Protein 3LP9 (pdb70)

Secondary structure (DSSP, 8-state):
--TTSEEEEEE-SSTTEEEEEETTEEEEEE--TTSS--EEEEEEEEHHHHSGGGTTSHHHHH--SEEEE-STTEEEEEETTEEEEEE--TTT---EEEEEEEEHHHHSGGGTTSTTTT--SEEEE-SSTTEEEEEETTEEEEEETTTTEESSSS-EEHHHH-GGGTTSGGGG--SEEEE-SSTTEEEEEETTEEEEEE--SSS--EESS--EEHHHH-GGGTTTS--/--TTSEEEEEE-SSTTEEEEEETTEEEEEE--TTSS--EEEEEEEEHHHH-GGGTTSHHHHH--SEEEE-STTEEEEEETTEEEEEE--TTT---EEEEEEEEHHHHSGGGTTSTTTT--SEEEE-SSTTEEEEEETTEEEEEETTT-SBSSSS-EEHHHH-GGGTTSGGGG--SEEEE-SSTTEEEEEETTEEEEEE--SSS--EETTSSEEHHHH-GGGTTTS--/--TTSEEEEEE-SSTTEEEEEETTEEEEEE--SSS---EEEEEEEEHHHH-GGGTTSHHHHH--SEEEE-STTEEEEEETTEEEEEE--TTTT--EEEEEEEEHHHHSGGGTTSTTTT---EEEE-SSTTEEEEEETTEEEEEETTTTEESSSS-EEHHHH-GGGTTSTTTT--SEEEE-SSTTEEEEEETTEEEEEE--SSS---BTT-SEEHHHH-GGGTTTS--/--TTSEEEEEE-SSTTEEEEEETTEEEEEE--TTSS--EEEEEEEEHHHH-GGGTTSHHHHH--SEEEE-STTEEEEEETTEEEEEE--TTT---EEEEEEEEHHHHSGGGTTSTTTT--SEEEE-SSTTEEEEEETTEEEEEETTTTEESSSS-EEHHHH-GGGTTSTTTT--SEEEE-SSTTEEEEEETTEEEEEE--SS---EETT-SEEHHHH-GGGTTTS--

Structure (mmCIF, N/CA/C/O backbone):
data_3LP9
#
_entry.id   3LP9
#
_cell.length_a   83.170
_cell.length_b   88.140
_cell.length_c   154.530
_cell.angle_alpha   90.00
_cell.angle_beta   90.00
_cell.angle_gamma   90.00
#
_symmetry.space_group_name_H-M   'P 21 21 21'
#
loop_
_entity.id
_entity.type
_entity.pdbx_description
1 polymer LS-24
2 non-polymer 'CALCIUM ION'
3 non-polymer 'CHLORIDE ION'
4 non-polymer 'SODIUM ION'
5 non-polymer SPERMINE
6 water water
#
loop_
_atom_site.group_PDB
_atom_site.id
_atom_site.type_symbol
_atom_site.label_atom_id
_atom_site.label_alt_id
_atom_site.label_comp_id
_atom_site.label_asym_id
_atom_site.label_entity_id
_atom_site.label_seq_id
_atom_site.pdbx_PDB_ins_code
_atom_site.Cartn_x
_atom_site.Cartn_y
_atom_site.Cartn_z
_atom_site.occupancy
_atom_site.B_iso_or_equiv
_atom_site.auth_seq_id
_atom_site.auth_comp_id
_atom_site.auth_asym_id
_atom_site.auth_atom_id
_atom_site.pdbx_PDB_model_num
ATOM 1 N N . THR A 1 1 ? 96.490 44.567 90.522 1.00 15.45 1 THR A N 1
ATOM 2 C CA . THR A 1 1 ? 97.473 45.248 91.402 1.00 15.71 1 THR A CA 1
ATOM 3 C C . THR A 1 1 ? 97.399 46.782 91.301 1.00 15.62 1 THR A C 1
ATOM 4 O O . THR A 1 1 ? 97.366 47.313 90.229 1.00 15.71 1 THR A O 1
ATOM 8 N N . LYS A 1 2 ? 97.471 47.469 92.429 1.00 16.81 2 LYS A N 1
ATOM 9 C CA . LYS A 1 2 ? 97.465 48.938 92.469 1.00 17.14 2 LYS A CA 1
ATOM 10 C C . LYS A 1 2 ? 98.873 49.478 92.364 1.00 17.66 2 LYS A C 1
ATOM 11 O O . LYS A 1 2 ? 99.824 48.760 92.655 1.00 18.85 2 LYS A O 1
ATOM 17 N N . PRO A 1 3 ? 99.033 50.758 92.032 1.00 17.80 3 PRO A N 1
ATOM 18 C CA . PRO A 1 3 ? 100.359 51.333 92.001 1.00 17.71 3 PRO A CA 1
ATOM 19 C C . PRO A 1 3 ? 101.110 51.102 93.310 1.00 18.03 3 PRO A C 1
ATOM 20 O O . PRO A 1 3 ? 100.529 51.166 94.403 1.00 18.01 3 PRO A O 1
ATOM 24 N N . GLY A 1 4 ? 102.402 50.808 93.211 1.00 17.90 4 GLY A N 1
ATOM 25 C CA . GLY A 1 4 ? 103.185 50.712 94.430 1.00 16.82 4 GLY A CA 1
ATOM 26 C C . GLY A 1 4 ? 103.258 49.352 95.084 1.00 16.74 4 GLY A C 1
ATOM 27 O O . GLY A 1 4 ? 104.122 49.162 95.936 1.00 16.13 4 GLY A O 1
ATOM 28 N N . TYR A 1 5 ? 102.383 48.419 94.703 1.00 16.39 5 TYR A N 1
ATOM 29 C CA . TYR A 1 5 ? 102.332 47.096 95.343 1.00 16.10 5 TYR A CA 1
ATOM 30 C C . TYR A 1 5 ? 102.978 46.030 94.506 1.00 16.53 5 TYR A C 1
ATOM 31 O O . TYR A 1 5 ? 103.176 46.213 93.294 1.00 17.48 5 TYR A O 1
ATOM 40 N N . ILE A 1 6 ? 103.343 44.928 95.144 1.00 16.62 6 ILE A N 1
ATOM 41 C CA . ILE A 1 6 ? 103.989 43.817 94.474 1.00 16.21 6 ILE A CA 1
ATOM 42 C C . ILE A 1 6 ? 103.102 43.264 93.392 1.00 16.13 6 ILE A C 1
ATOM 43 O O . ILE A 1 6 ? 102.022 42.796 93.659 1.00 17.54 6 ILE A O 1
ATOM 48 N N . ASN A 1 7 ? 103.595 43.293 92.162 1.00 16.29 7 ASN A N 1
ATOM 49 C CA . ASN A 1 7 ? 102.867 42.838 90.997 1.00 15.88 7 ASN A CA 1
ATOM 50 C C . ASN A 1 7 ? 103.391 41.545 90.440 1.00 15.46 7 ASN A C 1
ATOM 51 O O . ASN A 1 7 ? 102.687 40.905 89.674 1.00 16.76 7 ASN A O 1
ATOM 56 N N . ALA A 1 8 ? 104.596 41.118 90.829 1.00 15.53 8 ALA A N 1
ATOM 57 C CA . ALA A 1 8 ? 105.175 39.869 90.387 1.00 14.70 8 ALA A CA 1
ATOM 58 C C . ALA A 1 8 ? 106.259 39.431 91.378 1.00 15.41 8 ALA A C 1
ATOM 59 O O . ALA A 1 8 ? 106.775 40.256 92.081 1.00 15.81 8 ALA A O 1
ATOM 61 N N . ALA A 1 9 ? 106.596 38.133 91.436 1.00 15.25 9 ALA A N 1
ATOM 62 C CA . ALA A 1 9 ? 107.654 37.663 92.277 1.00 15.20 9 ALA A CA 1
ATOM 63 C C . ALA A 1 9 ? 108.134 36.322 91.781 1.00 15.69 9 ALA A C 1
ATOM 64 O O . ALA A 1 9 ? 107.364 35.544 91.256 1.00 15.85 9 ALA A O 1
ATOM 66 N N . PHE A 1 10 ? 109.411 36.026 91.997 1.00 15.88 10 PHE A N 1
ATOM 67 C CA . PHE A 1 10 ? 109.910 34.677 91.779 1.00 15.55 10 PHE A CA 1
ATOM 68 C C . PHE A 1 10 ? 111.084 34.343 92.700 1.00 15.37 10 PHE A C 1
ATOM 69 O O . PHE A 1 10 ? 111.770 35.206 93.206 1.00 15.40 10 PHE A O 1
ATOM 77 N N . ARG A 1 11 ? 111.242 33.063 92.978 1.00 15.80 11 ARG A N 1
ATOM 78 C CA . ARG A 1 11 ? 112.321 32.580 93.798 1.00 15.68 11 ARG A CA 1
ATOM 79 C C . ARG A 1 11 ? 113.693 32.526 93.069 1.00 15.76 11 ARG A C 1
ATOM 80 O O . ARG A 1 11 ? 113.823 31.994 91.933 1.00 15.61 11 ARG A O 1
ATOM 88 N N . SER A 1 12 ? 114.725 33.027 93.751 1.00 15.49 12 SER A N 1
ATOM 89 C CA . SER A 1 12 ? 116.085 32.961 93.205 1.00 15.89 12 SER A CA 1
ATOM 90 C C . SER A 1 12 ? 116.689 31.585 93.415 1.00 15.71 12 SER A C 1
ATOM 91 O O . SER A 1 12 ? 116.316 30.883 94.342 1.00 15.30 12 SER A O 1
ATOM 94 N N . SER A 1 13 ? 117.589 31.174 92.524 1.00 16.45 13 SER A N 1
ATOM 95 C CA . SER A 1 13 ? 118.371 29.914 92.751 1.00 16.21 13 SER A CA 1
ATOM 96 C C . SER A 1 13 ? 119.334 30.114 93.929 1.00 16.71 13 SER A C 1
ATOM 97 O O . SER A 1 13 ? 119.817 29.130 94.522 1.00 17.05 13 SER A O 1
ATOM 100 N N . LYS A 1 14 ? 119.640 31.379 94.239 1.00 15.90 14 LYS A N 1
ATOM 101 C CA . LYS A 1 14 ? 120.432 31.717 95.421 1.00 16.35 14 LYS A CA 1
ATOM 102 C C . LYS A 1 14 ? 119.567 31.589 96.671 1.00 16.43 14 LYS A C 1
ATOM 103 O O . LYS A 1 14 ? 118.543 32.266 96.803 1.00 16.75 14 LYS A O 1
ATOM 109 N N . ASN A 1 15 ? 120.008 30.761 97.610 1.00 16.00 15 ASN A N 1
ATOM 110 C CA . ASN A 1 15 ? 119.225 30.458 98.771 1.00 15.56 15 ASN A CA 1
ATOM 111 C C . ASN A 1 15 ? 118.615 31.651 99.483 1.00 15.97 15 ASN A C 1
ATOM 112 O O . ASN A 1 15 ? 119.284 32.627 99.729 1.00 15.02 15 ASN A O 1
ATOM 117 N N . ASN A 1 16 ? 117.302 31.559 99.793 1.00 16.06 16 ASN A N 1
ATOM 118 C CA . ASN A 1 16 ? 116.598 32.527 100.645 1.00 15.66 16 ASN A CA 1
ATOM 119 C C . ASN A 1 16 ? 116.442 33.928 100.047 1.00 16.01 16 ASN A C 1
ATOM 120 O O . ASN A 1 16 ? 116.112 34.862 100.742 1.00 15.90 16 ASN A O 1
ATOM 125 N N . GLU A 1 17 ? 116.626 34.043 98.724 1.00 16.68 17 GLU A N 1
ATOM 126 C CA . GLU A 1 17 ? 116.446 35.288 97.967 1.00 16.80 17 GLU A CA 1
ATOM 127 C C . GLU A 1 17 ? 115.286 35.182 96.954 1.00 17.00 17 GLU A C 1
ATOM 128 O O . GLU A 1 17 ? 115.030 34.100 96.417 1.00 16.08 17 GLU A O 1
ATOM 134 N N . ALA A 1 18 ? 114.606 36.324 96.725 1.00 16.37 18 ALA A N 1
ATOM 135 C CA . ALA A 1 18 ? 113.482 36.402 95.831 1.00 16.10 18 ALA A CA 1
ATOM 136 C C . ALA A 1 18 ? 113.436 37.811 95.197 1.00 16.11 18 ALA A C 1
ATOM 137 O O . ALA A 1 18 ? 113.830 38.775 95.816 1.00 16.49 18 ALA A O 1
ATOM 139 N N . TYR A 1 19 ? 113.001 37.897 93.929 1.00 16.45 19 TYR A N 1
ATOM 140 C CA . TYR A 1 19 ? 112.818 39.167 93.206 1.00 15.80 19 TYR A CA 1
ATOM 141 C C . TYR A 1 19 ? 111.314 39.565 93.245 1.00 15.89 19 TYR A C 1
ATOM 142 O O . TYR A 1 19 ? 110.417 38.743 92.979 1.00 15.22 19 TYR A O 1
ATOM 151 N N . PHE A 1 20 ? 111.049 40.818 93.620 1.00 15.73 20 PHE A N 1
ATOM 152 C CA . PHE A 1 20 ? 109.673 41.313 93.737 1.00 15.29 20 PHE A CA 1
ATOM 153 C C . PHE A 1 20 ? 109.593 42.381 92.693 1.00 15.31 20 PHE A C 1
ATOM 154 O O . PHE A 1 20 ? 110.499 43.229 92.612 1.00 16.24 20 PHE A O 1
ATOM 162 N N . PHE A 1 21 ? 108.556 42.348 91.877 1.00 14.78 21 PHE A N 1
ATOM 163 C CA . PHE A 1 21 ? 108.385 43.359 90.865 1.00 15.59 21 PHE A CA 1
ATOM 164 C C . PHE A 1 21 ? 107.244 44.306 91.208 1.00 15.18 21 PHE A C 1
ATOM 165 O O . PHE A 1 21 ? 106.115 43.881 91.457 1.00 14.93 21 PHE A O 1
ATOM 173 N N . ILE A 1 22 ? 107.571 45.582 91.222 1.00 15.26 22 ILE A N 1
ATOM 174 C CA . ILE A 1 22 ? 106.640 46.636 91.647 1.00 15.71 22 ILE A CA 1
ATOM 175 C C . ILE A 1 22 ? 106.700 47.724 90.613 1.00 16.02 22 ILE A C 1
ATOM 176 O O . ILE A 1 22 ? 107.795 48.177 90.287 1.00 16.24 22 ILE A O 1
ATOM 181 N N . ASN A 1 23 ? 105.537 48.154 90.096 1.00 16.31 23 ASN A N 1
ATOM 182 C CA . ASN A 1 23 ? 105.496 49.151 89.029 1.00 16.65 23 ASN A CA 1
ATOM 183 C C . ASN A 1 23 ? 106.430 48.719 87.887 1.00 16.14 23 ASN A C 1
ATOM 184 O O . ASN A 1 23 ? 106.312 47.638 87.380 1.00 15.87 23 ASN A O 1
ATOM 189 N N . ASP A 1 24 ? 107.365 49.582 87.521 1.00 16.38 24 ASP A N 1
ATOM 190 C CA . ASP A 1 24 ? 108.364 49.228 86.543 1.00 16.32 24 ASP A CA 1
ATOM 191 C C . ASP A 1 24 ? 109.740 49.051 87.187 1.00 16.27 24 ASP A C 1
ATOM 192 O O . ASP A 1 24 ? 110.750 49.237 86.529 1.00 17.47 24 ASP A O 1
ATOM 197 N N . LYS A 1 25 ? 109.782 48.728 88.483 1.00 15.92 25 LYS A N 1
ATOM 198 C CA . LYS A 1 25 ? 111.002 48.343 89.141 1.00 15.51 25 LYS A CA 1
ATOM 199 C C . LYS A 1 25 ? 110.986 46.972 89.798 1.00 15.95 25 LYS A C 1
ATOM 200 O O . LYS A 1 25 ? 110.004 46.228 89.742 1.00 15.61 25 LYS A O 1
ATOM 206 N N . TYR A 1 26 ? 112.108 46.673 90.444 1.00 15.87 26 TYR A N 1
ATOM 207 C CA . TYR A 1 26 ? 112.219 45.478 91.236 1.00 16.39 26 TYR A CA 1
ATOM 208 C C . TYR A 1 26 ? 113.016 45.675 92.530 1.00 16.26 26 TYR A C 1
ATOM 209 O O . TYR A 1 26 ? 113.725 46.644 92.701 1.00 16.95 26 TYR A O 1
ATOM 218 N N . VAL A 1 27 ? 112.839 44.755 93.446 1.00 16.48 27 VAL A N 1
ATOM 219 C CA . VAL A 1 27 ? 113.572 44.693 94.697 1.00 15.79 27 VAL A CA 1
ATOM 220 C C . VAL A 1 27 ? 114.099 43.227 94.743 1.00 15.74 27 VAL A C 1
ATOM 221 O O . VAL A 1 27 ? 113.383 42.282 94.413 1.00 15.32 27 VAL A O 1
ATOM 225 N N . LEU A 1 28 ? 115.376 43.071 95.109 1.00 15.44 28 LEU A N 1
ATOM 226 C CA . LEU A 1 28 ? 115.942 41.777 95.493 1.00 15.89 28 LEU A CA 1
ATOM 227 C C . LEU A 1 28 ? 115.970 41.682 97.053 1.00 15.50 28 LEU A C 1
ATOM 228 O O . LEU A 1 28 ? 116.631 42.423 97.708 1.00 15.04 28 LEU A O 1
ATOM 233 N N . LEU A 1 29 ? 115.204 40.755 97.600 1.00 16.25 29 LEU A N 1
ATOM 234 C CA . LEU A 1 29 ? 115.073 40.576 99.026 1.00 16.26 29 LEU A CA 1
ATOM 235 C C . LEU A 1 29 ? 115.663 39.243 99.560 1.00 16.04 29 LEU A C 1
ATOM 236 O O . LEU A 1 29 ? 115.450 38.165 98.995 1.00 16.42 29 LEU A O 1
ATOM 241 N N . ASP A 1 30 ? 116.358 39.346 100.681 1.00 15.94 30 ASP A N 1
ATOM 242 C CA . ASP A 1 30 ? 116.752 38.200 101.470 1.00 16.30 30 ASP A CA 1
ATOM 243 C C . ASP A 1 30 ? 115.602 38.117 102.414 1.00 15.84 30 ASP A C 1
ATOM 244 O O . ASP A 1 30 ? 115.589 38.759 103.391 1.00 15.58 30 ASP A O 1
ATOM 249 N N . TYR A 1 31 ? 114.598 37.321 102.082 1.00 16.67 31 TYR A N 1
ATOM 250 C CA . TYR A 1 31 ? 113.364 37.317 102.828 1.00 15.91 31 TYR A CA 1
ATOM 251 C C . TYR A 1 31 ? 113.427 36.393 104.045 1.00 16.85 31 TYR A C 1
ATOM 252 O O . TYR A 1 31 ? 112.386 36.083 104.658 1.00 16.85 31 TYR A O 1
ATOM 261 N N . ALA A 1 32 ? 114.642 35.948 104.363 1.00 16.42 32 ALA A N 1
ATOM 262 C CA . ALA A 1 32 ? 114.928 35.122 105.513 1.00 16.42 32 ALA A CA 1
ATOM 263 C C . ALA A 1 32 ? 113.754 34.282 106.028 1.00 16.39 32 ALA A C 1
ATOM 264 O O . ALA A 1 32 ? 113.251 34.545 107.121 1.00 17.59 32 ALA A O 1
ATOM 266 N N . PRO A 1 33 ? 113.325 33.246 105.286 1.00 16.58 33 PRO A N 1
ATOM 267 C CA . PRO A 1 33 ? 112.173 32.430 105.797 1.00 16.34 33 PRO A CA 1
ATOM 268 C C . PRO A 1 33 ? 112.460 31.554 107.039 1.00 17.00 33 PRO A C 1
ATOM 269 O O . PRO A 1 33 ? 113.477 30.825 107.098 1.00 18.00 33 PRO A O 1
ATOM 273 N N . GLY A 1 34 ? 111.589 31.628 108.043 1.00 17.11 34 GLY A N 1
ATOM 274 C CA . GLY A 1 34 ? 111.785 30.872 109.264 1.00 16.21 34 GLY A CA 1
ATOM 275 C C . GLY A 1 34 ? 112.684 31.548 110.285 1.00 16.45 34 GLY A C 1
ATOM 276 O O . GLY A 1 34 ? 113.048 30.934 111.314 1.00 15.92 34 GLY A O 1
ATOM 277 N N . SER A 1 35 ? 113.013 32.808 110.008 1.00 15.56 35 SER A N 1
ATOM 278 C CA . SER A 1 35 ? 113.784 33.631 110.889 1.00 16.08 35 SER A CA 1
ATOM 279 C C . SER A 1 35 ? 113.341 35.108 110.676 1.00 16.51 35 SER A C 1
ATOM 280 O O . SER A 1 35 ? 112.401 35.387 109.905 1.00 16.39 35 SER A O 1
ATOM 283 N N . SER A 1 36 ? 114.025 36.039 111.338 1.00 16.42 36 SER A N 1
ATOM 284 C CA . SER A 1 36 ? 113.692 37.463 111.266 1.00 16.32 36 SER A CA 1
ATOM 285 C C . SER A 1 36 ? 114.771 38.372 110.684 1.00 16.07 36 SER A C 1
ATOM 286 O O . SER A 1 36 ? 114.655 39.582 110.784 1.00 16.48 36 SER A O 1
ATOM 289 N N . ARG A 1 37 ? 115.818 37.803 110.089 1.00 15.74 37 ARG A N 1
ATOM 290 C CA . ARG A 1 37 ? 116.934 38.545 109.528 1.00 15.13 37 ARG A CA 1
ATOM 291 C C . ARG A 1 37 ? 116.709 39.001 108.044 1.00 15.71 37 ARG A C 1
ATOM 292 O O . ARG A 1 37 ? 117.633 38.973 107.220 1.00 15.17 37 ARG A O 1
ATOM 294 N N . ASP A 1 38 ? 115.490 39.459 107.725 1.00 15.91 38 ASP A N 1
ATOM 295 C CA . ASP A 1 38 ? 115.160 39.969 106.374 1.00 15.73 38 ASP A CA 1
ATOM 296 C C . ASP A 1 38 ? 115.935 41.243 106.046 1.00 15.56 38 ASP A C 1
ATOM 297 O O . ASP A 1 38 ? 116.147 42.068 106.913 1.00 14.68 38 ASP A O 1
ATOM 302 N N . LYS A 1 39 ? 116.379 41.386 104.779 1.00 15.15 39 LYS A N 1
ATOM 303 C CA . LYS A 1 39 ? 117.055 42.611 104.354 1.00 15.14 39 LYS A CA 1
ATOM 304 C C . LYS A 1 39 ? 116.982 42.742 102.843 1.00 15.03 39 LYS A C 1
ATOM 305 O O . LYS A 1 39 ? 117.099 41.767 102.127 1.00 15.14 39 LYS A O 1
ATOM 311 N N . VAL A 1 40 ? 116.833 43.964 102.385 1.00 15.03 40 VAL A N 1
ATOM 312 C CA . VAL A 1 40 ? 116.873 44.288 100.964 1.00 15.45 40 VAL A CA 1
ATOM 313 C C . VAL A 1 40 ? 118.297 44.353 100.454 1.00 15.92 40 VAL A C 1
ATOM 314 O O . VAL A 1 40 ? 119.090 45.226 100.881 1.00 16.29 40 VAL A O 1
ATOM 318 N N . LEU A 1 41 ? 118.583 43.485 99.481 1.00 15.77 41 LEU A N 1
ATOM 319 C CA . LEU A 1 41 ? 119.909 43.349 98.871 1.00 15.79 41 LEU A CA 1
ATOM 320 C C . LEU A 1 41 ? 120.151 44.366 97.740 1.00 16.00 41 LEU A C 1
ATOM 321 O O . LEU A 1 41 ? 121.249 44.870 97.549 1.00 15.91 41 LEU A O 1
ATOM 326 N N . TYR A 1 42 ? 119.105 44.652 96.981 1.00 16.43 42 TYR A N 1
ATOM 327 C CA . TYR A 1 42 ? 119.184 45.564 95.827 1.00 17.03 42 TYR A CA 1
ATOM 328 C C . TYR A 1 42 ? 117.811 46.163 95.627 1.00 16.71 42 TYR A C 1
ATOM 329 O O . TYR A 1 42 ? 116.837 45.540 95.922 1.00 17.61 42 TYR A O 1
ATOM 338 N N . GLY A 1 43 ? 117.736 47.390 95.171 1.00 17.33 43 GLY A N 1
ATOM 339 C CA . GLY A 1 43 ? 116.453 47.993 94.878 1.00 17.67 43 GLY A CA 1
ATOM 340 C C . GLY A 1 43 ? 115.960 48.983 95.910 1.00 17.41 43 GLY A C 1
ATOM 341 O O . GLY A 1 43 ? 116.552 49.107 96.964 1.00 17.49 43 GLY A O 1
ATOM 342 N N . PRO A 1 44 ? 114.805 49.640 95.648 1.00 17.44 44 PRO A N 1
ATOM 343 C CA . PRO A 1 44 ? 114.005 49.614 94.402 1.00 17.25 44 PRO A CA 1
ATOM 344 C C . PRO A 1 44 ? 114.792 50.199 93.246 1.00 17.20 44 PRO A C 1
ATOM 345 O O . PRO A 1 44 ? 115.471 51.199 93.415 1.00 18.25 44 PRO A O 1
ATOM 349 N N . THR A 1 45 ? 114.760 49.555 92.086 1.00 17.87 45 THR A N 1
ATOM 350 C CA . THR A 1 45 ? 115.416 50.129 90.929 1.00 17.39 45 THR A CA 1
ATOM 351 C C . THR A 1 45 ? 114.737 49.604 89.674 1.00 16.90 45 THR A C 1
ATOM 352 O O . THR A 1 45 ? 114.255 48.460 89.649 1.00 16.59 45 THR A O 1
ATOM 356 N N . PRO A 1 46 ? 114.687 50.446 88.618 1.00 16.91 46 PRO A N 1
ATOM 357 C CA . PRO A 1 46 ? 114.107 50.042 87.306 1.00 16.50 46 PRO A CA 1
ATOM 358 C C . PRO A 1 46 ? 114.610 48.734 86.747 1.00 17.02 46 PRO A C 1
ATOM 359 O O . PRO A 1 46 ? 115.790 48.405 86.790 1.00 17.19 46 PRO A O 1
ATOM 363 N N . VAL A 1 47 ? 113.658 47.976 86.233 1.00 17.55 47 VAL A N 1
ATOM 364 C CA . VAL A 1 47 ? 113.947 46.752 85.515 1.00 18.13 47 VAL A CA 1
ATOM 365 C C . VAL A 1 47 ? 114.903 47.029 84.351 1.00 18.06 47 VAL A C 1
ATOM 366 O O . VAL A 1 47 ? 115.718 46.142 83.994 1.00 18.10 47 VAL A O 1
ATOM 370 N N . ARG A 1 48 ? 114.817 48.246 83.788 1.00 17.25 48 ARG A N 1
ATOM 371 C CA . ARG A 1 48 ? 115.535 48.527 82.537 1.00 16.81 48 ARG A CA 1
ATOM 372 C C . ARG A 1 48 ? 117.008 48.715 82.886 1.00 16.83 48 ARG A C 1
ATOM 373 O O . ARG A 1 48 ? 117.872 48.492 82.045 1.00 16.21 48 ARG A O 1
ATOM 381 N N . ASP A 1 49 ? 117.257 49.104 84.152 1.00 17.57 49 ASP A N 1
ATOM 382 C CA . ASP A 1 49 ? 118.615 49.428 84.693 1.00 17.22 49 ASP A CA 1
ATOM 383 C C . ASP A 1 49 ? 119.196 48.175 85.335 1.00 17.40 49 ASP A C 1
ATOM 384 O O . ASP A 1 49 ? 120.388 47.865 85.140 1.00 17.66 49 ASP A O 1
ATOM 389 N N . GLY A 1 50 ? 118.350 47.441 86.057 1.00 16.76 50 GLY A N 1
ATOM 390 C CA . GLY A 1 50 ? 118.779 46.232 86.722 1.00 16.73 50 GLY A CA 1
ATOM 391 C C . GLY A 1 50 ? 119.102 45.053 85.848 1.00 16.56 50 GLY A C 1
ATOM 392 O O . GLY A 1 50 ? 120.056 44.330 86.107 1.00 16.61 50 GLY A O 1
ATOM 393 N N . PHE A 1 51 ? 118.234 44.824 84.864 1.00 16.97 51 PHE A N 1
ATOM 394 C CA . PHE A 1 51 ? 118.331 43.714 83.894 1.00 16.66 51 PHE A CA 1
ATOM 395 C C . PHE A 1 51 ? 118.501 44.321 82.513 1.00 16.81 51 PHE A C 1
ATOM 396 O O . PHE A 1 51 ? 117.535 44.415 81.758 1.00 17.06 51 PHE A O 1
ATOM 404 N N . LYS A 1 52 ? 119.708 44.767 82.183 1.00 16.92 52 LYS A N 1
ATOM 405 C CA . LYS A 1 52 ? 119.915 45.502 80.950 1.00 16.85 52 LYS A CA 1
ATOM 406 C C . LYS A 1 52 ? 119.454 44.831 79.665 1.00 16.17 52 LYS A C 1
ATOM 407 O O . LYS A 1 52 ? 119.193 45.534 78.713 1.00 15.66 52 LYS A O 1
ATOM 413 N N . SER A 1 53 ? 119.417 43.484 79.619 1.00 16.36 53 SER A N 1
ATOM 414 C CA . SER A 1 53 ? 118.884 42.770 78.477 1.00 15.52 53 SER A CA 1
ATOM 415 C C . SER A 1 53 ? 117.386 43.108 78.211 1.00 16.18 53 SER A C 1
ATOM 416 O O . SER A 1 53 ? 116.876 42.877 77.111 1.00 16.25 53 SER A O 1
ATOM 419 N N . LEU A 1 54 ? 116.697 43.667 79.229 1.00 15.99 54 LEU A N 1
ATOM 420 C CA . LEU A 1 54 ? 115.264 43.992 79.163 1.00 15.39 54 LEU A CA 1
ATOM 421 C C . LEU A 1 54 ? 115.017 45.470 78.871 1.00 15.43 54 LEU A C 1
ATOM 422 O O . LEU A 1 54 ? 113.940 45.841 78.490 1.00 15.22 54 LEU A O 1
ATOM 427 N N . ASN A 1 55 ? 116.045 46.291 79.048 1.00 15.78 55 ASN A N 1
ATOM 428 C CA . ASN A 1 55 ? 116.025 47.723 78.836 1.00 15.80 55 ASN A CA 1
ATOM 429 C C . ASN A 1 55 ? 115.226 48.220 77.614 1.00 16.55 55 ASN A C 1
ATOM 430 O O . ASN A 1 55 ? 114.205 48.921 77.772 1.00 17.26 55 ASN A O 1
ATOM 435 N N . GLN A 1 56 ? 115.642 47.871 76.401 1.00 15.63 56 GLN A N 1
ATOM 436 C CA . GLN A 1 56 ? 114.835 48.250 75.242 1.00 15.91 56 GLN A CA 1
ATOM 437 C C . GLN A 1 56 ? 113.863 47.158 74.782 1.00 15.71 56 GLN A C 1
ATOM 438 O O . GLN A 1 56 ? 113.936 46.671 73.689 1.00 15.88 56 GLN A O 1
ATOM 444 N N . THR A 1 57 ? 112.945 46.784 75.674 1.00 16.35 57 THR A N 1
ATOM 445 C CA . THR A 1 57 ? 111.870 45.832 75.399 1.00 15.99 57 THR A CA 1
ATOM 446 C C . THR A 1 57 ? 110.640 46.315 76.170 1.00 15.77 57 THR A C 1
ATOM 447 O O . THR A 1 57 ? 110.773 47.268 76.935 1.00 15.79 57 THR A O 1
ATOM 451 N N . ILE A 1 58 ? 109.459 45.718 75.937 1.00 14.98 58 ILE A N 1
ATOM 452 C CA . ILE A 1 58 ? 108.252 46.051 76.686 1.00 15.03 58 ILE A CA 1
ATOM 453 C C . ILE A 1 58 ? 108.416 45.945 78.225 1.00 15.34 58 ILE A C 1
ATOM 454 O O . ILE A 1 58 ? 107.901 46.808 78.963 1.00 14.85 58 ILE A O 1
ATOM 459 N N . PHE A 1 59 ? 109.156 44.929 78.687 1.00 14.91 59 PHE A N 1
ATOM 460 C CA . PHE A 1 59 ? 109.471 44.666 80.129 1.00 14.95 59 PHE A CA 1
ATOM 461 C C . PHE A 1 59 ? 110.293 45.741 80.737 1.00 15.79 59 PHE A C 1
ATOM 462 O O . PHE A 1 59 ? 110.125 46.042 81.912 1.00 16.02 59 PHE A O 1
ATOM 470 N N . GLY A 1 60 ? 111.166 46.357 79.926 1.00 16.36 60 GLY A N 1
ATOM 471 C CA . GLY A 1 60 ? 111.999 47.441 80.396 1.00 16.42 60 GLY A CA 1
ATOM 472 C C . GLY A 1 60 ? 111.258 48.755 80.378 1.00 16.45 60 GLY A C 1
ATOM 473 O O . GLY A 1 60 ? 111.543 49.646 81.186 1.00 17.11 60 GLY A O 1
ATOM 474 N N . SER A 1 61 ? 110.329 48.914 79.438 1.00 16.47 61 SER A N 1
ATOM 475 C CA . SER A 1 61 ? 109.452 50.104 79.398 1.00 15.63 61 SER A CA 1
ATOM 476 C C . SER A 1 61 ? 108.369 50.128 80.524 1.00 16.06 61 SER A C 1
ATOM 477 O O . SER A 1 61 ? 108.140 51.153 81.151 1.00 15.78 61 SER A O 1
ATOM 480 N N . TYR A 1 62 ? 107.706 48.987 80.765 1.00 16.32 62 TYR A N 1
ATOM 481 C CA . TYR A 1 62 ? 106.510 48.946 81.608 1.00 16.17 62 TYR A CA 1
ATOM 482 C C . TYR A 1 62 ? 106.634 48.094 82.877 1.00 16.90 62 TYR A C 1
ATOM 483 O O . TYR A 1 62 ? 105.722 48.087 83.719 1.00 17.24 62 TYR A O 1
ATOM 492 N N . GLY A 1 63 ? 107.768 47.386 83.026 1.00 16.99 63 GLY A N 1
ATOM 493 C CA . GLY A 1 63 ? 107.987 46.501 84.152 1.00 16.34 63 GLY A CA 1
ATOM 494 C C . GLY A 1 63 ? 107.422 45.120 83.834 1.00 16.11 63 GLY A C 1
ATOM 495 O O . GLY A 1 63 ? 107.137 44.828 82.675 1.00 15.70 63 GLY A O 1
ATOM 496 N N . ILE A 1 64 ? 107.256 44.291 84.874 1.00 15.42 64 ILE A N 1
ATOM 497 C CA . ILE A 1 64 ? 106.866 42.878 84.754 1.00 15.68 64 ILE A CA 1
ATOM 498 C C . ILE A 1 64 ? 105.682 42.631 85.665 1.00 16.05 64 ILE A C 1
ATOM 499 O O . ILE A 1 64 ? 105.747 42.970 86.853 1.00 15.99 64 ILE A O 1
ATOM 504 N N . ASP A 1 65 ? 104.607 42.018 85.148 1.00 15.98 65 ASP A N 1
ATOM 505 C CA . ASP A 1 65 ? 103.401 41.845 85.999 1.00 15.60 65 ASP A CA 1
ATOM 506 C C . ASP A 1 65 ? 103.066 40.447 86.469 1.00 15.33 65 ASP A C 1
ATOM 507 O O . ASP A 1 65 ? 102.214 40.288 87.282 1.00 16.58 65 ASP A O 1
ATOM 512 N N . CYS A 1 66 ? 103.768 39.432 85.995 1.00 15.43 66 CYS A N 1
ATOM 513 C CA . CYS A 1 66 ? 103.637 38.086 86.493 1.00 14.88 66 CYS A CA 1
ATOM 514 C C . CYS A 1 66 ? 104.976 37.393 86.142 1.00 15.10 66 CYS A C 1
ATOM 515 O O . CYS A 1 66 ? 105.716 37.863 85.249 1.00 14.75 66 CYS A O 1
ATOM 518 N N . SER A 1 67 ? 105.288 36.321 86.883 1.00 14.51 67 SER A N 1
ATOM 519 C CA . SER A 1 67 ? 106.534 35.563 86.712 1.00 15.36 67 SER A CA 1
ATOM 520 C C . SER A 1 67 ? 106.557 34.277 87.476 1.00 15.80 67 SER A C 1
ATOM 521 O O . SER A 1 67 ? 105.694 34.019 88.270 1.00 17.01 67 SER A O 1
ATOM 524 N N . PHE A 1 68 ? 107.612 33.503 87.300 1.00 16.12 68 PHE A N 1
ATOM 525 C CA . PHE A 1 68 ? 107.851 32.315 88.088 1.00 15.74 68 PHE A CA 1
ATOM 526 C C . PHE A 1 68 ? 109.153 31.705 87.597 1.00 15.46 68 PHE A C 1
ATOM 527 O O . PHE A 1 68 ? 109.440 31.649 86.392 1.00 15.47 68 PHE A O 1
ATOM 535 N N . ASP A 1 69 ? 109.980 31.340 88.557 1.00 15.91 69 ASP A N 1
ATOM 536 C CA . ASP A 1 69 ? 111.218 30.605 88.299 1.00 15.80 69 ASP A CA 1
ATOM 537 C C . ASP A 1 69 ? 110.910 29.229 87.740 1.00 16.46 69 ASP A C 1
ATOM 538 O O . ASP A 1 69 ? 109.909 28.613 88.091 1.00 16.28 69 ASP A O 1
ATOM 543 N N . THR A 1 70 ? 111.774 28.742 86.843 1.00 16.85 70 THR A N 1
ATOM 544 C CA . THR A 1 70 ? 111.587 27.424 86.237 1.00 16.28 70 THR A CA 1
ATOM 545 C C . THR A 1 70 ? 112.644 26.537 86.873 1.00 16.18 70 THR A C 1
ATOM 546 O O . THR A 1 70 ? 112.367 25.768 87.784 1.00 16.51 70 THR A O 1
ATOM 550 N N . GLU A 1 71 ? 113.880 26.711 86.439 1.00 15.98 71 GLU A N 1
ATOM 551 C CA . GLU A 1 71 ? 114.970 25.874 86.846 1.00 15.60 71 GLU A CA 1
ATOM 552 C C . GLU A 1 71 ? 116.253 26.612 86.579 1.00 16.17 71 GLU A C 1
ATOM 553 O O . GLU A 1 71 ? 116.302 27.463 85.708 1.00 16.28 71 GLU A O 1
ATOM 559 N N . ASN A 1 72 ? 117.291 26.280 87.350 1.00 16.80 72 ASN A N 1
ATOM 560 C CA . ASN A 1 72 ? 118.579 26.938 87.209 1.00 16.97 72 ASN A CA 1
ATOM 561 C C . ASN A 1 72 ? 118.423 28.441 87.436 1.00 16.60 72 ASN A C 1
ATOM 562 O O . ASN A 1 72 ? 117.787 28.855 88.423 1.00 17.26 72 ASN A O 1
ATOM 567 N N . ASN A 1 73 ? 118.978 29.253 86.553 1.00 16.13 73 ASN A N 1
ATOM 568 C CA . ASN A 1 73 ? 118.835 30.689 86.722 1.00 16.30 73 ASN A CA 1
ATOM 569 C C . ASN A 1 73 ? 117.823 31.227 85.718 1.00 16.05 73 ASN A C 1
ATOM 570 O O . ASN A 1 73 ? 117.954 32.336 85.276 1.00 16.38 73 ASN A O 1
ATOM 575 N N . GLU A 1 74 ? 116.804 30.440 85.377 1.00 16.32 74 GLU A N 1
ATOM 576 C CA . GLU A 1 74 ? 115.753 30.894 84.467 1.00 16.42 74 GLU A CA 1
ATOM 577 C C . GLU A 1 74 ? 114.387 31.124 85.101 1.00 16.34 74 GLU A C 1
ATOM 578 O O . GLU A 1 74 ? 114.108 30.588 86.151 1.00 16.40 74 GLU A O 1
ATOM 584 N N . ALA A 1 75 ? 113.564 31.961 84.436 1.00 16.09 75 ALA A N 1
ATOM 585 C CA . ALA A 1 75 ? 112.199 32.395 84.881 1.00 15.45 75 ALA A CA 1
ATOM 586 C C . ALA A 1 75 ? 111.442 32.984 83.679 1.00 14.97 75 ALA A C 1
ATOM 587 O O . ALA A 1 75 ? 112.023 33.612 82.812 1.00 14.01 75 ALA A O 1
ATOM 589 N N . PHE A 1 76 ? 110.124 32.770 83.689 1.00 15.24 76 PHE A N 1
ATOM 590 C CA . PHE A 1 76 ? 109.197 33.336 82.723 1.00 14.78 76 PHE A CA 1
ATOM 591 C C . PHE A 1 76 ? 108.688 34.634 83.325 1.00 14.97 76 PHE A C 1
ATOM 592 O O . PHE A 1 76 ? 108.379 34.707 84.510 1.00 15.92 76 PHE A O 1
ATOM 600 N N . ILE A 1 77 ? 108.657 35.668 82.524 1.00 15.05 77 ILE A N 1
ATOM 601 C CA . ILE A 1 77 ? 108.122 36.974 82.925 1.00 15.25 77 ILE A CA 1
ATOM 602 C C . ILE A 1 77 ? 107.001 37.317 81.975 1.00 15.18 77 ILE A C 1
ATOM 603 O O . ILE A 1 77 ? 106.940 36.802 80.857 1.00 15.58 77 ILE A O 1
ATOM 608 N N . PHE A 1 78 ? 106.068 38.136 82.429 1.00 16.07 78 PHE A N 1
ATOM 609 C CA . PHE A 1 78 ? 104.873 38.486 81.613 1.00 14.92 78 PHE A CA 1
ATOM 610 C C . PHE A 1 78 ? 104.671 39.998 81.766 1.00 15.26 78 PHE A C 1
ATOM 611 O O . PHE A 1 78 ? 105.071 40.579 82.781 1.00 14.74 78 PHE A O 1
ATOM 619 N N . TYR A 1 79 ? 104.059 40.616 80.747 1.00 14.79 79 TYR A N 1
ATOM 620 C CA . TYR A 1 79 ? 103.569 41.963 80.822 1.00 14.59 79 TYR A CA 1
ATOM 621 C C . TYR A 1 79 ? 102.389 41.971 79.893 1.00 15.30 79 TYR A C 1
ATOM 622 O O . TYR A 1 79 ? 102.539 41.876 78.650 1.00 14.97 79 TYR A O 1
ATOM 631 N N . GLU A 1 80 ? 101.201 42.105 80.493 1.00 15.28 80 GLU A N 1
ATOM 632 C CA . GLU A 1 80 ? 99.957 42.055 79.727 1.00 14.94 80 GLU A CA 1
ATOM 633 C C . GLU A 1 80 ? 99.893 40.744 78.927 1.00 14.95 80 GLU A C 1
ATOM 634 O O . GLU A 1 80 ? 99.981 39.642 79.528 1.00 14.42 80 GLU A O 1
ATOM 640 N N . ASN A 1 81 ? 99.769 40.828 77.595 1.00 15.30 81 ASN A N 1
ATOM 641 C CA . ASN A 1 81 ? 99.625 39.596 76.762 1.00 15.33 81 ASN A CA 1
ATOM 642 C C . ASN A 1 81 ? 100.904 38.916 76.228 1.00 15.56 81 ASN A C 1
ATOM 643 O O . ASN A 1 81 ? 100.850 37.923 75.502 1.00 15.20 81 ASN A O 1
ATOM 648 N N . PHE A 1 82 ? 102.042 39.513 76.580 1.00 16.66 82 PHE A N 1
ATOM 649 C CA . PHE A 1 82 ? 103.383 39.060 76.145 1.00 16.25 82 PHE A CA 1
ATOM 650 C C . PHE A 1 82 ? 104.097 38.401 77.300 1.00 16.39 82 PHE A C 1
ATOM 651 O O . PHE A 1 82 ? 103.764 38.620 78.476 1.00 17.32 82 PHE A O 1
ATOM 659 N N . CYS A 1 83 ? 105.008 37.493 76.972 1.00 16.39 83 CYS A N 1
ATOM 660 C CA . CYS A 1 83 ? 105.837 36.837 77.966 1.00 16.42 83 CYS A CA 1
ATOM 661 C C . CYS A 1 83 ? 107.231 36.524 77.411 1.00 16.08 83 CYS A C 1
ATOM 662 O O . CYS A 1 83 ? 107.477 36.519 76.186 1.00 16.88 83 CYS A O 1
ATOM 665 N N . ALA A 1 84 ? 108.160 36.272 78.309 1.00 16.09 84 ALA A N 1
ATOM 666 C CA . ALA A 1 84 ? 109.559 35.981 77.888 1.00 15.76 84 ALA A CA 1
ATOM 667 C C . ALA A 1 84 ? 110.199 34.988 78.865 1.00 15.08 84 ALA A C 1
ATOM 668 O O . ALA A 1 84 ? 109.870 34.984 80.057 1.00 15.22 84 ALA A O 1
ATOM 670 N N . LEU A 1 85 ? 111.096 34.159 78.357 1.00 15.13 85 LEU A N 1
ATOM 671 C CA . LEU A 1 85 ? 111.911 33.313 79.212 1.00 15.28 85 LEU A CA 1
ATOM 672 C C . LEU A 1 85 ? 113.301 33.934 79.364 1.00 15.56 85 LEU A C 1
ATOM 673 O O . LEU A 1 85 ? 113.973 34.099 78.390 1.00 16.33 85 LEU A O 1
ATOM 678 N N . ILE A 1 86 ? 113.724 34.282 80.571 1.00 15.59 86 ILE A N 1
ATOM 679 C CA . ILE A 1 86 ? 115.003 34.943 80.795 1.00 16.02 86 ILE A CA 1
ATOM 680 C C . ILE A 1 86 ? 115.993 34.139 81.669 1.00 16.79 86 ILE A C 1
ATOM 681 O O . ILE A 1 86 ? 115.628 33.183 82.356 1.00 16.46 86 ILE A O 1
ATOM 686 N N . ASP A 1 87 ? 117.272 34.539 81.587 1.00 17.33 87 ASP A N 1
ATOM 687 C CA . ASP A 1 87 ? 118.276 34.066 82.490 1.00 16.51 87 ASP A CA 1
ATOM 688 C C . ASP A 1 87 ? 118.617 35.275 83.313 1.00 16.56 87 ASP A C 1
ATOM 689 O O . ASP A 1 87 ? 119.158 36.206 82.770 1.00 16.59 87 ASP A O 1
ATOM 694 N N . TYR A 1 88 ? 118.272 35.288 84.608 1.00 16.31 88 TYR A N 1
ATOM 695 C CA . TYR A 1 88 ? 118.482 36.492 85.417 1.00 16.10 88 TYR A CA 1
ATOM 696 C C . TYR A 1 88 ? 119.862 36.474 86.107 1.00 15.67 88 TYR A C 1
ATOM 697 O O . TYR A 1 88 ? 120.104 37.263 86.988 1.00 15.40 88 TYR A O 1
ATOM 706 N N . ALA A 1 89 ? 120.710 35.537 85.693 1.00 15.88 89 ALA A N 1
ATOM 707 C CA . ALA A 1 89 ? 122.094 35.381 86.144 1.00 15.96 89 ALA A CA 1
ATOM 708 C C . ALA A 1 89 ? 122.386 36.096 87.448 1.00 16.04 89 ALA A C 1
ATOM 709 O O . ALA A 1 89 ? 122.950 37.213 87.427 1.00 16.53 89 ALA A O 1
ATOM 711 N N . PRO A 1 90 ? 121.996 35.484 88.597 1.00 15.96 90 PRO A N 1
ATOM 712 C CA . PRO A 1 90 ? 122.164 36.112 89.915 1.00 15.87 90 PRO A CA 1
ATOM 713 C C . PRO A 1 90 ? 123.593 36.330 90.405 1.00 16.33 90 PRO A C 1
ATOM 714 O O . PRO A 1 90 ? 123.787 37.131 91.310 1.00 16.39 90 PRO A O 1
ATOM 718 N N . HIS A 1 91 ? 124.574 35.620 89.834 1.00 16.26 91 HIS A N 1
ATOM 719 C CA . HIS A 1 91 ? 125.983 35.747 90.202 1.00 16.34 91 HIS A CA 1
ATOM 720 C C . HIS A 1 91 ? 126.751 36.651 89.222 1.00 16.77 91 HIS A C 1
ATOM 721 O O . HIS A 1 91 ? 127.387 37.609 89.642 1.00 17.01 91 HIS A O 1
ATOM 728 N N . SER A 1 92 ? 126.697 36.324 87.922 1.00 17.47 92 SER A N 1
ATOM 729 C CA . SER A 1 92 ? 127.405 37.059 86.890 1.00 17.28 92 SER A CA 1
ATOM 730 C C . SER A 1 92 ? 126.763 38.386 86.570 1.00 17.68 92 SER A C 1
ATOM 731 O O . SER A 1 92 ? 127.376 39.184 85.881 1.00 17.12 92 SER A O 1
ATOM 734 N N . LYS A 1 93 ? 125.516 38.606 87.034 1.00 17.97 93 LYS A N 1
ATOM 735 C CA . LYS A 1 93 ? 124.758 39.830 86.719 1.00 17.06 93 LYS A CA 1
ATOM 736 C C . LYS A 1 93 ? 124.614 40.000 85.193 1.00 17.39 93 LYS A C 1
ATOM 737 O O . LYS A 1 93 ? 124.373 41.108 84.688 1.00 17.82 93 LYS A O 1
ATOM 743 N N . LYS A 1 94 ? 124.740 38.900 84.449 1.00 16.83 94 LYS A N 1
ATOM 744 C CA . LYS A 1 94 ? 124.647 38.977 83.011 1.00 17.20 94 LYS A CA 1
ATOM 745 C C . LYS A 1 94 ? 123.349 38.357 82.477 1.00 16.99 94 LYS A C 1
ATOM 746 O O . LYS A 1 94 ? 123.334 37.289 81.809 1.00 17.10 94 LYS A O 1
ATOM 752 N N . ASP A 1 95 ? 122.250 39.058 82.762 1.00 17.04 95 ASP A N 1
ATOM 753 C CA . ASP A 1 95 ? 120.923 38.682 82.252 1.00 16.56 95 ASP A CA 1
ATOM 754 C C . ASP A 1 95 ? 120.826 38.680 80.694 1.00 16.60 95 ASP A C 1
ATOM 755 O O . ASP A 1 95 ? 121.370 39.542 79.992 1.00 15.80 95 ASP A O 1
ATOM 760 N N . LYS A 1 96 ? 120.149 37.661 80.182 1.00 16.49 96 LYS A N 1
ATOM 761 C CA . LYS A 1 96 ? 119.821 37.569 78.788 1.00 16.41 96 LYS A CA 1
ATOM 762 C C . LYS A 1 96 ? 118.392 37.067 78.646 1.00 16.40 96 LYS A C 1
ATOM 763 O O . LYS A 1 96 ? 117.836 36.447 79.563 1.00 16.06 96 LYS A O 1
ATOM 769 N N . ILE A 1 97 ? 117.810 37.317 77.469 1.00 16.06 97 ILE A N 1
ATOM 770 C CA . ILE A 1 97 ? 116.488 36.801 77.115 1.00 15.38 97 ILE A CA 1
ATOM 771 C C . ILE A 1 97 ? 116.813 35.485 76.461 1.00 15.23 97 ILE A C 1
ATOM 772 O O . ILE A 1 97 ? 117.744 35.418 75.708 1.00 15.62 97 ILE A O 1
ATOM 777 N N . ILE A 1 98 ? 116.015 34.466 76.720 1.00 15.63 98 ILE A N 1
ATOM 778 C CA . ILE A 1 98 ? 116.130 33.170 76.060 1.00 16.60 98 ILE A CA 1
ATOM 779 C C . ILE A 1 98 ? 114.998 32.868 75.032 1.00 16.84 98 ILE A C 1
ATOM 780 O O . ILE A 1 98 ? 115.205 32.200 74.021 1.00 16.51 98 ILE A O 1
ATOM 785 N N . LEU A 1 99 ? 113.817 33.429 75.272 1.00 17.71 99 LEU A N 1
ATOM 786 C CA . LEU A 1 99 ? 112.613 33.095 74.482 1.00 17.45 99 LEU A CA 1
ATOM 787 C C . LEU A 1 99 ? 111.851 34.397 74.393 1.00 17.21 99 LEU A C 1
ATOM 788 O O . LEU A 1 99 ? 111.723 35.086 75.428 1.00 17.15 99 LEU A O 1
ATOM 793 N N . GLY A 1 100 ? 111.325 34.739 73.211 1.00 16.20 100 GLY A N 1
ATOM 794 C CA . GLY A 1 100 ? 110.449 35.905 73.098 1.00 15.90 100 GLY A CA 1
ATOM 795 C C . GLY A 1 100 ? 111.163 37.281 73.036 1.00 15.37 100 GLY A C 1
ATOM 796 O O . GLY A 1 100 ? 112.346 37.335 72.689 1.00 15.22 100 GLY A O 1
ATOM 797 N N . PRO A 1 101 ? 110.457 38.373 73.377 1.00 15.03 101 PRO A N 1
ATOM 798 C CA . PRO A 1 101 ? 109.034 38.409 73.799 1.00 15.38 101 PRO A CA 1
ATOM 799 C C . PRO A 1 101 ? 108.028 37.799 72.802 1.00 16.09 101 PRO A C 1
ATOM 800 O O . PRO A 1 101 ? 108.062 38.051 71.615 1.00 15.54 101 PRO A O 1
ATOM 804 N N . LYS A 1 102 ? 107.159 36.932 73.334 1.00 16.65 102 LYS A N 1
ATOM 805 C CA . LYS A 1 102 ? 106.078 36.312 72.562 1.00 16.68 102 LYS A CA 1
ATOM 806 C C . LYS A 1 102 ? 104.732 36.381 73.292 1.00 16.88 102 LYS A C 1
ATOM 807 O O . LYS A 1 102 ? 104.654 36.350 74.489 1.00 16.41 102 LYS A O 1
ATOM 813 N N . LYS A 1 103 ? 103.652 36.433 72.523 1.00 17.66 103 LYS A N 1
ATOM 814 C CA . LYS A 1 103 ? 102.310 36.473 73.058 1.00 16.81 103 LYS A CA 1
ATOM 815 C C . LYS A 1 103 ? 102.117 35.213 73.927 1.00 16.66 103 LYS A C 1
ATOM 816 O O . LYS A 1 103 ? 102.542 34.153 73.540 1.00 16.34 103 LYS A O 1
ATOM 822 N N . ILE A 1 104 ? 101.456 35.354 75.071 1.00 15.74 104 ILE A N 1
ATOM 823 C CA . ILE A 1 104 ? 101.177 34.246 75.948 1.00 16.61 104 ILE A CA 1
ATOM 824 C C . ILE A 1 104 ? 100.535 33.084 75.203 1.00 17.47 104 ILE A C 1
ATOM 825 O O . ILE A 1 104 ? 101.016 31.963 75.297 1.00 16.68 104 ILE A O 1
ATOM 830 N N . ALA A 1 105 ? 99.453 33.369 74.458 1.00 17.63 105 ALA A N 1
ATOM 831 C CA . ALA A 1 105 ? 98.705 32.369 73.666 1.00 17.52 105 ALA A CA 1
ATOM 832 C C . ALA A 1 105 ? 99.604 31.593 72.672 1.00 17.42 105 ALA A C 1
ATOM 833 O O . ALA A 1 105 ? 99.312 30.487 72.265 1.00 17.72 105 ALA A O 1
ATOM 835 N N . ASP A 1 106 ? 100.721 32.165 72.292 1.00 17.32 106 ASP A N 1
ATOM 836 C CA . ASP A 1 106 ? 101.584 31.524 71.363 1.00 17.82 106 ASP A CA 1
ATOM 837 C C . ASP A 1 106 ? 102.717 30.723 72.039 1.00 17.64 106 ASP A C 1
ATOM 838 O O . ASP A 1 106 ? 103.087 29.640 71.564 1.00 18.00 106 ASP A O 1
ATOM 843 N N . VAL A 1 107 ? 103.219 31.160 73.196 1.00 17.02 107 VAL A N 1
ATOM 844 C CA . VAL A 1 107 ? 104.219 30.325 73.916 1.00 16.20 107 VAL A CA 1
ATOM 845 C C . VAL A 1 107 ? 103.491 29.205 74.642 1.00 16.61 107 VAL A C 1
ATOM 846 O O . VAL A 1 107 ? 103.999 28.040 74.722 1.00 15.87 107 VAL A O 1
ATOM 850 N N . PHE A 1 108 ? 102.309 29.552 75.160 1.00 15.69 108 PHE A N 1
ATOM 851 C CA . PHE A 1 108 ? 101.440 28.591 75.812 1.00 16.25 108 PHE A CA 1
ATOM 852 C C . PHE A 1 108 ? 100.136 28.422 75.055 1.00 16.29 108 PHE A C 1
ATOM 853 O O . PHE A 1 108 ? 99.152 29.006 75.464 1.00 16.93 108 PHE A O 1
ATOM 861 N N . PRO A 1 109 ? 100.122 27.623 73.941 1.00 16.17 109 PRO A N 1
ATOM 862 C CA . PRO A 1 109 ? 98.908 27.579 73.122 1.00 16.19 109 PRO A CA 1
ATOM 863 C C . PRO A 1 109 ? 97.613 27.234 73.896 1.00 16.71 109 PRO A C 1
ATOM 864 O O . PRO A 1 109 ? 96.543 27.810 73.619 1.00 15.52 109 PRO A O 1
ATOM 868 N N . PHE A 1 110 ? 97.720 26.283 74.838 1.00 16.75 110 PHE A N 1
ATOM 869 C CA . PHE A 1 110 ? 96.553 25.820 75.613 1.00 16.65 110 PHE A CA 1
ATOM 870 C C . PHE A 1 110 ? 95.817 26.970 76.330 1.00 17.01 110 PHE A C 1
ATOM 871 O O . PHE A 1 110 ? 94.738 26.743 76.917 1.00 17.15 110 PHE A O 1
ATOM 879 N N . PHE A 1 111 ? 96.387 28.188 76.287 1.00 16.24 111 PHE A N 1
ATOM 880 C CA . PHE A 1 111 ? 95.819 29.337 76.960 1.00 15.34 111 PHE A CA 1
ATOM 881 C C . PHE A 1 111 ? 95.004 30.165 76.031 1.00 15.78 111 PHE A C 1
ATOM 882 O O . PHE A 1 111 ? 94.240 31.008 76.481 1.00 17.09 111 PHE A O 1
ATOM 890 N N . GLU A 1 112 ? 95.181 29.965 74.745 1.00 15.09 112 GLU A N 1
ATOM 891 C CA . GLU A 1 112 ? 94.420 30.654 73.774 1.00 15.49 112 GLU A CA 1
ATOM 892 C C . GLU A 1 112 ? 92.944 30.524 74.063 1.00 15.85 112 GLU A C 1
ATOM 893 O O . GLU A 1 112 ? 92.460 29.428 74.410 1.00 16.76 112 GLU A O 1
ATOM 899 N N . GLY A 1 113 ? 92.227 31.626 73.862 1.00 15.57 113 GLY A N 1
ATOM 900 C CA . GLY A 1 113 ? 90.792 31.721 74.163 1.00 15.75 113 GLY A CA 1
ATOM 901 C C . GLY A 1 113 ? 90.375 31.457 75.629 1.00 16.24 113 GLY A C 1
ATOM 902 O O . GLY A 1 113 ? 89.242 31.029 75.868 1.00 15.58 113 GLY A O 1
ATOM 903 N N . THR A 1 114 ? 91.286 31.668 76.598 1.00 15.62 114 THR A N 1
ATOM 904 C CA . THR A 1 114 ? 90.976 31.551 78.001 1.00 15.16 114 THR A CA 1
ATOM 905 C C . THR A 1 114 ? 91.263 32.905 78.605 1.00 15.55 114 THR A C 1
ATOM 906 O O . THR A 1 114 ? 91.779 33.791 77.912 1.00 16.05 114 THR A O 1
ATOM 910 N N . VAL A 1 115 ? 90.950 33.074 79.896 1.00 15.03 115 VAL A N 1
ATOM 911 C CA . VAL A 1 115 ? 91.224 34.295 80.627 1.00 14.87 115 VAL A CA 1
ATOM 912 C C . VAL A 1 115 ? 92.720 34.657 80.750 1.00 14.98 115 VAL A C 1
ATOM 913 O O . VAL A 1 115 ? 93.065 35.810 81.034 1.00 15.43 115 VAL A O 1
ATOM 917 N N . PHE A 1 116 ? 93.597 33.681 80.545 1.00 14.83 116 PHE A N 1
ATOM 918 C CA . PHE A 1 116 ? 95.038 33.906 80.645 1.00 15.51 116 PHE A CA 1
ATOM 919 C C . PHE A 1 116 ? 95.623 34.454 79.361 1.00 15.73 116 PHE A C 1
ATOM 920 O O . PHE A 1 116 ? 96.735 34.978 79.363 1.00 15.31 116 PHE A O 1
ATOM 928 N N . GLU A 1 117 ? 94.870 34.377 78.260 1.00 16.01 117 GLU A N 1
ATOM 929 C CA . GLU A 1 117 ? 95.433 34.832 76.990 1.00 16.01 117 GLU A CA 1
ATOM 930 C C . GLU A 1 117 ? 95.939 36.262 77.042 1.00 16.16 117 GLU A C 1
ATOM 931 O O . GLU A 1 117 ? 97.036 36.560 76.564 1.00 16.03 117 GLU A O 1
ATOM 937 N N . SER A 1 118 ? 95.113 37.131 77.617 1.00 16.44 118 SER A N 1
ATOM 938 C CA . SER A 1 118 ? 95.335 38.592 77.704 1.00 16.87 118 SER A CA 1
ATOM 939 C C . SER A 1 118 ? 96.206 38.982 78.918 1.00 16.71 118 SER A C 1
ATOM 940 O O . SER A 1 118 ? 96.553 40.162 79.095 1.00 15.71 118 SER A O 1
ATOM 943 N N . GLY A 1 119 ? 96.547 37.981 79.728 1.00 16.20 119 GLY A N 1
ATOM 944 C CA . GLY A 1 119 ? 97.352 38.227 80.919 1.00 17.17 119 GLY A CA 1
ATOM 945 C C . GLY A 1 119 ? 97.137 37.359 82.150 1.00 16.95 119 GLY A C 1
ATOM 946 O O . GLY A 1 119 ? 96.081 36.735 82.357 1.00 16.94 119 GLY A O 1
ATOM 947 N N . ILE A 1 120 ? 98.167 37.318 82.990 1.00 16.69 120 ILE A N 1
ATOM 948 C CA . ILE A 1 120 ? 98.167 36.471 84.157 1.00 15.44 120 ILE A CA 1
ATOM 949 C C . ILE A 1 120 ? 98.468 37.323 85.392 1.00 15.04 120 ILE A C 1
ATOM 950 O O . ILE A 1 120 ? 99.266 38.259 85.334 1.00 14.86 120 ILE A O 1
ATOM 955 N N . ASP A 1 121 ? 97.758 37.070 86.482 1.00 14.69 121 ASP A N 1
ATOM 956 C CA . ASP A 1 121 ? 97.958 37.819 87.729 1.00 14.23 121 ASP A CA 1
ATOM 957 C C . ASP A 1 121 ? 99.195 37.321 88.506 1.00 14.22 121 ASP A C 1
ATOM 958 O O . ASP A 1 121 ? 100.124 38.095 88.830 1.00 13.33 121 ASP A O 1
ATOM 963 N N . ALA A 1 122 ? 99.230 36.025 88.770 1.00 13.92 122 ALA A N 1
ATOM 964 C CA . ALA A 1 122 ? 100.264 35.486 89.598 1.00 14.84 122 ALA A CA 1
ATOM 965 C C . ALA A 1 122 ? 100.569 34.022 89.255 1.00 15.28 122 ALA A C 1
ATOM 966 O O . ALA A 1 122 ? 99.755 33.369 88.594 1.00 15.11 122 ALA A O 1
ATOM 968 N N . ALA A 1 123 ? 101.684 33.494 89.799 1.00 15.27 123 ALA A N 1
ATOM 969 C CA . ALA A 1 123 ? 102.169 32.156 89.489 1.00 14.82 123 ALA A CA 1
ATOM 970 C C . ALA A 1 123 ? 103.255 31.774 90.453 1.00 15.21 123 ALA A C 1
ATOM 971 O O . ALA A 1 123 ? 103.970 32.623 90.939 1.00 15.28 123 ALA A O 1
ATOM 973 N N . TYR A 1 124 ? 103.423 30.467 90.671 1.00 15.30 124 TYR A N 1
ATOM 974 C CA . TYR A 1 124 ? 104.496 29.939 91.496 1.00 15.16 124 TYR A CA 1
ATOM 975 C C . TYR A 1 124 ? 104.843 28.565 91.007 1.00 15.28 124 TYR A C 1
ATOM 976 O O . TYR A 1 124 ? 104.018 27.865 90.423 1.00 15.41 124 TYR A O 1
ATOM 985 N N . ARG A 1 125 ? 106.099 28.201 91.280 1.00 16.13 125 ARG A N 1
ATOM 986 C CA . ARG A 1 125 ? 106.748 26.938 90.916 1.00 16.34 125 ARG A CA 1
ATOM 987 C C . ARG A 1 125 ? 106.364 25.807 91.864 1.00 15.91 125 ARG A C 1
ATOM 988 O O . ARG A 1 125 ? 106.627 25.859 93.036 1.00 15.78 125 ARG A O 1
ATOM 996 N N . SER A 1 126 ? 105.745 24.757 91.358 1.00 16.63 126 SER A N 1
ATOM 997 C CA . SER A 1 126 ? 105.482 23.598 92.220 1.00 16.15 126 SER A CA 1
ATOM 998 C C . SER A 1 126 ? 106.809 22.892 92.543 1.00 16.88 126 SER A C 1
ATOM 999 O O . SER A 1 126 ? 107.772 22.996 91.785 1.00 16.26 126 SER A O 1
ATOM 1002 N N . THR A 1 127 ? 106.862 22.163 93.662 1.00 17.15 127 THR A N 1
ATOM 1003 C CA . THR A 1 127 ? 108.063 21.426 94.042 1.00 17.61 127 THR A CA 1
ATOM 1004 C C . THR A 1 127 ? 108.051 20.189 93.145 1.00 17.31 127 THR A C 1
ATOM 1005 O O . THR A 1 127 ? 109.055 19.451 92.989 1.00 17.41 127 THR A O 1
ATOM 1009 N N . ARG A 1 128 ? 106.879 19.947 92.585 1.00 16.93 128 ARG A N 1
ATOM 1010 C CA . ARG A 1 128 ? 106.640 18.722 91.849 1.00 17.18 128 ARG A CA 1
ATOM 1011 C C . ARG A 1 128 ? 106.947 18.772 90.349 1.00 16.80 128 ARG A C 1
ATOM 1012 O O . ARG A 1 128 ? 106.311 19.517 89.618 1.00 16.94 128 ARG A O 1
ATOM 1020 N N . GLY A 1 129 ? 107.888 17.924 89.902 1.00 16.68 129 GLY A N 1
ATOM 1021 C CA . GLY A 1 129 ? 108.344 17.866 88.500 1.00 16.16 129 GLY A CA 1
ATOM 1022 C C . GLY A 1 129 ? 108.563 19.254 87.907 1.00 16.10 129 GLY A C 1
ATOM 1023 O O . GLY A 1 129 ? 109.270 20.106 88.493 1.00 15.41 129 GLY A O 1
ATOM 1024 N N . LYS A 1 130 ? 107.969 19.473 86.737 1.00 15.76 130 LYS A N 1
ATOM 1025 C CA . LYS A 1 130 ? 108.029 20.808 86.088 1.00 15.95 130 LYS A CA 1
ATOM 1026 C C . LYS A 1 130 ? 106.679 21.550 86.139 1.00 15.69 130 LYS A C 1
ATOM 1027 O O . LYS A 1 130 ? 106.355 22.350 85.250 1.00 14.76 130 LYS A O 1
ATOM 1033 N N . GLU A 1 131 ? 105.905 21.253 87.187 1.00 15.18 131 GLU A N 1
ATOM 1034 C CA . GLU A 1 131 ? 104.576 21.834 87.352 1.00 16.16 131 GLU A CA 1
ATOM 1035 C C . GLU A 1 131 ? 104.548 23.278 87.915 1.00 16.10 131 GLU A C 1
ATOM 1036 O O . GLU A 1 131 ? 105.443 23.692 88.624 1.00 16.36 131 GLU A O 1
ATOM 1042 N N . VAL A 1 132 ? 103.546 24.053 87.498 1.00 16.34 132 VAL A N 1
ATOM 1043 C CA . VAL A 1 132 ? 103.405 25.506 87.804 1.00 15.25 132 VAL A CA 1
ATOM 1044 C C . VAL A 1 132 ? 101.906 25.779 88.014 1.00 15.76 132 VAL A C 1
ATOM 1045 O O . VAL A 1 132 ? 101.062 25.189 87.331 1.00 16.58 132 VAL A O 1
ATOM 1049 N N . TYR A 1 133 ? 101.580 26.623 88.981 1.00 15.90 133 TYR A N 1
ATOM 1050 C CA . TYR A 1 133 ? 100.225 27.135 89.161 1.00 15.98 133 TYR A CA 1
ATOM 1051 C C . TYR A 1 133 ? 100.157 28.572 88.782 1.00 15.25 133 TYR A C 1
ATOM 1052 O O . TYR A 1 133 ? 100.937 29.377 89.245 1.00 15.56 133 TYR A O 1
ATOM 1061 N N . LEU A 1 134 ? 99.185 28.901 87.949 1.00 15.96 134 LEU A N 1
ATOM 1062 C CA . LEU A 1 134 ? 99.005 30.263 87.496 1.00 16.00 134 LEU A CA 1
ATOM 1063 C C . LEU A 1 134 ? 97.587 30.767 87.858 1.00 15.92 134 LEU A C 1
ATOM 1064 O O . LEU A 1 134 ? 96.638 30.016 87.780 1.00 16.12 134 LEU A O 1
ATOM 1069 N N . PHE A 1 135 ? 97.459 32.070 88.162 1.00 15.98 135 PHE A N 1
ATOM 1070 C CA . PHE A 1 135 ? 96.214 32.677 88.610 1.00 15.49 135 PHE A CA 1
ATOM 1071 C C . PHE A 1 135 ? 95.809 33.851 87.753 1.00 15.36 135 PHE A C 1
ATOM 1072 O O . PHE A 1 135 ? 96.638 34.679 87.424 1.00 15.24 135 PHE A O 1
ATOM 1080 N N . LYS A 1 136 ? 94.514 33.917 87.413 1.00 14.85 136 LYS A N 1
ATOM 1081 C CA . LYS A 1 136 ? 93.942 35.049 86.675 1.00 15.02 136 LYS A CA 1
ATOM 1082 C C . LYS A 1 136 ? 92.564 35.278 87.262 1.00 15.35 136 LYS A C 1
ATOM 1083 O O . LYS A 1 136 ? 91.709 34.398 87.179 1.00 15.63 136 LYS A O 1
ATOM 1089 N N . GLY A 1 137 ? 92.346 36.447 87.864 1.00 14.96 137 GLY A N 1
ATOM 1090 C CA . GLY A 1 137 ? 91.131 36.660 88.588 1.00 15.15 137 GLY A CA 1
ATOM 1091 C C . GLY A 1 137 ? 90.987 35.534 89.577 1.00 15.77 137 GLY A C 1
ATOM 1092 O O . GLY A 1 137 ? 91.949 35.190 90.255 1.00 15.68 137 GLY A O 1
ATOM 1093 N N . ASP A 1 138 ? 89.788 34.930 89.631 1.00 15.99 138 ASP A N 1
ATOM 1094 C CA . ASP A 1 138 ? 89.465 33.897 90.631 1.00 15.80 138 ASP A CA 1
ATOM 1095 C C . ASP A 1 138 ? 89.649 32.490 90.105 1.00 15.72 138 ASP A C 1
ATOM 1096 O O . ASP A 1 138 ? 89.311 31.526 90.758 1.00 15.03 138 ASP A O 1
ATOM 1101 N N . GLN A 1 139 ? 90.236 32.424 88.910 1.00 16.60 139 GLN A N 1
ATOM 1102 C CA . GLN A 1 139 ? 90.546 31.186 88.198 1.00 16.35 139 GLN A CA 1
ATOM 1103 C C . GLN A 1 139 ? 92.023 30.845 88.371 1.00 15.99 139 GLN A C 1
ATOM 1104 O O . GLN A 1 139 ? 92.848 31.702 88.541 1.00 15.74 139 GLN A O 1
ATOM 1110 N N . TYR A 1 140 ? 92.361 29.567 88.320 1.00 16.48 140 TYR A N 1
ATOM 1111 C CA . TYR A 1 140 ? 93.785 29.169 88.322 1.00 16.49 140 TYR A CA 1
ATOM 1112 C C . TYR A 1 140 ? 94.046 27.948 87.443 1.00 16.48 140 TYR A C 1
ATOM 1113 O O . TYR A 1 140 ? 93.193 27.038 87.310 1.00 15.80 140 TYR A O 1
ATOM 1122 N N . ALA A 1 141 ? 95.250 27.931 86.866 1.00 16.15 141 ALA A N 1
ATOM 1123 C CA . ALA A 1 141 ? 95.674 26.841 86.001 1.00 15.87 141 ALA A CA 1
ATOM 1124 C C . ALA A 1 141 ? 96.872 26.187 86.643 1.00 16.32 141 ALA A C 1
ATOM 1125 O O . ALA A 1 141 ? 97.681 26.878 87.287 1.00 16.30 141 ALA A O 1
ATOM 1127 N N . ARG A 1 142 ? 96.968 24.871 86.468 1.00 16.25 142 ARG A N 1
ATOM 1128 C CA . ARG A 1 142 ? 98.142 24.064 86.865 1.00 16.83 142 ARG A CA 1
ATOM 1129 C C . ARG A 1 142 ? 98.735 23.512 85.553 1.00 16.98 142 ARG A C 1
ATOM 1130 O O . ARG A 1 142 ? 98.003 22.850 84.769 1.00 17.05 142 ARG A O 1
ATOM 1138 N N . ILE A 1 143 ? 99.996 23.879 85.246 1.00 16.50 143 ILE A N 1
ATOM 1139 C CA . ILE A 1 143 ? 100.632 23.426 83.995 1.00 16.48 143 ILE A CA 1
ATOM 1140 C C . ILE A 1 143 ? 101.914 22.577 84.186 1.00 16.30 143 ILE A C 1
ATOM 1141 O O . ILE A 1 143 ? 102.405 22.418 85.303 1.00 16.56 143 ILE A O 1
ATOM 1146 N N . ASP A 1 144 ? 102.432 22.025 83.095 1.00 16.27 144 ASP A N 1
ATOM 1147 C CA . ASP A 1 144 ? 103.727 21.344 83.077 1.00 16.24 144 ASP A CA 1
ATOM 1148 C C . ASP A 1 144 ? 104.550 21.988 81.955 1.00 16.30 144 ASP A C 1
ATOM 1149 O O . ASP A 1 144 ? 104.240 21.791 80.791 1.00 16.51 144 ASP A O 1
ATOM 1154 N N . TYR A 1 145 ? 105.553 22.804 82.290 1.00 16.31 145 TYR A N 1
ATOM 1155 C CA . TYR A 1 145 ? 106.312 23.484 81.249 1.00 16.30 145 TYR A CA 1
ATOM 1156 C C . TYR A 1 145 ? 107.266 22.622 80.446 1.00 16.80 145 TYR A C 1
ATOM 1157 O O . TYR A 1 145 ? 107.810 23.109 79.452 1.00 17.41 145 TYR A O 1
ATOM 1166 N N . GLY A 1 146 ? 107.466 21.351 80.823 1.00 16.72 146 GLY A N 1
ATOM 1167 C CA . GLY A 1 146 ? 108.260 20.445 79.999 1.00 16.03 146 GLY A CA 1
ATOM 1168 C C . GLY A 1 146 ? 107.413 19.891 78.875 1.00 16.01 146 GLY A C 1
ATOM 1169 O O . GLY A 1 146 ? 107.842 19.822 77.730 1.00 15.61 146 GLY A O 1
ATOM 1170 N N . SER A 1 147 ? 106.196 19.465 79.214 1.00 15.96 147 SER A N 1
ATOM 1171 C CA . SER A 1 147 ? 105.232 18.962 78.217 1.00 15.60 147 SER A CA 1
ATOM 1172 C C . SER A 1 147 ? 104.465 20.124 77.604 1.00 16.03 147 SER A C 1
ATOM 1173 O O . SER A 1 147 ? 103.848 19.989 76.538 1.00 15.97 147 SER A O 1
ATOM 1176 N N . ASN A 1 148 ? 104.517 21.268 78.283 1.00 16.01 148 ASN A N 1
ATOM 1177 C CA . ASN A 1 148 ? 103.855 22.481 77.816 1.00 16.87 148 ASN A CA 1
ATOM 1178 C C . ASN A 1 148 ? 102.384 22.149 77.673 1.00 16.83 148 ASN A C 1
ATOM 1179 O O . ASN A 1 148 ? 101.829 22.271 76.600 1.00 17.18 148 ASN A O 1
ATOM 1184 N N . SER A 1 149 ? 101.764 21.745 78.780 1.00 16.89 149 SER A N 1
ATOM 1185 C CA . SER A 1 149 ? 100.367 21.337 78.780 1.00 16.74 149 SER A CA 1
ATOM 1186 C C . SER A 1 149 ? 99.751 21.667 80.146 1.00 17.46 149 SER A C 1
ATOM 1187 O O . SER A 1 149 ? 100.455 22.060 81.080 1.00 16.33 149 SER A O 1
ATOM 1190 N N . MET A 1 150 ? 98.423 21.501 80.209 1.00 17.44 150 MET A N 1
ATOM 1191 C CA . MET A 1 150 ? 97.630 21.664 81.398 1.00 17.64 150 MET A CA 1
ATOM 1192 C C . MET A 1 150 ? 97.558 20.348 82.170 1.00 17.97 150 MET A C 1
ATOM 1193 O O . MET A 1 150 ? 97.110 19.330 81.620 1.00 18.63 150 MET A O 1
ATOM 1198 N N . VAL A 1 151 ? 97.986 20.333 83.438 1.00 17.95 151 VAL A N 1
ATOM 1199 C CA . VAL A 1 151 ? 97.964 19.066 84.161 1.00 19.17 151 VAL A CA 1
ATOM 1200 C C . VAL A 1 151 ? 96.497 18.710 84.533 1.00 19.85 151 VAL A C 1
ATOM 1201 O O . VAL A 1 151 ? 95.943 17.662 84.112 1.00 20.08 151 VAL A O 1
ATOM 1205 N N . ASN A 1 152 ? 95.877 19.541 85.369 1.00 20.07 152 ASN A N 1
ATOM 1206 C CA . ASN A 1 152 ? 94.421 19.462 85.546 1.00 19.82 152 ASN A CA 1
ATOM 1207 C C . ASN A 1 152 ? 94.018 19.873 84.169 1.00 19.68 152 ASN A C 1
ATOM 1208 O O . ASN A 1 152 ? 94.325 21.029 83.764 1.00 20.89 152 ASN A O 1
ATOM 1213 N N . LYS A 1 153 ? 93.370 18.997 83.419 1.00 19.56 153 LYS A N 1
ATOM 1214 C CA . LYS A 1 153 ? 92.939 19.374 82.057 1.00 19.82 153 LYS A CA 1
ATOM 1215 C C . LYS A 1 153 ? 91.853 20.467 82.067 1.00 19.06 153 LYS A C 1
ATOM 1216 O O . LYS A 1 153 ? 91.422 20.950 81.008 1.00 18.84 153 LYS A O 1
ATOM 1218 N N . GLU A 1 154 ? 91.436 20.860 83.275 1.00 19.02 154 GLU A N 1
ATOM 1219 C CA . GLU A 1 154 ? 90.422 21.901 83.445 1.00 19.48 154 GLU A CA 1
ATOM 1220 C C . GLU A 1 154 ? 90.844 23.105 84.289 1.00 18.92 154 GLU A C 1
ATOM 1221 O O . GLU A 1 154 ? 91.436 22.933 85.370 1.00 19.17 154 GLU A O 1
ATOM 1227 N N . ILE A 1 155 ? 90.537 24.317 83.805 1.00 18.46 155 ILE A N 1
ATOM 1228 C CA . ILE A 1 155 ? 90.721 25.556 84.604 1.00 17.27 155 ILE A CA 1
ATOM 1229 C C . ILE A 1 155 ? 89.613 25.654 85.641 1.00 17.19 155 ILE A C 1
ATOM 1230 O O . ILE A 1 155 ? 88.428 25.754 85.307 1.00 17.63 155 ILE A O 1
ATOM 1235 N N . LYS A 1 156 ? 90.003 25.684 86.901 1.00 17.13 156 LYS A N 1
ATOM 1236 C CA . LYS A 1 156 ? 89.034 25.681 87.998 1.00 17.25 156 LYS A CA 1
ATOM 1237 C C . LYS A 1 156 ? 89.156 26.925 88.859 1.00 17.36 156 LYS A C 1
ATOM 1238 O O . LYS A 1 156 ? 90.158 27.640 88.811 1.00 16.91 156 LYS A O 1
ATOM 1244 N N . SER A 1 157 ? 88.130 27.190 89.647 1.00 17.89 157 SER A N 1
ATOM 1245 C CA . SER A 1 157 ? 88.104 28.368 90.522 1.00 17.48 157 SER A CA 1
ATOM 1246 C C . SER A 1 157 ? 89.114 28.150 91.634 1.00 17.77 157 SER A C 1
ATOM 1247 O O . SER A 1 157 ? 89.429 26.998 91.972 1.00 17.99 157 SER A O 1
ATOM 1250 N N . ILE A 1 158 ? 89.622 29.230 92.213 1.00 17.53 158 ILE A N 1
ATOM 1251 C CA . ILE A 1 158 ? 90.580 29.131 93.317 1.00 18.01 158 ILE A CA 1
ATOM 1252 C C . ILE A 1 158 ? 90.003 28.434 94.541 1.00 18.10 158 ILE A C 1
ATOM 1253 O O . ILE A 1 158 ? 90.680 27.634 95.180 1.00 18.47 158 ILE A O 1
ATOM 1258 N N . SER A 1 159 ? 88.751 28.703 94.904 1.00 18.70 159 SER A N 1
ATOM 1259 C CA . SER A 1 159 ? 88.235 28.042 96.133 1.00 18.97 159 SER A CA 1
ATOM 1260 C C . SER A 1 159 ? 88.124 26.511 95.965 1.00 18.95 159 SER A C 1
ATOM 1261 O O . SER A 1 159 ? 88.377 25.760 96.923 1.00 18.81 159 SER A O 1
ATOM 1264 N N . SER A 1 160 ? 87.773 26.047 94.761 1.00 18.65 160 SER A N 1
ATOM 1265 C CA . SER A 1 160 ? 87.772 24.615 94.464 1.00 18.32 160 SER A CA 1
ATOM 1266 C C . SER A 1 160 ? 89.163 23.973 94.730 1.00 18.57 160 SER A C 1
ATOM 1267 O O . SER A 1 160 ? 89.268 22.781 95.031 1.00 18.68 160 SER A O 1
ATOM 1270 N N . GLY A 1 161 ? 90.228 24.774 94.644 1.00 18.39 161 GLY A N 1
ATOM 1271 C CA . GLY A 1 161 ? 91.575 24.232 94.669 1.00 17.72 161 GLY A CA 1
ATOM 1272 C C . GLY A 1 161 ? 92.321 24.625 95.912 1.00 17.51 161 GLY A C 1
ATOM 1273 O O . GLY A 1 161 ? 93.179 23.876 96.349 1.00 18.41 161 GLY A O 1
ATOM 1274 N N . TYR A 1 162 ? 91.980 25.767 96.501 1.00 17.39 162 TYR A N 1
ATOM 1275 C CA . TYR A 1 162 ? 92.641 26.285 97.730 1.00 17.30 162 TYR A CA 1
ATOM 1276 C C . TYR A 1 162 ? 91.597 26.565 98.833 1.00 17.70 162 TYR A C 1
ATOM 1277 O O . TYR A 1 162 ? 91.244 27.749 99.071 1.00 17.85 162 TYR A O 1
ATOM 1286 N N . PRO A 1 163 ? 91.125 25.514 99.523 1.00 17.48 163 PRO A N 1
ATOM 1287 C CA . PRO A 1 163 ? 90.106 25.725 100.571 1.00 18.14 163 PRO A CA 1
ATOM 1288 C C . PRO A 1 163 ? 90.584 26.729 101.655 1.00 17.62 163 PRO A C 1
ATOM 1289 O O . PRO A 1 163 ? 89.806 27.482 102.242 1.00 17.17 163 PRO A O 1
ATOM 1293 N N . CYS A 1 164 ? 91.886 26.766 101.865 1.00 17.85 164 CYS A N 1
ATOM 1294 C CA . CYS A 1 164 ? 92.439 27.665 102.859 1.00 17.72 164 CYS A CA 1
ATOM 1295 C C . CYS A 1 164 ? 92.181 29.140 102.498 1.00 17.92 164 CYS A C 1
ATOM 1296 O O . CYS A 1 164 ? 92.303 30.022 103.362 1.00 16.98 164 CYS A O 1
ATOM 1299 N N . PHE A 1 165 ? 91.820 29.390 101.215 1.00 17.97 165 PHE A N 1
ATOM 1300 C CA . PHE A 1 165 ? 91.569 30.758 100.710 1.00 17.76 165 PHE A CA 1
ATOM 1301 C C . PHE A 1 165 ? 90.104 31.177 100.798 1.00 18.05 165 PHE A C 1
ATOM 1302 O O . PHE A 1 165 ? 89.802 32.340 100.598 1.00 18.11 165 PHE A O 1
ATOM 1310 N N . ARG A 1 166 ? 89.198 30.238 101.088 1.00 18.26 166 ARG A N 1
ATOM 1311 C CA . ARG A 1 166 ? 87.765 30.536 101.221 1.00 17.86 166 ARG A CA 1
ATOM 1312 C C . ARG A 1 166 ? 87.490 31.621 102.266 1.00 17.34 166 ARG A C 1
ATOM 1313 O O . ARG A 1 166 ? 88.078 31.599 103.328 1.00 17.44 166 ARG A O 1
ATOM 1321 N N . ASN A 1 167 ? 86.626 32.584 101.963 1.00 17.11 167 ASN A N 1
ATOM 1322 C CA . ASN A 1 167 ? 86.304 33.659 102.916 1.00 17.24 167 ASN A CA 1
ATOM 1323 C C . ASN A 1 167 ? 87.495 34.520 103.298 1.00 16.54 167 ASN A C 1
ATOM 1324 O O . ASN A 1 167 ? 87.562 35.017 104.410 1.00 16.21 167 ASN A O 1
ATOM 1329 N N . THR A 1 168 ? 88.443 34.634 102.372 1.00 16.28 168 THR A N 1
ATOM 1330 C CA . THR A 1 168 ? 89.646 35.447 102.496 1.00 16.09 168 THR A CA 1
ATOM 1331 C C . THR A 1 168 ? 89.702 36.247 101.197 1.00 16.12 168 THR A C 1
ATOM 1332 O O . THR A 1 168 ? 88.970 35.973 100.258 1.00 16.44 168 THR A O 1
ATOM 1336 N N . ILE A 1 169 ? 90.544 37.271 101.174 1.00 16.35 169 ILE A N 1
ATOM 1337 C CA . ILE A 1 169 ? 90.776 38.132 100.035 1.00 15.48 169 ILE A CA 1
ATOM 1338 C C . ILE A 1 169 ? 91.377 37.403 98.849 1.00 15.25 169 ILE A C 1
ATOM 1339 O O . ILE A 1 169 ? 91.251 37.799 97.704 1.00 16.25 169 ILE A O 1
ATOM 1344 N N . PHE A 1 170 ? 92.033 36.302 99.124 1.00 16.54 170 PHE A N 1
ATOM 1345 C CA . PHE A 1 170 ? 92.687 35.487 98.067 1.00 15.91 170 PHE A CA 1
ATOM 1346 C C . PHE A 1 170 ? 91.701 34.640 97.251 1.00 15.99 170 PHE A C 1
ATOM 1347 O O . PHE A 1 170 ? 92.000 34.238 96.127 1.00 15.97 170 PHE A O 1
ATOM 1355 N N . GLU A 1 171 ? 90.509 34.392 97.818 1.00 16.58 171 GLU A N 1
ATOM 1356 C CA . GLU A 1 171 ? 89.409 33.640 97.149 1.00 16.34 171 GLU A CA 1
ATOM 1357 C C . GLU A 1 171 ? 89.080 34.172 95.736 1.00 16.86 171 GLU A C 1
ATOM 1358 O O . GLU A 1 171 ? 88.726 33.397 94.836 1.00 16.42 171 GLU A O 1
ATOM 1364 N N . SER A 1 172 ? 89.240 35.500 95.565 1.00 16.76 172 SER A N 1
ATOM 1365 C CA . SER A 1 172 ? 89.032 36.182 94.318 1.00 16.13 172 SER A CA 1
ATOM 1366 C C . SER A 1 172 ? 90.284 36.582 93.529 1.00 16.42 172 SER A C 1
ATOM 1367 O O . SER A 1 172 ? 90.171 37.381 92.581 1.00 16.25 172 SER A O 1
ATOM 1370 N N . GLY A 1 173 ? 91.452 36.051 93.884 1.00 15.66 173 GLY A N 1
ATOM 1371 C CA . GLY A 1 173 ? 92.652 36.383 93.141 1.00 16.05 173 GLY A CA 1
ATOM 1372 C C . GLY A 1 173 ? 93.863 36.895 93.911 1.00 15.87 173 GLY A C 1
ATOM 1373 O O . GLY A 1 173 ? 93.781 37.188 95.089 1.00 15.91 173 GLY A O 1
ATOM 1374 N N . ALA A 1 174 ? 94.993 36.975 93.237 1.00 15.77 174 ALA A N 1
ATOM 1375 C CA . ALA A 1 174 ? 96.210 37.478 93.857 1.00 15.69 174 ALA A CA 1
ATOM 1376 C C . ALA A 1 174 ? 96.982 38.502 92.990 1.00 15.52 174 ALA A C 1
ATOM 1377 O O . ALA A 1 174 ? 96.931 38.494 91.766 1.00 15.04 174 ALA A O 1
ATOM 1379 N N . ASP A 1 175 ? 97.670 39.412 93.661 1.00 15.56 175 ASP A N 1
ATOM 1380 C CA . ASP A 1 175 ? 98.524 40.393 93.007 1.00 15.25 175 ASP A CA 1
ATOM 1381 C C . ASP A 1 175 ? 99.805 39.700 92.452 1.00 15.48 175 ASP A C 1
ATOM 1382 O O . ASP A 1 175 ? 100.194 39.907 91.297 1.00 15.86 175 ASP A O 1
ATOM 1387 N N . ALA A 1 176 ? 100.424 38.867 93.276 1.00 15.13 176 ALA A N 1
ATOM 1388 C CA . ALA A 1 176 ? 101.664 38.178 92.959 1.00 15.37 176 ALA A CA 1
ATOM 1389 C C . ALA A 1 176 ? 101.831 36.942 93.878 1.00 15.78 176 ALA A C 1
ATOM 1390 O O . ALA A 1 176 ? 101.094 36.761 94.877 1.00 15.85 176 ALA A O 1
ATOM 1392 N N . ALA A 1 177 ? 102.853 36.142 93.578 1.00 15.64 177 ALA A N 1
ATOM 1393 C CA . ALA A 1 177 ? 103.163 34.971 94.379 1.00 15.45 177 ALA A CA 1
ATOM 1394 C C . ALA A 1 177 ? 104.541 34.439 94.073 1.00 15.11 177 ALA A C 1
ATOM 1395 O O . ALA A 1 177 ? 105.146 34.860 93.104 1.00 15.72 177 ALA A O 1
ATOM 1397 N N . PHE A 1 178 ? 105.030 33.511 94.905 1.00 15.27 178 PHE A N 1
ATOM 1398 C CA . PHE A 1 178 ? 106.271 32.760 94.668 1.00 15.17 178 PHE A CA 1
ATOM 1399 C C . PHE A 1 178 ? 106.408 31.643 95.716 1.00 14.85 178 PHE A C 1
ATOM 1400 O O . PHE A 1 178 ? 106.078 31.843 96.838 1.00 14.72 178 PHE A O 1
ATOM 1408 N N . ALA A 1 179 ? 106.905 30.481 95.283 1.00 15.08 179 ALA A N 1
ATOM 1409 C CA . ALA A 1 179 ? 107.297 29.334 96.104 1.00 15.15 179 ALA A CA 1
ATOM 1410 C C . ALA A 1 179 ? 108.583 29.627 96.920 1.00 16.12 179 ALA A C 1
ATOM 1411 O O . ALA A 1 179 ? 109.608 29.987 96.342 1.00 15.58 179 ALA A O 1
ATOM 1413 N N . SER A 1 180 ? 108.514 29.410 98.238 1.00 15.40 180 SER A N 1
ATOM 1414 C CA . SER A 1 180 ? 109.610 29.548 99.131 1.00 14.95 180 SER A CA 1
ATOM 1415 C C . SER A 1 180 ? 110.702 28.485 98.944 1.00 15.93 180 SER A C 1
ATOM 1416 O O . SER A 1 180 ? 110.495 27.412 98.340 1.00 14.16 180 SER A O 1
ATOM 1419 N N . HIS A 1 181 ? 111.886 28.814 99.485 1.00 15.96 181 HIS A N 1
ATOM 1420 C CA . HIS A 1 181 ? 113.005 27.900 99.550 1.00 16.46 181 HIS A CA 1
ATOM 1421 C C . HIS A 1 181 ? 112.643 26.833 100.602 1.00 17.07 181 HIS A C 1
ATOM 1422 O O . HIS A 1 181 ? 113.253 25.732 100.689 1.00 16.36 181 HIS A O 1
ATOM 1429 N N . LYS A 1 182 ? 111.658 27.197 101.423 1.00 17.33 182 LYS A N 1
ATOM 1430 C CA . LYS A 1 182 ? 111.079 26.320 102.441 1.00 17.19 182 LYS A CA 1
ATOM 1431 C C . LYS A 1 182 ? 110.104 25.337 101.743 1.00 17.10 182 LYS A C 1
ATOM 1432 O O . LYS A 1 182 ? 109.096 25.736 101.190 1.00 16.88 182 LYS A O 1
ATOM 1438 N N . THR A 1 183 ? 110.430 24.043 101.774 1.00 17.56 183 THR A N 1
ATOM 1439 C CA . THR A 1 183 ? 109.716 23.038 100.991 1.00 17.92 183 THR A CA 1
ATOM 1440 C C . THR A 1 183 ? 108.202 23.104 101.118 1.00 17.58 183 THR A C 1
ATOM 1441 O O . THR A 1 183 ? 107.684 22.925 102.210 1.00 17.94 183 THR A O 1
ATOM 1445 N N . ASN A 1 184 ? 107.529 23.307 99.979 1.00 17.02 184 ASN A N 1
ATOM 1446 C CA . ASN A 1 184 ? 106.072 23.378 99.906 1.00 16.86 184 ASN A CA 1
ATOM 1447 C C . ASN A 1 184 ? 105.393 24.549 100.652 1.00 16.48 184 ASN A C 1
ATOM 1448 O O . ASN A 1 184 ? 104.214 24.452 101.059 1.00 16.46 184 ASN A O 1
ATOM 1453 N N . GLU A 1 185 ? 106.113 25.656 100.789 1.00 15.87 185 GLU A N 1
ATOM 1454 C CA . GLU A 1 185 ? 105.520 26.837 101.351 1.00 15.89 185 GLU A CA 1
ATOM 1455 C C . GLU A 1 185 ? 105.458 27.896 100.254 1.00 16.26 185 GLU A C 1
ATOM 1456 O O . GLU A 1 185 ? 106.380 28.016 99.448 1.00 17.15 185 GLU A O 1
ATOM 1462 N N . VAL A 1 186 ? 104.367 28.663 100.224 1.00 16.21 186 VAL A N 1
ATOM 1463 C CA . VAL A 1 186 ? 104.098 29.577 99.114 1.00 16.03 186 VAL A CA 1
ATOM 1464 C C . VAL A 1 186 ? 103.639 30.875 99.705 1.00 15.64 186 VAL A C 1
ATOM 1465 O O . VAL A 1 186 ? 103.003 30.877 100.745 1.00 15.85 186 VAL A O 1
ATOM 1469 N N . TYR A 1 187 ? 104.040 31.969 99.065 1.00 15.53 187 TYR A N 1
ATOM 1470 C CA . TYR A 1 187 ? 103.662 33.288 99.464 1.00 15.40 187 TYR A CA 1
ATOM 1471 C C . TYR A 1 187 ? 102.743 33.849 98.415 1.00 15.43 187 TYR A C 1
ATOM 1472 O O . TYR A 1 187 ? 103.019 33.762 97.229 1.00 16.70 187 TYR A O 1
ATOM 1481 N N . PHE A 1 188 ? 101.645 34.443 98.861 1.00 16.17 188 PHE A N 1
ATOM 1482 C CA . PHE A 1 188 ? 100.625 35.106 97.997 1.00 15.74 188 PHE A CA 1
ATOM 1483 C C . PHE A 1 188 ? 100.536 36.515 98.478 1.00 15.61 188 PHE A C 1
ATOM 1484 O O . PHE A 1 188 ? 100.474 36.764 99.690 1.00 16.11 188 PHE A O 1
ATOM 1492 N N . PHE A 1 189 ? 100.536 37.458 97.540 1.00 16.17 189 PHE A N 1
ATOM 1493 C CA . PHE A 1 189 ? 100.410 38.877 97.909 1.00 16.17 189 PHE A CA 1
ATOM 1494 C C . PHE A 1 189 ? 99.143 39.446 97.278 1.00 16.59 189 PHE A C 1
ATOM 1495 O O . PHE A 1 189 ? 98.677 38.995 96.209 1.00 16.27 189 PHE A O 1
ATOM 1503 N N . LYS A 1 190 ? 98.622 40.460 97.942 1.00 16.11 190 LYS A N 1
ATOM 1504 C CA . LYS A 1 190 ? 97.430 41.143 97.509 1.00 16.39 190 LYS A CA 1
ATOM 1505 C C . LYS A 1 190 ? 97.384 42.414 98.309 1.00 16.24 190 LYS A C 1
ATOM 1506 O O . LYS A 1 190 ? 97.311 42.388 99.573 1.00 16.88 190 LYS A O 1
ATOM 1512 N N . ASP A 1 191 ? 97.484 43.522 97.598 1.00 16.19 191 ASP A N 1
ATOM 1513 C CA . ASP A 1 191 ? 97.563 44.861 98.239 1.00 16.77 191 ASP A CA 1
ATOM 1514 C C . ASP A 1 191 ? 98.687 44.860 99.273 1.00 16.40 191 ASP A C 1
ATOM 1515 O O . ASP A 1 191 ? 99.809 44.501 98.945 1.00 17.34 191 ASP A O 1
ATOM 1520 N N . ASP A 1 192 ? 98.398 45.334 100.482 1.00 16.95 192 ASP A N 1
ATOM 1521 C CA . ASP A 1 192 ? 99.367 45.419 101.602 1.00 16.01 192 ASP A CA 1
ATOM 1522 C C . ASP A 1 192 ? 99.404 44.162 102.453 1.00 15.75 192 ASP A C 1
ATOM 1523 O O . ASP A 1 192 ? 99.981 44.189 103.520 1.00 15.59 192 ASP A O 1
ATOM 1528 N N . HIS A 1 193 ? 98.756 43.099 101.969 1.00 15.66 193 HIS A N 1
ATOM 1529 C CA . HIS A 1 193 ? 98.600 41.816 102.648 1.00 16.01 193 HIS A CA 1
ATOM 1530 C C . HIS A 1 193 ? 99.306 40.667 101.982 1.00 16.13 193 HIS A C 1
ATOM 1531 O O . HIS A 1 193 ? 99.534 40.683 100.760 1.00 17.02 193 HIS A O 1
ATOM 1538 N N . TYR A 1 194 ? 99.623 39.655 102.774 1.00 15.73 194 TYR A N 1
ATOM 1539 C CA . TYR A 1 194 ? 100.318 38.480 102.248 1.00 16.19 194 TYR A CA 1
ATOM 1540 C C . TYR A 1 194 ? 99.697 37.282 103.010 1.00 16.29 194 TYR A C 1
ATOM 1541 O O . TYR A 1 194 ? 99.145 37.418 104.125 1.00 16.99 194 TYR A O 1
ATOM 1550 N N . ALA A 1 195 ? 99.818 36.107 102.424 1.00 16.50 195 ALA A N 1
ATOM 1551 C CA . ALA A 1 195 ? 99.393 34.884 103.061 1.00 15.78 195 ALA A CA 1
ATOM 1552 C C . ALA A 1 195 ? 100.594 33.918 102.834 1.00 15.80 195 ALA A C 1
ATOM 1553 O O . ALA A 1 195 ? 101.141 33.788 101.735 1.00 16.06 195 ALA A O 1
ATOM 1555 N N . ARG A 1 196 ? 101.087 33.355 103.922 1.00 16.49 196 ARG A N 1
ATOM 1556 C CA . ARG A 1 196 ? 102.129 32.342 103.860 1.00 16.54 196 ARG A CA 1
ATOM 1557 C C . ARG A 1 196 ? 101.383 31.020 103.937 1.00 16.07 196 ARG A C 1
ATOM 1558 O O . ARG A 1 196 ? 100.821 30.688 104.946 1.00 15.38 196 ARG A O 1
ATOM 1566 N N . VAL A 1 197 ? 101.360 30.287 102.827 1.00 16.71 197 VAL A N 1
ATOM 1567 C CA . VAL A 1 197 ? 100.564 29.030 102.767 1.00 17.50 197 VAL A CA 1
ATOM 1568 C C . VAL A 1 197 ? 101.442 27.787 102.742 1.00 17.41 197 VAL A C 1
ATOM 1569 O O . VAL A 1 197 ? 102.542 27.811 102.204 1.00 17.89 197 VAL A O 1
ATOM 1573 N N . LYS A 1 198 ? 100.933 26.683 103.283 1.00 18.31 198 LYS A N 1
ATOM 1574 C CA . LYS A 1 198 ? 101.582 25.357 103.198 1.00 18.27 198 LYS A CA 1
ATOM 1575 C C . LYS A 1 198 ? 100.708 24.515 102.289 1.00 18.80 198 LYS A C 1
ATOM 1576 O O . LYS A 1 198 ? 99.529 24.275 102.597 1.00 18.86 198 LYS A O 1
ATOM 1582 N N . VAL A 1 199 ? 101.264 24.095 101.150 1.00 18.92 199 VAL A N 1
ATOM 1583 C CA . VAL A 1 199 ? 100.524 23.307 100.188 1.00 18.98 199 VAL A CA 1
ATOM 1584 C C . VAL A 1 199 ? 101.062 21.876 100.155 1.00 19.64 199 VAL A C 1
ATOM 1585 O O . VAL A 1 199 ? 102.008 21.499 100.865 1.00 20.34 199 VAL A O 1
ATOM 1589 N N . THR A 1 200 ? 100.442 21.060 99.325 1.00 20.84 200 THR A N 1
ATOM 1590 C CA . THR A 1 200 ? 100.670 19.599 99.327 1.00 21.40 200 THR A CA 1
ATOM 1591 C C . THR A 1 200 ? 99.898 19.229 98.014 1.00 21.79 200 THR A C 1
ATOM 1592 O O . THR A 1 200 ? 98.729 19.704 97.842 1.00 22.45 200 THR A O 1
ATOM 1596 N N . PRO A 1 201 ? 100.563 18.572 96.988 1.00 21.87 201 PRO A N 1
ATOM 1597 C CA . PRO A 1 201 ? 99.689 18.273 95.779 1.00 21.81 201 PRO A CA 1
ATOM 1598 C C . PRO A 1 201 ? 98.394 17.412 95.972 1.00 22.11 201 PRO A C 1
ATOM 1599 O O . PRO A 1 201 ? 97.799 16.938 94.964 1.00 21.20 201 PRO A O 1
ATOM 1603 N N . UNK A 1 202 ? 97.941 17.250 97.229 1.00 21.88 202 UNK A N 1
ATOM 1604 C CA . UNK A 1 202 ? 96.687 16.531 97.498 1.00 25.43 202 UNK A CA 1
ATOM 1605 C C . UNK A 1 202 ? 95.544 17.448 97.918 1.00 25.63 202 UNK A C 1
ATOM 1606 O O . UNK A 1 202 ? 94.949 17.261 99.000 1.00 25.04 202 UNK A O 1
ATOM 1607 N N . UNK A 1 203 ? 95.270 18.459 97.077 1.00 26.73 203 UNK A N 1
ATOM 1608 C CA . UNK A 1 203 ? 94.214 19.484 97.338 1.00 27.49 203 UNK A CA 1
ATOM 1609 C C . UNK A 1 203 ? 94.004 20.260 98.669 1.00 26.86 203 UNK A C 1
ATOM 1610 O O . UNK A 1 203 ? 93.638 21.446 98.629 1.00 27.96 203 UNK A O 1
ATOM 1611 N N . LYS A 1 204 ? 94.211 19.666 99.852 1.00 25.52 204 LYS A N 1
ATOM 1612 C CA . LYS A 1 204 ? 93.687 20.339 101.072 1.00 22.76 204 LYS A CA 1
ATOM 1613 C C . LYS A 1 204 ? 94.748 20.751 102.089 1.00 23.02 204 LYS A C 1
ATOM 1614 O O . LYS A 1 204 ? 95.427 19.860 102.653 1.00 21.90 204 LYS A O 1
ATOM 1620 N N . LEU A 1 205 ? 94.921 22.090 102.316 1.00 22.95 205 LEU A N 1
ATOM 1621 C CA . LEU A 1 205 ? 95.755 22.499 103.468 1.00 22.35 205 LEU A CA 1
ATOM 1622 C C . LEU A 1 205 ? 95.600 23.919 104.121 1.00 22.35 205 LEU A C 1
ATOM 1623 O O . LEU A 1 205 ? 94.431 24.370 104.346 1.00 22.29 205 LEU A O 1
ATOM 1628 N N . UNK A 1 206 ? 96.716 24.608 104.455 1.00 21.10 206 UNK A N 1
ATOM 1629 C CA . UNK A 1 206 ? 96.598 25.703 105.474 1.00 21.00 206 UNK A CA 1
ATOM 1630 C C . UNK A 1 206 ? 97.352 27.011 105.247 1.00 19.95 206 UNK A C 1
ATOM 1631 O O . UNK A 1 206 ? 98.456 27.008 104.673 1.00 19.43 206 UNK A O 1
ATOM 1633 N N . ILE A 1 207 ? 96.716 28.113 105.682 1.00 18.96 207 ILE A N 1
ATOM 1634 C CA . ILE A 1 207 ? 97.368 29.412 105.802 1.00 18.23 207 ILE A CA 1
ATOM 1635 C C . ILE A 1 207 ? 98.054 29.401 107.156 1.00 18.65 207 ILE A C 1
ATOM 1636 O O . ILE A 1 207 ? 97.438 29.073 108.192 1.00 17.48 207 ILE A O 1
ATOM 1641 N N . MET A 1 208 ? 99.342 29.758 107.150 1.00 18.61 208 MET A N 1
ATOM 1642 C CA . MET A 1 208 ? 100.084 29.846 108.403 1.00 19.07 208 MET A CA 1
ATOM 1643 C C . MET A 1 208 ? 99.953 31.218 109.100 1.00 18.78 208 MET A C 1
ATOM 1644 O O . MET A 1 208 ? 100.571 32.188 108.656 1.00 17.98 208 MET A O 1
ATOM 1649 N N . ASP A 1 209 ? 99.092 31.258 110.157 1.00 18.20 209 ASP A N 1
ATOM 1650 C CA . ASP A 1 209 ? 98.898 32.393 111.035 1.00 16.08 209 ASP A CA 1
ATOM 1651 C C . ASP A 1 209 ? 97.995 33.497 110.510 1.00 15.76 209 ASP A C 1
ATOM 1652 O O . ASP A 1 209 ? 98.034 34.640 110.969 1.00 16.23 209 ASP A O 1
ATOM 1657 N N . GLY A 1 210 ? 97.166 33.155 109.538 1.00 15.99 210 GLY A N 1
ATOM 1658 C CA . GLY A 1 210 ? 96.232 34.104 108.931 1.00 15.84 210 GLY A CA 1
ATOM 1659 C C . GLY A 1 210 ? 96.874 35.087 107.980 1.00 16.93 210 GLY A C 1
ATOM 1660 O O . GLY A 1 210 ? 98.102 35.017 107.731 1.00 17.23 210 GLY A O 1
ATOM 1661 N N . VAL A 1 211 ? 96.050 35.990 107.435 1.00 16.36 211 VAL A N 1
ATOM 1662 C CA . VAL A 1 211 ? 96.465 37.057 106.527 1.00 16.12 211 VAL A CA 1
ATOM 1663 C C . VAL A 1 211 ? 97.034 38.266 107.255 1.00 16.23 211 VAL A C 1
ATOM 1664 O O . VAL A 1 211 ? 96.348 38.925 108.035 1.00 16.80 211 VAL A O 1
ATOM 1668 N N . ARG A 1 212 ? 98.289 38.612 106.961 1.00 16.51 212 ARG A N 1
ATOM 1669 C CA . ARG A 1 212 ? 98.904 39.742 107.639 1.00 15.58 212 ARG A CA 1
ATOM 1670 C C . ARG A 1 212 ? 99.423 40.761 106.682 1.00 15.69 212 ARG A C 1
ATOM 1671 O O . ARG A 1 212 ? 99.230 40.676 105.450 1.00 16.52 212 ARG A O 1
ATOM 1679 N N . GLU A 1 213 ? 100.077 41.766 107.244 1.00 15.77 213 GLU A N 1
ATOM 1680 C CA . GLU A 1 213 ? 100.649 42.864 106.479 1.00 15.87 213 GLU A CA 1
ATOM 1681 C C . GLU A 1 213 ? 102.072 42.586 106.138 1.00 16.26 213 GLU A C 1
ATOM 1682 O O . GLU A 1 213 ? 102.828 42.123 106.982 1.00 15.33 213 GLU A O 1
ATOM 1688 N N . ILE A 1 214 ? 102.371 42.822 104.844 1.00 16.42 214 ILE A N 1
ATOM 1689 C CA . ILE A 1 214 ? 103.671 42.614 104.215 1.00 16.38 214 ILE A CA 1
ATOM 1690 C C . ILE A 1 214 ? 104.860 43.212 105.045 1.00 16.76 214 ILE A C 1
ATOM 1691 O O . ILE A 1 214 ? 105.825 42.493 105.370 1.00 16.50 214 ILE A O 1
ATOM 1696 N N . VAL A 1 215 ? 104.727 44.491 105.427 1.00 16.24 215 VAL A N 1
ATOM 1697 C CA . VAL A 1 215 ? 105.758 45.278 106.143 1.00 16.20 215 VAL A CA 1
ATOM 1698 C C . VAL A 1 215 ? 105.863 44.953 107.639 1.00 16.47 215 VAL A C 1
ATOM 1699 O O . VAL A 1 215 ? 106.819 45.364 108.282 1.00 16.55 215 VAL A O 1
ATOM 1703 N N . ASP A 1 216 ? 104.875 44.225 108.177 1.00 16.47 216 ASP A N 1
ATOM 1704 C CA . ASP A 1 216 ? 104.877 43.742 109.556 1.00 15.91 216 ASP A CA 1
ATOM 1705 C C . ASP A 1 216 ? 105.765 42.535 109.601 1.00 16.19 216 ASP A C 1
ATOM 1706 O O . ASP A 1 216 ? 106.515 42.332 110.555 1.00 15.94 216 ASP A O 1
ATOM 1711 N N . TYR A 1 217 ? 105.672 41.754 108.533 1.00 15.87 217 TYR A N 1
ATOM 1712 C CA . TYR A 1 217 ? 106.394 40.496 108.361 1.00 16.33 217 TYR A CA 1
ATOM 1713 C C . TYR A 1 217 ? 107.832 40.703 107.883 1.00 15.96 217 TYR A C 1
ATOM 1714 O O . TYR A 1 217 ? 108.743 40.001 108.301 1.00 16.46 217 TYR A O 1
ATOM 1723 N N . TRP A 1 218 ? 108.020 41.678 107.000 1.00 16.18 218 TRP A N 1
ATOM 1724 C CA . TRP A 1 218 ? 109.341 42.041 106.505 1.00 15.37 218 TRP A CA 1
ATOM 1725 C C . TRP A 1 218 ? 109.573 43.491 106.737 1.00 15.32 218 TRP A C 1
ATOM 1726 O O . TRP A 1 218 ? 109.431 44.261 105.802 1.00 15.72 218 TRP A O 1
ATOM 1737 N N . PRO A 1 219 ? 109.937 43.881 107.983 1.00 15.49 219 PRO A N 1
ATOM 1738 C CA . PRO A 1 219 ? 110.179 45.279 108.301 1.00 15.46 219 PRO A CA 1
ATOM 1739 C C . PRO A 1 219 ? 111.159 46.034 107.372 1.00 15.67 219 PRO A C 1
ATOM 1740 O O . PRO A 1 219 ? 111.052 47.250 107.233 1.00 15.98 219 PRO A O 1
ATOM 1744 N N . SER A 1 220 ? 112.106 45.327 106.765 1.00 16.18 220 SER A N 1
ATOM 1745 C CA . SER A 1 220 ? 113.017 45.889 105.735 1.00 15.98 220 SER A CA 1
ATOM 1746 C C . SER A 1 220 ? 112.285 46.531 104.535 1.00 15.92 220 SER A C 1
ATOM 1747 O O . SER A 1 220 ? 112.870 47.330 103.782 1.00 15.90 220 SER A O 1
ATOM 1750 N N . LEU A 1 221 ? 110.986 46.219 104.363 1.00 16.47 221 LEU A N 1
ATOM 1751 C CA . LEU A 1 221 ? 110.152 46.778 103.247 1.00 16.08 221 LEU A CA 1
ATOM 1752 C C . LEU A 1 221 ? 109.255 47.902 103.735 1.00 16.49 221 LEU A C 1
ATOM 1753 O O . LEU A 1 221 ? 108.344 48.295 103.048 1.00 17.29 221 LEU A O 1
ATOM 1758 N N . LYS A 1 222 ? 109.515 48.407 104.918 1.00 16.49 222 LYS A N 1
ATOM 1759 C CA . LYS A 1 222 ? 108.620 49.323 105.605 1.00 17.87 222 LYS A CA 1
ATOM 1760 C C . LYS A 1 222 ? 108.224 50.500 104.740 1.00 18.41 222 LYS A C 1
ATOM 1761 O O . LYS A 1 222 ? 107.004 50.790 104.591 1.00 18.70 222 LYS A O 1
ATOM 1767 N N . ASP A 1 223 ? 109.202 51.191 104.161 1.00 18.15 223 ASP A N 1
ATOM 1768 C CA . ASP A 1 223 ? 108.768 52.321 103.358 1.00 18.68 223 ASP A CA 1
ATOM 1769 C C . ASP A 1 223 ? 109.135 52.129 101.906 1.00 18.64 223 ASP A C 1
ATOM 1770 O O . ASP A 1 223 ? 109.411 53.085 101.210 1.00 18.72 223 ASP A O 1
ATOM 1775 N N . ILE A 1 224 ? 109.091 50.863 101.468 1.00 18.05 224 ILE A N 1
ATOM 1776 C CA . ILE A 1 224 ? 109.255 50.493 100.080 1.00 17.62 224 ILE A CA 1
ATOM 1777 C C . ILE A 1 224 ? 107.892 50.068 99.615 1.00 17.22 224 ILE A C 1
ATOM 1778 O O . ILE A 1 224 ? 107.617 50.029 98.419 1.00 18.51 224 ILE A O 1
ATOM 1783 N N . VAL A 1 225 ? 107.047 49.713 100.562 1.00 16.78 225 VAL A N 1
ATOM 1784 C CA . VAL A 1 225 ? 105.713 49.230 100.272 1.00 16.92 225 VAL A CA 1
ATOM 1785 C C . VAL A 1 225 ? 104.649 50.036 101.029 1.00 16.55 225 VAL A C 1
ATOM 1786 O O . VAL A 1 225 ? 104.642 50.033 102.236 1.00 15.87 225 VAL A O 1
ATOM 1790 N N . PRO A 1 226 ? 103.757 50.758 100.297 1.00 16.76 226 PRO A N 1
ATOM 1791 C CA . PRO A 1 226 ? 103.755 50.930 98.830 1.00 17.06 226 PRO A CA 1
ATOM 1792 C C . PRO A 1 226 ? 104.862 51.848 98.258 1.00 17.49 226 PRO A C 1
ATOM 1793 O O . PRO A 1 226 ? 105.463 52.640 98.978 1.00 17.33 226 PRO A O 1
ATOM 1797 N N . LEU A 1 227 ? 105.136 51.699 96.971 1.00 17.42 227 LEU A N 1
ATOM 1798 C CA . LEU A 1 227 ? 106.184 52.444 96.298 1.00 17.99 227 LEU A CA 1
ATOM 1799 C C . LEU A 1 227 ? 105.604 53.709 95.689 1.00 17.85 227 LEU A C 1
ATOM 1800 O O . LEU A 1 227 ? 105.733 54.868 96.136 1.00 18.54 227 LEU A O 1
ATOM 1806 N N . THR B 1 1 ? 54.772 44.166 62.188 1.00 16.86 1 THR B N 1
ATOM 1807 C CA . THR B 1 1 ? 55.573 43.561 61.106 1.00 17.16 1 THR B CA 1
ATOM 1808 C C . THR B 1 1 ? 55.704 42.024 61.143 1.00 15.69 1 THR B C 1
ATOM 1809 O O . THR B 1 1 ? 55.902 41.481 62.170 1.00 15.52 1 THR B O 1
ATOM 1813 N N . LYS B 1 2 ? 55.685 41.360 59.986 1.00 16.10 2 LYS B N 1
ATOM 1814 C CA . LYS B 1 2 ? 55.727 39.885 59.904 1.00 16.31 2 LYS B CA 1
ATOM 1815 C C . LYS B 1 2 ? 57.127 39.256 59.999 1.00 16.58 2 LYS B C 1
ATOM 1816 O O . LYS B 1 2 ? 58.119 39.908 59.649 1.00 17.73 2 LYS B O 1
ATOM 1822 N N . PRO B 1 3 ? 57.228 37.976 60.432 1.00 16.73 3 PRO B N 1
ATOM 1823 C CA . PRO B 1 3 ? 58.564 37.406 60.540 1.00 16.52 3 PRO B CA 1
ATOM 1824 C C . PRO B 1 3 ? 59.353 37.536 59.240 1.00 16.20 3 PRO B C 1
ATOM 1825 O O . PRO B 1 3 ? 58.813 37.364 58.146 1.00 15.95 3 PRO B O 1
ATOM 1829 N N . GLY B 1 4 ? 60.636 37.860 59.393 1.00 16.60 4 GLY B N 1
ATOM 1830 C CA . GLY B 1 4 ? 61.516 37.946 58.257 1.00 16.18 4 GLY B CA 1
ATOM 1831 C C . GLY B 1 4 ? 61.522 39.240 57.512 1.00 15.86 4 GLY B C 1
ATOM 1832 O O . GLY B 1 4 ? 62.271 39.401 56.545 1.00 16.37 4 GLY B O 1
ATOM 1833 N N . TYR B 1 5 ? 60.678 40.163 57.926 1.00 15.71 5 TYR B N 1
ATOM 1834 C CA . TYR B 1 5 ? 60.592 41.471 57.222 1.00 16.19 5 TYR B CA 1
ATOM 1835 C C . TYR B 1 5 ? 61.332 42.564 57.991 1.00 15.90 5 TYR B C 1
ATOM 1836 O O . TYR B 1 5 ? 61.594 42.431 59.178 1.00 16.01 5 TYR B O 1
ATOM 1845 N N . ILE B 1 6 ? 61.717 43.618 57.292 1.00 16.35 6 ILE B N 1
ATOM 1846 C CA . ILE B 1 6 ? 62.419 44.723 57.915 1.00 16.37 6 ILE B CA 1
ATOM 1847 C C . ILE B 1 6 ? 61.547 45.372 59.020 1.00 16.55 6 ILE B C 1
ATOM 1848 O O . ILE B 1 6 ? 60.486 45.975 58.767 1.00 17.39 6 ILE B O 1
ATOM 1853 N N . ASN B 1 7 ? 62.047 45.268 60.244 1.00 16.04 7 ASN B N 1
ATOM 1854 C CA . ASN B 1 7 ? 61.382 45.743 61.416 1.00 15.50 7 ASN B CA 1
ATOM 1855 C C . ASN B 1 7 ? 61.873 47.110 61.855 1.00 15.02 7 ASN B C 1
ATOM 1856 O O . ASN B 1 7 ? 61.176 47.761 62.559 1.00 16.04 7 ASN B O 1
ATOM 1861 N N . ALA B 1 8 ? 63.071 47.524 61.463 1.00 15.25 8 ALA B N 1
ATOM 1862 C CA . ALA B 1 8 ? 63.644 48.843 61.814 1.00 15.08 8 ALA B CA 1
ATOM 1863 C C . ALA B 1 8 ? 64.796 49.234 60.874 1.00 15.09 8 ALA B C 1
ATOM 1864 O O . ALA B 1 8 ? 65.397 48.391 60.280 1.00 15.22 8 ALA B O 1
ATOM 1866 N N . ALA B 1 9 ? 65.150 50.528 60.821 1.00 15.36 9 ALA B N 1
ATOM 1867 C CA . ALA B 1 9 ? 66.238 51.032 60.026 1.00 15.06 9 ALA B CA 1
ATOM 1868 C C . ALA B 1 9 ? 66.610 52.435 60.520 1.00 16.15 9 ALA B C 1
ATOM 1869 O O . ALA B 1 9 ? 65.799 53.154 61.057 1.00 15.42 9 ALA B O 1
ATOM 1871 N N . PHE B 1 10 ? 67.877 52.797 60.322 1.00 16.17 10 PHE B N 1
ATOM 1872 C CA . PHE B 1 10 ? 68.397 54.111 60.602 1.00 16.01 10 PHE B CA 1
ATOM 1873 C C . PHE B 1 10 ? 69.542 54.359 59.649 1.00 15.90 10 PHE B C 1
ATOM 1874 O O . PHE B 1 10 ? 70.211 53.440 59.180 1.00 15.73 10 PHE B O 1
ATOM 1882 N N . ARG B 1 11 ? 69.702 55.620 59.317 1.00 15.89 11 ARG B N 1
ATOM 1883 C CA . ARG B 1 11 ? 70.796 56.084 58.477 1.00 16.08 11 ARG B CA 1
ATOM 1884 C C . ARG B 1 11 ? 72.171 56.206 59.159 1.00 16.12 11 ARG B C 1
ATOM 1885 O O . ARG B 1 11 ? 72.304 56.784 60.255 1.00 15.87 11 ARG B O 1
ATOM 1893 N N . SER B 1 12 ? 73.192 55.670 58.485 1.00 15.97 12 SER B N 1
ATOM 1894 C CA . SER B 1 12 ? 74.531 55.642 59.020 1.00 15.78 12 SER B CA 1
ATOM 1895 C C . SER B 1 12 ? 75.196 57.009 58.824 1.00 16.49 12 SER B C 1
ATOM 1896 O O . SER B 1 12 ? 74.907 57.728 57.852 1.00 16.32 12 SER B O 1
ATOM 1899 N N . SER B 1 13 ? 76.084 57.375 59.743 1.00 16.16 13 SER B N 1
ATOM 1900 C CA . SER B 1 13 ? 76.936 58.574 59.520 1.00 16.84 13 SER B CA 1
ATOM 1901 C C . SER B 1 13 ? 77.857 58.367 58.331 1.00 16.84 13 SER B C 1
ATOM 1902 O O . SER B 1 13 ? 78.341 59.342 57.766 1.00 16.85 13 SER B O 1
ATOM 1905 N N . LYS B 1 14 ? 78.102 57.109 57.957 1.00 16.44 14 LYS B N 1
ATOM 1906 C CA . LYS B 1 14 ? 78.912 56.773 56.788 1.00 16.43 14 LYS B CA 1
ATOM 1907 C C . LYS B 1 14 ? 78.071 56.875 55.515 1.00 16.74 14 LYS B C 1
ATOM 1908 O O . LYS B 1 14 ? 76.969 56.347 55.448 1.00 17.01 14 LYS B O 1
ATOM 1914 N N . ASN B 1 15 ? 78.570 57.589 54.512 1.00 16.49 15 ASN B N 1
ATOM 1915 C CA . ASN B 1 15 ? 77.798 57.818 53.311 1.00 16.43 15 ASN B CA 1
ATOM 1916 C C . ASN B 1 15 ? 77.144 56.602 52.720 1.00 16.59 15 ASN B C 1
ATOM 1917 O O . ASN B 1 15 ? 77.759 55.535 52.579 1.00 16.56 15 ASN B O 1
ATOM 1922 N N . ASN B 1 16 ? 75.849 56.778 52.390 1.00 17.24 16 ASN B N 1
ATOM 1923 C CA . ASN B 1 16 ? 75.036 55.840 51.562 1.00 16.92 16 ASN B CA 1
ATOM 1924 C C . ASN B 1 16 ? 74.963 54.464 52.177 1.00 17.03 16 ASN B C 1
ATOM 1925 O O . ASN B 1 16 ? 74.757 53.466 51.486 1.00 17.48 16 ASN B O 1
ATOM 1930 N N . GLU B 1 17 ? 75.127 54.418 53.506 1.00 17.65 17 GLU B N 1
ATOM 1931 C CA . GLU B 1 17 ? 74.987 53.199 54.333 1.00 17.29 17 GLU B CA 1
ATOM 1932 C C . GLU B 1 17 ? 73.786 53.284 55.350 1.00 17.04 17 GLU B C 1
ATOM 1933 O O . GLU B 1 17 ? 73.503 54.334 55.940 1.00 16.11 17 GLU B O 1
ATOM 1939 N N . ALA B 1 18 ? 73.077 52.160 55.505 1.00 16.48 18 ALA B N 1
ATOM 1940 C CA . ALA B 1 18 ? 71.891 52.098 56.357 1.00 16.37 18 ALA B CA 1
ATOM 1941 C C . ALA B 1 18 ? 71.942 50.753 57.118 1.00 16.52 18 ALA B C 1
ATOM 1942 O O . ALA B 1 18 ? 72.458 49.762 56.591 1.00 16.78 18 ALA B O 1
ATOM 1944 N N . TYR B 1 19 ? 71.433 50.729 58.363 1.00 17.00 19 TYR B N 1
ATOM 1945 C CA . TYR B 1 19 ? 71.223 49.465 59.100 1.00 17.03 19 TYR B CA 1
ATOM 1946 C C . TYR B 1 19 ? 69.734 49.035 59.062 1.00 17.45 19 TYR B C 1
ATOM 1947 O O . TYR B 1 19 ? 68.834 49.864 59.405 1.00 17.22 19 TYR B O 1
ATOM 1956 N N . PHE B 1 20 ? 69.482 47.771 58.703 1.00 16.45 20 PHE B N 1
ATOM 1957 C CA . PHE B 1 20 ? 68.127 47.259 58.657 1.00 16.41 20 PHE B CA 1
ATOM 1958 C C . PHE B 1 20 ? 68.072 46.184 59.703 1.00 16.78 20 PHE B C 1
ATOM 1959 O O . PHE B 1 20 ? 69.023 45.377 59.809 1.00 17.42 20 PHE B O 1
ATOM 1967 N N . PHE B 1 21 ? 66.987 46.172 60.486 1.00 16.66 21 PHE B N 1
ATOM 1968 C CA . PHE B 1 21 ? 66.766 45.175 61.521 1.00 16.25 21 PHE B CA 1
ATOM 1969 C C . PHE B 1 21 ? 65.641 44.266 61.176 1.00 16.26 21 PHE B C 1
ATOM 1970 O O . PHE B 1 21 ? 64.513 44.702 60.985 1.00 17.07 21 PHE B O 1
ATOM 1978 N N . ILE B 1 22 ? 65.986 42.995 61.113 1.00 16.49 22 ILE B N 1
ATOM 1979 C CA . ILE B 1 22 ? 65.112 41.899 60.694 1.00 16.79 22 ILE B CA 1
ATOM 1980 C C . ILE B 1 22 ? 65.110 40.834 61.762 1.00 16.75 22 ILE B C 1
ATOM 1981 O O . ILE B 1 22 ? 66.175 40.373 62.171 1.00 16.65 22 ILE B O 1
ATOM 1986 N N . ASN B 1 23 ? 63.905 40.460 62.224 1.00 17.03 23 ASN B N 1
ATOM 1987 C CA . ASN B 1 23 ? 63.788 39.561 63.351 1.00 16.73 23 ASN B CA 1
ATOM 1988 C C . ASN B 1 23 ? 64.751 39.996 64.458 1.00 16.19 23 ASN B C 1
ATOM 1989 O O . ASN B 1 23 ? 64.643 41.119 64.931 1.00 16.77 23 ASN B O 1
ATOM 1994 N N . ASP B 1 24 ? 65.703 39.170 64.839 1.00 15.49 24 ASP B N 1
ATOM 1995 C CA . ASP B 1 24 ? 66.662 39.581 65.849 1.00 15.42 24 ASP B CA 1
ATOM 1996 C C . ASP B 1 24 ? 68.058 39.851 65.270 1.00 15.82 24 ASP B C 1
ATOM 1997 O O . ASP B 1 24 ? 69.079 39.727 65.983 1.00 15.27 24 ASP B O 1
ATOM 2002 N N . LYS B 1 25 ? 68.106 40.149 63.959 1.00 15.64 25 LYS B N 1
ATOM 2003 C CA . LYS B 1 25 ? 69.360 40.362 63.279 1.00 15.96 25 LYS B CA 1
ATOM 2004 C C . LYS B 1 25 ? 69.357 41.662 62.555 1.00 16.16 25 LYS B C 1
ATOM 2005 O O . LYS B 1 25 ? 68.433 42.415 62.642 1.00 16.46 25 LYS B O 1
ATOM 2011 N N . TYR B 1 26 ? 70.399 41.896 61.789 1.00 16.51 26 TYR B N 1
ATOM 2012 C CA . TYR B 1 26 ? 70.457 43.105 61.011 1.00 16.37 26 TYR B CA 1
ATOM 2013 C C . TYR B 1 26 ? 71.409 42.880 59.812 1.00 16.47 26 TYR B C 1
ATOM 2014 O O . TYR B 1 26 ? 72.274 41.987 59.813 1.00 15.98 26 TYR B O 1
ATOM 2023 N N . VAL B 1 27 ? 71.187 43.682 58.782 1.00 16.56 27 VAL B N 1
ATOM 2024 C CA . VAL B 1 27 ? 72.076 43.748 57.632 1.00 16.81 27 VAL B CA 1
ATOM 2025 C C . VAL B 1 27 ? 72.563 45.188 57.549 1.00 16.16 27 VAL B C 1
ATOM 2026 O O . VAL B 1 27 ? 71.827 46.112 57.846 1.00 16.15 27 VAL B O 1
ATOM 2030 N N . LEU B 1 28 ? 73.828 45.364 57.213 1.00 15.95 28 LEU B N 1
ATOM 2031 C CA . LEU B 1 28 ? 74.379 46.683 56.914 1.00 16.06 28 LEU B CA 1
ATOM 2032 C C . LEU B 1 28 ? 74.394 46.851 55.361 1.00 16.03 28 LEU B C 1
ATOM 2033 O O . LEU B 1 28 ? 75.015 46.070 54.640 1.00 15.26 28 LEU B O 1
ATOM 2038 N N . LEU B 1 29 ? 73.695 47.865 54.869 1.00 15.99 29 LEU B N 1
ATOM 2039 C CA . LEU B 1 29 ? 73.514 48.025 53.417 1.00 16.36 29 LEU B CA 1
ATOM 2040 C C . LEU B 1 29 ? 74.080 49.338 52.837 1.00 16.47 29 LEU B C 1
ATOM 2041 O O . LEU B 1 29 ? 73.822 50.434 53.361 1.00 16.11 29 LEU B O 1
ATOM 2046 N N . ASP B 1 30 ? 74.879 49.181 51.771 1.00 16.39 30 ASP B N 1
ATOM 2047 C CA . ASP B 1 30 ? 75.257 50.252 50.881 1.00 16.28 30 ASP B CA 1
ATOM 2048 C C . ASP B 1 30 ? 74.069 50.302 49.980 1.00 16.15 30 ASP B C 1
ATOM 2049 O O . ASP B 1 30 ? 74.030 49.600 49.007 1.00 16.17 30 ASP B O 1
ATOM 2054 N N . TYR B 1 31 ? 73.081 51.140 50.312 1.00 16.57 31 TYR B N 1
ATOM 2055 C CA . TYR B 1 31 ? 71.860 51.220 49.531 1.00 15.55 31 TYR B CA 1
ATOM 2056 C C . TYR B 1 31 ? 71.987 52.113 48.307 1.00 16.74 31 TYR B C 1
ATOM 2057 O O . TYR B 1 31 ? 71.008 52.307 47.547 1.00 16.31 31 TYR B O 1
ATOM 2066 N N . ALA B 1 32 ? 73.191 52.665 48.100 1.00 16.82 32 ALA B N 1
ATOM 2067 C CA . ALA B 1 32 ? 73.480 53.510 46.943 1.00 17.12 32 ALA B CA 1
ATOM 2068 C C . ALA B 1 32 ? 72.257 54.183 46.331 1.00 17.23 32 ALA B C 1
ATOM 2069 O O . ALA B 1 32 ? 71.774 53.749 45.278 1.00 18.26 32 ALA B O 1
ATOM 2071 N N . PRO B 1 33 ? 71.744 55.257 46.969 1.00 17.16 33 PRO B N 1
ATOM 2072 C CA . PRO B 1 33 ? 70.577 55.983 46.447 1.00 16.24 33 PRO B CA 1
ATOM 2073 C C . PRO B 1 33 ? 70.863 56.819 45.217 1.00 16.27 33 PRO B C 1
ATOM 2074 O O . PRO B 1 33 ? 71.883 57.511 45.176 1.00 16.73 33 PRO B O 1
ATOM 2078 N N . GLY B 1 34 ? 69.979 56.767 44.218 1.00 16.41 34 GLY B N 1
ATOM 2079 C CA . GLY B 1 34 ? 70.161 57.493 42.958 1.00 15.99 34 GLY B CA 1
ATOM 2080 C C . GLY B 1 34 ? 70.999 56.741 41.938 1.00 16.32 34 GLY B C 1
ATOM 2081 O O . GLY B 1 34 ? 71.223 57.229 40.825 1.00 16.20 34 GLY B O 1
ATOM 2082 N N . SER B 1 35 ? 71.463 55.546 42.313 1.00 15.97 35 SER B N 1
ATOM 2083 C CA . SER B 1 35 ? 72.203 54.695 41.415 1.00 16.12 35 SER B CA 1
ATOM 2084 C C . SER B 1 35 ? 71.783 53.240 41.650 1.00 16.28 35 SER B C 1
ATOM 2085 O O . SER B 1 35 ? 70.846 53.004 42.407 1.00 16.53 35 SER B O 1
ATOM 2088 N N . SER B 1 36 ? 72.449 52.270 41.017 1.00 15.87 36 SER B N 1
ATOM 2089 C CA . SER B 1 36 ? 72.053 50.894 41.193 1.00 15.32 36 SER B CA 1
ATOM 2090 C C . SER B 1 36 ? 73.148 49.949 41.662 1.00 15.65 36 SER B C 1
ATOM 2091 O O . SER B 1 36 ? 73.093 48.743 41.409 1.00 16.30 36 SER B O 1
ATOM 2094 N N . ARG B 1 37 ? 74.154 50.496 42.328 1.00 15.82 37 ARG B N 1
ATOM 2095 C CA . ARG B 1 37 ? 75.354 49.790 42.771 1.00 15.25 37 ARG B CA 1
ATOM 2096 C C . ARG B 1 37 ? 75.183 49.265 44.251 1.00 16.19 37 ARG B C 1
ATOM 2097 O O . ARG B 1 37 ? 76.156 49.121 44.997 1.00 15.07 37 ARG B O 1
ATOM 2099 N N . ASP B 1 38 ? 73.928 48.959 44.647 1.00 16.84 38 ASP B N 1
ATOM 2100 C CA . ASP B 1 38 ? 73.584 48.452 45.987 1.00 15.58 38 ASP B CA 1
ATOM 2101 C C . ASP B 1 38 ? 74.293 47.160 46.313 1.00 15.89 38 ASP B C 1
ATOM 2102 O O . ASP B 1 38 ? 74.264 46.233 45.537 1.00 14.97 38 ASP B O 1
ATOM 2107 N N . LYS B 1 39 ? 74.900 47.089 47.502 1.00 15.79 39 LYS B N 1
ATOM 2108 C CA . LYS B 1 39 ? 75.592 45.891 47.941 1.00 15.79 39 LYS B CA 1
ATOM 2109 C C . LYS B 1 39 ? 75.455 45.714 49.465 1.00 16.05 39 LYS B C 1
ATOM 2110 O O . LYS B 1 39 ? 75.483 46.688 50.206 1.00 15.40 39 LYS B O 1
ATOM 2116 N N . VAL B 1 40 ? 75.303 44.462 49.896 1.00 15.69 40 VAL B N 1
ATOM 2117 C CA . VAL B 1 40 ? 75.282 44.108 51.314 1.00 16.10 40 VAL B CA 1
ATOM 2118 C C . VAL B 1 40 ? 76.687 44.115 51.899 1.00 16.04 40 VAL B C 1
ATOM 2119 O O . VAL B 1 40 ? 77.545 43.322 51.482 1.00 16.21 40 VAL B O 1
ATOM 2123 N N . LEU B 1 41 ? 76.901 44.991 52.881 1.00 15.56 41 LEU B N 1
ATOM 2124 C CA . LEU B 1 41 ? 78.212 45.136 53.528 1.00 16.22 41 LEU B CA 1
ATOM 2125 C C . LEU B 1 41 ? 78.455 44.187 54.678 1.00 16.78 41 LEU B C 1
ATOM 2126 O O . LEU B 1 41 ? 79.596 43.904 55.042 1.00 17.24 41 LEU B O 1
ATOM 2131 N N . TYR B 1 42 ? 77.381 43.707 55.292 1.00 17.48 42 TYR B N 1
ATOM 2132 C CA . TYR B 1 42 ? 77.492 42.813 56.442 1.00 17.04 42 TYR B CA 1
ATOM 2133 C C . TYR B 1 42 ? 76.129 42.324 56.772 1.00 16.84 42 TYR B C 1
ATOM 2134 O O . TYR B 1 42 ? 75.179 43.087 56.696 1.00 16.60 42 TYR B O 1
ATOM 2143 N N . GLY B 1 43 ? 76.068 41.047 57.127 1.00 16.58 43 GLY B N 1
ATOM 2144 C CA . GLY B 1 43 ? 74.885 40.377 57.586 1.00 17.14 43 GLY B CA 1
ATOM 2145 C C . GLY B 1 43 ? 74.295 39.494 56.506 1.00 17.31 43 GLY B C 1
ATOM 2146 O O . GLY B 1 43 ? 74.849 39.470 55.394 1.00 17.79 43 GLY B O 1
ATOM 2147 N N . PRO B 1 44 ? 73.117 38.852 56.774 1.00 17.36 44 PRO B N 1
ATOM 2148 C CA . PRO B 1 44 ? 72.398 38.868 58.070 1.00 17.16 44 PRO B CA 1
ATOM 2149 C C . PRO B 1 44 ? 73.219 38.361 59.273 1.00 17.37 44 PRO B C 1
ATOM 2150 O O . PRO B 1 44 ? 73.728 37.241 59.250 1.00 16.30 44 PRO B O 1
ATOM 2154 N N . THR B 1 45 ? 73.313 39.184 60.335 1.00 16.92 45 THR B N 1
ATOM 2155 C CA . THR B 1 45 ? 74.054 38.772 61.521 1.00 16.28 45 THR B CA 1
ATOM 2156 C C . THR B 1 45 ? 73.204 38.965 62.780 1.00 16.11 45 THR B C 1
ATOM 2157 O O . THR B 1 45 ? 72.480 39.941 62.867 1.00 16.09 45 THR B O 1
ATOM 2161 N N . PRO B 1 46 ? 73.291 38.054 63.784 1.00 16.19 46 PRO B N 1
ATOM 2162 C CA . PRO B 1 46 ? 72.518 38.376 64.996 1.00 16.07 46 PRO B CA 1
ATOM 2163 C C . PRO B 1 46 ? 72.960 39.698 65.574 1.00 16.30 46 PRO B C 1
ATOM 2164 O O . PRO B 1 46 ? 74.158 40.012 65.561 1.00 16.04 46 PRO B O 1
ATOM 2168 N N . VAL B 1 47 ? 71.997 40.463 66.092 1.00 16.75 47 VAL B N 1
ATOM 2169 C CA . VAL B 1 47 ? 72.294 41.736 66.738 1.00 16.35 47 VAL B CA 1
ATOM 2170 C C . VAL B 1 47 ? 73.271 41.536 67.925 1.00 16.71 47 VAL B C 1
ATOM 2171 O O . VAL B 1 47 ? 74.130 42.377 68.192 1.00 17.07 47 VAL B O 1
ATOM 2175 N N . ARG B 1 48 ? 73.140 40.423 68.629 1.00 16.60 48 ARG B N 1
ATOM 2176 C CA . ARG B 1 48 ? 73.980 40.137 69.788 1.00 16.22 48 ARG B CA 1
ATOM 2177 C C . ARG B 1 48 ? 75.458 39.854 69.424 1.00 16.04 48 ARG B C 1
ATOM 2178 O O . ARG B 1 48 ? 76.317 39.984 70.252 1.00 15.88 48 ARG B O 1
ATOM 2186 N N . ASP B 1 49 ? 75.720 39.480 68.170 1.00 16.92 49 ASP B N 1
ATOM 2187 C CA . ASP B 1 49 ? 77.075 39.192 67.672 1.00 16.58 49 ASP B CA 1
ATOM 2188 C C . ASP B 1 49 ? 77.713 40.435 67.015 1.00 17.13 49 ASP B C 1
ATOM 2189 O O . ASP B 1 49 ? 78.908 40.714 67.208 1.00 17.14 49 ASP B O 1
ATOM 2194 N N . GLY B 1 50 ? 76.896 41.166 66.259 1.00 16.35 50 GLY B N 1
ATOM 2195 C CA . GLY B 1 50 ? 77.309 42.366 65.576 1.00 16.31 50 GLY B CA 1
ATOM 2196 C C . GLY B 1 50 ? 77.578 43.534 66.497 1.00 16.43 50 GLY B C 1
ATOM 2197 O O . GLY B 1 50 ? 78.496 44.287 66.262 1.00 16.54 50 GLY B O 1
ATOM 2198 N N . PHE B 1 51 ? 76.706 43.724 67.478 1.00 16.30 51 PHE B N 1
ATOM 2199 C CA . PHE B 1 51 ? 76.757 44.815 68.433 1.00 16.93 51 PHE B CA 1
ATOM 2200 C C . PHE B 1 51 ? 76.927 44.193 69.828 1.00 16.89 51 PHE B C 1
ATOM 2201 O O . PHE B 1 51 ? 75.933 43.792 70.452 1.00 17.13 51 PHE B O 1
ATOM 2209 N N . LYS B 1 52 ? 78.159 44.100 70.331 1.00 16.77 52 LYS B N 1
ATOM 2210 C CA . LYS B 1 52 ? 78.350 43.393 71.629 1.00 16.82 52 LYS B CA 1
ATOM 2211 C C . LYS B 1 52 ? 77.870 44.130 72.872 1.00 15.88 52 LYS B C 1
ATOM 2212 O O . LYS B 1 52 ? 77.524 43.498 73.829 1.00 15.31 52 LYS B O 1
ATOM 2218 N N . SER B 1 53 ? 77.836 45.471 72.848 1.00 15.40 53 SER B N 1
ATOM 2219 C CA . SER B 1 53 ? 77.234 46.183 73.955 1.00 15.75 53 SER B CA 1
ATOM 2220 C C . SER B 1 53 ? 75.762 45.770 74.194 1.00 15.97 53 SER B C 1
ATOM 2221 O O . SER B 1 53 ? 75.219 45.983 75.270 1.00 15.97 53 SER B O 1
ATOM 2224 N N . LEU B 1 54 ? 75.143 45.164 73.160 1.00 16.42 54 LEU B N 1
ATOM 2225 C CA . LEU B 1 54 ? 73.735 44.765 73.139 1.00 15.39 54 LEU B CA 1
ATOM 2226 C C . LEU B 1 54 ? 73.528 43.294 73.421 1.00 14.94 54 LEU B C 1
ATOM 2227 O O . LEU B 1 54 ? 72.437 42.877 73.741 1.00 14.85 54 LEU B O 1
ATOM 2232 N N . ASN B 1 55 ? 74.584 42.521 73.273 1.00 15.15 55 ASN B N 1
ATOM 2233 C CA . ASN B 1 55 ? 74.527 41.086 73.485 1.00 15.42 55 ASN B CA 1
ATOM 2234 C C . ASN B 1 55 ? 73.638 40.613 74.674 1.00 16.27 55 ASN B C 1
ATOM 2235 O O . ASN B 1 55 ? 72.565 39.975 74.448 1.00 17.02 55 ASN B O 1
ATOM 2240 N N . GLN B 1 56 ? 74.039 40.927 75.910 1.00 15.20 56 GLN B N 1
ATOM 2241 C CA . GLN B 1 56 ? 73.272 40.498 77.050 1.00 15.34 56 GLN B CA 1
ATOM 2242 C C . GLN B 1 56 ? 72.284 41.558 77.544 1.00 15.22 56 GLN B C 1
ATOM 2243 O O . GLN B 1 56 ? 72.247 41.933 78.681 1.00 14.89 56 GLN B O 1
ATOM 2249 N N . THR B 1 57 ? 71.442 42.002 76.629 1.00 16.24 57 THR B N 1
ATOM 2250 C CA . THR B 1 57 ? 70.314 42.970 76.874 1.00 15.58 57 THR B CA 1
ATOM 2251 C C . THR B 1 57 ? 69.087 42.468 76.107 1.00 15.32 57 THR B C 1
ATOM 2252 O O . THR B 1 57 ? 69.216 41.507 75.341 1.00 16.05 57 THR B O 1
ATOM 2256 N N . ILE B 1 58 ? 67.923 43.100 76.302 1.00 14.86 58 ILE B N 1
ATOM 2257 C CA . ILE B 1 58 ? 66.684 42.719 75.626 1.00 14.68 58 ILE B CA 1
ATOM 2258 C C . ILE B 1 58 ? 66.851 42.744 74.093 1.00 14.24 58 ILE B C 1
ATOM 2259 O O . ILE B 1 58 ? 66.211 42.008 73.349 1.00 14.29 58 ILE B O 1
ATOM 2264 N N . PHE B 1 59 ? 67.750 43.602 73.651 1.00 15.21 59 PHE B N 1
ATOM 2265 C CA . PHE B 1 59 ? 68.083 43.824 72.214 1.00 15.87 59 PHE B CA 1
ATOM 2266 C C . PHE B 1 59 ? 68.938 42.656 71.688 1.00 16.56 59 PHE B C 1
ATOM 2267 O O . PHE B 1 59 ? 68.793 42.242 70.533 1.00 16.21 59 PHE B O 1
ATOM 2275 N N . GLY B 1 60 ? 69.779 42.082 72.556 1.00 16.20 60 GLY B N 1
ATOM 2276 C CA . GLY B 1 60 ? 70.554 40.966 72.119 1.00 16.71 60 GLY B CA 1
ATOM 2277 C C . GLY B 1 60 ? 69.650 39.768 72.016 1.00 16.37 60 GLY B C 1
ATOM 2278 O O . GLY B 1 60 ? 69.784 38.980 71.123 1.00 17.05 60 GLY B O 1
ATOM 2279 N N . SER B 1 61 ? 68.718 39.627 72.957 1.00 16.74 61 SER B N 1
ATOM 2280 C CA . SER B 1 61 ? 67.763 38.510 72.960 1.00 15.80 61 SER B CA 1
ATOM 2281 C C . SER B 1 61 ? 66.718 38.584 71.819 1.00 15.14 61 SER B C 1
ATOM 2282 O O . SER B 1 61 ? 66.419 37.591 71.151 1.00 15.67 61 SER B O 1
ATOM 2285 N N . TYR B 1 62 ? 66.111 39.739 71.669 1.00 14.95 62 TYR B N 1
ATOM 2286 C CA . TYR B 1 62 ? 65.004 39.886 70.759 1.00 14.73 62 TYR B CA 1
ATOM 2287 C C . TYR B 1 62 ? 65.186 40.663 69.473 1.00 14.84 62 TYR B C 1
ATOM 2288 O O . TYR B 1 62 ? 64.346 40.541 68.587 1.00 15.97 62 TYR B O 1
ATOM 2297 N N . GLY B 1 63 ? 66.216 41.497 69.367 1.00 14.97 63 GLY B N 1
ATOM 2298 C CA . GLY B 1 63 ? 66.368 42.322 68.198 1.00 14.48 63 GLY B CA 1
ATOM 2299 C C . GLY B 1 63 ? 65.834 43.703 68.514 1.00 15.59 63 GLY B C 1
ATOM 2300 O O . GLY B 1 63 ? 65.573 44.048 69.681 1.00 14.95 63 GLY B O 1
ATOM 2301 N N . ILE B 1 64 ? 65.694 44.498 67.443 1.00 15.48 64 ILE B N 1
ATOM 2302 C CA . ILE B 1 64 ? 65.218 45.880 67.477 1.00 15.71 64 ILE B CA 1
ATOM 2303 C C . ILE B 1 64 ? 63.995 46.066 66.563 1.00 15.46 64 ILE B C 1
ATOM 2304 O O . ILE B 1 64 ? 64.036 45.721 65.414 1.00 15.19 64 ILE B O 1
ATOM 2309 N N . ASP B 1 65 ? 62.891 46.565 67.108 1.00 15.78 65 ASP B N 1
ATOM 2310 C CA . ASP B 1 65 ? 61.665 46.838 66.318 1.00 15.60 65 ASP B CA 1
ATOM 2311 C C . ASP B 1 65 ? 61.430 48.287 65.880 1.00 15.25 65 ASP B C 1
ATOM 2312 O O . ASP B 1 65 ? 60.480 48.601 65.174 1.00 16.72 65 ASP B O 1
ATOM 2317 N N . CYS B 1 66 ? 62.295 49.185 66.265 1.00 15.47 66 CYS B N 1
ATOM 2318 C CA . CYS B 1 66 ? 62.162 50.576 65.789 1.00 15.13 66 CYS B CA 1
ATOM 2319 C C . CYS B 1 66 ? 63.482 51.287 66.091 1.00 14.95 66 CYS B C 1
ATOM 2320 O O . CYS B 1 66 ? 64.180 50.929 67.016 1.00 14.81 66 CYS B O 1
ATOM 2323 N N . SER B 1 67 ? 63.831 52.297 65.288 1.00 16.00 67 SER B N 1
ATOM 2324 C CA . SER B 1 67 ? 65.049 53.060 65.501 1.00 15.71 67 SER B CA 1
ATOM 2325 C C . SER B 1 67 ? 65.087 54.331 64.656 1.00 16.09 67 SER B C 1
ATOM 2326 O O . SER B 1 67 ? 64.373 54.456 63.680 1.00 15.95 67 SER B O 1
ATOM 2329 N N . PHE B 1 68 ? 65.957 55.258 65.040 1.00 15.90 68 PHE B N 1
ATOM 2330 C CA . PHE B 1 68 ? 66.226 56.502 64.287 1.00 15.99 68 PHE B CA 1
ATOM 2331 C C . PHE B 1 68 ? 67.587 57.078 64.719 1.00 15.86 68 PHE B C 1
ATOM 2332 O O . PHE B 1 68 ? 67.881 57.153 65.901 1.00 16.13 68 PHE B O 1
ATOM 2340 N N . ASP B 1 69 ? 68.427 57.417 63.753 1.00 16.29 69 ASP B N 1
ATOM 2341 C CA . ASP B 1 69 ? 69.707 58.083 64.023 1.00 16.64 69 ASP B CA 1
ATOM 2342 C C . ASP B 1 69 ? 69.470 59.486 64.526 1.00 16.81 69 ASP B C 1
ATOM 2343 O O . ASP B 1 69 ? 68.512 60.134 64.092 1.00 17.85 69 ASP B O 1
ATOM 2348 N N . THR B 1 70 ? 70.304 59.974 65.433 1.00 16.25 70 THR B N 1
ATOM 2349 C CA . THR B 1 70 ? 70.122 61.283 65.948 1.00 16.52 70 THR B CA 1
ATOM 2350 C C . THR B 1 70 ? 71.202 62.212 65.342 1.00 17.02 70 THR B C 1
ATOM 2351 O O . THR B 1 70 ? 70.926 63.036 64.434 1.00 16.69 70 THR B O 1
ATOM 2355 N N . GLU B 1 71 ? 72.431 62.087 65.870 1.00 16.91 71 GLU B N 1
ATOM 2356 C CA . GLU B 1 71 ? 73.586 62.831 65.410 1.00 16.39 71 GLU B CA 1
ATOM 2357 C C . GLU B 1 71 ? 74.853 62.032 65.607 1.00 16.71 71 GLU B C 1
ATOM 2358 O O . GLU B 1 71 ? 74.887 61.067 66.348 1.00 17.98 71 GLU B O 1
ATOM 2364 N N . ASN B 1 72 ? 75.928 62.433 64.944 1.00 17.67 72 ASN B N 1
ATOM 2365 C CA . ASN B 1 72 ? 77.223 61.726 65.092 1.00 16.96 72 ASN B CA 1
ATOM 2366 C C . ASN B 1 72 ? 77.065 60.226 64.793 1.00 15.91 72 ASN B C 1
ATOM 2367 O O . ASN B 1 72 ? 76.615 59.896 63.711 1.00 15.95 72 ASN B O 1
ATOM 2372 N N . ASN B 1 73 ? 77.448 59.363 65.728 1.00 15.52 73 ASN B N 1
ATOM 2373 C CA . ASN B 1 73 ? 77.350 57.931 65.551 1.00 15.42 73 ASN B CA 1
ATOM 2374 C C . ASN B 1 73 ? 76.341 57.371 66.564 1.00 15.60 73 ASN B C 1
ATOM 2375 O O . ASN B 1 73 ? 76.462 56.250 67.020 1.00 15.12 73 ASN B O 1
ATOM 2380 N N . GLU B 1 74 ? 75.307 58.172 66.851 1.00 15.90 74 GLU B N 1
ATOM 2381 C CA . GLU B 1 74 ? 74.249 57.796 67.783 1.00 16.56 74 GLU B CA 1
ATOM 2382 C C . GLU B 1 74 ? 72.897 57.530 67.115 1.00 16.35 74 GLU B C 1
ATOM 2383 O O . GLU B 1 74 ? 72.648 57.902 65.974 1.00 17.13 74 GLU B O 1
ATOM 2389 N N . ALA B 1 75 ? 72.043 56.813 67.850 1.00 17.50 75 ALA B N 1
ATOM 2390 C CA . ALA B 1 75 ? 70.707 56.334 67.380 1.00 16.19 75 ALA B CA 1
ATOM 2391 C C . ALA B 1 75 ? 69.964 55.794 68.555 1.00 15.90 75 ALA B C 1
ATOM 2392 O O . ALA B 1 75 ? 70.520 55.049 69.383 1.00 16.44 75 ALA B O 1
ATOM 2394 N N . PHE B 1 76 ? 68.685 56.152 68.616 1.00 15.92 76 PHE B N 1
ATOM 2395 C CA . PHE B 1 76 ? 67.728 55.536 69.570 1.00 15.54 76 PHE B CA 1
ATOM 2396 C C . PHE B 1 76 ? 67.195 54.270 68.960 1.00 15.01 76 PHE B C 1
ATOM 2397 O O . PHE B 1 76 ? 66.877 54.231 67.784 1.00 15.82 76 PHE B O 1
ATOM 2405 N N . ILE B 1 77 ? 67.111 53.229 69.772 1.00 16.04 77 ILE B N 1
ATOM 2406 C CA . ILE B 1 77 ? 66.637 51.892 69.359 1.00 14.87 77 ILE B CA 1
ATOM 2407 C C . ILE B 1 77 ? 65.548 51.464 70.342 1.00 15.54 77 ILE B C 1
ATOM 2408 O O . ILE B 1 77 ? 65.526 51.957 71.475 1.00 15.05 77 ILE B O 1
ATOM 2413 N N . PHE B 1 78 ? 64.645 50.547 69.912 1.00 15.19 78 PHE B N 1
ATOM 2414 C CA . PHE B 1 78 ? 63.477 50.171 70.688 1.00 14.86 78 PHE B CA 1
ATOM 2415 C C . PHE B 1 78 ? 63.251 48.654 70.585 1.00 14.85 78 PHE B C 1
ATOM 2416 O O . PHE B 1 78 ? 63.707 47.990 69.650 1.00 14.44 78 PHE B O 1
ATOM 2424 N N . TYR B 1 79 ? 62.534 48.144 71.569 1.00 15.28 79 TYR B N 1
ATOM 2425 C CA . TYR B 1 79 ? 62.015 46.769 71.589 1.00 15.44 79 TYR B CA 1
ATOM 2426 C C . TYR B 1 79 ? 60.799 46.824 72.490 1.00 15.87 79 TYR B C 1
ATOM 2427 O O . TYR B 1 79 ? 60.930 46.958 73.694 1.00 16.60 79 TYR B O 1
ATOM 2436 N N . GLU B 1 80 ? 59.596 46.738 71.933 1.00 16.02 80 GLU B N 1
ATOM 2437 C CA . GLU B 1 80 ? 58.386 46.807 72.787 1.00 15.51 80 GLU B CA 1
ATOM 2438 C C . GLU B 1 80 ? 58.398 48.133 73.529 1.00 15.71 80 GLU B C 1
ATOM 2439 O O . GLU B 1 80 ? 58.702 49.175 72.882 1.00 15.48 80 GLU B O 1
ATOM 2445 N N . ASN B 1 81 ? 58.136 48.102 74.858 1.00 15.47 81 ASN B N 1
ATOM 2446 C CA . ASN B 1 81 ? 58.086 49.322 75.670 1.00 15.73 81 ASN B CA 1
ATOM 2447 C C . ASN B 1 81 ? 59.419 49.877 76.180 1.00 16.18 81 ASN B C 1
ATOM 2448 O O . ASN B 1 81 ? 59.435 50.783 77.030 1.00 15.55 81 ASN B O 1
ATOM 2453 N N . PHE B 1 82 ? 60.532 49.344 75.648 1.00 16.75 82 PHE B N 1
ATOM 2454 C CA . PHE B 1 82 ? 61.898 49.712 76.059 1.00 16.00 82 PHE B CA 1
ATOM 2455 C C . PHE B 1 82 ? 62.661 50.377 74.923 1.00 16.96 82 PHE B C 1
ATOM 2456 O O . PHE B 1 82 ? 62.362 50.175 73.734 1.00 17.24 82 PHE B O 1
ATOM 2464 N N . CYS B 1 83 ? 63.591 51.260 75.304 1.00 16.28 83 CYS B N 1
ATOM 2465 C CA . CYS B 1 83 ? 64.476 51.901 74.361 1.00 16.64 83 CYS B CA 1
ATOM 2466 C C . CYS B 1 83 ? 65.819 52.281 75.022 1.00 16.19 83 CYS B C 1
ATOM 2467 O O . CYS B 1 83 ? 65.960 52.321 76.245 1.00 15.82 83 CYS B O 1
ATOM 2470 N N . ALA B 1 84 ? 66.785 52.583 74.172 1.00 15.97 84 ALA B N 1
ATOM 2471 C CA . ALA B 1 84 ? 68.167 52.878 74.572 1.00 15.96 84 ALA B CA 1
ATOM 2472 C C . ALA B 1 84 ? 68.732 53.921 73.568 1.00 16.21 84 ALA B C 1
ATOM 2473 O O . ALA B 1 84 ? 68.178 54.092 72.448 1.00 16.85 84 ALA B O 1
ATOM 2475 N N . LEU B 1 85 ? 69.769 54.638 73.964 1.00 15.57 85 LEU B N 1
ATOM 2476 C CA . LEU B 1 85 ? 70.533 55.465 73.064 1.00 15.91 85 LEU B CA 1
ATOM 2477 C C . LEU B 1 85 ? 71.842 54.745 72.895 1.00 15.78 85 LEU B C 1
ATOM 2478 O O . LEU B 1 85 ? 72.482 54.477 73.879 1.00 16.31 85 LEU B O 1
ATOM 2483 N N . ILE B 1 86 ? 72.236 54.413 71.670 1.00 15.92 86 ILE B N 1
ATOM 2484 C CA . ILE B 1 86 ? 73.505 53.693 71.427 1.00 16.31 86 ILE B CA 1
ATOM 2485 C C . ILE B 1 86 ? 74.489 54.439 70.498 1.00 16.44 86 ILE B C 1
ATOM 2486 O O . ILE B 1 86 ? 74.115 55.305 69.723 1.00 16.29 86 ILE B O 1
ATOM 2491 N N . ASP B 1 87 ? 75.764 54.086 70.611 1.00 17.16 87 ASP B N 1
ATOM 2492 C CA . ASP B 1 87 ? 76.753 54.563 69.667 1.00 17.06 87 ASP B CA 1
ATOM 2493 C C . ASP B 1 87 ? 77.084 53.319 68.867 1.00 16.78 87 ASP B C 1
ATOM 2494 O O . ASP B 1 87 ? 77.743 52.430 69.388 1.00 17.04 87 ASP B O 1
ATOM 2499 N N . TYR B 1 88 ? 76.595 53.223 67.630 1.00 15.86 88 TYR B N 1
ATOM 2500 C CA . TYR B 1 88 ? 76.894 52.069 66.795 1.00 15.73 88 TYR B CA 1
ATOM 2501 C C . TYR B 1 88 ? 78.313 52.066 66.180 1.00 15.88 88 TYR B C 1
ATOM 2502 O O . TYR B 1 88 ? 78.629 51.156 65.423 1.00 16.10 88 TYR B O 1
ATOM 2511 N N . ALA B 1 89 ? 79.121 53.104 66.478 1.00 16.33 89 ALA B N 1
ATOM 2512 C CA . ALA B 1 89 ? 80.523 53.226 66.101 1.00 15.82 89 ALA B CA 1
ATOM 2513 C C . ALA B 1 89 ? 80.889 52.572 64.785 1.00 16.60 89 ALA B C 1
ATOM 2514 O O . ALA B 1 89 ? 81.578 51.546 64.767 1.00 16.50 89 ALA B O 1
ATOM 2516 N N . PRO B 1 90 ? 80.449 53.151 63.664 1.00 17.00 90 PRO B N 1
ATOM 2517 C CA . PRO B 1 90 ? 80.606 52.485 62.376 1.00 17.02 90 PRO B CA 1
ATOM 2518 C C . PRO B 1 90 ? 82.043 52.234 61.911 1.00 17.27 90 PRO B C 1
ATOM 2519 O O . PRO B 1 90 ? 82.254 51.337 61.112 1.00 17.36 90 PRO B O 1
ATOM 2523 N N . HIS B 1 91 ? 83.019 53.006 62.417 1.00 17.32 91 HIS B N 1
ATOM 2524 C CA . HIS B 1 91 ? 84.465 52.851 62.100 1.00 16.88 91 HIS B CA 1
ATOM 2525 C C . HIS B 1 91 ? 85.198 51.987 63.121 1.00 17.50 91 HIS B C 1
ATOM 2526 O O . HIS B 1 91 ? 85.698 50.918 62.756 1.00 18.18 91 HIS B O 1
ATOM 2533 N N . SER B 1 92 ? 85.197 52.397 64.413 1.00 17.56 92 SER B N 1
ATOM 2534 C CA . SER B 1 92 ? 85.887 51.643 65.475 1.00 17.74 92 SER B CA 1
ATOM 2535 C C . SER B 1 92 ? 85.279 50.269 65.755 1.00 17.95 92 SER B C 1
ATOM 2536 O O . SER B 1 92 ? 85.998 49.363 66.170 1.00 17.96 92 SER B O 1
ATOM 2539 N N . LYS B 1 93 ? 83.967 50.100 65.514 1.00 18.20 93 LYS B N 1
ATOM 2540 C CA . LYS B 1 93 ? 83.232 48.873 65.875 1.00 17.48 93 LYS B CA 1
ATOM 2541 C C . LYS B 1 93 ? 83.132 48.738 67.409 1.00 17.50 93 LYS B C 1
ATOM 2542 O O . LYS B 1 93 ? 82.839 47.634 67.927 1.00 18.40 93 LYS B O 1
ATOM 2548 N N . LYS B 1 94 ? 83.374 49.822 68.159 1.00 16.89 94 LYS B N 1
ATOM 2549 C CA . LYS B 1 94 ? 83.206 49.755 69.621 1.00 16.53 94 LYS B CA 1
ATOM 2550 C C . LYS B 1 94 ? 81.890 50.450 70.034 1.00 16.89 94 LYS B C 1
ATOM 2551 O O . LYS B 1 94 ? 81.872 51.558 70.602 1.00 16.28 94 LYS B O 1
ATOM 2557 N N . ASP B 1 95 ? 80.791 49.770 69.697 1.00 16.38 95 ASP B N 1
ATOM 2558 C CA . ASP B 1 95 ? 79.464 50.186 70.042 1.00 16.65 95 ASP B CA 1
ATOM 2559 C C . ASP B 1 95 ? 79.302 50.125 71.563 1.00 17.06 95 ASP B C 1
ATOM 2560 O O . ASP B 1 95 ? 79.951 49.327 72.268 1.00 16.98 95 ASP B O 1
ATOM 2565 N N . LYS B 1 96 ? 78.428 50.990 72.065 1.00 17.01 96 LYS B N 1
ATOM 2566 C CA . LYS B 1 96 ? 78.144 51.046 73.475 1.00 17.19 96 LYS B CA 1
ATOM 2567 C C . LYS B 1 96 ? 76.776 51.697 73.712 1.00 16.71 96 LYS B C 1
ATOM 2568 O O . LYS B 1 96 ? 76.304 52.487 72.888 1.00 17.03 96 LYS B O 1
ATOM 2574 N N . ILE B 1 97 ? 76.157 51.372 74.849 1.00 16.61 97 ILE B N 1
ATOM 2575 C CA . ILE B 1 97 ? 74.897 51.987 75.239 1.00 16.39 97 ILE B CA 1
ATOM 2576 C C . ILE B 1 97 ? 75.287 53.296 75.892 1.00 16.65 97 ILE B C 1
ATOM 2577 O O . ILE B 1 97 ? 76.143 53.317 76.753 1.00 16.56 97 ILE B O 1
ATOM 2582 N N . ILE B 1 98 ? 74.666 54.392 75.474 1.00 17.03 98 ILE B N 1
ATOM 2583 C CA . ILE B 1 98 ? 74.845 55.670 76.152 1.00 17.39 98 ILE B CA 1
ATOM 2584 C C . ILE B 1 98 ? 73.712 55.877 77.198 1.00 18.12 98 ILE B C 1
ATOM 2585 O O . ILE B 1 98 ? 73.837 56.654 78.145 1.00 17.21 98 ILE B O 1
ATOM 2590 N N . LEU B 1 99 ? 72.607 55.142 77.075 1.00 18.14 99 LEU B N 1
ATOM 2591 C CA . LEU B 1 99 ? 71.482 55.477 77.956 1.00 17.52 99 LEU B CA 1
ATOM 2592 C C . LEU B 1 99 ? 70.433 54.372 77.914 1.00 16.71 99 LEU B C 1
ATOM 2593 O O . LEU B 1 99 ? 70.202 53.768 76.858 1.00 16.65 99 LEU B O 1
ATOM 2598 N N . GLY B 1 100 ? 69.832 54.091 79.067 1.00 16.18 100 GLY B N 1
ATOM 2599 C CA . GLY B 1 100 ? 68.896 52.976 79.150 1.00 16.18 100 GLY B CA 1
ATOM 2600 C C . GLY B 1 100 ? 69.638 51.662 79.302 1.00 15.53 100 GLY B C 1
ATOM 2601 O O . GLY B 1 100 ? 70.815 51.667 79.657 1.00 15.69 100 GLY B O 1
ATOM 2602 N N . PRO B 1 101 ? 68.992 50.517 79.015 1.00 15.39 101 PRO B N 1
ATOM 2603 C CA . PRO B 1 101 ? 67.612 50.325 78.560 1.00 15.30 101 PRO B CA 1
ATOM 2604 C C . PRO B 1 101 ? 66.545 50.916 79.479 1.00 15.58 101 PRO B C 1
ATOM 2605 O O . PRO B 1 101 ? 66.498 50.681 80.675 1.00 15.34 101 PRO B O 1
ATOM 2609 N N . LYS B 1 102 ? 65.687 51.727 78.887 1.00 16.11 102 LYS B N 1
ATOM 2610 C CA . LYS B 1 102 ? 64.598 52.340 79.670 1.00 17.14 102 LYS B CA 1
ATOM 2611 C C . LYS B 1 102 ? 63.250 52.329 78.966 1.00 16.69 102 LYS B C 1
ATOM 2612 O O . LYS B 1 102 ? 63.155 52.227 77.764 1.00 16.75 102 LYS B O 1
ATOM 2618 N N . LYS B 1 103 ? 62.209 52.511 79.754 1.00 17.06 103 LYS B N 1
ATOM 2619 C CA . LYS B 1 103 ? 60.881 52.572 79.232 1.00 16.81 103 LYS B CA 1
ATOM 2620 C C . LYS B 1 103 ? 60.773 53.868 78.405 1.00 17.26 103 LYS B C 1
ATOM 2621 O O . LYS B 1 103 ? 61.388 54.944 78.730 1.00 16.54 103 LYS B O 1
ATOM 2627 N N . ILE B 1 104 ? 59.985 53.761 77.343 1.00 16.47 104 ILE B N 1
ATOM 2628 C CA . ILE B 1 104 ? 59.748 54.848 76.419 1.00 16.58 104 ILE B CA 1
ATOM 2629 C C . ILE B 1 104 ? 59.171 56.048 77.165 1.00 16.90 104 ILE B C 1
ATOM 2630 O O . ILE B 1 104 ? 59.641 57.171 76.991 1.00 17.28 104 ILE B O 1
ATOM 2635 N N . ALA B 1 105 ? 58.215 55.799 78.058 1.00 17.87 105 ALA B N 1
ATOM 2636 C CA . ALA B 1 105 ? 57.491 56.866 78.800 1.00 18.01 105 ALA B CA 1
ATOM 2637 C C . ALA B 1 105 ? 58.422 57.514 79.803 1.00 17.92 105 ALA B C 1
ATOM 2638 O O . ALA B 1 105 ? 58.138 58.584 80.351 1.00 18.23 105 ALA B O 1
ATOM 2640 N N . ASP B 1 106 ? 59.557 56.862 79.994 1.00 18.07 106 ASP B N 1
ATOM 2641 C CA . ASP B 1 106 ? 60.575 57.292 80.933 1.00 17.96 106 ASP B CA 1
ATOM 2642 C C . ASP B 1 106 ? 61.521 58.220 80.217 1.00 17.47 106 ASP B C 1
ATOM 2643 O O . ASP B 1 106 ? 61.852 59.291 80.732 1.00 18.33 106 ASP B O 1
ATOM 2648 N N . VAL B 1 107 ? 61.994 57.776 79.061 1.00 17.42 107 VAL B N 1
ATOM 2649 C CA . VAL B 1 107 ? 62.916 58.538 78.217 1.00 16.34 107 VAL B CA 1
ATOM 2650 C C . VAL B 1 107 ? 62.194 59.702 77.534 1.00 16.71 107 VAL B C 1
ATOM 2651 O O . VAL B 1 107 ? 62.741 60.809 77.456 1.00 16.63 107 VAL B O 1
ATOM 2655 N N . PHE B 1 108 ? 60.960 59.455 77.087 1.00 16.70 108 PHE B N 1
ATOM 2656 C CA . PHE B 1 108 ? 60.094 60.461 76.446 1.00 17.04 108 PHE B CA 1
ATOM 2657 C C . PHE B 1 108 ? 58.793 60.701 77.209 1.00 17.43 108 PHE B C 1
ATOM 2658 O O . PHE B 1 108 ? 57.790 60.063 76.905 1.00 18.04 108 PHE B O 1
ATOM 2666 N N . PRO B 1 109 ? 58.810 61.570 78.240 1.00 17.26 109 PRO B N 1
ATOM 2667 C CA . PRO B 1 109 ? 57.605 61.652 79.065 1.00 17.51 109 PRO B CA 1
ATOM 2668 C C . PRO B 1 109 ? 56.298 61.876 78.336 1.00 17.14 109 PRO B C 1
ATOM 2669 O O . PRO B 1 109 ? 55.295 61.231 78.662 1.00 16.97 109 PRO B O 1
ATOM 2673 N N . PHE B 1 110 ? 56.327 62.749 77.346 1.00 17.44 110 PHE B N 1
ATOM 2674 C CA . PHE B 1 110 ? 55.129 63.122 76.557 1.00 17.22 110 PHE B CA 1
ATOM 2675 C C . PHE B 1 110 ? 54.420 61.945 75.877 1.00 17.34 110 PHE B C 1
ATOM 2676 O O . PHE B 1 110 ? 53.345 62.116 75.277 1.00 16.82 110 PHE B O 1
ATOM 2684 N N . PHE B 1 111 ? 55.034 60.754 75.983 1.00 17.41 111 PHE B N 1
ATOM 2685 C CA . PHE B 1 111 ? 54.507 59.513 75.373 1.00 17.10 111 PHE B CA 1
ATOM 2686 C C . PHE B 1 111 ? 53.728 58.707 76.345 1.00 17.26 111 PHE B C 1
ATOM 2687 O O . PHE B 1 111 ? 53.046 57.766 75.967 1.00 18.03 111 PHE B O 1
ATOM 2695 N N . GLU B 1 112 ? 53.878 59.031 77.624 1.00 17.74 112 GLU B N 1
ATOM 2696 C CA . GLU B 1 112 ? 53.203 58.271 78.636 1.00 17.34 112 GLU B CA 1
ATOM 2697 C C . GLU B 1 112 ? 51.692 58.500 78.450 1.00 17.47 112 GLU B C 1
ATOM 2698 O O . GLU B 1 112 ? 51.256 59.665 78.327 1.00 16.83 112 GLU B O 1
ATOM 2704 N N . GLY B 1 113 ? 50.912 57.413 78.401 1.00 16.53 113 GLY B N 1
ATOM 2705 C CA . GLY B 1 113 ? 49.456 57.546 78.236 1.00 16.46 113 GLY B CA 1
ATOM 2706 C C . GLY B 1 113 ? 49.032 57.646 76.754 1.00 16.42 113 GLY B C 1
ATOM 2707 O O . GLY B 1 113 ? 47.870 57.956 76.452 1.00 15.29 113 GLY B O 1
ATOM 2708 N N . THR B 1 114 ? 49.963 57.340 75.831 1.00 16.03 114 THR B N 1
ATOM 2709 C CA . THR B 1 114 ? 49.680 57.434 74.397 1.00 15.87 114 THR B CA 1
ATOM 2710 C C . THR B 1 114 ? 49.866 56.060 73.801 1.00 16.08 114 THR B C 1
ATOM 2711 O O . THR B 1 114 ? 50.210 55.126 74.518 1.00 16.28 114 THR B O 1
ATOM 2715 N N . VAL B 1 115 ? 49.570 55.915 72.510 1.00 16.19 115 VAL B N 1
ATOM 2716 C CA . VAL B 1 115 ? 49.752 54.661 71.766 1.00 15.98 115 VAL B CA 1
ATOM 2717 C C . VAL B 1 115 ? 51.235 54.228 71.647 1.00 15.30 115 VAL B C 1
ATOM 2718 O O . VAL B 1 115 ? 51.549 53.057 71.439 1.00 14.81 115 VAL B O 1
ATOM 2722 N N . PHE B 1 116 ? 52.121 55.204 71.835 1.00 15.15 116 PHE B N 1
ATOM 2723 C CA . PHE B 1 116 ? 53.568 55.053 71.709 1.00 15.36 116 PHE B CA 1
ATOM 2724 C C . PHE B 1 116 ? 54.191 54.478 72.970 1.00 15.66 116 PHE B C 1
ATOM 2725 O O . PHE B 1 116 ? 55.249 53.888 72.902 1.00 16.23 116 PHE B O 1
ATOM 2733 N N . GLU B 1 117 ? 53.511 54.576 74.102 1.00 15.39 117 GLU B N 1
ATOM 2734 C CA . GLU B 1 117 ? 54.050 54.057 75.355 1.00 15.95 117 GLU B CA 1
ATOM 2735 C C . GLU B 1 117 ? 54.441 52.554 75.382 1.00 16.12 117 GLU B C 1
ATOM 2736 O O . GLU B 1 117 ? 55.495 52.190 75.934 1.00 16.62 117 GLU B O 1
ATOM 2742 N N . SER B 1 118 ? 53.605 51.703 74.775 1.00 16.16 118 SER B N 1
ATOM 2743 C CA . SER B 1 118 ? 53.796 50.239 74.733 1.00 16.31 118 SER B CA 1
ATOM 2744 C C . SER B 1 118 ? 54.652 49.825 73.517 1.00 16.11 118 SER B C 1
ATOM 2745 O O . SER B 1 118 ? 54.930 48.626 73.321 1.00 15.34 118 SER B O 1
ATOM 2748 N N . GLY B 1 119 ? 55.080 50.818 72.730 1.00 15.49 119 GLY B N 1
ATOM 2749 C CA . GLY B 1 119 ? 55.799 50.492 71.518 1.00 16.44 119 GLY B CA 1
ATOM 2750 C C . GLY B 1 119 ? 55.711 51.445 70.346 1.00 16.36 119 GLY B C 1
ATOM 2751 O O . GLY B 1 119 ? 54.815 52.265 70.247 1.00 16.04 119 GLY B O 1
ATOM 2752 N N . ILE B 1 120 ? 56.701 51.339 69.455 1.00 16.70 120 ILE B N 1
ATOM 2753 C CA . ILE B 1 120 ? 56.747 52.157 68.236 1.00 16.16 120 ILE B CA 1
ATOM 2754 C C . ILE B 1 120 ? 57.070 51.297 67.044 1.00 15.69 120 ILE B C 1
ATOM 2755 O O . ILE B 1 120 ? 57.847 50.362 67.152 1.00 15.27 120 ILE B O 1
ATOM 2760 N N . ASP B 1 121 ? 56.368 51.573 65.928 1.00 16.07 121 ASP B N 1
ATOM 2761 C CA . ASP B 1 121 ? 56.529 50.863 64.666 1.00 15.52 121 ASP B CA 1
ATOM 2762 C C . ASP B 1 121 ? 57.793 51.267 63.926 1.00 15.59 121 ASP B C 1
ATOM 2763 O O . ASP B 1 121 ? 58.623 50.388 63.549 1.00 15.46 121 ASP B O 1
ATOM 2768 N N . ALA B 1 122 ? 57.920 52.566 63.689 1.00 15.00 122 ALA B N 1
ATOM 2769 C CA . ALA B 1 122 ? 58.929 53.124 62.797 1.00 15.34 122 ALA B CA 1
ATOM 2770 C C . ALA B 1 122 ? 59.146 54.615 63.138 1.00 15.52 122 ALA B C 1
ATOM 2771 O O . ALA B 1 122 ? 58.327 55.243 63.808 1.00 15.54 122 ALA B O 1
ATOM 2773 N N . ALA B 1 123 ? 60.262 55.170 62.662 1.00 16.15 123 ALA B N 1
ATOM 2774 C CA . ALA B 1 123 ? 60.692 56.574 62.992 1.00 16.13 123 ALA B CA 1
ATOM 2775 C C . ALA B 1 123 ? 61.694 56.904 61.931 1.00 16.08 123 ALA B C 1
ATOM 2776 O O . ALA B 1 123 ? 62.346 56.016 61.376 1.00 16.38 123 ALA B O 1
ATOM 2778 N N . TYR B 1 124 ? 61.834 58.186 61.641 1.00 16.71 124 TYR B N 1
ATOM 2779 C CA . TYR B 1 124 ? 62.841 58.610 60.723 1.00 16.20 124 TYR B CA 1
ATOM 2780 C C . TYR B 1 124 ? 63.315 59.976 61.181 1.00 16.22 124 TYR B C 1
ATOM 2781 O O . TYR B 1 124 ? 62.532 60.766 61.707 1.00 16.48 124 TYR B O 1
ATOM 2790 N N . ARG B 1 125 ? 64.598 60.239 60.937 1.00 15.94 125 ARG B N 1
ATOM 2791 C CA . ARG B 1 125 ? 65.209 61.477 61.276 1.00 16.14 125 ARG B CA 1
ATOM 2792 C C . ARG B 1 125 ? 64.804 62.605 60.304 1.00 15.76 125 ARG B C 1
ATOM 2793 O O . ARG B 1 125 ? 64.892 62.455 59.109 1.00 15.76 125 ARG B O 1
ATOM 2801 N N . SER B 1 126 ? 64.303 63.717 60.828 1.00 16.46 126 SER B N 1
ATOM 2802 C CA . SER B 1 126 ? 63.989 64.899 59.976 1.00 16.57 126 SER B CA 1
ATOM 2803 C C . SER B 1 126 ? 65.274 65.590 59.618 1.00 16.66 126 SER B C 1
ATOM 2804 O O . SER B 1 126 ? 66.234 65.590 60.403 1.00 16.64 126 SER B O 1
ATOM 2807 N N . THR B 1 127 ? 65.298 66.225 58.449 1.00 17.74 127 THR B N 1
ATOM 2808 C CA . THR B 1 127 ? 66.459 67.037 58.054 1.00 18.04 127 THR B CA 1
ATOM 2809 C C . THR B 1 127 ? 66.481 68.276 58.930 1.00 18.37 127 THR B C 1
ATOM 2810 O O . THR B 1 127 ? 67.529 68.947 59.114 1.00 18.19 127 THR B O 1
ATOM 2814 N N . ARG B 1 128 ? 65.318 68.578 59.502 1.00 18.35 128 ARG B N 1
ATOM 2815 C CA . ARG B 1 128 ? 65.222 69.811 60.249 1.00 18.29 128 ARG B CA 1
ATOM 2816 C C . ARG B 1 128 ? 65.531 69.680 61.738 1.00 18.02 128 ARG B C 1
ATOM 2817 O O . ARG B 1 128 ? 65.001 68.806 62.402 1.00 17.09 128 ARG B O 1
ATOM 2825 N N . GLY B 1 129 ? 66.356 70.634 62.233 1.00 18.72 129 GLY B N 1
ATOM 2826 C CA . GLY B 1 129 ? 66.891 70.687 63.595 1.00 17.80 129 GLY B CA 1
ATOM 2827 C C . GLY B 1 129 ? 67.128 69.333 64.167 1.00 18.12 129 GLY B C 1
ATOM 2828 O O . GLY B 1 129 ? 67.768 68.463 63.552 1.00 18.78 129 GLY B O 1
ATOM 2829 N N . LYS B 1 130 ? 66.596 69.112 65.359 1.00 18.34 130 LYS B N 1
ATOM 2830 C CA . LYS B 1 130 ? 66.682 67.767 65.965 1.00 17.67 130 LYS B CA 1
ATOM 2831 C C . LYS B 1 130 ? 65.308 67.109 65.974 1.00 17.39 130 LYS B C 1
ATOM 2832 O O . LYS B 1 130 ? 64.914 66.464 66.977 1.00 17.44 130 LYS B O 1
ATOM 2838 N N . GLU B 1 131 ? 64.579 67.269 64.869 1.00 16.80 131 GLU B N 1
ATOM 2839 C CA . GLU B 1 131 ? 63.223 66.739 64.774 1.00 16.80 131 GLU B CA 1
ATOM 2840 C C . GLU B 1 131 ? 63.179 65.278 64.281 1.00 17.27 131 GLU B C 1
ATOM 2841 O O . GLU B 1 131 ? 64.094 64.785 63.615 1.00 17.80 131 GLU B O 1
ATOM 2847 N N . VAL B 1 132 ? 62.121 64.565 64.672 1.00 17.65 132 VAL B N 1
ATOM 2848 C CA . VAL B 1 132 ? 61.941 63.137 64.470 1.00 16.20 132 VAL B CA 1
ATOM 2849 C C . VAL B 1 132 ? 60.424 62.822 64.354 1.00 16.88 132 VAL B C 1
ATOM 2850 O O . VAL B 1 132 ? 59.593 63.364 65.109 1.00 15.97 132 VAL B O 1
ATOM 2854 N N . TYR B 1 133 ? 60.092 62.015 63.338 1.00 16.37 133 TYR B N 1
ATOM 2855 C CA . TYR B 1 133 ? 58.759 61.473 63.136 1.00 16.01 133 TYR B CA 1
ATOM 2856 C C . TYR B 1 133 ? 58.712 60.037 63.576 1.00 15.72 133 TYR B C 1
ATOM 2857 O O . TYR B 1 133 ? 59.614 59.242 63.235 1.00 16.02 133 TYR B O 1
ATOM 2866 N N . LEU B 1 134 ? 57.683 59.702 64.361 1.00 16.05 134 LEU B N 1
ATOM 2867 C CA . LEU B 1 134 ? 57.501 58.325 64.864 1.00 16.46 134 LEU B CA 1
ATOM 2868 C C . LEU B 1 134 ? 56.120 57.866 64.464 1.00 16.43 134 LEU B C 1
ATOM 2869 O O . LEU B 1 134 ? 55.201 58.676 64.459 1.00 16.09 134 LEU B O 1
ATOM 2874 N N . PHE B 1 135 ? 55.964 56.559 64.177 1.00 16.77 135 PHE B N 1
ATOM 2875 C CA . PHE B 1 135 ? 54.687 56.007 63.725 1.00 16.29 135 PHE B CA 1
ATOM 2876 C C . PHE B 1 135 ? 54.262 54.833 64.580 1.00 16.58 135 PHE B C 1
ATOM 2877 O O . PHE B 1 135 ? 55.073 53.995 64.921 1.00 16.13 135 PHE B O 1
ATOM 2885 N N . LYS B 1 136 ? 52.963 54.790 64.912 1.00 16.36 136 LYS B N 1
ATOM 2886 C CA . LYS B 1 136 ? 52.363 53.710 65.669 1.00 16.50 136 LYS B CA 1
ATOM 2887 C C . LYS B 1 136 ? 50.974 53.495 65.087 1.00 16.91 136 LYS B C 1
ATOM 2888 O O . LYS B 1 136 ? 50.097 54.382 65.214 1.00 17.10 136 LYS B O 1
ATOM 2894 N N . GLY B 1 137 ? 50.749 52.334 64.466 1.00 16.27 137 GLY B N 1
ATOM 2895 C CA . GLY B 1 137 ? 49.484 52.127 63.788 1.00 16.29 137 GLY B CA 1
ATOM 2896 C C . GLY B 1 137 ? 49.332 53.266 62.818 1.00 16.18 137 GLY B C 1
ATOM 2897 O O . GLY B 1 137 ? 50.332 53.685 62.244 1.00 16.50 137 GLY B O 1
ATOM 2898 N N . ASP B 1 138 ? 48.114 53.769 62.634 1.00 16.03 138 ASP B N 1
ATOM 2899 C CA . ASP B 1 138 ? 47.848 54.853 61.674 1.00 15.87 138 ASP B CA 1
ATOM 2900 C C . ASP B 1 138 ? 48.091 56.229 62.232 1.00 15.96 138 ASP B C 1
ATOM 2901 O O . ASP B 1 138 ? 47.687 57.224 61.630 1.00 16.12 138 ASP B O 1
ATOM 2906 N N . GLN B 1 139 ? 48.775 56.287 63.373 1.00 16.15 139 GLN B N 1
ATOM 2907 C CA . GLN B 1 139 ? 49.042 57.553 64.070 1.00 16.62 139 GLN B CA 1
ATOM 2908 C C . GLN B 1 139 ? 50.512 57.877 63.921 1.00 16.93 139 GLN B C 1
ATOM 2909 O O . GLN B 1 139 ? 51.365 56.952 63.758 1.00 16.83 139 GLN B O 1
ATOM 2915 N N . TYR B 1 140 ? 50.822 59.171 63.972 1.00 16.10 140 TYR B N 1
ATOM 2916 C CA . TYR B 1 140 ? 52.221 59.595 63.937 1.00 16.38 140 TYR B CA 1
ATOM 2917 C C . TYR B 1 140 ? 52.473 60.788 64.897 1.00 16.79 140 TYR B C 1
ATOM 2918 O O . TYR B 1 140 ? 51.544 61.528 65.269 1.00 15.81 140 TYR B O 1
ATOM 2927 N N . ALA B 1 141 ? 53.735 60.911 65.335 1.00 16.41 141 ALA B N 1
ATOM 2928 C CA . ALA B 1 141 ? 54.174 61.943 66.237 1.00 16.01 141 ALA B CA 1
ATOM 2929 C C . ALA B 1 141 ? 55.415 62.623 65.622 1.00 16.32 141 ALA B C 1
ATOM 2930 O O . ALA B 1 141 ? 56.215 61.994 64.917 1.00 16.19 141 ALA B O 1
ATOM 2932 N N . ARG B 1 142 ? 55.549 63.912 65.869 1.00 15.93 142 ARG B N 1
ATOM 2933 C CA . ARG B 1 142 ? 56.746 64.704 65.510 1.00 16.49 142 ARG B CA 1
ATOM 2934 C C . ARG B 1 142 ? 57.316 65.262 66.839 1.00 16.83 142 ARG B C 1
ATOM 2935 O O . ARG B 1 142 ? 56.623 65.938 67.570 1.00 16.29 142 ARG B O 1
ATOM 2943 N N . ILE B 1 143 ? 58.547 64.872 67.165 1.00 16.73 143 ILE B N 1
ATOM 2944 C CA . ILE B 1 143 ? 59.218 65.315 68.358 1.00 16.68 143 ILE B CA 1
ATOM 2945 C C . ILE B 1 143 ? 60.525 66.104 68.029 1.00 17.30 143 ILE B C 1
ATOM 2946 O O . ILE B 1 143 ? 60.976 66.150 66.858 1.00 16.78 143 ILE B O 1
ATOM 2951 N N . ASP B 1 144 ? 61.071 66.770 69.062 1.00 16.93 144 ASP B N 1
ATOM 2952 C CA . ASP B 1 144 ? 62.369 67.401 69.004 1.00 16.69 144 ASP B CA 1
ATOM 2953 C C . ASP B 1 144 ? 63.110 66.674 70.118 1.00 17.26 144 ASP B C 1
ATOM 2954 O O . ASP B 1 144 ? 62.633 66.629 71.252 1.00 17.10 144 ASP B O 1
ATOM 2959 N N . TYR B 1 145 ? 64.232 66.036 69.820 1.00 17.04 145 TYR B N 1
ATOM 2960 C CA . TYR B 1 145 ? 64.900 65.319 70.902 1.00 17.50 145 TYR B CA 1
ATOM 2961 C C . TYR B 1 145 ? 65.865 66.222 71.671 1.00 17.21 145 TYR B C 1
ATOM 2962 O O . TYR B 1 145 ? 66.344 65.832 72.729 1.00 17.70 145 TYR B O 1
ATOM 2971 N N . GLY B 1 146 ? 66.121 67.442 71.170 1.00 17.96 146 GLY B N 1
ATOM 2972 C CA . GLY B 1 146 ? 66.929 68.452 71.881 1.00 17.36 146 GLY B CA 1
ATOM 2973 C C . GLY B 1 146 ? 66.163 68.971 73.081 1.00 18.08 146 GLY B C 1
ATOM 2974 O O . GLY B 1 146 ? 66.667 69.009 74.215 1.00 18.12 146 GLY B O 1
ATOM 2975 N N . SER B 1 147 ? 64.904 69.334 72.858 1.00 18.50 147 SER B N 1
ATOM 2976 C CA . SER B 1 147 ? 64.030 69.808 73.949 1.00 18.51 147 SER B CA 1
ATOM 2977 C C . SER B 1 147 ? 63.164 68.695 74.536 1.00 19.08 147 SER B C 1
ATOM 2978 O O . SER B 1 147 ? 62.467 68.902 75.578 1.00 19.34 147 SER B O 1
ATOM 2981 N N . ASN B 1 148 ? 63.223 67.518 73.897 1.00 19.06 148 ASN B N 1
ATOM 2982 C CA . ASN B 1 148 ? 62.497 66.335 74.322 1.00 19.85 148 ASN B CA 1
ATOM 2983 C C . ASN B 1 148 ? 60.966 66.547 74.274 1.00 20.00 148 ASN B C 1
ATOM 2984 O O . ASN B 1 148 ? 60.188 65.770 74.879 1.00 22.29 148 ASN B O 1
ATOM 2989 N N . SER B 1 149 ? 60.532 67.571 73.537 1.00 19.60 149 SER B N 1
ATOM 2990 C CA . SER B 1 149 ? 59.119 68.006 73.512 1.00 18.86 149 SER B CA 1
ATOM 2991 C C . SER B 1 149 ? 58.442 67.543 72.232 1.00 18.85 149 SER B C 1
ATOM 2992 O O . SER B 1 149 ? 59.105 66.965 71.340 1.00 18.01 149 SER B O 1
ATOM 2995 N N . MET B 1 150 ? 57.121 67.777 72.160 1.00 18.59 150 MET B N 1
ATOM 2996 C CA . MET B 1 150 ? 56.351 67.483 70.973 1.00 18.28 150 MET B CA 1
ATOM 2997 C C . MET B 1 150 ? 56.255 68.723 70.135 1.00 18.64 150 MET B C 1
ATOM 2998 O O . MET B 1 150 ? 55.703 69.736 70.585 1.00 18.52 150 MET B O 1
ATOM 3003 N N . VAL B 1 151 ? 56.786 68.642 68.907 1.00 18.63 151 VAL B N 1
ATOM 3004 C CA . VAL B 1 151 ? 56.788 69.781 67.992 1.00 18.80 151 VAL B CA 1
ATOM 3005 C C . VAL B 1 151 ? 55.329 70.033 67.542 1.00 19.55 151 VAL B C 1
ATOM 3006 O O . VAL B 1 151 ? 54.724 71.116 67.773 1.00 19.23 151 VAL B O 1
ATOM 3010 N N . ASN B 1 152 ? 54.742 69.020 66.917 1.00 19.83 152 ASN B N 1
ATOM 3011 C CA . ASN B 1 152 ? 53.290 69.033 66.662 1.00 20.02 152 ASN B CA 1
ATOM 3012 C C . ASN B 1 152 ? 52.680 68.753 68.010 1.00 20.50 152 ASN B C 1
ATOM 3013 O O . ASN B 1 152 ? 52.766 67.607 68.480 1.00 22.47 152 ASN B O 1
ATOM 3018 N N . LYS B 1 153 ? 52.156 69.768 68.695 1.00 20.76 153 LYS B N 1
ATOM 3019 C CA . LYS B 1 153 ? 51.671 69.533 70.061 1.00 21.03 153 LYS B CA 1
ATOM 3020 C C . LYS B 1 153 ? 50.530 68.451 70.099 1.00 20.47 153 LYS B C 1
ATOM 3021 O O . LYS B 1 153 ? 50.001 68.111 71.174 1.00 20.62 153 LYS B O 1
ATOM 3023 N N . GLU B 1 154 ? 50.151 67.928 68.924 1.00 19.80 154 GLU B N 1
ATOM 3024 C CA . GLU B 1 154 ? 49.164 66.859 68.835 1.00 19.36 154 GLU B CA 1
ATOM 3025 C C . GLU B 1 154 ? 49.560 65.622 67.997 1.00 18.81 154 GLU B C 1
ATOM 3026 O O . GLU B 1 154 ? 50.314 65.713 67.043 1.00 18.37 154 GLU B O 1
ATOM 3032 N N . ILE B 1 155 ? 49.018 64.468 68.354 1.00 18.62 155 ILE B N 1
ATOM 3033 C CA . ILE B 1 155 ? 49.255 63.225 67.598 1.00 18.67 155 ILE B CA 1
ATOM 3034 C C . ILE B 1 155 ? 48.138 63.115 66.548 1.00 19.00 155 ILE B C 1
ATOM 3035 O O . ILE B 1 155 ? 46.919 63.083 66.897 1.00 18.67 155 ILE B O 1
ATOM 3040 N N . LYS B 1 156 ? 48.553 63.069 65.276 1.00 18.48 156 LYS B N 1
ATOM 3041 C CA . LYS B 1 156 ? 47.620 63.120 64.168 1.00 18.44 156 LYS B CA 1
ATOM 3042 C C . LYS B 1 156 ? 47.678 61.816 63.398 1.00 18.51 156 LYS B C 1
ATOM 3043 O O . LYS B 1 156 ? 48.578 60.989 63.608 1.00 18.62 156 LYS B O 1
ATOM 3049 N N . SER B 1 157 ? 46.702 61.602 62.531 1.00 18.19 157 SER B N 1
ATOM 3050 C CA . SER B 1 157 ? 46.678 60.406 61.704 1.00 17.76 157 SER B CA 1
ATOM 3051 C C . SER B 1 157 ? 47.765 60.542 60.627 1.00 17.69 157 SER B C 1
ATOM 3052 O O . SER B 1 157 ? 48.133 61.666 60.237 1.00 16.98 157 SER B O 1
ATOM 3055 N N . ILE B 1 158 ? 48.289 59.399 60.163 1.00 17.12 158 ILE B N 1
ATOM 3056 C CA . ILE B 1 158 ? 49.259 59.419 59.074 1.00 17.11 158 ILE B CA 1
ATOM 3057 C C . ILE B 1 158 ? 48.630 60.142 57.876 1.00 17.06 158 ILE B C 1
ATOM 3058 O O . ILE B 1 158 ? 49.290 60.888 57.173 1.00 17.26 158 ILE B O 1
ATOM 3063 N N . SER B 1 159 ? 47.345 59.913 57.684 1.00 17.42 159 SER B N 1
ATOM 3064 C CA . SER B 1 159 ? 46.595 60.452 56.576 1.00 18.02 159 SER B CA 1
ATOM 3065 C C . SER B 1 159 ? 46.628 61.980 56.528 1.00 18.12 159 SER B C 1
ATOM 3066 O O . SER B 1 159 ? 46.948 62.601 55.499 1.00 17.97 159 SER B O 1
ATOM 3069 N N . SER B 1 160 ? 46.257 62.591 57.648 1.00 18.29 160 SER B N 1
ATOM 3070 C CA . SER B 1 160 ? 46.284 64.049 57.781 1.00 18.00 160 SER B CA 1
ATOM 3071 C C . SER B 1 160 ? 47.678 64.624 57.543 1.00 18.73 160 SER B C 1
ATOM 3072 O O . SER B 1 160 ? 47.786 65.829 57.329 1.00 18.77 160 SER B O 1
ATOM 3075 N N . GLY B 1 161 ? 48.739 63.779 57.577 1.00 18.22 161 GLY B N 1
ATOM 3076 C CA . GLY B 1 161 ? 50.109 64.247 57.530 1.00 17.49 161 GLY B CA 1
ATOM 3077 C C . GLY B 1 161 ? 50.821 63.918 56.261 1.00 17.42 161 GLY B C 1
ATOM 3078 O O . GLY B 1 161 ? 51.669 64.673 55.787 1.00 17.82 161 GLY B O 1
ATOM 3079 N N . TYR B 1 162 ? 50.483 62.778 55.693 1.00 17.64 162 TYR B N 1
ATOM 3080 C CA . TYR B 1 162 ? 51.083 62.328 54.426 1.00 17.85 162 TYR B CA 1
ATOM 3081 C C . TYR B 1 162 ? 50.010 61.982 53.392 1.00 18.31 162 TYR B C 1
ATOM 3082 O O . TYR B 1 162 ? 49.622 60.803 53.263 1.00 18.42 162 TYR B O 1
ATOM 3091 N N . PRO B 1 163 ? 49.539 63.008 52.654 1.00 19.21 163 PRO B N 1
ATOM 3092 C CA . PRO B 1 163 ? 48.531 62.872 51.611 1.00 19.39 163 PRO B CA 1
ATOM 3093 C C . PRO B 1 163 ? 48.972 61.822 50.605 1.00 19.00 163 PRO B C 1
ATOM 3094 O O . PRO B 1 163 ? 48.169 61.060 50.121 1.00 18.93 163 PRO B O 1
ATOM 3098 N N . CYS B 1 164 ? 50.264 61.772 50.315 1.00 19.30 164 CYS B N 1
ATOM 3099 C CA . CYS B 1 164 ? 50.826 60.793 49.382 1.00 18.62 164 CYS B CA 1
ATOM 3100 C C . CYS B 1 164 ? 50.493 59.348 49.764 1.00 17.91 164 CYS B C 1
ATOM 3101 O O . CYS B 1 164 ? 50.510 58.476 48.905 1.00 18.18 164 CYS B O 1
ATOM 3104 N N . PHE B 1 165 ? 50.207 59.097 51.045 1.00 17.78 165 PHE B N 1
ATOM 3105 C CA . PHE B 1 165 ? 49.976 57.734 51.589 1.00 17.80 165 PHE B CA 1
ATOM 3106 C C . PHE B 1 165 ? 48.469 57.325 51.572 1.00 17.88 165 PHE B C 1
ATOM 3107 O O . PHE B 1 165 ? 48.136 56.182 51.832 1.00 17.58 165 PHE B O 1
ATOM 3115 N N . ARG B 1 166 ? 47.583 58.286 51.275 1.00 17.62 166 ARG B N 1
ATOM 3116 C CA . ARG B 1 166 ? 46.156 58.044 51.076 1.00 17.74 166 ARG B CA 1
ATOM 3117 C C . ARG B 1 166 ? 45.910 56.941 50.073 1.00 17.73 166 ARG B C 1
ATOM 3118 O O . ARG B 1 166 ? 46.545 56.916 49.022 1.00 18.01 166 ARG B O 1
ATOM 3126 N N . ASN B 1 167 ? 45.004 56.018 50.403 1.00 17.88 167 ASN B N 1
ATOM 3127 C CA . ASN B 1 167 ? 44.707 54.841 49.545 1.00 17.92 167 ASN B CA 1
ATOM 3128 C C . ASN B 1 167 ? 45.857 53.924 49.151 1.00 17.21 167 ASN B C 1
ATOM 3129 O O . ASN B 1 167 ? 45.820 53.294 48.085 1.00 17.11 167 ASN B O 1
ATOM 3134 N N . THR B 1 168 ? 46.887 53.898 49.990 1.00 16.90 168 THR B N 1
ATOM 3135 C CA . THR B 1 168 ? 48.014 53.026 49.786 1.00 16.50 168 THR B CA 1
ATOM 3136 C C . THR B 1 168 ? 48.100 52.231 51.090 1.00 16.59 168 THR B C 1
ATOM 3137 O O . THR B 1 168 ? 47.435 52.557 52.080 1.00 16.18 168 THR B O 1
ATOM 3141 N N . ILE B 1 169 ? 48.906 51.181 51.075 1.00 16.32 169 ILE B N 1
ATOM 3142 C CA . ILE B 1 169 ? 49.191 50.385 52.263 1.00 16.45 169 ILE B CA 1
ATOM 3143 C C . ILE B 1 169 ? 49.794 51.132 53.458 1.00 16.16 169 ILE B C 1
ATOM 3144 O O . ILE B 1 169 ? 49.762 50.643 54.594 1.00 17.56 169 ILE B O 1
ATOM 3149 N N . PHE B 1 170 ? 50.330 52.324 53.225 1.00 16.44 170 PHE B N 1
ATOM 3150 C CA . PHE B 1 170 ? 51.033 53.096 54.275 1.00 15.82 170 PHE B CA 1
ATOM 3151 C C . PHE B 1 170 ? 50.090 53.991 55.082 1.00 16.03 170 PHE B C 1
ATOM 3152 O O . PHE B 1 170 ? 50.454 54.504 56.120 1.00 14.98 170 PHE B O 1
ATOM 3160 N N . GLU B 1 171 ? 48.860 54.180 54.578 1.00 16.35 171 GLU B N 1
ATOM 3161 C CA . GLU B 1 171 ? 47.830 54.958 55.299 1.00 16.07 171 GLU B CA 1
ATOM 3162 C C . GLU B 1 171 ? 47.532 54.405 56.710 1.00 16.55 171 GLU B C 1
ATOM 3163 O O . GLU B 1 171 ? 47.209 55.183 57.640 1.00 16.53 171 GLU B O 1
ATOM 3169 N N . SER B 1 172 ? 47.643 53.069 56.872 1.00 16.62 172 SER B N 1
ATOM 3170 C CA . SER B 1 172 ? 47.448 52.407 58.157 1.00 16.55 172 SER B CA 1
ATOM 3171 C C . SER B 1 172 ? 48.721 52.177 58.970 1.00 16.81 172 SER B C 1
ATOM 3172 O O . SER B 1 172 ? 48.655 51.564 60.008 1.00 16.67 172 SER B O 1
ATOM 3175 N N . GLY B 1 173 ? 49.875 52.657 58.491 1.00 17.37 173 GLY B N 1
ATOM 3176 C CA . GLY B 1 173 ? 51.153 52.437 59.183 1.00 16.87 173 GLY B CA 1
ATOM 3177 C C . GLY B 1 173 ? 52.316 51.851 58.386 1.00 16.66 173 GLY B C 1
ATOM 3178 O O . GLY B 1 173 ? 52.196 51.499 57.188 1.00 16.74 173 GLY B O 1
ATOM 3179 N N . ALA B 1 174 ? 53.458 51.758 59.061 1.00 16.32 174 ALA B N 1
ATOM 3180 C CA . ALA B 1 174 ? 54.660 51.212 58.454 1.00 16.09 174 ALA B CA 1
ATOM 3181 C C . ALA B 1 174 ? 55.416 50.294 59.401 1.00 15.85 174 ALA B C 1
ATOM 3182 O O . ALA B 1 174 ? 55.395 50.456 60.627 1.00 15.30 174 ALA B O 1
ATOM 3184 N N . ASP B 1 175 ? 56.065 49.294 58.817 1.00 15.66 175 ASP B N 1
ATOM 3185 C CA . ASP B 1 175 ? 56.943 48.419 59.569 1.00 15.77 175 ASP B CA 1
ATOM 3186 C C . ASP B 1 175 ? 58.232 49.180 59.993 1.00 15.47 175 ASP B C 1
ATOM 3187 O O . ASP B 1 175 ? 58.542 49.316 61.140 1.00 16.31 175 ASP B O 1
ATOM 3192 N N . ALA B 1 176 ? 58.983 49.707 59.054 1.00 16.28 176 ALA B N 1
ATOM 3193 C CA . ALA B 1 176 ? 60.206 50.472 59.363 1.00 15.92 176 ALA B CA 1
ATOM 3194 C C . ALA B 1 176 ? 60.306 51.732 58.452 1.00 16.15 176 ALA B C 1
ATOM 3195 O O . ALA B 1 176 ? 59.449 51.977 57.592 1.00 15.23 176 ALA B O 1
ATOM 3197 N N . ALA B 1 177 ? 61.381 52.522 58.654 1.00 16.64 177 ALA B N 1
ATOM 3198 C CA . ALA B 1 177 ? 61.658 53.713 57.860 1.00 16.06 177 ALA B CA 1
ATOM 3199 C C . ALA B 1 177 ? 63.023 54.235 58.190 1.00 16.10 177 ALA B C 1
ATOM 3200 O O . ALA B 1 177 ? 63.528 53.950 59.259 1.00 17.45 177 ALA B O 1
ATOM 3202 N N . PHE B 1 178 ? 63.605 55.028 57.294 1.00 16.58 178 PHE B N 1
ATOM 3203 C CA . PHE B 1 178 ? 64.843 55.799 57.550 1.00 16.31 178 PHE B CA 1
ATOM 3204 C C . PHE B 1 178 ? 64.978 56.935 56.558 1.00 15.68 178 PHE B C 1
ATOM 3205 O O . PHE B 1 178 ? 64.609 56.805 55.417 1.00 15.92 178 PHE B O 1
ATOM 3213 N N . ALA B 1 179 ? 65.506 58.071 57.008 1.00 16.12 179 ALA B N 1
ATOM 3214 C CA . ALA B 1 179 ? 65.793 59.189 56.133 1.00 15.28 179 ALA B CA 1
ATOM 3215 C C . ALA B 1 179 ? 67.014 58.853 55.277 1.00 15.94 179 ALA B C 1
ATOM 3216 O O . ALA B 1 179 ? 68.065 58.506 55.820 1.00 16.10 179 ALA B O 1
ATOM 3218 N N . SER B 1 180 ? 66.872 58.913 53.946 1.00 16.00 180 SER B N 1
ATOM 3219 C CA . SER B 1 180 ? 67.981 58.798 53.009 1.00 15.74 180 SER B CA 1
ATOM 3220 C C . SER B 1 180 ? 69.084 59.899 53.221 1.00 16.67 180 SER B C 1
ATOM 3221 O O . SER B 1 180 ? 68.829 61.010 53.757 1.00 15.48 180 SER B O 1
ATOM 3224 N N . HIS B 1 181 ? 70.320 59.559 52.799 1.00 17.05 181 HIS B N 1
ATOM 3225 C CA . HIS B 1 181 ? 71.406 60.565 52.620 1.00 17.09 181 HIS B CA 1
ATOM 3226 C C . HIS B 1 181 ? 71.005 61.516 51.503 1.00 17.17 181 HIS B C 1
ATOM 3227 O O . HIS B 1 181 ? 71.527 62.642 51.414 1.00 17.55 181 HIS B O 1
ATOM 3234 N N . LYS B 1 182 ? 70.067 61.078 50.658 1.00 17.30 182 LYS B N 1
ATOM 3235 C CA . LYS B 1 182 ? 69.513 61.939 49.591 1.00 17.89 182 LYS B CA 1
ATOM 3236 C C . LYS B 1 182 ? 68.514 62.884 50.296 1.00 17.53 182 LYS B C 1
ATOM 3237 O O . LYS B 1 182 ? 67.437 62.471 50.748 1.00 16.82 182 LYS B O 1
ATOM 3243 N N . THR B 1 183 ? 68.934 64.134 50.442 1.00 17.51 183 THR B N 1
ATOM 3244 C CA . THR B 1 183 ? 68.195 65.146 51.186 1.00 18.26 183 THR B CA 1
ATOM 3245 C C . THR B 1 183 ? 66.653 65.145 51.069 1.00 18.06 183 THR B C 1
ATOM 3246 O O . THR B 1 183 ? 66.094 65.393 49.988 1.00 17.58 183 THR B O 1
ATOM 3250 N N . ASN B 1 184 ? 65.992 64.946 52.220 1.00 18.40 184 ASN B N 1
ATOM 3251 C CA . ASN B 1 184 ? 64.509 65.001 52.337 1.00 18.31 184 ASN B CA 1
ATOM 3252 C C . ASN B 1 184 ? 63.826 63.815 51.606 1.00 17.56 184 ASN B C 1
ATOM 3253 O O . ASN B 1 184 ? 62.636 63.864 51.299 1.00 17.34 184 ASN B O 1
ATOM 3258 N N . GLU B 1 185 ? 64.586 62.758 51.343 1.00 17.28 185 GLU B N 1
ATOM 3259 C CA . GLU B 1 185 ? 64.011 61.539 50.781 1.00 17.23 185 GLU B CA 1
ATOM 3260 C C . GLU B 1 185 ? 63.919 60.563 51.924 1.00 16.46 185 GLU B C 1
ATOM 3261 O O . GLU B 1 185 ? 64.811 60.534 52.755 1.00 16.98 185 GLU B O 1
ATOM 3267 N N . VAL B 1 186 ? 62.815 59.833 52.002 1.00 15.58 186 VAL B N 1
ATOM 3268 C CA . VAL B 1 186 ? 62.569 58.968 53.131 1.00 15.93 186 VAL B CA 1
ATOM 3269 C C . VAL B 1 186 ? 62.148 57.636 52.613 1.00 14.90 186 VAL B C 1
ATOM 3270 O O . VAL B 1 186 ? 61.532 57.579 51.576 1.00 15.97 186 VAL B O 1
ATOM 3274 N N . TYR B 1 187 ? 62.489 56.569 53.310 1.00 14.95 187 TYR B N 1
ATOM 3275 C CA . TYR B 1 187 ? 62.058 55.221 52.901 1.00 14.76 187 TYR B CA 1
ATOM 3276 C C . TYR B 1 187 ? 61.136 54.654 53.976 1.00 15.26 187 TYR B C 1
ATOM 3277 O O . TYR B 1 187 ? 61.426 54.753 55.183 1.00 16.09 187 TYR B O 1
ATOM 3286 N N . PHE B 1 188 ? 60.001 54.106 53.540 1.00 15.22 188 PHE B N 1
ATOM 3287 C CA . PHE B 1 188 ? 59.012 53.480 54.386 1.00 14.79 188 PHE B CA 1
ATOM 3288 C C . PHE B 1 188 ? 58.895 52.050 53.882 1.00 15.28 188 PHE B C 1
ATOM 3289 O O . PHE B 1 188 ? 58.732 51.863 52.690 1.00 15.60 188 PHE B O 1
ATOM 3297 N N . PHE B 1 189 ? 59.033 51.058 54.774 1.00 15.24 189 PHE B N 1
ATOM 3298 C CA . PHE B 1 189 ? 58.838 49.624 54.437 1.00 15.95 189 PHE B CA 1
ATOM 3299 C C . PHE B 1 189 ? 57.555 49.056 55.056 1.00 15.65 189 PHE B C 1
ATOM 3300 O O . PHE B 1 189 ? 57.093 49.545 56.081 1.00 15.64 189 PHE B O 1
ATOM 3308 N N . LYS B 1 190 ? 57.001 48.017 54.426 1.00 15.45 190 LYS B N 1
ATOM 3309 C CA . LYS B 1 190 ? 55.804 47.339 54.907 1.00 15.45 190 LYS B CA 1
ATOM 3310 C C . LYS B 1 190 ? 55.745 46.028 54.157 1.00 15.66 190 LYS B C 1
ATOM 3311 O O . LYS B 1 190 ? 55.578 46.000 52.930 1.00 16.81 190 LYS B O 1
ATOM 3317 N N . ASP B 1 191 ? 55.916 44.931 54.870 1.00 15.92 191 ASP B N 1
ATOM 3318 C CA . ASP B 1 191 ? 55.993 43.596 54.233 1.00 15.79 191 ASP B CA 1
ATOM 3319 C C . ASP B 1 191 ? 57.119 43.608 53.201 1.00 15.82 191 ASP B C 1
ATOM 3320 O O . ASP B 1 191 ? 58.242 43.971 53.510 1.00 16.15 191 ASP B O 1
ATOM 3325 N N . ASP B 1 192 ? 56.807 43.156 51.991 1.00 16.78 192 ASP B N 1
ATOM 3326 C CA . ASP B 1 192 ? 57.738 43.063 50.856 1.00 17.00 192 ASP B CA 1
ATOM 3327 C C . ASP B 1 192 ? 57.761 44.352 50.030 1.00 17.18 192 ASP B C 1
ATOM 3328 O O . ASP B 1 192 ? 58.426 44.434 48.991 1.00 17.40 192 ASP B O 1
ATOM 3333 N N . HIS B 1 193 ? 57.097 45.384 50.554 1.00 17.43 193 HIS B N 1
ATOM 3334 C CA . HIS B 1 193 ? 56.884 46.626 49.829 1.00 17.09 193 HIS B CA 1
ATOM 3335 C C . HIS B 1 193 ? 57.701 47.740 50.389 1.00 17.20 193 HIS B C 1
ATOM 3336 O O . HIS B 1 193 ? 58.089 47.734 51.554 1.00 17.34 193 HIS B O 1
ATOM 3343 N N . TYR B 1 194 ? 57.962 48.733 49.570 1.00 17.00 194 TYR B N 1
ATOM 3344 C CA . TYR B 1 194 ? 58.695 49.883 50.065 1.00 17.07 194 TYR B CA 1
ATOM 3345 C C . TYR B 1 194 ? 58.124 51.078 49.343 1.00 17.12 194 TYR B C 1
ATOM 3346 O O . TYR B 1 194 ? 57.565 50.923 48.228 1.00 17.43 194 TYR B O 1
ATOM 3355 N N . ALA B 1 195 ? 58.259 52.263 49.956 1.00 17.10 195 ALA B N 1
ATOM 3356 C CA . ALA B 1 195 ? 57.916 53.517 49.287 1.00 16.78 195 ALA B CA 1
ATOM 3357 C C . ALA B 1 195 ? 59.033 54.531 49.506 1.00 16.78 195 ALA B C 1
ATOM 3358 O O . ALA B 1 195 ? 59.479 54.795 50.639 1.00 15.87 195 ALA B O 1
ATOM 3360 N N . ARG B 1 196 ? 59.494 55.091 48.391 1.00 16.91 196 ARG B N 1
ATOM 3361 C CA . ARG B 1 196 ? 60.501 56.152 48.398 1.00 16.91 196 ARG B CA 1
ATOM 3362 C C . ARG B 1 196 ? 59.781 57.501 48.281 1.00 16.36 196 ARG B C 1
ATOM 3363 O O . ARG B 1 196 ? 59.390 57.886 47.225 1.00 15.66 196 ARG B O 1
ATOM 3371 N N . VAL B 1 197 ? 59.698 58.206 49.396 1.00 16.76 197 VAL B N 1
ATOM 3372 C CA . VAL B 1 197 ? 58.961 59.438 49.500 1.00 17.36 197 VAL B CA 1
ATOM 3373 C C . VAL B 1 197 ? 59.888 60.650 49.541 1.00 17.57 197 VAL B C 1
ATOM 3374 O O . VAL B 1 197 ? 60.952 60.631 50.108 1.00 18.10 197 VAL B O 1
ATOM 3378 N N . LYS B 1 198 ? 59.467 61.718 48.905 1.00 18.47 198 LYS B N 1
ATOM 3379 C CA . LYS B 1 198 ? 60.174 62.986 48.994 1.00 18.82 198 LYS B CA 1
ATOM 3380 C C . LYS B 1 198 ? 59.296 63.753 49.935 1.00 19.48 198 LYS B C 1
ATOM 3381 O O . LYS B 1 198 ? 58.064 63.902 49.700 1.00 19.34 198 LYS B O 1
ATOM 3387 N N . VAL B 1 199 ? 59.891 64.159 51.053 1.00 19.62 199 VAL B N 1
ATOM 3388 C CA . VAL B 1 199 ? 59.137 64.875 52.066 1.00 19.56 199 VAL B CA 1
ATOM 3389 C C . VAL B 1 199 ? 59.570 66.328 52.013 1.00 20.01 199 VAL B C 1
ATOM 3390 O O . VAL B 1 199 ? 60.573 66.682 51.394 1.00 20.14 199 VAL B O 1
ATOM 3394 N N . THR B 1 200 ? 58.756 67.197 52.596 1.00 21.10 200 THR B N 1
ATOM 3395 C CA . THR B 1 200 ? 59.126 68.599 52.731 1.00 21.35 200 THR B CA 1
ATOM 3396 C C . THR B 1 200 ? 58.655 68.889 54.174 1.00 21.17 200 THR B C 1
ATOM 3397 O O . THR B 1 200 ? 57.462 68.561 54.500 1.00 20.91 200 THR B O 1
ATOM 3401 N N . PRO B 1 201 ? 59.610 69.271 55.081 1.00 20.62 201 PRO B N 1
ATOM 3402 C CA . PRO B 1 201 ? 59.110 69.511 56.483 1.00 21.53 201 PRO B CA 1
ATOM 3403 C C . PRO B 1 201 ? 57.818 70.412 56.538 1.00 21.96 201 PRO B C 1
ATOM 3404 O O . PRO B 1 201 ? 57.754 71.471 55.867 1.00 21.02 201 PRO B O 1
ATOM 3408 N N . UNK B 1 202 ? 56.830 69.916 57.358 1.00 22.52 202 UNK B N 1
ATOM 3409 C CA . UNK B 1 202 ? 55.408 70.413 57.447 1.00 25.97 202 UNK B CA 1
ATOM 3410 C C . UNK B 1 202 ? 54.573 70.431 56.148 1.00 27.32 202 UNK B C 1
ATOM 3411 O O . UNK B 1 202 ? 54.482 71.504 55.527 1.00 27.98 202 UNK B O 1
ATOM 3412 N N . UNK B 1 203 ? 54.001 69.318 55.656 1.00 29.86 203 UNK B N 1
ATOM 3413 C CA . UNK B 1 203 ? 52.981 69.566 54.609 1.00 32.33 203 UNK B CA 1
ATOM 3414 C C . UNK B 1 203 ? 52.462 68.618 53.551 1.00 33.71 203 UNK B C 1
ATOM 3415 O O . UNK B 1 203 ? 51.463 67.898 53.762 1.00 36.17 203 UNK B O 1
ATOM 3416 N N . LYS B 1 204 ? 53.086 68.695 52.369 1.00 33.86 204 LYS B N 1
ATOM 3417 C CA . LYS B 1 204 ? 52.608 68.010 51.155 1.00 33.20 204 LYS B CA 1
ATOM 3418 C C . LYS B 1 204 ? 53.750 67.157 50.524 1.00 32.56 204 LYS B C 1
ATOM 3419 O O . LYS B 1 204 ? 54.887 67.661 50.296 1.00 30.41 204 LYS B O 1
ATOM 3425 N N . LEU B 1 205 ? 53.466 65.873 50.234 1.00 29.29 205 LEU B N 1
ATOM 3426 C CA . LEU B 1 205 ? 54.564 64.949 49.835 1.00 24.16 205 LEU B CA 1
ATOM 3427 C C . LEU B 1 205 ? 54.267 64.029 48.618 1.00 23.25 205 LEU B C 1
ATOM 3428 O O . LEU B 1 205 ? 53.087 63.872 48.188 1.00 21.51 205 LEU B O 1
ATOM 3433 N N . UNK B 1 206 ? 55.332 63.484 48.004 1.00 22.76 206 UNK B N 1
ATOM 3434 C CA . UNK B 1 206 ? 55.115 62.677 46.813 1.00 22.90 206 UNK B CA 1
ATOM 3435 C C . UNK B 1 206 ? 55.889 61.341 46.839 1.00 21.59 206 UNK B C 1
ATOM 3436 O O . UNK B 1 206 ? 57.036 61.309 47.304 1.00 22.67 206 UNK B O 1
ATOM 3438 N N . ILE B 1 207 ? 55.219 60.242 46.413 1.00 21.68 207 ILE B N 1
ATOM 3439 C CA . ILE B 1 207 ? 55.855 58.890 46.280 1.00 19.77 207 ILE B CA 1
ATOM 3440 C C . ILE B 1 207 ? 56.543 58.717 44.926 1.00 19.65 207 ILE B C 1
ATOM 3441 O O . ILE B 1 207 ? 55.892 58.666 43.856 1.00 18.17 207 ILE B O 1
ATOM 3446 N N . MET B 1 208 ? 57.884 58.649 44.994 1.00 20.14 208 MET B N 1
ATOM 3447 C CA . MET B 1 208 ? 58.762 58.409 43.827 1.00 19.93 208 MET B CA 1
ATOM 3448 C C . MET B 1 208 ? 58.401 57.094 43.160 1.00 18.98 208 MET B C 1
ATOM 3449 O O . MET B 1 208 ? 58.884 56.062 43.641 1.00 18.43 208 MET B O 1
ATOM 3454 N N . ASP B 1 209 ? 57.637 57.149 42.041 1.00 18.24 209 ASP B N 1
ATOM 3455 C CA . ASP B 1 209 ? 57.313 55.977 41.203 1.00 17.49 209 ASP B CA 1
ATOM 3456 C C . ASP B 1 209 ? 56.399 54.901 41.821 1.00 17.11 209 ASP B C 1
ATOM 3457 O O . ASP B 1 209 ? 56.467 53.726 41.446 1.00 16.80 209 ASP B O 1
ATOM 3462 N N . GLY B 1 210 ? 55.530 55.294 42.746 1.00 16.77 210 GLY B N 1
ATOM 3463 C CA . GLY B 1 210 ? 54.634 54.352 43.362 1.00 17.20 210 GLY B CA 1
ATOM 3464 C C . GLY B 1 210 ? 55.255 53.382 44.337 1.00 17.58 210 GLY B C 1
ATOM 3465 O O . GLY B 1 210 ? 56.453 53.446 44.625 1.00 17.77 210 GLY B O 1
ATOM 3466 N N . VAL B 1 211 ? 54.426 52.496 44.897 1.00 17.39 211 VAL B N 1
ATOM 3467 C CA . VAL B 1 211 ? 54.843 51.491 45.890 1.00 16.56 211 VAL B CA 1
ATOM 3468 C C . VAL B 1 211 ? 55.373 50.254 45.173 1.00 16.69 211 VAL B C 1
ATOM 3469 O O . VAL B 1 211 ? 54.706 49.720 44.288 1.00 17.40 211 VAL B O 1
ATOM 3473 N N . ARG B 1 212 ? 56.575 49.783 45.540 1.00 16.82 212 ARG B N 1
ATOM 3474 C CA . ARG B 1 212 ? 57.205 48.672 44.811 1.00 16.43 212 ARG B CA 1
ATOM 3475 C C . ARG B 1 212 ? 57.807 47.647 45.746 1.00 15.81 212 ARG B C 1
ATOM 3476 O O . ARG B 1 212 ? 57.624 47.705 46.971 1.00 16.27 212 ARG B O 1
ATOM 3484 N N . GLU B 1 213 ? 58.487 46.678 45.179 1.00 15.64 213 GLU B N 1
ATOM 3485 C CA . GLU B 1 213 ? 59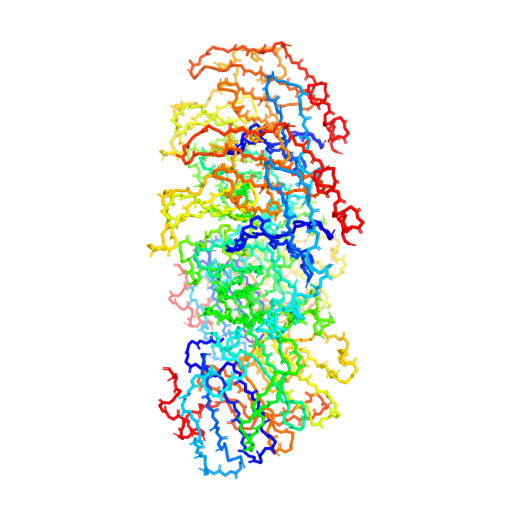.100 45.603 45.973 1.00 16.26 213 GLU B CA 1
ATOM 3486 C C . GLU B 1 213 ? 60.535 45.854 46.292 1.00 16.49 213 GLU B C 1
ATOM 3487 O O . GLU B 1 213 ? 61.331 46.085 45.380 1.00 15.59 213 GLU B O 1
ATOM 3493 N N . ILE B 1 214 ? 60.817 45.771 47.610 1.00 16.68 214 ILE B N 1
ATOM 3494 C CA . ILE B 1 214 ? 62.131 45.920 48.194 1.00 16.06 214 ILE B CA 1
ATOM 3495 C C . ILE B 1 214 ? 63.231 45.184 47.358 1.00 15.66 214 ILE B C 1
ATOM 3496 O O . ILE B 1 214 ? 64.244 45.775 47.064 1.00 15.59 214 ILE B O 1
ATOM 3501 N N . VAL B 1 215 ? 63.037 43.899 47.030 1.00 16.04 215 VAL B N 1
ATOM 3502 C CA . VAL B 1 215 ? 64.077 43.111 46.328 1.00 15.64 215 VAL B CA 1
ATOM 3503 C C . VAL B 1 215 ? 64.235 43.409 44.826 1.00 16.16 215 VAL B C 1
ATOM 3504 O O . VAL B 1 215 ? 65.225 43.002 44.203 1.00 16.51 215 VAL B O 1
ATOM 3508 N N . ASP B 1 216 ? 63.246 44.085 44.241 1.00 16.18 216 ASP B N 1
ATOM 3509 C CA . ASP B 1 216 ? 63.328 44.548 42.865 1.00 16.41 216 ASP B CA 1
ATOM 3510 C C . ASP B 1 216 ? 64.149 45.821 42.858 1.00 16.63 216 ASP B C 1
ATOM 3511 O O . ASP B 1 216 ? 64.983 46.014 41.979 1.00 16.73 216 ASP B O 1
ATOM 3516 N N . TYR B 1 217 ? 63.936 46.665 43.869 1.00 16.60 217 TYR B N 1
ATOM 3517 C CA . TYR B 1 217 ? 64.700 47.905 44.051 1.00 16.12 217 TYR B CA 1
ATOM 3518 C C . TYR B 1 217 ? 66.159 47.703 44.516 1.00 16.35 217 TYR B C 1
ATOM 3519 O O . TYR B 1 217 ? 67.037 48.495 44.177 1.00 16.89 217 TYR B O 1
ATOM 3528 N N . TRP B 1 218 ? 66.411 46.685 45.331 1.00 16.38 218 TRP B N 1
ATOM 3529 C CA . TRP B 1 218 ? 67.751 46.364 45.820 1.00 15.85 218 TRP B CA 1
ATOM 3530 C C . TRP B 1 218 ? 67.992 44.897 45.652 1.00 15.45 218 TRP B C 1
ATOM 3531 O O . TRP B 1 218 ? 67.812 44.138 46.595 1.00 15.22 218 TRP B O 1
ATOM 3542 N N . PRO B 1 219 ? 68.385 44.484 44.445 1.00 15.68 219 PRO B N 1
ATOM 3543 C CA . PRO B 1 219 ? 68.599 43.078 44.176 1.00 15.42 219 PRO B CA 1
ATOM 3544 C C . PRO B 1 219 ? 69.561 42.367 45.156 1.00 16.15 219 PRO B C 1
ATOM 3545 O O . PRO B 1 219 ? 69.417 41.165 45.371 1.00 17.54 219 PRO B O 1
ATOM 3549 N N . SER B 1 220 ? 70.503 43.081 45.782 1.00 17.09 220 SER B N 1
ATOM 3550 C CA . SER B 1 220 ? 71.370 42.514 46.843 1.00 16.88 220 SER B CA 1
ATOM 3551 C C . SER B 1 220 ? 70.611 41.816 47.989 1.00 18.21 220 SER B C 1
ATOM 3552 O O . SER B 1 220 ? 71.133 40.851 48.629 1.00 19.33 220 SER B O 1
ATOM 3555 N N . LEU B 1 221 ? 69.331 42.184 48.172 1.00 18.80 221 LEU B N 1
ATOM 3556 C CA . LEU B 1 221 ? 68.456 41.662 49.255 1.00 17.54 221 LEU B CA 1
ATOM 3557 C C . LEU B 1 221 ? 67.590 40.515 48.754 1.00 17.51 221 LEU B C 1
ATOM 3558 O O . LEU B 1 221 ? 66.818 39.934 49.517 1.00 17.41 221 LEU B O 1
ATOM 3563 N N . LYS B 1 222 ? 67.703 40.178 47.478 1.00 17.58 222 LYS B N 1
ATOM 3564 C CA . LYS B 1 222 ? 66.866 39.087 46.934 1.00 18.50 222 LYS B CA 1
ATOM 3565 C C . LYS B 1 222 ? 66.728 37.772 47.745 1.00 18.67 222 LYS B C 1
ATOM 3566 O O . LYS B 1 222 ? 65.635 37.140 47.767 1.00 19.35 222 LYS B O 1
ATOM 3572 N N . ASP B 1 223 ? 67.812 37.307 48.353 1.00 18.72 223 ASP B N 1
ATOM 3573 C CA . ASP B 1 223 ? 67.761 36.043 49.145 1.00 18.82 223 ASP B CA 1
ATOM 3574 C C . ASP B 1 223 ? 67.884 36.374 50.598 1.00 18.37 223 ASP B C 1
ATOM 3575 O O . ASP B 1 223 ? 68.292 35.540 51.386 1.00 18.30 223 ASP B O 1
ATOM 3580 N N . ILE B 1 224 ? 67.521 37.605 50.959 1.00 18.10 224 ILE B N 1
ATOM 3581 C CA . ILE B 1 224 ? 67.602 38.033 52.338 1.00 18.51 224 ILE B CA 1
ATOM 3582 C C . ILE B 1 224 ? 66.245 38.483 52.844 1.00 18.50 224 ILE B C 1
ATOM 3583 O O . ILE B 1 224 ? 65.993 38.542 54.087 1.00 19.53 224 ILE B O 1
ATOM 3588 N N . VAL B 1 225 ? 65.389 38.881 51.923 1.00 17.95 225 VAL B N 1
ATOM 3589 C CA . VAL B 1 225 ? 64.099 39.422 52.317 1.00 17.23 225 VAL B CA 1
ATOM 3590 C C . VAL B 1 225 ? 62.979 38.688 51.578 1.00 16.89 225 VAL B C 1
ATOM 3591 O O . VAL B 1 225 ? 62.925 38.806 50.361 1.00 16.85 225 VAL B O 1
ATOM 3595 N N . PRO B 1 226 ? 62.042 37.998 52.308 1.00 16.92 226 PRO B N 1
ATOM 3596 C CA . PRO B 1 226 ? 61.969 37.772 53.800 1.00 16.90 226 PRO B CA 1
ATOM 3597 C C . PRO B 1 226 ? 63.103 36.889 54.364 1.00 17.24 226 PRO B C 1
ATOM 3598 O O . PRO B 1 226 ? 63.590 35.958 53.681 1.00 16.97 226 PRO B O 1
ATOM 3602 N N . LEU B 1 227 ? 63.514 37.179 55.602 1.00 17.29 227 LEU B N 1
ATOM 3603 C CA . LEU B 1 227 ? 64.520 36.368 56.287 1.00 18.42 227 LEU B CA 1
ATOM 3604 C C . LEU B 1 227 ? 63.815 35.151 56.882 1.00 18.36 227 LEU B C 1
ATOM 3605 O O . LEU B 1 227 ? 64.072 33.960 56.605 1.00 19.14 227 LEU B O 1
ATOM 3611 N N . THR C 1 1 ? 95.593 43.334 56.478 1.00 15.55 1 THR C N 1
ATOM 3612 C CA . THR C 1 1 ? 96.540 42.784 55.449 1.00 16.03 1 THR C CA 1
ATOM 3613 C C . THR C 1 1 ? 96.441 41.265 55.416 1.00 15.61 1 THR C C 1
ATOM 3614 O O . THR C 1 1 ? 96.443 40.634 56.440 1.00 15.68 1 THR C O 1
ATOM 3618 N N . LYS C 1 2 ? 96.390 40.680 54.233 1.00 16.42 2 LYS C N 1
ATOM 3619 C CA . LYS C 1 2 ? 96.329 39.217 54.092 1.00 17.20 2 LYS C CA 1
ATOM 3620 C C . LYS C 1 2 ? 97.759 38.627 54.216 1.00 17.03 2 LYS C C 1
ATOM 3621 O O . LYS C 1 2 ? 98.728 39.300 53.906 1.00 17.54 2 LYS C O 1
ATOM 3627 N N . PRO C 1 3 ? 97.910 37.388 54.690 1.00 17.81 3 PRO C N 1
ATOM 3628 C CA . PRO C 1 3 ? 99.310 36.879 54.694 1.00 18.24 3 PRO C CA 1
ATOM 3629 C C . PRO C 1 3 ? 100.072 36.996 53.333 1.00 18.60 3 PRO C C 1
ATOM 3630 O O . PRO C 1 3 ? 99.477 36.844 52.248 1.00 18.88 3 PRO C O 1
ATOM 3634 N N . GLY C 1 4 ? 101.373 37.312 53.384 1.00 18.32 4 GLY C N 1
ATOM 3635 C CA . GLY C 1 4 ? 102.197 37.310 52.190 1.00 17.53 4 GLY C CA 1
ATOM 3636 C C . GLY C 1 4 ? 102.227 38.650 51.482 1.00 17.53 4 GLY C C 1
ATOM 3637 O O . GLY C 1 4 ? 103.048 38.873 50.575 1.00 16.88 4 GLY C O 1
ATOM 3638 N N . TYR C 1 5 ? 101.331 39.540 51.885 1.00 17.22 5 TYR C N 1
ATOM 3639 C CA . TYR C 1 5 ? 101.226 40.890 51.254 1.00 17.30 5 TYR C CA 1
ATOM 3640 C C . TYR C 1 5 ? 101.955 41.961 52.062 1.00 16.19 5 TYR C C 1
ATOM 3641 O O . TYR C 1 5 ? 102.183 41.792 53.258 1.00 16.64 5 TYR C O 1
ATOM 3650 N N . ILE C 1 6 ? 102.305 43.057 51.412 1.00 16.71 6 ILE C N 1
ATOM 3651 C CA . ILE C 1 6 ? 103.012 44.191 52.066 1.00 16.37 6 ILE C CA 1
ATOM 3652 C C . ILE C 1 6 ? 102.166 44.769 53.195 1.00 16.26 6 ILE C C 1
ATOM 3653 O O . ILE C 1 6 ? 101.033 45.221 53.007 1.00 16.32 6 ILE C O 1
ATOM 3658 N N . ASN C 1 7 ? 102.726 44.672 54.391 1.00 16.17 7 ASN C N 1
ATOM 3659 C CA . ASN C 1 7 ? 102.112 45.146 55.619 1.00 16.09 7 ASN C CA 1
ATOM 3660 C C . ASN C 1 7 ? 102.670 46.489 56.105 1.00 15.47 7 ASN C C 1
ATOM 3661 O O . ASN C 1 7 ? 101.994 47.181 56.833 1.00 17.17 7 ASN C O 1
ATOM 3666 N N . ALA C 1 8 ? 103.889 46.855 55.728 1.00 15.43 8 ALA C N 1
ATOM 3667 C CA . ALA C 1 8 ? 104.473 48.167 56.076 1.00 15.19 8 ALA C CA 1
ATOM 3668 C C . ALA C 1 8 ? 105.555 48.609 55.082 1.00 15.30 8 ALA C C 1
ATOM 3669 O O . ALA C 1 8 ? 106.085 47.795 54.330 1.00 15.35 8 ALA C O 1
ATOM 3671 N N . ALA C 1 9 ? 105.871 49.918 55.069 1.00 15.08 9 ALA C N 1
ATOM 3672 C CA . ALA C 1 9 ? 106.901 50.404 54.191 1.00 14.75 9 ALA C CA 1
ATOM 3673 C C . ALA C 1 9 ? 107.375 51.751 54.610 1.00 14.80 9 ALA C C 1
ATOM 3674 O O . ALA C 1 9 ? 106.645 52.537 55.187 1.00 15.34 9 ALA C O 1
ATOM 3676 N N . PHE C 1 10 ? 108.628 52.029 54.344 1.00 15.26 10 PHE C N 1
ATOM 3677 C CA . PHE C 1 10 ? 109.159 53.385 54.597 1.00 15.66 10 PHE C CA 1
ATOM 3678 C C . PHE C 1 10 ? 110.285 53.615 53.613 1.00 15.26 10 PHE C C 1
ATOM 3679 O O . PHE C 1 10 ? 110.893 52.678 53.125 1.00 15.43 10 PHE C O 1
ATOM 3687 N N . ARG C 1 11 ? 110.542 54.864 53.323 1.00 15.81 11 ARG C N 1
ATOM 3688 C CA . ARG C 1 11 ? 111.611 55.223 52.425 1.00 15.95 11 ARG C CA 1
ATOM 3689 C C . ARG C 1 11 ? 112.967 55.367 53.089 1.00 15.96 11 ARG C C 1
ATOM 3690 O O . ARG C 1 11 ? 113.100 56.016 54.153 1.00 15.68 11 ARG C O 1
ATOM 3698 N N . SER C 1 12 ? 113.966 54.784 52.415 1.00 16.05 12 SER C N 1
ATOM 3699 C CA . SER C 1 12 ? 115.361 54.848 52.890 1.00 16.80 12 SER C CA 1
ATOM 3700 C C . SER C 1 12 ? 115.994 56.176 52.631 1.00 17.23 12 SER C C 1
ATOM 3701 O O . SER C 1 12 ? 115.615 56.895 51.683 1.00 17.24 12 SER C O 1
ATOM 3704 N N . SER C 1 13 ? 116.979 56.508 53.470 1.00 17.66 13 SER C N 1
ATOM 3705 C CA . SER C 1 13 ? 117.813 57.698 53.218 1.00 17.59 13 SER C CA 1
ATOM 3706 C C . SER C 1 13 ? 118.659 57.499 51.951 1.00 17.84 13 SER C C 1
ATOM 3707 O O . SER C 1 13 ? 119.122 58.478 51.347 1.00 17.90 13 SER C O 1
ATOM 3710 N N . LYS C 1 14 ? 118.838 56.249 51.507 1.00 17.40 14 LYS C N 1
ATOM 3711 C CA . LYS C 1 14 ? 119.622 56.029 50.297 1.00 17.16 14 LYS C CA 1
ATOM 3712 C C . LYS C 1 14 ? 118.730 56.125 49.088 1.00 17.28 14 LYS C C 1
ATOM 3713 O O . LYS C 1 14 ? 117.720 55.443 49.015 1.00 18.42 14 LYS C O 1
ATOM 3719 N N . ASN C 1 15 ? 119.101 56.959 48.126 1.00 17.70 15 ASN C N 1
ATOM 3720 C CA . ASN C 1 15 ? 118.336 57.165 46.900 1.00 17.36 15 ASN C CA 1
ATOM 3721 C C . ASN C 1 15 ? 117.611 55.964 46.266 1.00 17.65 15 ASN C C 1
ATOM 3722 O O . ASN C 1 15 ? 118.232 54.914 45.981 1.00 16.83 15 ASN C O 1
ATOM 3727 N N . ASN C 1 16 ? 116.299 56.158 46.029 1.00 16.61 16 ASN C N 1
ATOM 3728 C CA . ASN C 1 16 ? 115.435 55.202 45.336 1.00 16.09 16 ASN C CA 1
ATOM 3729 C C . ASN C 1 16 ? 115.336 53.798 45.957 1.00 15.78 16 ASN C C 1
ATOM 3730 O O . ASN C 1 16 ? 115.015 52.831 45.280 1.00 15.85 16 ASN C O 1
ATOM 3735 N N . GLU C 1 17 ? 115.564 53.724 47.268 1.00 16.25 17 GLU C N 1
ATOM 3736 C CA . GLU C 1 17 ? 115.500 52.490 48.049 1.00 15.70 17 GLU C CA 1
ATOM 3737 C C . GLU C 1 17 ? 114.394 52.538 49.123 1.00 15.95 17 GLU C C 1
ATOM 3738 O O . GLU C 1 17 ? 114.107 53.600 49.706 1.00 15.37 17 GLU C O 1
ATOM 3744 N N . ALA C 1 18 ? 113.768 51.378 49.363 1.00 15.57 18 ALA C N 1
ATOM 3745 C CA . ALA C 1 18 ? 112.653 51.288 50.330 1.00 16.21 18 ALA C CA 1
ATOM 3746 C C . ALA C 1 18 ? 112.604 49.915 50.979 1.00 16.51 18 ALA C C 1
ATOM 3747 O O . ALA C 1 18 ? 112.996 48.899 50.374 1.00 17.00 18 ALA C O 1
ATOM 3749 N N . TYR C 1 19 ? 112.098 49.898 52.208 1.00 16.25 19 TYR C N 1
ATOM 3750 C CA . TYR C 1 19 ? 111.896 48.669 52.946 1.00 16.14 19 TYR C CA 1
ATOM 3751 C C . TYR C 1 19 ? 110.404 48.321 52.967 1.00 15.61 19 TYR C C 1
ATOM 3752 O O . TYR C 1 19 ? 109.573 49.157 53.308 1.00 15.19 19 TYR C O 1
ATOM 3761 N N . PHE C 1 20 ? 110.110 47.094 52.549 1.00 15.21 20 PHE C N 1
ATOM 3762 C CA . PHE C 1 20 ? 108.771 46.589 52.505 1.00 15.64 20 PHE C CA 1
ATOM 3763 C C . PHE C 1 20 ? 108.736 45.484 53.572 1.00 16.45 20 PHE C C 1
ATOM 3764 O O . PHE C 1 20 ? 109.638 44.615 53.612 1.00 16.30 20 PHE C O 1
ATOM 3772 N N . PHE C 1 21 ? 107.700 45.524 54.416 1.00 15.59 21 PHE C N 1
ATOM 3773 C CA . PHE C 1 21 ? 107.514 44.582 55.511 1.00 15.41 21 PHE C CA 1
ATOM 3774 C C . PHE C 1 21 ? 106.363 43.616 55.197 1.00 16.02 21 PHE C C 1
ATOM 3775 O O . PHE C 1 21 ? 105.230 44.041 54.991 1.00 16.48 21 PHE C O 1
ATOM 3783 N N . ILE C 1 22 ? 106.698 42.336 55.132 1.00 15.53 22 ILE C N 1
ATOM 3784 C CA . ILE C 1 22 ? 105.777 41.264 54.770 1.00 16.18 22 ILE C CA 1
ATOM 3785 C C . ILE C 1 22 ? 105.858 40.192 55.883 1.00 16.27 22 ILE C C 1
ATOM 3786 O O . ILE C 1 22 ? 106.951 39.802 56.245 1.00 15.58 22 ILE C O 1
ATOM 3791 N N . ASN C 1 23 ? 104.712 39.793 56.453 1.00 16.42 23 ASN C N 1
ATOM 3792 C CA . ASN C 1 23 ? 104.697 38.828 57.549 1.00 16.73 23 ASN C CA 1
ATOM 3793 C C . ASN C 1 23 ? 105.728 39.194 58.615 1.00 17.13 23 ASN C C 1
ATOM 3794 O O . ASN C 1 23 ? 105.736 40.367 59.069 1.00 17.48 23 ASN C O 1
ATOM 3799 N N . ASP C 1 24 ? 106.602 38.239 58.982 1.00 16.15 24 ASP C N 1
ATOM 3800 C CA . ASP C 1 24 ? 107.660 38.507 59.938 1.00 16.20 24 ASP C CA 1
ATOM 3801 C C . ASP C 1 24 ? 109.045 38.830 59.327 1.00 16.11 24 ASP C C 1
ATOM 3802 O O . ASP C 1 24 ? 110.044 38.866 60.016 1.00 15.23 24 ASP C O 1
ATOM 3807 N N . LYS C 1 25 ? 109.040 39.133 58.022 1.00 16.44 25 LYS C N 1
ATOM 3808 C CA . LYS C 1 25 ? 110.224 39.429 57.246 1.00 16.56 25 LYS C CA 1
ATOM 3809 C C . LYS C 1 25 ? 110.173 40.784 56.512 1.00 16.28 25 LYS C C 1
ATOM 3810 O O . LYS C 1 25 ? 109.258 41.588 56.676 1.00 15.79 25 LYS C O 1
ATOM 3816 N N . TYR C 1 26 ? 111.174 41.014 55.688 1.00 15.69 26 TYR C N 1
ATOM 3817 C CA . TYR C 1 26 ? 111.174 42.201 54.874 1.00 16.82 26 TYR C CA 1
ATOM 3818 C C . TYR C 1 26 ? 112.078 42.031 53.628 1.00 16.92 26 TYR C C 1
ATOM 3819 O O . TYR C 1 26 ? 112.909 41.106 53.567 1.00 16.08 26 TYR C O 1
ATOM 3828 N N . VAL C 1 27 ? 111.889 42.950 52.657 1.00 17.13 27 VAL C N 1
ATOM 3829 C CA . VAL C 1 27 ? 112.690 43.084 51.418 1.00 16.05 27 VAL C CA 1
ATOM 3830 C C . VAL C 1 27 ? 113.289 44.501 51.382 1.00 16.06 27 VAL C C 1
ATOM 3831 O O . VAL C 1 27 ? 112.557 45.473 51.571 1.00 16.14 27 VAL C O 1
ATOM 3835 N N . LEU C 1 28 ? 114.589 44.642 51.115 1.00 15.07 28 LEU C N 1
ATOM 3836 C CA . LEU C 1 28 ? 115.115 45.938 50.744 1.00 15.72 28 LEU C CA 1
ATOM 3837 C C . LEU C 1 28 ? 115.064 46.100 49.196 1.00 16.04 28 LEU C C 1
ATOM 3838 O O . LEU C 1 28 ? 115.559 45.230 48.483 1.00 16.06 28 LEU C O 1
ATOM 3843 N N . LEU C 1 29 ? 114.512 47.204 48.695 1.00 15.60 29 LEU C N 1
ATOM 3844 C CA . LEU C 1 29 ? 114.260 47.301 47.259 1.00 15.89 29 LEU C CA 1
ATOM 3845 C C . LEU C 1 29 ? 114.712 48.612 46.649 1.00 15.40 29 LEU C C 1
ATOM 3846 O O . LEU C 1 29 ? 114.491 49.666 47.202 1.00 14.97 29 LEU C O 1
ATOM 3851 N N . ASP C 1 30 ? 115.365 48.506 45.496 1.00 16.23 30 ASP C N 1
ATOM 3852 C CA . ASP C 1 30 ? 115.595 49.655 44.656 1.00 17.14 30 ASP C CA 1
ATOM 3853 C C . ASP C 1 30 ? 114.317 49.634 43.834 1.00 17.62 30 ASP C C 1
ATOM 3854 O O . ASP C 1 30 ? 114.208 48.868 42.888 1.00 18.31 30 ASP C O 1
ATOM 3859 N N . TYR C 1 31 ? 113.337 50.446 44.208 1.00 17.35 31 TYR C N 1
ATOM 3860 C CA . TYR C 1 31 ? 112.024 50.405 43.603 1.00 17.02 31 TYR C CA 1
ATOM 3861 C C . TYR C 1 31 ? 111.924 51.194 42.319 1.00 17.35 31 TYR C C 1
ATOM 3862 O O . TYR C 1 31 ? 110.847 51.258 41.744 1.00 17.24 31 TYR C O 1
ATOM 3871 N N . ALA C 1 32 ? 113.022 51.832 41.895 1.00 17.78 32 ALA C N 1
ATOM 3872 C CA . ALA C 1 32 ? 113.119 52.547 40.627 1.00 17.89 32 ALA C CA 1
ATOM 3873 C C . ALA C 1 32 ? 111.905 53.428 40.272 1.00 18.63 32 ALA C C 1
ATOM 3874 O O . ALA C 1 32 ? 111.047 53.003 39.433 1.00 18.09 32 ALA C O 1
ATOM 3876 N N . PRO C 1 33 ? 111.787 54.636 40.904 1.00 18.48 33 PRO C N 1
ATOM 3877 C CA . PRO C 1 33 ? 110.655 55.552 40.652 1.00 18.41 33 PRO C CA 1
ATOM 3878 C C . PRO C 1 33 ? 110.888 56.494 39.469 1.00 19.14 33 PRO C C 1
ATOM 3879 O O . PRO C 1 33 ? 112.017 56.972 39.271 1.00 19.30 33 PRO C O 1
ATOM 3883 N N . GLY C 1 34 ? 109.846 56.741 38.671 1.00 18.86 34 GLY C N 1
ATOM 3884 C CA . GLY C 1 34 ? 109.958 57.627 37.494 1.00 19.18 34 GLY C CA 1
ATOM 3885 C C . GLY C 1 34 ? 110.857 57.072 36.387 1.00 19.43 34 GLY C C 1
ATOM 3886 O O . GLY C 1 34 ? 110.854 57.577 35.213 1.00 19.14 34 GLY C O 1
ATOM 3887 N N . SER C 1 35 ? 111.627 56.037 36.769 1.00 19.04 35 SER C N 1
ATOM 3888 C CA . SER C 1 35 ? 112.444 55.263 35.858 1.00 19.04 35 SER C CA 1
ATOM 3889 C C . SER C 1 35 ? 112.022 53.785 36.015 1.00 19.61 35 SER C C 1
ATOM 3890 O O . SER C 1 35 ? 111.083 53.466 36.783 1.00 19.36 35 SER C O 1
ATOM 3893 N N . SER C 1 36 ? 112.673 52.880 35.265 1.00 19.93 36 SER C N 1
ATOM 3894 C CA . SER C 1 36 ? 112.542 51.414 35.493 1.00 19.41 36 SER C CA 1
ATOM 3895 C C . SER C 1 36 ? 113.921 50.930 35.956 1.00 19.25 36 SER C C 1
ATOM 3896 O O . SER C 1 36 ? 114.771 51.759 36.305 1.00 18.57 36 SER C O 1
ATOM 3899 N N . ARG C 1 37 ? 114.129 49.604 35.922 1.00 18.63 37 ARG C N 1
ATOM 3900 C CA . ARG C 1 37 ? 115.283 48.974 36.551 1.00 18.25 37 ARG C CA 1
ATOM 3901 C C . ARG C 1 37 ? 115.062 48.736 38.053 1.00 17.73 37 ARG C C 1
ATOM 3902 O O . ARG C 1 37 ? 115.906 49.120 38.852 1.00 17.86 37 ARG C O 1
ATOM 3904 N N . ASP C 1 38 ? 113.926 48.163 38.440 1.00 16.84 38 ASP C N 1
ATOM 3905 C CA . ASP C 1 38 ? 113.695 47.812 39.828 1.00 16.04 38 ASP C CA 1
ATOM 3906 C C . ASP C 1 38 ? 114.602 46.616 40.197 1.00 16.06 38 ASP C C 1
ATOM 3907 O O . ASP C 1 38 ? 114.854 45.731 39.375 1.00 16.10 38 ASP C O 1
ATOM 3912 N N . LYS C 1 39 ? 115.096 46.571 41.415 1.00 15.39 39 LYS C N 1
ATOM 3913 C CA . LYS C 1 39 ? 115.886 45.443 41.793 1.00 15.93 39 LYS C CA 1
ATOM 3914 C C . LYS C 1 39 ? 115.807 45.128 43.286 1.00 15.66 39 LYS C C 1
ATOM 3915 O O . LYS C 1 39 ? 115.914 46.017 44.083 1.00 15.74 39 LYS C O 1
ATOM 3921 N N . VAL C 1 40 ? 115.646 43.852 43.636 1.00 15.85 40 VAL C N 1
ATOM 3922 C CA . VAL C 1 40 ? 115.587 43.438 45.019 1.00 16.11 40 VAL C CA 1
ATOM 3923 C C . VAL C 1 40 ? 117.000 43.422 45.588 1.00 17.46 40 VAL C C 1
ATOM 3924 O O . VAL C 1 40 ? 117.903 42.674 45.133 1.00 17.80 40 VAL C O 1
ATOM 3928 N N . LEU C 1 41 ? 117.204 44.261 46.596 1.00 18.19 41 LEU C N 1
ATOM 3929 C CA . LEU C 1 41 ? 118.536 44.423 47.202 1.00 18.40 41 LEU C CA 1
ATOM 3930 C C . LEU C 1 41 ? 118.843 43.425 48.346 1.00 18.22 41 LEU C C 1
ATOM 3931 O O . LEU C 1 41 ? 120.012 43.085 48.580 1.00 18.00 41 LEU C O 1
ATOM 3936 N N . TYR C 1 42 ? 117.805 42.941 49.036 1.00 18.32 42 TYR C N 1
ATOM 3937 C CA . TYR C 1 42 ? 118.006 42.031 50.142 1.00 17.73 42 TYR C CA 1
ATOM 3938 C C . TYR C 1 42 ? 116.706 41.356 50.588 1.00 18.11 42 TYR C C 1
ATOM 3939 O O . TYR C 1 42 ? 115.664 41.978 50.644 1.00 19.02 42 TYR C O 1
ATOM 3948 N N . GLY C 1 43 ? 116.762 40.080 50.922 1.00 18.06 43 GLY C N 1
ATOM 3949 C CA . GLY C 1 43 ? 115.577 39.379 51.335 1.00 18.55 43 GLY C CA 1
ATOM 3950 C C . GLY C 1 43 ? 114.858 38.576 50.246 1.00 18.70 43 GLY C C 1
ATOM 3951 O O . GLY C 1 43 ? 115.398 38.370 49.140 1.00 18.38 43 GLY C O 1
ATOM 3952 N N . PRO C 1 44 ? 113.631 38.105 50.553 1.00 18.40 44 PRO C N 1
ATOM 3953 C CA . PRO C 1 44 ? 112.988 38.277 51.865 1.00 18.02 44 PRO C CA 1
ATOM 3954 C C . PRO C 1 44 ? 113.801 37.667 53.015 1.00 17.95 44 PRO C C 1
ATOM 3955 O O . PRO C 1 44 ? 114.392 36.610 52.841 1.00 18.76 44 PRO C O 1
ATOM 3959 N N . THR C 1 45 ? 113.832 38.333 54.171 1.00 17.41 45 THR C N 1
ATOM 3960 C CA . THR C 1 45 ? 114.566 37.867 55.345 1.00 16.74 45 THR C CA 1
ATOM 3961 C C . THR C 1 45 ? 113.788 38.222 56.596 1.00 16.83 45 THR C C 1
ATOM 3962 O O . THR C 1 45 ? 113.226 39.306 56.677 1.00 16.04 45 THR C O 1
ATOM 3966 N N . PRO C 1 46 ? 113.810 37.327 57.606 1.00 17.11 46 PRO C N 1
ATOM 3967 C CA . PRO C 1 46 ? 113.184 37.646 58.899 1.00 16.78 46 PRO C CA 1
ATOM 3968 C C . PRO C 1 46 ? 113.719 38.987 59.407 1.00 17.03 46 PRO C C 1
ATOM 3969 O O . PRO C 1 46 ? 114.929 39.229 59.279 1.00 17.16 46 PRO C O 1
ATOM 3973 N N . VAL C 1 47 ? 112.826 39.816 59.964 1.00 16.31 47 VAL C N 1
ATOM 3974 C CA . VAL C 1 47 ? 113.163 41.065 60.580 1.00 16.18 47 VAL C CA 1
ATOM 3975 C C . VAL C 1 47 ? 114.219 40.843 61.659 1.00 16.60 47 VAL C C 1
ATOM 3976 O O . VAL C 1 47 ? 115.143 41.654 61.810 1.00 17.39 47 VAL C O 1
ATOM 3980 N N . ARG C 1 48 ? 114.065 39.758 62.405 1.00 17.08 48 ARG C N 1
ATOM 3981 C CA . ARG C 1 48 ? 114.950 39.318 63.532 1.00 16.65 48 ARG C CA 1
ATOM 3982 C C . ARG C 1 48 ? 116.376 38.961 63.114 1.00 16.62 48 ARG C C 1
ATOM 3983 O O . ARG C 1 48 ? 117.267 38.951 63.941 1.00 16.55 48 ARG C O 1
ATOM 3991 N N . ASP C 1 49 ? 116.568 38.684 61.818 1.00 16.97 49 ASP C N 1
ATOM 3992 C CA . ASP C 1 49 ? 117.887 38.365 61.247 1.00 17.09 49 ASP C CA 1
ATOM 3993 C C . ASP C 1 49 ? 118.531 39.584 60.595 1.00 16.91 49 ASP C C 1
ATOM 3994 O O . ASP C 1 49 ? 119.700 39.832 60.781 1.00 17.09 49 ASP C O 1
ATOM 3999 N N . GLY C 1 50 ? 117.772 40.334 59.816 1.00 16.84 50 GLY C N 1
ATOM 4000 C CA . GLY C 1 50 ? 118.277 41.524 59.158 1.00 16.46 50 GLY C CA 1
ATOM 4001 C C . GLY C 1 50 ? 118.486 42.709 60.074 1.00 17.09 50 GLY C C 1
ATOM 4002 O O . GLY C 1 50 ? 119.358 43.568 59.808 1.00 16.66 50 GLY C O 1
ATOM 4003 N N . PHE C 1 51 ? 117.669 42.769 61.144 1.00 17.23 51 PHE C N 1
ATOM 4004 C CA . PHE C 1 51 ? 117.751 43.831 62.138 1.00 17.41 51 PHE C CA 1
ATOM 4005 C C . PHE C 1 51 ? 117.907 43.154 63.467 1.00 17.00 51 PHE C C 1
ATOM 4006 O O . PHE C 1 51 ? 116.931 42.858 64.130 1.00 17.37 51 PHE C O 1
ATOM 4014 N N . LYS C 1 52 ? 119.145 42.936 63.874 1.00 16.85 52 LYS C N 1
ATOM 4015 C CA . LYS C 1 52 ? 119.414 42.219 65.119 1.00 17.19 52 LYS C CA 1
ATOM 4016 C C . LYS C 1 52 ? 119.126 43.015 66.412 1.00 16.85 52 LYS C C 1
ATOM 4017 O O . LYS C 1 52 ? 118.820 42.413 67.462 1.00 17.21 52 LYS C O 1
ATOM 4023 N N . SER C 1 53 ? 119.170 44.353 66.348 1.00 16.27 53 SER C N 1
ATOM 4024 C CA . SER C 1 53 ? 118.766 45.116 67.504 1.00 16.45 53 SER C CA 1
ATOM 4025 C C . SER C 1 53 ? 117.315 44.812 67.819 1.00 16.89 53 SER C C 1
ATOM 4026 O O . SER C 1 53 ? 116.842 45.111 68.918 1.00 16.98 53 SER C O 1
ATOM 4029 N N . LEU C 1 54 ? 116.591 44.250 66.827 1.00 16.85 54 LEU C N 1
ATOM 4030 C CA . LEU C 1 54 ? 115.190 43.849 67.004 1.00 16.11 54 LEU C CA 1
ATOM 4031 C C . LEU C 1 54 ? 114.985 42.353 67.217 1.00 15.89 54 LEU C C 1
ATOM 4032 O O . LEU C 1 54 ? 113.910 41.940 67.560 1.00 15.95 54 LEU C O 1
ATOM 4037 N N . ASN C 1 55 ? 115.986 41.535 66.980 1.00 16.14 55 ASN C N 1
ATOM 4038 C CA . ASN C 1 55 ? 115.817 40.067 67.170 1.00 16.14 55 ASN C CA 1
ATOM 4039 C C . ASN C 1 55 ? 114.970 39.616 68.395 1.00 16.79 55 ASN C C 1
ATOM 4040 O O . ASN C 1 55 ? 114.022 38.835 68.225 1.00 17.35 55 ASN C O 1
ATOM 4045 N N . GLN C 1 56 ? 115.312 40.080 69.613 1.00 16.45 56 GLN C N 1
ATOM 4046 C CA . GLN C 1 56 ? 114.616 39.687 70.835 1.00 15.96 56 GLN C CA 1
ATOM 4047 C C . GLN C 1 56 ? 113.685 40.781 71.316 1.00 15.94 56 GLN C C 1
ATOM 4048 O O . GLN C 1 56 ? 113.841 41.328 72.377 1.00 15.94 56 GLN C O 1
ATOM 4054 N N . THR C 1 57 ? 112.712 41.110 70.469 1.00 15.73 57 THR C N 1
ATOM 4055 C CA . THR C 1 57 ? 111.667 42.100 70.751 1.00 15.60 57 THR C CA 1
ATOM 4056 C C . THR C 1 57 ? 110.416 41.605 70.040 1.00 15.45 57 THR C C 1
ATOM 4057 O O . THR C 1 57 ? 110.479 40.579 69.301 1.00 16.33 57 THR C O 1
ATOM 4061 N N . ILE C 1 58 ? 109.287 42.285 70.269 1.00 14.63 58 ILE C N 1
ATOM 4062 C CA . ILE C 1 58 ? 107.983 41.924 69.678 1.00 14.58 58 ILE C CA 1
ATOM 4063 C C . ILE C 1 58 ? 108.086 42.013 68.135 1.00 14.58 58 ILE C C 1
ATOM 4064 O O . ILE C 1 58 ? 107.426 41.278 67.384 1.00 14.35 58 ILE C O 1
ATOM 4069 N N . PHE C 1 59 ? 108.951 42.928 67.669 1.00 15.00 59 PHE C N 1
ATOM 4070 C CA . PHE C 1 59 ? 109.244 43.063 66.242 1.00 15.31 59 PHE C CA 1
ATOM 4071 C C . PHE C 1 59 ? 110.052 41.904 65.643 1.00 15.98 59 PHE C C 1
ATOM 4072 O O . PHE C 1 59 ? 109.851 41.542 64.479 1.00 16.11 59 PHE C O 1
ATOM 4080 N N . GLY C 1 60 ? 110.997 41.359 66.398 1.00 16.01 60 GLY C N 1
ATOM 4081 C CA . GLY C 1 60 ? 111.756 40.251 65.894 1.00 16.36 60 GLY C CA 1
ATOM 4082 C C . GLY C 1 60 ? 110.829 39.063 65.802 1.00 16.25 60 GLY C C 1
ATOM 4083 O O . GLY C 1 60 ? 110.864 38.354 64.839 1.00 16.80 60 GLY C O 1
ATOM 4084 N N . SER C 1 61 ? 110.016 38.857 66.838 1.00 16.73 61 SER C N 1
ATOM 4085 C CA . SER C 1 61 ? 108.991 37.794 66.912 1.00 15.71 61 SER C CA 1
ATOM 4086 C C . SER C 1 61 ? 107.883 37.869 65.833 1.00 15.40 61 SER C C 1
ATOM 4087 O O . SER C 1 61 ? 107.597 36.897 65.154 1.00 16.58 61 SER C O 1
ATOM 4090 N N . TYR C 1 62 ? 107.268 39.008 65.644 1.00 16.28 62 TYR C N 1
ATOM 4091 C CA . TYR C 1 62 ? 106.058 39.122 64.772 1.00 15.60 62 TYR C CA 1
ATOM 4092 C C . TYR C 1 62 ? 106.164 39.936 63.510 1.00 15.14 62 TYR C C 1
ATOM 4093 O O . TYR C 1 62 ? 105.304 39.833 62.630 1.00 15.15 62 TYR C O 1
ATOM 4102 N N . GLY C 1 63 ? 107.178 40.794 63.459 1.00 14.95 63 GLY C N 1
ATOM 4103 C CA . GLY C 1 63 ? 107.398 41.644 62.314 1.00 14.29 63 GLY C CA 1
ATOM 4104 C C . GLY C 1 63 ? 106.900 43.031 62.593 1.00 14.77 63 GLY C C 1
ATOM 4105 O O . GLY C 1 63 ? 106.604 43.383 63.727 1.00 14.38 63 GLY C O 1
ATOM 4106 N N . ILE C 1 64 ? 106.841 43.819 61.527 1.00 14.89 64 ILE C N 1
ATOM 4107 C CA . ILE C 1 64 ? 106.391 45.200 61.543 1.00 15.10 64 ILE C CA 1
ATOM 4108 C C . ILE C 1 64 ? 105.103 45.362 60.708 1.00 15.01 64 ILE C C 1
ATOM 4109 O O . ILE C 1 64 ? 105.089 44.987 59.523 1.00 14.57 64 ILE C O 1
ATOM 4114 N N . ASP C 1 65 ? 104.044 45.919 61.316 1.00 14.74 65 ASP C N 1
ATOM 4115 C CA . ASP C 1 65 ? 102.790 46.109 60.564 1.00 15.31 65 ASP C CA 1
ATOM 4116 C C . ASP C 1 65 ? 102.490 47.543 60.193 1.00 15.46 65 ASP C C 1
ATOM 4117 O O . ASP C 1 65 ? 101.420 47.832 59.711 1.00 16.43 65 ASP C O 1
ATOM 4122 N N . CYS C 1 66 ? 103.416 48.462 60.414 1.00 15.50 66 CYS C N 1
ATOM 4123 C CA . CYS C 1 66 ? 103.204 49.862 59.999 1.00 15.23 66 CYS C CA 1
ATOM 4124 C C . CYS C 1 66 ? 104.519 50.597 60.281 1.00 15.24 66 CYS C C 1
ATOM 4125 O O . CYS C 1 66 ? 105.244 50.219 61.169 1.00 15.39 66 CYS C O 1
ATOM 4128 N N . SER C 1 67 ? 104.827 51.618 59.484 1.00 15.98 67 SER C N 1
ATOM 4129 C CA . SER C 1 67 ? 106.077 52.353 59.593 1.00 16.53 67 SER C CA 1
ATOM 4130 C C . SER C 1 67 ? 106.025 53.643 58.768 1.00 17.40 67 SER C C 1
ATOM 4131 O O . SER C 1 67 ? 105.083 53.849 57.991 1.00 17.30 67 SER C O 1
ATOM 4134 N N . PHE C 1 68 ? 107.001 54.530 58.997 1.00 16.68 68 PHE C N 1
ATOM 4135 C CA . PHE C 1 68 ? 107.217 55.770 58.237 1.00 16.18 68 PHE C CA 1
ATOM 4136 C C . PHE C 1 68 ? 108.605 56.307 58.666 1.00 16.01 68 PHE C C 1
ATOM 4137 O O . PHE C 1 68 ? 108.979 56.222 59.841 1.00 15.75 68 PHE C O 1
ATOM 4145 N N . ASP C 1 69 ? 109.391 56.775 57.702 1.00 15.72 69 ASP C N 1
ATOM 4146 C CA . ASP C 1 69 ? 110.633 57.468 58.013 1.00 16.26 69 ASP C CA 1
ATOM 4147 C C . ASP C 1 69 ? 110.395 58.855 58.604 1.00 16.07 69 ASP C C 1
ATOM 4148 O O . ASP C 1 69 ? 109.393 59.500 58.296 1.00 16.16 69 ASP C O 1
ATOM 4153 N N . THR C 1 70 ? 111.347 59.326 59.403 1.00 16.16 70 THR C N 1
ATOM 4154 C CA . THR C 1 70 ? 111.299 60.657 59.959 1.00 16.44 70 THR C CA 1
ATOM 4155 C C . THR C 1 70 ? 112.343 61.520 59.254 1.00 17.13 70 THR C C 1
ATOM 4156 O O . THR C 1 70 ? 112.042 62.277 58.328 1.00 16.19 70 THR C O 1
ATOM 4160 N N . GLU C 1 71 ? 113.595 61.330 59.664 1.00 17.55 71 GLU C N 1
ATOM 4161 C CA . GLU C 1 71 ? 114.726 62.077 59.143 1.00 17.75 71 GLU C CA 1
ATOM 4162 C C . GLU C 1 71 ? 115.986 61.245 59.347 1.00 17.18 71 GLU C C 1
ATOM 4163 O O . GLU C 1 71 ? 116.048 60.401 60.194 1.00 16.95 71 GLU C O 1
ATOM 4169 N N . ASN C 1 72 ? 116.987 61.497 58.524 1.00 17.97 72 ASN C N 1
ATOM 4170 C CA . ASN C 1 72 ? 118.229 60.744 58.597 1.00 17.84 72 ASN C CA 1
ATOM 4171 C C . ASN C 1 72 ? 118.088 59.219 58.382 1.00 17.39 72 ASN C C 1
ATOM 4172 O O . ASN C 1 72 ? 117.594 58.803 57.326 1.00 16.81 72 ASN C O 1
ATOM 4177 N N . ASN C 1 73 ? 118.617 58.409 59.314 1.00 17.43 73 ASN C N 1
ATOM 4178 C CA . ASN C 1 73 ? 118.489 56.946 59.193 1.00 17.35 73 ASN C CA 1
ATOM 4179 C C . ASN C 1 73 ? 117.543 56.381 60.241 1.00 17.30 73 ASN C C 1
ATOM 4180 O O . ASN C 1 73 ? 117.682 55.248 60.696 1.00 16.62 73 ASN C O 1
ATOM 4185 N N . GLU C 1 74 ? 116.544 57.194 60.576 1.00 17.63 74 GLU C N 1
ATOM 4186 C CA . GLU C 1 74 ? 115.503 56.821 61.543 1.00 17.84 74 GLU C CA 1
ATOM 4187 C C . GLU C 1 74 ? 114.084 56.595 60.961 1.00 17.43 74 GLU C C 1
ATOM 4188 O O . GLU C 1 74 ? 113.772 56.915 59.782 1.00 17.22 74 GLU C O 1
ATOM 4194 N N . ALA C 1 75 ? 113.256 55.993 61.785 1.00 16.85 75 ALA C N 1
ATOM 4195 C CA . ALA C 1 75 ? 111.913 55.585 61.386 1.00 16.90 75 ALA C CA 1
ATOM 4196 C C . ALA C 1 75 ? 111.142 55.093 62.574 1.00 16.71 75 ALA C C 1
ATOM 4197 O O . ALA C 1 75 ? 111.716 54.440 63.460 1.00 17.25 75 ALA C O 1
ATOM 4199 N N . PHE C 1 76 ? 109.831 55.396 62.592 1.00 17.45 76 PHE C N 1
ATOM 4200 C CA . PHE C 1 76 ? 108.897 54.775 63.525 1.00 16.15 76 PHE C CA 1
ATOM 4201 C C . PHE C 1 76 ? 108.364 53.512 62.917 1.00 16.57 76 PHE C C 1
ATOM 4202 O O . PHE C 1 76 ? 107.962 53.509 61.760 1.00 16.31 76 PHE C O 1
ATOM 4210 N N . ILE C 1 77 ? 108.452 52.421 63.705 1.00 16.60 77 ILE C N 1
ATOM 4211 C CA . ILE C 1 77 ? 107.936 51.093 63.382 1.00 16.06 77 ILE C CA 1
ATOM 4212 C C . ILE C 1 77 ? 106.798 50.737 64.376 1.00 16.25 77 ILE C C 1
ATOM 4213 O O . ILE C 1 77 ? 106.782 51.236 65.491 1.00 16.01 77 ILE C O 1
ATOM 4218 N N . PHE C 1 78 ? 105.872 49.875 63.946 1.00 16.17 78 PHE C N 1
ATOM 4219 C CA . PHE C 1 78 ? 104.749 49.402 64.748 1.00 15.79 78 PHE C CA 1
ATOM 4220 C C . PHE C 1 78 ? 104.472 47.925 64.676 1.00 15.49 78 PHE C C 1
ATOM 4221 O O . PHE C 1 78 ? 104.864 47.213 63.759 1.00 15.21 78 PHE C O 1
ATOM 4229 N N . TYR C 1 79 ? 103.753 47.479 65.691 1.00 15.43 79 TYR C N 1
ATOM 4230 C CA . TYR C 1 79 ? 103.255 46.100 65.749 1.00 15.23 79 TYR C CA 1
ATOM 4231 C C . TYR C 1 79 ? 102.067 46.160 66.735 1.00 15.15 79 TYR C C 1
ATOM 4232 O O . TYR C 1 79 ? 102.265 46.405 67.910 1.00 14.68 79 TYR C O 1
ATOM 4241 N N . GLU C 1 80 ? 100.828 46.055 66.230 1.00 15.45 80 GLU C N 1
ATOM 4242 C CA . GLU C 1 80 ? 99.636 46.174 67.085 1.00 14.34 80 GLU C CA 1
ATOM 4243 C C . GLU C 1 80 ? 99.680 47.457 67.880 1.00 14.49 80 GLU C C 1
ATOM 4244 O O . GLU C 1 80 ? 99.860 48.503 67.279 1.00 15.24 80 GLU C O 1
ATOM 4250 N N . ASN C 1 81 ? 99.511 47.403 69.198 1.00 14.52 81 ASN C N 1
ATOM 4251 C CA . ASN C 1 81 ? 99.528 48.583 70.024 1.00 15.24 81 ASN C CA 1
ATOM 4252 C C . ASN C 1 81 ? 100.920 49.120 70.472 1.00 16.35 81 ASN C C 1
ATOM 4253 O O . ASN C 1 81 ? 101.001 50.017 71.338 1.00 16.00 81 ASN C O 1
ATOM 4258 N N . PHE C 1 82 ? 102.003 48.607 69.873 1.00 16.32 82 PHE C N 1
ATOM 4259 C CA . PHE C 1 82 ? 103.364 49.022 70.279 1.00 15.97 82 PHE C CA 1
ATOM 4260 C C . PHE C 1 82 ? 104.095 49.630 69.107 1.00 15.90 82 PHE C C 1
ATOM 4261 O O . PHE C 1 82 ? 103.813 49.301 67.971 1.00 15.86 82 PHE C O 1
ATOM 4269 N N . CYS C 1 83 ? 104.993 50.564 69.418 1.00 15.33 83 CYS C N 1
ATOM 4270 C CA . CYS C 1 83 ? 105.823 51.192 68.443 1.00 16.01 83 CYS C CA 1
ATOM 4271 C C . CYS C 1 83 ? 107.215 51.507 69.045 1.00 15.75 83 CYS C C 1
ATOM 4272 O O . CYS C 1 83 ? 107.442 51.346 70.252 1.00 15.91 83 CYS C O 1
ATOM 4275 N N . ALA C 1 84 ? 108.113 51.977 68.194 1.00 15.60 84 ALA C N 1
ATOM 4276 C CA . ALA C 1 84 ? 109.520 52.192 68.531 1.00 15.75 84 ALA C CA 1
ATOM 4277 C C . ALA C 1 84 ? 110.114 53.043 67.452 1.00 15.40 84 ALA C C 1
ATOM 4278 O O . ALA C 1 84 ? 109.681 52.979 66.312 1.00 15.21 84 ALA C O 1
ATOM 4280 N N . LEU C 1 85 ? 111.047 53.904 67.840 1.00 15.52 85 LEU C N 1
ATOM 4281 C CA . LEU C 1 85 ? 111.809 54.693 66.908 1.00 15.82 85 LEU C CA 1
ATOM 4282 C C . LEU C 1 85 ? 113.131 53.960 66.763 1.00 15.68 85 LEU C C 1
ATOM 4283 O O . LEU C 1 85 ? 113.777 53.673 67.759 1.00 14.71 85 LEU C O 1
ATOM 4288 N N . ILE C 1 86 ? 113.519 53.659 65.526 1.00 15.46 86 ILE C N 1
ATOM 4289 C CA . ILE C 1 86 ? 114.737 52.902 65.287 1.00 15.90 86 ILE C CA 1
ATOM 4290 C C . ILE C 1 86 ? 115.702 53.642 64.393 1.00 16.11 86 ILE C C 1
ATOM 4291 O O . ILE C 1 86 ? 115.360 54.622 63.758 1.00 15.85 86 ILE C O 1
ATOM 4296 N N . ASP C 1 87 ? 116.945 53.176 64.398 1.00 16.54 87 ASP C N 1
ATOM 4297 C CA . ASP C 1 87 ? 117.919 53.693 63.470 1.00 16.52 87 ASP C CA 1
ATOM 4298 C C . ASP C 1 87 ? 118.198 52.484 62.566 1.00 16.06 87 ASP C C 1
ATOM 4299 O O . ASP C 1 87 ? 118.780 51.541 63.044 1.00 16.48 87 ASP C O 1
ATOM 4304 N N . TYR C 1 88 ? 117.770 52.491 61.285 1.00 16.04 88 TYR C N 1
ATOM 4305 C CA . TYR C 1 88 ? 118.022 51.330 60.398 1.00 16.29 88 TYR C CA 1
ATOM 4306 C C . TYR C 1 88 ? 119.456 51.327 59.800 1.00 16.03 88 TYR C C 1
ATOM 4307 O O . TYR C 1 88 ? 119.824 50.362 59.091 1.00 15.86 88 TYR C O 1
ATOM 4316 N N . ALA C 1 89 ? 120.239 52.394 60.083 1.00 16.20 89 ALA C N 1
ATOM 4317 C CA . ALA C 1 89 ? 121.650 52.498 59.652 1.00 15.94 89 ALA C CA 1
ATOM 4318 C C . ALA C 1 89 ? 121.945 51.681 58.354 1.00 16.30 89 ALA C C 1
ATOM 4319 O O . ALA C 1 89 ? 122.541 50.585 58.429 1.00 16.56 89 ALA C O 1
ATOM 4321 N N . PRO C 1 90 ? 121.430 52.147 57.181 1.00 15.42 90 PRO C N 1
ATOM 4322 C CA . PRO C 1 90 ? 121.563 51.455 55.906 1.00 15.73 90 PRO C CA 1
ATOM 4323 C C . PRO C 1 90 ? 123.008 51.228 55.355 1.00 16.30 90 PRO C C 1
ATOM 4324 O O . PRO C 1 90 ? 123.246 50.267 54.637 1.00 16.38 90 PRO C O 1
ATOM 4328 N N . HIS C 1 91 ? 123.928 52.126 55.706 1.00 16.77 91 HIS C N 1
ATOM 4329 C CA . HIS C 1 91 ? 125.359 52.120 55.332 1.00 17.11 91 HIS C CA 1
ATOM 4330 C C . HIS C 1 91 ? 126.212 51.019 56.038 1.00 16.62 91 HIS C C 1
ATOM 4331 O O . HIS C 1 91 ? 127.190 50.537 55.517 1.00 16.23 91 HIS C O 1
ATOM 4338 N N . SER C 1 92 ? 125.774 50.607 57.226 1.00 17.12 92 SER C N 1
ATOM 4339 C CA . SER C 1 92 ? 126.582 49.808 58.149 1.00 16.89 92 SER C CA 1
ATOM 4340 C C . SER C 1 92 ? 125.909 48.587 58.720 1.00 17.64 92 SER C C 1
ATOM 4341 O O . SER C 1 92 ? 126.605 47.792 59.395 1.00 18.59 92 SER C O 1
ATOM 4344 N N . LYS C 1 93 ? 124.599 48.407 58.501 1.00 17.38 93 LYS C N 1
ATOM 4345 C CA . LYS C 1 93 ? 123.862 47.293 59.122 1.00 17.20 93 LYS C CA 1
ATOM 4346 C C . LYS C 1 93 ? 123.904 47.362 60.639 1.00 17.00 93 LYS C C 1
ATOM 4347 O O . LYS C 1 93 ? 123.765 46.316 61.305 1.00 16.85 93 LYS C O 1
ATOM 4353 N N . LYS C 1 94 ? 124.123 48.536 61.238 1.00 17.31 94 LYS C N 1
ATOM 4354 C CA . LYS C 1 94 ? 124.084 48.562 62.721 1.00 17.01 94 LYS C CA 1
ATOM 4355 C C . LYS C 1 94 ? 122.921 49.356 63.316 1.00 16.66 94 LYS C C 1
ATOM 4356 O O . LYS C 1 94 ? 123.080 50.387 63.992 1.00 15.79 94 LYS C O 1
ATOM 4362 N N . ASP C 1 95 ? 121.736 48.815 63.013 1.00 16.82 95 ASP C N 1
ATOM 4363 C CA . ASP C 1 95 ? 120.427 49.286 63.499 1.00 16.67 95 ASP C CA 1
ATOM 4364 C C . ASP C 1 95 ? 120.440 49.170 65.012 1.00 16.82 95 ASP C C 1
ATOM 4365 O O . ASP C 1 95 ? 121.099 48.306 65.588 1.00 16.61 95 ASP C O 1
ATOM 4370 N N . LYS C 1 96 ? 119.700 50.058 65.645 1.00 16.66 96 LYS C N 1
ATOM 4371 C CA . LYS C 1 96 ? 119.597 50.055 67.053 1.00 16.49 96 LYS C CA 1
ATOM 4372 C C . LYS C 1 96 ? 118.237 50.723 67.326 1.00 16.48 96 LYS C C 1
ATOM 4373 O O . LYS C 1 96 ? 117.716 51.506 66.513 1.00 16.10 96 LYS C O 1
ATOM 4379 N N . ILE C 1 97 ? 117.651 50.398 68.478 1.00 16.47 97 ILE C N 1
ATOM 4380 C CA . ILE C 1 97 ? 116.408 51.015 68.864 1.00 15.80 97 ILE C CA 1
ATOM 4381 C C . ILE C 1 97 ? 116.834 52.300 69.563 1.00 15.87 97 ILE C C 1
ATOM 4382 O O . ILE C 1 97 ? 117.761 52.281 70.340 1.00 15.84 97 ILE C O 1
ATOM 4387 N N . ILE C 1 98 ? 116.102 53.379 69.319 1.00 16.23 98 ILE C N 1
ATOM 4388 C CA . ILE C 1 98 ? 116.353 54.677 69.919 1.00 16.41 98 ILE C CA 1
ATOM 4389 C C . ILE C 1 98 ? 115.278 54.979 70.928 1.00 16.93 98 ILE C C 1
ATOM 4390 O O . ILE C 1 98 ? 115.534 55.706 71.909 1.00 17.08 98 ILE C O 1
ATOM 4395 N N . LEU C 1 99 ? 114.083 54.388 70.742 1.00 17.15 99 LEU C N 1
ATOM 4396 C CA . LEU C 1 99 ? 112.961 54.690 71.647 1.00 16.95 99 LEU C CA 1
ATOM 4397 C C . LEU C 1 99 ? 111.913 53.557 71.693 1.00 16.25 99 LEU C C 1
ATOM 4398 O O . LEU C 1 99 ? 111.503 53.065 70.661 1.00 16.35 99 LEU C O 1
ATOM 4403 N N . GLY C 1 100 ? 111.536 53.101 72.892 1.00 15.87 100 GLY C N 1
ATOM 4404 C CA . GLY C 1 100 ? 110.608 51.971 73.007 1.00 16.07 100 GLY C CA 1
ATOM 4405 C C . GLY C 1 100 ? 111.342 50.651 73.135 1.00 16.04 100 GLY C C 1
ATOM 4406 O O . GLY C 1 100 ? 112.522 50.650 73.500 1.00 16.07 100 GLY C O 1
ATOM 4407 N N . PRO C 1 101 ? 110.677 49.516 72.843 1.00 15.85 101 PRO C N 1
ATOM 4408 C CA . PRO C 1 101 ? 109.291 49.357 72.388 1.00 16.22 101 PRO C CA 1
ATOM 4409 C C . PRO C 1 101 ? 108.298 49.955 73.343 1.00 16.56 101 PRO C C 1
ATOM 4410 O O . PRO C 1 101 ? 108.405 49.796 74.564 1.00 17.47 101 PRO C O 1
ATOM 4414 N N . LYS C 1 102 ? 107.304 50.647 72.808 1.00 17.08 102 LYS C N 1
ATOM 4415 C CA . LYS C 1 102 ? 106.341 51.280 73.724 1.00 17.01 102 LYS C CA 1
ATOM 4416 C C . LYS C 1 102 ? 104.951 51.425 73.121 1.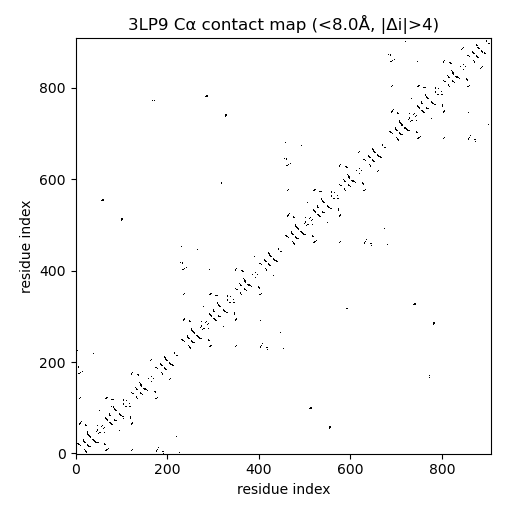00 16.37 102 LYS C C 1
ATOM 4417 O O . LYS C 1 102 ? 104.794 51.396 71.909 1.00 16.19 102 LYS C O 1
ATOM 4423 N N . LYS C 1 103 ? 103.941 51.593 73.971 1.00 16.76 103 LYS C N 1
ATOM 4424 C CA . LYS C 1 103 ? 102.546 51.677 73.482 1.00 16.99 103 LYS C CA 1
ATOM 4425 C C . LYS C 1 103 ? 102.357 52.936 72.630 1.00 17.45 103 LYS C C 1
ATOM 4426 O O . LYS C 1 103 ? 102.941 54.034 72.922 1.00 17.12 103 LYS C O 1
ATOM 4432 N N . ILE C 1 104 ? 101.562 52.789 71.588 1.00 16.37 104 ILE C N 1
ATOM 4433 C CA . ILE C 1 104 ? 101.228 53.910 70.715 1.00 16.24 104 ILE C CA 1
ATOM 4434 C C . ILE C 1 104 ? 100.684 55.174 71.419 1.00 15.93 104 ILE C C 1
ATOM 4435 O O . ILE C 1 104 ? 101.101 56.270 71.103 1.00 16.48 104 ILE C O 1
ATOM 4440 N N . ALA C 1 105 ? 99.748 55.033 72.353 1.00 16.74 105 ALA C N 1
ATOM 4441 C CA . ALA C 1 105 ? 99.086 56.195 72.999 1.00 16.42 105 ALA C CA 1
ATOM 4442 C C . ALA C 1 105 ? 100.057 56.795 73.984 1.00 16.60 105 ALA C C 1
ATOM 4443 O O . ALA C 1 105 ? 99.844 57.834 74.581 1.00 16.15 105 ALA C O 1
ATOM 4445 N N . ASP C 1 106 ? 101.154 56.082 74.163 1.00 17.58 106 ASP C N 1
ATOM 4446 C CA . ASP C 1 106 ? 102.210 56.497 75.060 1.00 17.33 106 ASP C CA 1
ATOM 4447 C C . ASP C 1 106 ? 103.151 57.431 74.361 1.00 17.03 106 ASP C C 1
ATOM 4448 O O . ASP C 1 106 ? 103.479 58.461 74.890 1.00 17.06 106 ASP C O 1
ATOM 4453 N N . VAL C 1 107 ? 103.586 57.055 73.170 1.00 16.97 107 VAL C N 1
ATOM 4454 C CA . VAL C 1 107 ? 104.496 57.896 72.374 1.00 17.01 107 VAL C CA 1
ATOM 4455 C C . VAL C 1 107 ? 103.756 59.053 71.759 1.00 16.86 107 VAL C C 1
ATOM 4456 O O . VAL C 1 107 ? 104.293 60.180 71.727 1.00 17.50 107 VAL C O 1
ATOM 4460 N N . PHE C 1 108 ? 102.557 58.774 71.225 1.00 16.73 108 PHE C N 1
ATOM 4461 C CA . PHE C 1 108 ? 101.654 59.799 70.626 1.00 17.11 108 PHE C CA 1
ATOM 4462 C C . PHE C 1 108 ? 100.337 59.887 71.431 1.00 17.24 108 PHE C C 1
ATOM 4463 O O . PHE C 1 108 ? 99.349 59.238 71.069 1.00 17.01 108 PHE C O 1
ATOM 4471 N N . PRO C 1 109 ? 100.328 60.678 72.536 1.00 17.82 109 PRO C N 1
ATOM 4472 C CA . PRO C 1 109 ? 99.160 60.638 73.425 1.00 17.42 109 PRO C CA 1
ATOM 4473 C C . PRO C 1 109 ? 97.830 61.141 72.856 1.00 17.48 109 PRO C C 1
ATOM 4474 O O . PRO C 1 109 ? 96.789 60.779 73.390 1.00 17.43 109 PRO C O 1
ATOM 4478 N N . PHE C 1 110 ? 97.848 61.912 71.768 1.00 17.47 110 PHE C N 1
ATOM 4479 C CA . PHE C 1 110 ? 96.595 62.359 71.152 1.00 17.37 110 PHE C CA 1
ATOM 4480 C C . PHE C 1 110 ? 95.894 61.151 70.509 1.00 17.03 110 PHE C C 1
ATOM 4481 O O . PHE C 1 110 ? 94.733 61.242 70.083 1.00 17.03 110 PHE C O 1
ATOM 4489 N N . PHE C 1 111 ? 96.582 59.996 70.465 1.00 16.98 111 PHE C N 1
ATOM 4490 C CA . PHE C 1 111 ? 96.011 58.788 69.840 1.00 15.89 111 PHE C CA 1
ATOM 4491 C C . PHE C 1 111 ? 95.274 58.018 70.867 1.00 16.24 111 PHE C C 1
ATOM 4492 O O . PHE C 1 111 ? 94.618 57.029 70.548 1.00 16.92 111 PHE C O 1
ATOM 4500 N N . GLU C 1 112 ? 95.424 58.422 72.133 1.00 16.38 112 GLU C N 1
ATOM 4501 C CA . GLU C 1 112 ? 94.689 57.759 73.200 1.00 16.50 112 GLU C CA 1
ATOM 4502 C C . GLU C 1 112 ? 93.158 57.894 73.046 1.00 16.33 112 GLU C C 1
ATOM 4503 O O . GLU C 1 112 ? 92.657 59.020 72.873 1.00 16.23 112 GLU C O 1
ATOM 4509 N N . GLY C 1 113 ? 92.436 56.767 73.149 1.00 16.29 113 GLY C N 1
ATOM 4510 C CA . GLY C 1 113 ? 90.970 56.758 73.091 1.00 16.78 113 GLY C CA 1
ATOM 4511 C C . GLY C 1 113 ? 90.570 56.954 71.636 1.00 17.52 113 GLY C C 1
ATOM 4512 O O . GLY C 1 113 ? 89.473 57.424 71.320 1.00 17.11 113 GLY C O 1
ATOM 4513 N N . THR C 1 114 ? 91.504 56.611 70.744 1.00 17.30 114 THR C N 1
ATOM 4514 C CA . THR C 1 114 ? 91.358 56.765 69.311 1.00 16.75 114 THR C CA 1
ATOM 4515 C C . THR C 1 114 ? 91.427 55.427 68.627 1.00 15.95 114 THR C C 1
ATOM 4516 O O . THR C 1 114 ? 91.890 54.447 69.239 1.00 16.30 114 THR C O 1
ATOM 4520 N N . VAL C 1 115 ? 90.949 55.343 67.375 1.00 15.43 115 VAL C N 1
ATOM 4521 C CA . VAL C 1 115 ? 91.108 54.099 66.561 1.00 14.80 115 VAL C CA 1
ATOM 4522 C C . VAL C 1 115 ? 92.589 53.703 66.337 1.00 14.96 115 VAL C C 1
ATOM 4523 O O . VAL C 1 115 ? 92.928 52.573 65.997 1.00 14.75 115 VAL C O 1
ATOM 4527 N N . PHE C 1 116 ? 93.481 54.675 66.518 1.00 15.42 116 PHE C N 1
ATOM 4528 C CA . PHE C 1 116 ? 94.928 54.484 66.352 1.00 15.54 116 PHE C CA 1
ATOM 4529 C C . PHE C 1 116 ? 95.607 53.825 67.533 1.00 15.36 116 PHE C C 1
ATOM 4530 O O . PHE C 1 116 ? 96.683 53.255 67.396 1.00 15.63 116 PHE C O 1
ATOM 4538 N N . GLU C 1 117 ? 94.990 53.951 68.702 1.00 15.54 117 GLU C N 1
ATOM 4539 C CA . GLU C 1 117 ? 95.538 53.427 69.942 1.00 15.69 117 GLU C CA 1
ATOM 4540 C C . GLU C 1 117 ? 95.900 51.916 69.872 1.00 15.98 117 GLU C C 1
ATOM 4541 O O . GLU C 1 117 ? 96.967 51.480 70.383 1.00 16.01 117 GLU C O 1
ATOM 4547 N N . SER C 1 118 ? 94.992 51.114 69.307 1.00 15.64 118 SER C N 1
ATOM 4548 C CA . SER C 1 118 ? 95.191 49.638 69.258 1.00 15.53 118 SER C CA 1
ATOM 4549 C C . SER C 1 118 ? 96.034 49.176 68.035 1.00 15.80 118 SER C C 1
ATOM 4550 O O . SER C 1 118 ? 96.304 47.987 67.875 1.00 16.01 118 SER C O 1
ATOM 4553 N N . GLY C 1 119 ? 96.468 50.116 67.192 1.00 15.31 119 GLY C N 1
ATOM 4554 C CA . GLY C 1 119 ? 97.175 49.730 65.999 1.00 15.96 119 GLY C CA 1
ATOM 4555 C C . GLY C 1 119 ? 96.953 50.687 64.890 1.00 15.63 119 GLY C C 1
ATOM 4556 O O . GLY C 1 119 ? 95.897 51.273 64.809 1.00 16.03 119 GLY C O 1
ATOM 4557 N N . ILE C 1 120 ? 97.943 50.820 63.990 1.00 16.60 120 ILE C N 1
ATOM 4558 C CA . ILE C 1 120 ? 97.818 51.671 62.810 1.00 15.23 120 ILE C CA 1
ATOM 4559 C C . ILE C 1 120 ? 97.962 50.881 61.518 1.00 15.24 120 ILE C C 1
ATOM 4560 O O . ILE C 1 120 ? 98.754 49.957 61.462 1.00 15.85 120 ILE C O 1
ATOM 4565 N N . ASP C 1 121 ? 97.248 51.231 60.440 1.00 15.24 121 ASP C N 1
ATOM 4566 C CA . ASP C 1 121 ? 97.377 50.413 59.211 1.00 15.11 121 ASP C CA 1
ATOM 4567 C C . ASP C 1 121 ? 98.635 50.729 58.361 1.00 15.25 121 ASP C C 1
ATOM 4568 O O . ASP C 1 121 ? 99.444 49.836 58.028 1.00 14.08 121 ASP C O 1
ATOM 4573 N N . ALA C 1 122 ? 98.754 51.996 57.987 1.00 14.63 122 ALA C N 1
ATOM 4574 C CA . ALA C 1 122 ? 99.813 52.464 57.074 1.00 14.61 122 ALA C CA 1
ATOM 4575 C C . ALA C 1 122 ? 100.138 53.952 57.392 1.00 14.49 122 ALA C C 1
ATOM 4576 O O . ALA C 1 122 ? 99.378 54.628 58.072 1.00 14.26 122 ALA C O 1
ATOM 4578 N N . ALA C 1 123 ? 101.309 54.411 56.945 1.00 14.54 123 ALA C N 1
ATOM 4579 C CA . ALA C 1 123 ? 101.738 55.801 57.146 1.00 14.72 123 ALA C CA 1
ATOM 4580 C C . ALA C 1 123 ? 102.726 56.181 56.085 1.00 14.54 123 ALA C C 1
ATOM 4581 O O . ALA C 1 123 ? 103.412 55.320 55.527 1.00 15.51 123 ALA C O 1
ATOM 4583 N N . TYR C 1 124 ? 102.800 57.475 55.787 1.00 15.23 124 TYR C N 1
ATOM 4584 C CA . TYR C 1 124 ? 103.814 57.976 54.904 1.00 15.44 124 TYR C CA 1
ATOM 4585 C C . TYR C 1 124 ? 104.295 59.345 55.378 1.00 16.33 124 TYR C C 1
ATOM 4586 O O . TYR C 1 124 ? 103.570 60.100 56.022 1.00 15.92 124 TYR C O 1
ATOM 4595 N N . ARG C 1 125 ? 105.540 59.661 55.013 1.00 16.43 125 ARG C N 1
ATOM 4596 C CA . ARG C 1 125 ? 106.156 60.894 55.338 1.00 15.59 125 ARG C CA 1
ATOM 4597 C C . ARG C 1 125 ? 105.709 62.000 54.374 1.00 15.93 125 ARG C C 1
ATOM 4598 O O . ARG C 1 125 ? 105.793 61.833 53.155 1.00 15.94 125 ARG C O 1
ATOM 4606 N N . SER C 1 126 ? 105.223 63.109 54.932 1.00 15.29 126 SER C N 1
ATOM 4607 C CA . SER C 1 126 ? 104.814 64.271 54.152 1.00 16.48 126 SER C CA 1
ATOM 4608 C C . SER C 1 126 ? 106.113 64.936 53.724 1.00 16.80 126 SER C C 1
ATOM 4609 O O . SER C 1 126 ? 107.124 64.833 54.449 1.00 17.06 126 SER C O 1
ATOM 4612 N N . THR C 1 127 ? 106.096 65.629 52.581 1.00 17.77 127 THR C N 1
ATOM 4613 C CA . THR C 1 127 ? 107.266 66.433 52.154 1.00 17.37 127 THR C CA 1
ATOM 4614 C C . THR C 1 127 ? 107.364 67.663 53.019 1.00 17.60 127 THR C C 1
ATOM 4615 O O . THR C 1 127 ? 108.456 68.258 53.167 1.00 18.05 127 THR C O 1
ATOM 4619 N N . ARG C 1 128 ? 106.218 68.071 53.562 1.00 17.56 128 ARG C N 1
ATOM 4620 C CA . ARG C 1 128 ? 106.119 69.294 54.372 1.00 17.10 128 ARG C CA 1
ATOM 4621 C C . ARG C 1 128 ? 106.502 69.120 55.871 1.00 17.11 128 ARG C C 1
ATOM 4622 O O . ARG C 1 128 ? 105.894 68.316 56.596 1.00 15.75 128 ARG C O 1
ATOM 4630 N N . GLY C 1 129 ? 107.496 69.918 56.311 1.00 16.58 129 GLY C N 1
ATOM 4631 C CA . GLY C 1 129 ? 108.023 69.865 57.647 1.00 16.33 129 GLY C CA 1
ATOM 4632 C C . GLY C 1 129 ? 108.169 68.487 58.206 1.00 16.47 129 GLY C C 1
ATOM 4633 O O . GLY C 1 129 ? 108.640 67.581 57.530 1.00 17.00 129 GLY C O 1
ATOM 4634 N N . LYS C 1 130 ? 107.727 68.312 59.442 1.00 16.98 130 LYS C N 1
ATOM 4635 C CA . LYS C 1 130 ? 107.782 67.001 60.117 1.00 16.93 130 LYS C CA 1
ATOM 4636 C C . LYS C 1 130 ? 106.384 66.396 60.205 1.00 16.87 130 LYS C C 1
ATOM 4637 O O . LYS C 1 130 ? 105.998 65.783 61.234 1.00 16.76 130 LYS C O 1
ATOM 4643 N N . GLU C 1 131 ? 105.617 66.576 59.125 1.00 17.05 131 GLU C N 1
ATOM 4644 C CA . GLU C 1 131 ? 104.290 65.947 59.055 1.00 17.40 131 GLU C CA 1
ATOM 4645 C C . GLU C 1 131 ? 104.265 64.501 58.554 1.00 16.77 131 GLU C C 1
ATOM 4646 O O . GLU C 1 131 ? 105.122 64.053 57.782 1.00 17.11 131 GLU C O 1
ATOM 4652 N N . VAL C 1 132 ? 103.280 63.763 59.042 1.00 17.31 132 VAL C N 1
ATOM 4653 C CA . VAL C 1 132 ? 103.122 62.299 58.753 1.00 16.54 132 VAL C CA 1
ATOM 4654 C C . VAL C 1 132 ? 101.592 62.001 58.630 1.00 16.68 132 VAL C C 1
ATOM 4655 O O . VAL C 1 132 ? 100.778 62.514 59.432 1.00 16.47 132 VAL C O 1
ATOM 4659 N N . TYR C 1 133 ? 101.202 61.269 57.575 1.00 16.90 133 TYR C N 1
ATOM 4660 C CA . TYR C 1 133 ? 99.803 60.775 57.414 1.00 16.76 133 TYR C CA 1
ATOM 4661 C C . TYR C 1 133 ? 99.715 59.314 57.846 1.00 16.90 133 TYR C C 1
ATOM 4662 O O . TYR C 1 133 ? 100.568 58.520 57.484 1.00 16.59 133 TYR C O 1
ATOM 4671 N N . LEU C 1 134 ? 98.702 58.969 58.648 1.00 16.69 134 LEU C N 1
ATOM 4672 C CA . LEU C 1 134 ? 98.548 57.632 59.185 1.00 16.00 134 LEU C CA 1
ATOM 4673 C C . LEU C 1 134 ? 97.123 57.228 58.919 1.00 16.20 134 LEU C C 1
ATOM 4674 O O . LEU C 1 134 ? 96.244 58.056 58.992 1.00 16.42 134 LEU C O 1
ATOM 4679 N N . PHE C 1 135 ? 96.898 55.970 58.590 1.00 15.65 135 PHE C N 1
ATOM 4680 C CA . PHE C 1 135 ? 95.583 55.445 58.267 1.00 15.18 135 PHE C CA 1
ATOM 4681 C C . PHE C 1 135 ? 95.246 54.238 59.110 1.00 14.88 135 PHE C C 1
ATOM 4682 O O . PHE C 1 135 ? 96.069 53.420 59.352 1.00 15.10 135 PHE C O 1
ATOM 4690 N N . LYS C 1 136 ? 93.984 54.126 59.490 1.00 14.97 136 LYS C N 1
ATOM 4691 C CA . LYS C 1 136 ? 93.427 52.999 60.228 1.00 15.36 136 LYS C CA 1
ATOM 4692 C C . LYS C 1 136 ? 91.981 52.802 59.714 1.00 15.24 136 LYS C C 1
ATOM 4693 O O . LYS C 1 136 ? 91.122 53.680 59.902 1.00 16.86 136 LYS C O 1
ATOM 4699 N N . GLY C 1 137 ? 91.690 51.664 59.104 1.00 15.74 137 GLY C N 1
ATOM 4700 C CA . GLY C 1 137 ? 90.371 51.409 58.547 1.00 15.08 137 GLY C CA 1
ATOM 4701 C C . GLY C 1 137 ? 90.164 52.482 57.510 1.00 15.52 137 GLY C C 1
ATOM 4702 O O . GLY C 1 137 ? 91.068 52.766 56.751 1.00 16.60 137 GLY C O 1
ATOM 4703 N N . ASP C 1 138 ? 89.006 53.106 57.469 1.00 15.18 138 ASP C N 1
ATOM 4704 C CA . ASP C 1 138 ? 88.726 54.082 56.438 1.00 15.21 138 ASP C CA 1
ATOM 4705 C C . ASP C 1 138 ? 88.924 55.529 56.864 1.00 15.21 138 ASP C C 1
ATOM 4706 O O . ASP C 1 138 ? 88.382 56.422 56.267 1.00 16.00 138 ASP C O 1
ATOM 4711 N N . GLN C 1 139 ? 89.744 55.784 57.868 1.00 15.59 139 GLN C N 1
ATOM 4712 C CA . GLN C 1 139 ? 89.983 57.137 58.306 1.00 15.55 139 GLN C CA 1
ATOM 4713 C C . GLN C 1 139 ? 91.484 57.347 58.384 1.00 16.49 139 GLN C C 1
ATOM 4714 O O . GLN C 1 139 ? 92.234 56.388 58.348 1.00 16.50 139 GLN C O 1
ATOM 4720 N N . TYR C 1 140 ? 91.909 58.585 58.558 1.00 15.86 140 TYR C N 1
ATOM 4721 C CA . TYR C 1 140 ? 93.316 58.879 58.597 1.00 16.47 140 TYR C CA 1
ATOM 4722 C C . TYR C 1 140 ? 93.589 60.102 59.475 1.00 16.17 140 TYR C C 1
ATOM 4723 O O . TYR C 1 140 ? 92.657 60.892 59.758 1.00 16.44 140 TYR C O 1
ATOM 4732 N N . ALA C 1 141 ? 94.832 60.240 59.936 1.00 15.57 141 ALA C N 1
ATOM 4733 C CA . ALA C 1 141 ? 95.247 61.455 60.657 1.00 16.29 141 ALA C CA 1
ATOM 4734 C C . ALA C 1 141 ? 96.508 62.073 60.072 1.00 15.99 141 ALA C C 1
ATOM 4735 O O . ALA C 1 141 ? 97.257 61.442 59.359 1.00 15.66 141 ALA C O 1
ATOM 4737 N N . ARG C 1 142 ? 96.693 63.328 60.383 1.00 16.71 142 ARG C N 1
ATOM 4738 C CA . ARG C 1 142 ? 97.847 64.101 59.960 1.00 16.97 142 ARG C CA 1
ATOM 4739 C C . ARG C 1 142 ? 98.438 64.620 61.277 1.00 17.59 142 ARG C C 1
ATOM 4740 O O . ARG C 1 142 ? 97.834 65.428 61.959 1.00 18.69 142 ARG C O 1
ATOM 4748 N N . ILE C 1 143 ? 99.596 64.077 61.664 1.00 18.06 143 ILE C N 1
ATOM 4749 C CA . ILE C 1 143 ? 100.310 64.460 62.846 1.00 16.32 143 ILE C CA 1
ATOM 4750 C C . ILE C 1 143 ? 101.617 65.170 62.452 1.00 16.72 143 ILE C C 1
ATOM 4751 O O . ILE C 1 143 ? 102.008 65.263 61.271 1.00 16.37 143 ILE C O 1
ATOM 4756 N N . ASP C 1 144 ? 102.260 65.724 63.470 1.00 17.24 144 ASP C N 1
ATOM 4757 C CA . ASP C 1 144 ? 103.580 66.349 63.362 1.00 17.57 144 ASP C CA 1
ATOM 4758 C C . ASP C 1 144 ? 104.425 65.679 64.453 1.00 17.25 144 ASP C C 1
ATOM 4759 O O . ASP C 1 144 ? 104.062 65.729 65.630 1.00 16.94 144 ASP C O 1
ATOM 4764 N N . TYR C 1 145 ? 105.525 65.028 64.091 1.00 17.00 145 TYR C N 1
ATOM 4765 C CA . TYR C 1 145 ? 106.329 64.439 65.157 1.00 16.84 145 TYR C CA 1
ATOM 4766 C C . TYR C 1 145 ? 107.270 65.440 65.828 1.00 17.24 145 TYR C C 1
ATOM 4767 O O . TYR C 1 145 ? 107.869 65.136 66.853 1.00 17.62 145 TYR C O 1
ATOM 4776 N N . GLY C 1 146 ? 107.362 66.653 65.290 1.00 17.45 146 GLY C N 1
ATOM 4777 C CA . GLY C 1 146 ? 108.249 67.667 65.891 1.00 17.89 146 GLY C CA 1
ATOM 4778 C C . GLY C 1 146 ? 107.646 68.258 67.148 1.00 17.85 146 GLY C C 1
ATOM 4779 O O . GLY C 1 146 ? 108.270 68.276 68.215 1.00 17.42 146 GLY C O 1
ATOM 4780 N N . SER C 1 147 ? 106.417 68.751 66.985 1.00 18.03 147 SER C N 1
ATOM 4781 C CA . SER C 1 147 ? 105.539 69.221 68.060 1.00 17.69 147 SER C CA 1
ATOM 4782 C C . SER C 1 147 ? 104.713 68.062 68.681 1.00 18.25 147 SER C C 1
ATOM 4783 O O . SER C 1 147 ? 103.994 68.245 69.683 1.00 18.28 147 SER C O 1
ATOM 4786 N N . ASN C 1 148 ? 104.819 66.872 68.093 1.00 18.00 148 ASN C N 1
ATOM 4787 C CA . ASN C 1 148 ? 104.081 65.698 68.587 1.00 18.44 148 ASN C CA 1
ATOM 4788 C C . ASN C 1 148 ? 102.600 66.026 68.882 1.00 18.34 148 ASN C C 1
ATOM 4789 O O . ASN C 1 148 ? 102.091 65.797 70.003 1.00 18.80 148 ASN C O 1
ATOM 4794 N N . SER C 1 149 ? 101.939 66.566 67.861 1.00 18.38 149 SER C N 1
ATOM 4795 C CA . SER C 1 149 ? 100.551 67.012 67.921 1.00 18.41 149 SER C CA 1
ATOM 4796 C C . SER C 1 149 ? 99.872 66.604 66.630 1.00 18.19 149 SER C C 1
ATOM 4797 O O . SER C 1 149 ? 100.527 66.148 65.686 1.00 17.03 149 SER C O 1
ATOM 4800 N N . MET C 1 150 ? 98.553 66.768 66.601 1.00 18.25 150 MET C N 1
ATOM 4801 C CA . MET C 1 150 ? 97.771 66.541 65.397 1.00 18.54 150 MET C CA 1
ATOM 4802 C C . MET C 1 150 ? 97.610 67.885 64.699 1.00 18.91 150 MET C C 1
ATOM 4803 O O . MET C 1 150 ? 97.108 68.818 65.320 1.00 18.94 150 MET C O 1
ATOM 4808 N N . VAL C 1 151 ? 98.011 67.985 63.417 1.00 19.72 151 VAL C N 1
ATOM 4809 C CA . VAL C 1 151 ? 97.955 69.267 62.664 1.00 19.84 151 VAL C CA 1
ATOM 4810 C C . VAL C 1 151 ? 96.492 69.560 62.338 1.00 20.66 151 VAL C C 1
ATOM 4811 O O . VAL C 1 151 ? 95.962 70.718 62.488 1.00 21.55 151 VAL C O 1
ATOM 4815 N N . ASN C 1 152 ? 95.876 68.508 61.821 1.00 20.75 152 ASN C N 1
ATOM 4816 C CA . ASN C 1 152 ? 94.463 68.455 61.533 1.00 20.99 152 ASN C CA 1
ATOM 4817 C C . ASN C 1 152 ? 93.833 68.298 62.902 1.00 21.30 152 ASN C C 1
ATOM 4818 O O . ASN C 1 152 ? 94.244 67.413 63.660 1.00 20.82 152 ASN C O 1
ATOM 4823 N N . LYS C 1 153 ? 92.858 69.159 63.224 1.00 21.69 153 LYS C N 1
ATOM 4824 C CA . LYS C 1 153 ? 92.151 69.052 64.498 1.00 21.63 153 LYS C CA 1
ATOM 4825 C C . LYS C 1 153 ? 91.488 67.643 64.677 1.00 21.31 153 LYS C C 1
ATOM 4826 O O . LYS C 1 153 ? 91.627 66.995 65.749 1.00 21.70 153 LYS C O 1
ATOM 4828 N N . GLU C 1 154 ? 90.824 67.146 63.624 1.00 20.48 154 GLU C N 1
ATOM 4829 C CA . GLU C 1 154 ? 90.019 65.929 63.770 1.00 19.88 154 GLU C CA 1
ATOM 4830 C C . GLU C 1 154 ? 90.432 64.806 62.850 1.00 19.06 154 GLU C C 1
ATOM 4831 O O . GLU C 1 154 ? 90.931 65.060 61.747 1.00 18.64 154 GLU C O 1
ATOM 4837 N N . ILE C 1 155 ? 90.249 63.567 63.339 1.00 17.93 155 ILE C N 1
ATOM 4838 C CA . ILE C 1 155 ? 90.438 62.346 62.528 1.00 17.60 155 ILE C CA 1
ATOM 4839 C C . ILE C 1 155 ? 89.344 62.351 61.469 1.00 17.20 155 ILE C C 1
ATOM 4840 O O . ILE C 1 155 ? 88.149 62.394 61.818 1.00 17.42 155 ILE C O 1
ATOM 4845 N N . LYS C 1 156 ? 89.753 62.323 60.202 1.00 17.20 156 LYS C N 1
ATOM 4846 C CA . LYS C 1 156 ? 88.839 62.444 59.044 1.00 17.56 156 LYS C CA 1
ATOM 4847 C C . LYS C 1 156 ? 88.711 61.123 58.248 1.00 17.61 156 LYS C C 1
ATOM 4848 O O . LYS C 1 156 ? 89.577 60.240 58.340 1.00 17.56 156 LYS C O 1
ATOM 4854 N N . SER C 1 157 ? 87.635 60.963 57.485 1.00 17.04 157 SER C N 1
ATOM 4855 C CA . SER C 1 157 ? 87.526 59.757 56.690 1.00 17.11 157 SER C CA 1
ATOM 4856 C C . SER C 1 157 ? 88.469 59.845 55.475 1.00 16.77 157 SER C C 1
ATOM 4857 O O . SER C 1 157 ? 88.768 60.947 55.023 1.00 17.05 157 SER C O 1
ATOM 4860 N N . ILE C 1 158 ? 88.901 58.710 54.924 1.00 15.94 158 ILE C N 1
ATOM 4861 C CA . ILE C 1 158 ? 89.817 58.712 53.787 1.00 15.84 158 ILE C CA 1
ATOM 4862 C C . ILE C 1 158 ? 89.249 59.397 52.559 1.00 16.26 158 ILE C C 1
ATOM 4863 O O . ILE C 1 158 ? 89.948 60.172 51.929 1.00 16.59 158 ILE C O 1
ATOM 4868 N N . SER C 1 159 ? 87.999 59.111 52.194 1.00 16.37 159 SER C N 1
ATOM 4869 C CA . SER C 1 159 ? 87.420 59.712 51.003 1.00 16.79 159 SER C CA 1
ATOM 4870 C C . SER C 1 159 ? 87.391 61.239 51.102 1.00 16.54 159 SER C C 1
ATOM 4871 O O . SER C 1 159 ? 87.474 61.916 50.087 1.00 16.95 159 SER C O 1
ATOM 4874 N N . SER C 1 160 ? 87.353 61.777 52.311 1.00 16.40 160 SER C N 1
ATOM 4875 C CA . SER C 1 160 ? 87.312 63.223 52.477 1.00 16.57 160 SER C CA 1
ATOM 4876 C C . SER C 1 160 ? 88.663 63.838 52.168 1.00 16.68 160 SER C C 1
ATOM 4877 O O . SER C 1 160 ? 88.730 64.925 51.583 1.00 17.10 160 SER C O 1
ATOM 4880 N N . GLY C 1 161 ? 89.745 63.141 52.525 1.00 16.85 161 GLY C N 1
ATOM 4881 C CA . GLY C 1 161 ? 91.082 63.707 52.385 1.00 16.69 161 GLY C CA 1
ATOM 4882 C C . GLY C 1 161 ? 91.639 63.391 51.013 1.00 16.79 161 GLY C C 1
ATOM 4883 O O . GLY C 1 161 ? 92.485 64.130 50.467 1.00 15.92 161 GLY C O 1
ATOM 4884 N N . TYR C 1 162 ? 91.175 62.265 50.479 1.00 16.83 162 TYR C N 1
ATOM 4885 C CA . TYR C 1 162 ? 91.674 61.730 49.190 1.00 17.64 162 TYR C CA 1
ATOM 4886 C C . TYR C 1 162 ? 90.568 61.438 48.172 1.00 17.83 162 TYR C C 1
ATOM 4887 O O . TYR C 1 162 ? 90.141 60.279 48.030 1.00 18.41 162 TYR C O 1
ATOM 4896 N N . PRO C 1 163 ? 90.133 62.466 47.436 1.00 17.78 163 PRO C N 1
ATOM 4897 C CA . PRO C 1 163 ? 89.050 62.273 46.494 1.00 18.04 163 PRO C CA 1
ATOM 4898 C C . PRO C 1 163 ? 89.392 6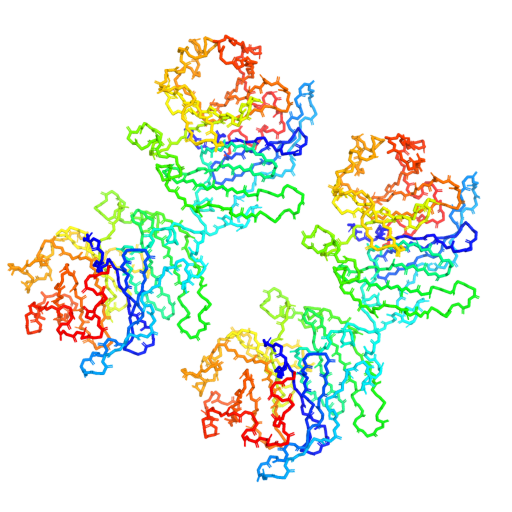1.181 45.456 1.00 17.88 163 PRO C C 1
ATOM 4899 O O . PRO C 1 163 ? 88.501 60.402 45.040 1.00 17.46 163 PRO C O 1
ATOM 4903 N N . CYS C 1 164 ? 90.669 61.141 45.037 1.00 17.66 164 CYS C N 1
ATOM 4904 C CA . CYS C 1 164 ? 91.105 60.195 44.017 1.00 17.36 164 CYS C CA 1
ATOM 4905 C C . CYS C 1 164 ? 90.804 58.749 44.421 1.00 16.79 164 CYS C C 1
ATOM 4906 O O . CYS C 1 164 ? 90.756 57.885 43.531 1.00 16.79 164 CYS C O 1
ATOM 4909 N N . PHE C 1 165 ? 90.624 58.476 45.726 1.00 15.81 165 PHE C N 1
ATOM 4910 C CA . PHE C 1 165 ? 90.359 57.120 46.192 1.00 16.46 165 PHE C CA 1
ATOM 4911 C C . PHE C 1 165 ? 88.859 56.735 46.233 1.00 17.25 165 PHE C C 1
ATOM 4912 O O . PHE C 1 165 ? 88.534 55.578 46.536 1.00 17.16 165 PHE C O 1
ATOM 4920 N N . ARG C 1 166 ? 87.958 57.693 45.963 1.00 17.66 166 ARG C N 1
ATOM 4921 C CA . ARG C 1 166 ? 86.506 57.428 45.886 1.00 18.37 166 ARG C CA 1
ATOM 4922 C C . ARG C 1 166 ? 86.201 56.351 44.874 1.00 18.39 166 ARG C C 1
ATOM 4923 O O . ARG C 1 166 ? 86.590 56.454 43.702 1.00 18.45 166 ARG C O 1
ATOM 4931 N N . ASN C 1 167 ? 85.417 55.368 45.292 1.00 18.55 167 ASN C N 1
ATOM 4932 C CA . ASN C 1 167 ? 85.073 54.213 44.431 1.00 18.29 167 ASN C CA 1
ATOM 4933 C C . ASN C 1 167 ? 86.305 53.440 44.020 1.00 17.70 167 ASN C C 1
ATOM 4934 O O . ASN C 1 167 ? 86.433 53.081 42.851 1.00 17.16 167 ASN C O 1
ATOM 4939 N N . THR C 1 168 ? 87.187 53.189 44.998 1.00 17.78 168 THR C N 1
ATOM 4940 C CA . THR C 1 168 ? 88.461 52.497 44.811 1.00 17.32 168 THR C CA 1
ATOM 4941 C C . THR C 1 168 ? 88.637 51.570 46.017 1.00 17.06 168 THR C C 1
ATOM 4942 O O . THR C 1 168 ? 88.042 51.775 47.074 1.00 18.30 168 THR C O 1
ATOM 4946 N N . ILE C 1 169 ? 89.399 50.510 45.850 1.00 17.01 169 ILE C N 1
ATOM 4947 C CA . ILE C 1 169 ? 89.672 49.578 46.941 1.00 16.79 169 ILE C CA 1
ATOM 4948 C C . ILE C 1 169 ? 90.341 50.289 48.117 1.00 17.02 169 ILE C C 1
ATOM 4949 O O . ILE C 1 169 ? 90.389 49.734 49.229 1.00 17.52 169 ILE C O 1
ATOM 4954 N N . PHE C 1 170 ? 90.886 51.495 47.874 1.00 16.92 170 PHE C N 1
ATOM 4955 C CA . PHE C 1 170 ? 91.582 52.309 48.888 1.00 16.25 170 PHE C CA 1
ATOM 4956 C C . PHE C 1 170 ? 90.711 53.198 49.792 1.00 16.24 170 PHE C C 1
ATOM 4957 O O . PHE C 1 170 ? 91.135 53.562 50.871 1.00 15.94 170 PHE C O 1
ATOM 4965 N N . GLU C 1 171 ? 89.477 53.524 49.396 1.00 16.85 171 GLU C N 1
ATOM 4966 C CA . GLU C 1 171 ? 88.673 54.401 50.286 1.00 16.76 171 GLU C CA 1
ATOM 4967 C C . GLU C 1 171 ? 88.299 53.716 51.627 1.00 16.69 171 GLU C C 1
ATOM 4968 O O . GLU C 1 171 ? 88.020 54.398 52.608 1.00 16.09 171 GLU C O 1
ATOM 4974 N N . SER C 1 172 ? 88.384 52.374 51.673 1.00 16.64 172 SER C N 1
ATOM 4975 C CA . SER C 1 172 ? 88.162 51.622 52.892 1.00 17.05 172 SER C CA 1
ATOM 4976 C C . SER C 1 172 ? 89.445 51.279 53.662 1.00 17.07 172 SER C C 1
ATOM 4977 O O . SER C 1 172 ? 89.413 50.504 54.614 1.00 17.31 172 SER C O 1
ATOM 4980 N N . GLY C 1 173 ? 90.565 51.874 53.259 1.00 17.13 173 GLY C N 1
ATOM 4981 C CA . GLY C 1 173 ? 91.843 51.686 53.906 1.00 16.22 173 GLY C CA 1
ATOM 4982 C C . GLY C 1 173 ? 92.924 51.110 53.027 1.00 16.49 173 GLY C C 1
ATOM 4983 O O . GLY C 1 173 ? 92.682 50.714 51.894 1.00 17.21 173 GLY C O 1
ATOM 4984 N N . ALA C 1 174 ? 94.148 51.086 53.542 1.00 16.61 174 ALA C N 1
ATOM 4985 C CA . ALA C 1 174 ? 95.308 50.498 52.864 1.00 15.62 174 ALA C CA 1
ATOM 4986 C C . ALA C 1 174 ? 96.110 49.609 53.825 1.00 15.43 174 ALA C C 1
ATOM 4987 O O . ALA C 1 174 ? 96.066 49.761 55.072 1.00 14.94 174 ALA C O 1
ATOM 4989 N N . ASP C 1 175 ? 96.842 48.656 53.238 1.00 15.23 175 ASP C N 1
ATOM 4990 C CA . ASP C 1 175 ? 97.702 47.794 54.022 1.00 15.31 175 ASP C CA 1
ATOM 4991 C C . ASP C 1 175 ? 99.014 48.435 54.383 1.00 15.50 175 ASP C C 1
ATOM 4992 O O . ASP C 1 175 ? 99.505 48.248 55.479 1.00 15.92 175 ASP C O 1
ATOM 4997 N N . ALA C 1 176 ? 99.594 49.193 53.461 1.00 15.75 176 ALA C N 1
ATOM 4998 C CA . ALA C 1 176 ? 100.858 49.824 53.687 1.00 15.51 176 ALA C CA 1
ATOM 4999 C C . ALA C 1 176 ? 100.981 51.065 52.811 1.00 15.89 176 ALA C C 1
ATOM 5000 O O . ALA C 1 176 ? 100.146 51.276 51.961 1.00 16.22 176 ALA C O 1
ATOM 5002 N N . ALA C 1 177 ? 102.048 51.859 53.000 1.00 15.63 177 ALA C N 1
ATOM 5003 C CA . ALA C 1 177 ? 102.302 53.041 52.180 1.00 15.65 177 ALA C CA 1
ATOM 5004 C C . ALA C 1 177 ? 103.688 53.579 52.444 1.00 15.42 177 ALA C C 1
ATOM 5005 O O . ALA C 1 177 ? 104.255 53.339 53.497 1.00 16.33 177 ALA C O 1
ATOM 5007 N N . PHE C 1 178 ? 104.234 54.346 51.519 1.00 16.33 178 PHE C N 1
ATOM 5008 C CA . PHE C 1 178 ? 105.513 55.084 51.772 1.00 16.55 178 PHE C CA 1
ATOM 5009 C C . PHE C 1 178 ? 105.668 56.231 50.779 1.00 16.64 178 PHE C C 1
ATOM 5010 O O . PHE C 1 178 ? 105.232 56.099 49.650 1.00 17.15 178 PHE C O 1
ATOM 5018 N N . ALA C 1 179 ? 106.288 57.347 51.192 1.00 16.50 179 ALA C N 1
ATOM 5019 C CA . ALA C 1 179 ? 106.573 58.464 50.293 1.00 15.99 179 ALA C CA 1
ATOM 5020 C C . ALA C 1 179 ? 107.736 58.161 49.354 1.00 16.26 179 ALA C C 1
ATOM 5021 O O . ALA C 1 179 ? 108.709 57.536 49.758 1.00 17.27 179 ALA C O 1
ATOM 5023 N N . SER C 1 180 ? 107.623 58.553 48.090 1.00 15.88 180 SER C N 1
ATOM 5024 C CA . SER C 1 180 ? 108.674 58.318 47.142 1.00 15.41 180 SER C CA 1
ATOM 5025 C C . SER C 1 180 ? 109.761 59.423 47.264 1.00 15.66 180 SER C C 1
ATOM 5026 O O . SER C 1 180 ? 109.527 60.510 47.845 1.00 14.51 180 SER C O 1
ATOM 5029 N N . HIS C 1 181 ? 110.949 59.092 46.725 1.00 15.95 181 HIS C N 1
ATOM 5030 C CA . HIS C 1 181 ? 112.141 59.957 46.611 1.00 15.92 181 HIS C CA 1
ATOM 5031 C C . HIS C 1 181 ? 111.829 61.033 45.594 1.00 17.12 181 HIS C C 1
ATOM 5032 O O . HIS C 1 181 ? 112.458 62.086 45.594 1.00 17.27 181 HIS C O 1
ATOM 5039 N N . LYS C 1 182 ? 110.852 60.715 44.730 1.00 16.81 182 LYS C N 1
ATOM 5040 C CA . LYS C 1 182 ? 110.297 61.586 43.758 1.00 16.79 182 LYS C CA 1
ATOM 5041 C C . LYS C 1 182 ? 109.240 62.423 44.474 1.00 16.78 182 LYS C C 1
ATOM 5042 O O . LYS C 1 182 ? 108.236 61.910 44.943 1.00 16.23 182 LYS C O 1
ATOM 5048 N N . THR C 1 183 ? 109.475 63.731 44.505 1.00 17.12 183 THR C N 1
ATOM 5049 C CA . THR C 1 183 ? 108.652 64.673 45.259 1.00 17.32 183 THR C CA 1
ATOM 5050 C C . THR C 1 183 ? 107.155 64.449 45.130 1.00 16.92 183 THR C C 1
ATOM 5051 O O . THR C 1 183 ? 106.640 64.324 44.014 1.00 17.87 183 THR C O 1
ATOM 5055 N N . ASN C 1 184 ? 106.481 64.446 46.279 1.00 16.89 184 ASN C N 1
ATOM 5056 C CA . ASN C 1 184 ? 105.041 64.326 46.405 1.00 16.83 184 ASN C CA 1
ATOM 5057 C C . ASN C 1 184 ? 104.406 63.118 45.698 1.00 16.55 184 ASN C C 1
ATOM 5058 O O . ASN C 1 184 ? 103.253 63.172 45.363 1.00 16.48 184 ASN C O 1
ATOM 5063 N N . GLU C 1 185 ? 105.155 62.031 45.485 1.00 16.34 185 GLU C N 1
ATOM 5064 C CA . GLU C 1 185 ? 104.539 60.786 45.028 1.00 16.25 185 GLU C CA 1
ATOM 5065 C C . GLU C 1 185 ? 104.502 59.819 46.187 1.00 16.28 185 GLU C C 1
ATOM 5066 O O . GLU C 1 185 ? 105.453 59.766 46.975 1.00 16.54 185 GLU C O 1
ATOM 5072 N N . VAL C 1 186 ? 103.368 59.115 46.341 1.00 16.48 186 VAL C N 1
ATOM 5073 C CA . VAL C 1 186 ? 103.179 58.233 47.478 1.00 15.63 186 VAL C CA 1
ATOM 5074 C C . VAL C 1 186 ? 102.663 56.936 46.927 1.00 16.04 186 VAL C C 1
ATOM 5075 O O . VAL C 1 186 ? 101.853 56.941 46.024 1.00 16.37 186 VAL C O 1
ATOM 5079 N N . TYR C 1 187 ? 103.089 55.812 47.503 1.00 16.61 187 TYR C N 1
ATOM 5080 C CA . TYR C 1 187 ? 102.595 54.501 47.110 1.00 16.06 187 TYR C CA 1
ATOM 5081 C C . TYR C 1 187 ? 101.712 53.947 48.196 1.00 16.30 187 TYR C C 1
ATOM 5082 O O . TYR C 1 187 ? 102.076 54.064 49.353 1.00 15.83 187 TYR C O 1
ATOM 5091 N N . PHE C 1 188 ? 100.562 53.350 47.797 1.00 16.18 188 PHE C N 1
ATOM 5092 C CA . PHE C 1 188 ? 99.589 52.753 48.699 1.00 15.53 188 PHE C CA 1
ATOM 5093 C C . PHE C 1 188 ? 99.402 51.282 48.258 1.00 15.63 188 PHE C C 1
ATOM 5094 O O . PHE C 1 188 ? 99.292 50.993 47.062 1.00 15.98 188 PHE C O 1
ATOM 5102 N N . PHE C 1 189 ? 99.359 50.357 49.214 1.00 15.61 189 PHE C N 1
ATOM 5103 C CA . PHE C 1 189 ? 99.257 48.904 48.950 1.00 15.21 189 PHE C CA 1
ATOM 5104 C C . PHE C 1 189 ? 97.980 48.336 49.486 1.00 15.18 189 PHE C C 1
ATOM 5105 O O . PHE C 1 189 ? 97.536 48.730 50.552 1.00 15.65 189 PHE C O 1
ATOM 5113 N N . LYS C 1 190 ? 97.397 47.398 48.755 1.00 15.35 190 LYS C N 1
ATOM 5114 C CA . LYS C 1 190 ? 96.245 46.629 49.203 1.00 15.04 190 LYS C CA 1
ATOM 5115 C C . LYS C 1 190 ? 96.181 45.312 48.464 1.00 15.45 190 LYS C C 1
ATOM 5116 O O . LYS C 1 190 ? 95.887 45.293 47.291 1.00 15.63 190 LYS C O 1
ATOM 5122 N N . ASP C 1 191 ? 96.433 44.204 49.161 1.00 15.55 191 ASP C N 1
ATOM 5123 C CA . ASP C 1 191 ? 96.490 42.885 48.528 1.00 15.91 191 ASP C CA 1
ATOM 5124 C C . ASP C 1 191 ? 97.503 42.905 47.411 1.00 15.64 191 ASP C C 1
ATOM 5125 O O . ASP C 1 191 ? 98.635 43.365 47.600 1.00 16.05 191 ASP C O 1
ATOM 5130 N N . ASP C 1 192 ? 97.118 42.400 46.245 1.00 15.92 192 ASP C N 1
ATOM 5131 C CA . ASP C 1 192 ? 98.047 42.424 45.104 1.00 16.54 192 ASP C CA 1
ATOM 5132 C C . ASP C 1 192 ? 98.121 43.752 44.300 1.00 16.41 192 ASP C C 1
ATOM 5133 O O . ASP C 1 192 ? 98.853 43.839 43.315 1.00 16.85 192 ASP C O 1
ATOM 5138 N N . HIS C 1 193 ? 97.431 44.784 44.768 1.00 15.97 193 HIS C N 1
ATOM 5139 C CA . HIS C 1 193 ? 97.328 46.046 44.063 1.00 15.39 193 HIS C CA 1
ATOM 5140 C C . HIS C 1 193 ? 98.109 47.153 44.739 1.00 15.56 193 HIS C C 1
ATOM 5141 O O . HIS C 1 193 ? 98.533 47.049 45.894 1.00 15.10 193 HIS C O 1
ATOM 5148 N N . TYR C 1 194 ? 98.229 48.257 44.010 1.00 15.82 194 TYR C N 1
ATOM 5149 C CA . TYR C 1 194 ? 98.921 49.457 44.511 1.00 16.46 194 TYR C CA 1
ATOM 5150 C C . TYR C 1 194 ? 98.370 50.655 43.713 1.00 16.23 194 TYR C C 1
ATOM 5151 O O . TYR C 1 194 ? 97.936 50.504 42.561 1.00 16.53 194 TYR C O 1
ATOM 5160 N N . ALA C 1 195 ? 98.374 51.834 44.332 1.00 16.18 195 ALA C N 1
ATOM 5161 C CA . ALA C 1 195 ? 98.097 53.101 43.634 1.00 15.45 195 ALA C CA 1
ATOM 5162 C C . ALA C 1 195 ? 99.311 53.995 43.830 1.00 15.77 195 ALA C C 1
ATOM 5163 O O . ALA C 1 195 ? 99.791 54.207 44.958 1.00 14.85 195 ALA C O 1
ATOM 5165 N N . ARG C 1 196 ? 99.859 54.457 42.707 1.00 16.01 196 ARG C N 1
ATOM 5166 C CA . ARG C 1 196 ? 100.916 55.422 42.729 1.00 15.94 196 ARG C CA 1
ATOM 5167 C C . ARG C 1 196 ? 100.208 56.759 42.673 1.00 16.35 196 ARG C C 1
ATOM 5168 O O . ARG C 1 196 ? 99.563 57.071 41.683 1.00 15.75 196 ARG C O 1
ATOM 5176 N N . VAL C 1 197 ? 100.298 57.533 43.749 1.00 16.71 197 VAL C N 1
ATOM 5177 C CA . VAL C 1 197 ? 99.479 58.762 43.879 1.00 16.61 197 VAL C CA 1
ATOM 5178 C C . VAL C 1 197 ? 100.331 59.991 43.959 1.00 17.02 197 VAL C C 1
ATOM 5179 O O . VAL C 1 197 ? 101.436 59.976 44.502 1.00 17.51 197 VAL C O 1
ATOM 5183 N N . LYS C 1 198 ? 99.812 61.063 43.369 1.00 17.96 198 LYS C N 1
ATOM 5184 C CA . LYS C 1 198 ? 100.432 62.385 43.412 1.00 18.27 198 LYS C CA 1
ATOM 5185 C C . LYS C 1 198 ? 99.624 63.239 44.366 1.00 18.53 198 LYS C C 1
ATOM 5186 O O . LYS C 1 198 ? 98.548 63.751 44.024 1.00 17.63 198 LYS C O 1
ATOM 5192 N N . VAL C 1 199 ? 100.133 63.316 45.605 1.00 19.07 199 VAL C N 1
ATOM 5193 C CA . VAL C 1 199 ? 99.485 64.120 46.639 1.00 19.46 199 VAL C CA 1
ATOM 5194 C C . VAL C 1 199 ? 100.004 65.545 46.548 1.00 19.54 199 VAL C C 1
ATOM 5195 O O . VAL C 1 199 ? 100.833 65.886 45.673 1.00 19.46 199 VAL C O 1
ATOM 5199 N N . THR C 1 200 ? 99.471 66.388 47.415 1.00 20.26 200 THR C N 1
ATOM 5200 C CA . THR C 1 200 ? 99.965 67.775 47.585 1.00 21.00 200 THR C CA 1
ATOM 5201 C C . THR C 1 200 ? 99.218 68.271 48.816 1.00 21.68 200 THR C C 1
ATOM 5202 O O . THR C 1 200 ? 97.966 68.503 48.718 1.00 22.08 200 THR C O 1
ATOM 5206 N N . PRO C 1 201 ? 99.954 68.433 49.972 1.00 21.29 201 PRO C N 1
ATOM 5207 C CA . PRO C 1 201 ? 99.293 68.916 51.231 1.00 21.85 201 PRO C CA 1
ATOM 5208 C C . PRO C 1 201 ? 98.192 69.972 50.871 1.00 22.40 201 PRO C C 1
ATOM 5209 O O . PRO C 1 201 ? 98.494 71.227 50.739 1.00 22.53 201 PRO C O 1
ATOM 5213 N N . UNK C 1 202 ? 96.951 69.472 50.667 1.00 22.47 202 UNK C N 1
ATOM 5214 C CA . UNK C 1 202 ? 95.827 70.276 50.071 1.00 23.47 202 UNK C CA 1
ATOM 5215 C C . UNK C 1 202 ? 94.470 69.547 50.020 1.00 24.08 202 UNK C C 1
ATOM 5216 O O . UNK C 1 202 ? 93.877 69.200 51.106 1.00 23.24 202 UNK C O 1
ATOM 5217 N N . UNK C 1 203 ? 93.985 69.291 48.801 1.00 24.90 203 UNK C N 1
ATOM 5218 C CA . UNK C 1 203 ? 92.632 68.747 48.640 1.00 28.36 203 UNK C CA 1
ATOM 5219 C C . UNK C 1 203 ? 92.462 67.872 47.396 1.00 29.04 203 UNK C C 1
ATOM 5220 O O . UNK C 1 203 ? 91.519 67.066 47.316 1.00 31.77 203 UNK C O 1
ATOM 5221 N N . LYS C 1 204 ? 93.378 68.001 46.436 1.00 27.92 204 LYS C N 1
ATOM 5222 C CA . LYS C 1 204 ? 93.173 67.361 45.140 1.00 27.04 204 LYS C CA 1
ATOM 5223 C C . LYS C 1 204 ? 94.394 66.540 44.613 1.00 26.27 204 LYS C C 1
ATOM 5224 O O . LYS C 1 204 ? 95.445 67.074 44.157 1.00 23.01 204 LYS C O 1
ATOM 5230 N N . LEU C 1 205 ? 94.209 65.211 44.747 1.00 22.19 205 LEU C N 1
ATOM 5231 C CA . LEU C 1 205 ? 95.190 64.153 44.486 1.00 20.93 205 LEU C CA 1
ATOM 5232 C C . LEU C 1 205 ? 94.832 63.537 43.127 1.00 20.70 205 LEU C C 1
ATOM 5233 O O . LEU C 1 205 ? 93.859 63.983 42.481 1.00 20.20 205 LEU C O 1
ATOM 5238 N N . UNK C 1 206 ? 95.614 62.556 42.666 1.00 20.11 206 UNK C N 1
ATOM 5239 C CA . UNK C 1 206 ? 95.298 61.882 41.414 1.00 19.11 206 UNK C CA 1
ATOM 5240 C C . UNK C 1 206 ? 96.137 60.572 41.354 1.00 19.10 206 UNK C C 1
ATOM 5241 O O . UNK C 1 206 ? 97.340 60.596 41.632 1.00 18.41 206 UNK C O 1
ATOM 5243 N N . ILE C 1 207 ? 95.478 59.434 41.055 1.00 18.63 207 ILE C N 1
ATOM 5244 C CA . ILE C 1 207 ? 96.136 58.144 40.921 1.00 18.08 207 ILE C CA 1
ATOM 5245 C C . ILE C 1 207 ? 96.706 57.998 39.505 1.00 18.24 207 ILE C C 1
ATOM 5246 O O . ILE C 1 207 ? 95.972 57.697 38.547 1.00 17.89 207 ILE C O 1
ATOM 5251 N N . MET C 1 208 ? 98.015 58.188 39.377 1.00 17.93 208 MET C N 1
ATOM 5252 C CA . MET C 1 208 ? 98.704 58.108 38.091 1.00 18.43 208 MET C CA 1
ATOM 5253 C C . MET C 1 208 ? 98.635 56.714 37.444 1.00 18.38 208 MET C C 1
ATOM 5254 O O . MET C 1 208 ? 99.323 55.772 37.903 1.00 18.14 208 MET C O 1
ATOM 5259 N N . ASP C 1 209 ? 97.799 56.614 36.386 1.00 17.55 209 ASP C N 1
ATOM 5260 C CA . ASP C 1 209 ? 97.551 55.416 35.599 1.00 16.63 209 ASP C CA 1
ATOM 5261 C C . ASP C 1 209 ? 96.654 54.408 36.257 1.00 16.65 209 ASP C C 1
ATOM 5262 O O . ASP C 1 209 ? 96.627 53.249 35.840 1.00 17.52 209 ASP C O 1
ATOM 5267 N N . GLY C 1 210 ? 95.926 54.803 37.282 1.00 16.65 210 GLY C N 1
ATOM 5268 C CA . GLY C 1 210 ? 94.961 53.900 37.883 1.00 16.34 210 GLY C CA 1
ATOM 5269 C C . GLY C 1 210 ? 95.616 52.850 38.744 1.00 16.81 210 GLY C C 1
ATOM 5270 O O . GLY C 1 210 ? 96.876 52.778 38.839 1.00 16.44 210 GLY C O 1
ATOM 5271 N N . VAL C 1 211 ? 94.761 52.032 39.381 1.00 16.09 211 VAL C N 1
ATOM 5272 C CA . VAL C 1 211 ? 95.180 50.959 40.299 1.00 15.89 211 VAL C CA 1
ATOM 5273 C C . VAL C 1 211 ? 95.752 49.801 39.534 1.00 16.32 211 VAL C C 1
ATOM 5274 O O . VAL C 1 211 ? 95.123 49.290 38.587 1.00 17.43 211 VAL C O 1
ATOM 5278 N N . ARG C 1 212 ? 96.965 49.377 39.903 1.00 16.32 212 ARG C N 1
ATOM 5279 C CA . ARG C 1 212 ? 97.619 48.324 39.122 1.00 16.02 212 ARG C CA 1
ATOM 5280 C C . ARG C 1 212 ? 98.088 47.168 39.998 1.00 15.40 212 ARG C C 1
ATOM 5281 O O . ARG C 1 212 ? 97.863 47.172 41.185 1.00 15.57 212 ARG C O 1
ATOM 5289 N N . GLU C 1 213 ? 98.770 46.207 39.420 1.00 15.15 213 GLU C N 1
ATOM 5290 C CA . GLU C 1 213 ? 99.294 45.098 40.234 1.00 15.82 213 GLU C CA 1
ATOM 5291 C C . GLU C 1 213 ? 100.764 45.298 40.533 1.00 15.31 213 GLU C C 1
ATOM 5292 O O . GLU C 1 213 ? 101.554 45.507 39.642 1.00 14.85 213 GLU C O 1
ATOM 5298 N N . ILE C 1 214 ? 101.080 45.267 41.825 1.00 15.71 214 ILE C N 1
ATOM 5299 C CA . ILE C 1 214 ? 102.434 45.364 42.357 1.00 16.07 214 ILE C CA 1
ATOM 5300 C C . ILE C 1 214 ? 103.518 44.678 41.460 1.00 15.91 214 ILE C C 1
ATOM 5301 O O . ILE C 1 214 ? 104.497 45.309 41.058 1.00 15.96 214 ILE C O 1
ATOM 5306 N N . VAL C 1 215 ? 103.294 43.411 41.097 1.00 16.34 215 VAL C N 1
ATOM 5307 C CA . VAL C 1 215 ? 104.285 42.648 40.337 1.00 15.70 215 VAL C CA 1
ATOM 5308 C C . VAL C 1 215 ? 104.380 43.058 38.866 1.00 15.64 215 VAL C C 1
ATOM 5309 O O . VAL C 1 215 ? 105.315 42.663 38.173 1.00 16.49 215 VAL C O 1
ATOM 5313 N N . ASP C 1 216 ? 103.392 43.770 38.352 1.00 15.16 216 ASP C N 1
ATOM 5314 C CA . ASP C 1 216 ? 103.451 44.286 36.982 1.00 14.75 216 ASP C CA 1
ATOM 5315 C C . ASP C 1 216 ? 104.281 45.574 37.020 1.00 14.51 216 ASP C C 1
ATOM 5316 O O . ASP C 1 216 ? 104.956 45.874 36.076 1.00 15.18 216 ASP C O 1
ATOM 5321 N N . TYR C 1 217 ? 104.208 46.326 38.116 1.00 14.47 217 TYR C N 1
ATOM 5322 C CA . TYR C 1 217 ? 104.981 47.547 38.296 1.00 14.71 217 TYR C CA 1
ATOM 5323 C C . TYR C 1 217 ? 106.452 47.297 38.722 1.00 14.46 217 TYR C C 1
ATOM 5324 O O . TYR C 1 217 ? 107.356 47.968 38.301 1.00 14.71 217 TYR C O 1
ATOM 5333 N N . TRP C 1 218 ? 106.638 46.337 39.608 1.00 15.31 218 TRP C N 1
ATOM 5334 C CA . TRP C 1 218 ? 107.952 45.882 40.055 1.00 15.51 218 TRP C CA 1
ATOM 5335 C C . TRP C 1 218 ? 108.147 44.439 39.688 1.00 15.60 218 TRP C C 1
ATOM 5336 O O . TRP C 1 218 ? 107.916 43.592 40.539 1.00 15.54 218 TRP C O 1
ATOM 5347 N N . PRO C 1 219 ? 108.524 44.149 38.404 1.00 15.32 219 PRO C N 1
ATOM 5348 C CA . PRO C 1 219 ? 108.741 42.763 38.028 1.00 15.26 219 PRO C CA 1
ATOM 5349 C C . PRO C 1 219 ? 109.687 41.962 38.931 1.00 15.90 219 PRO C C 1
ATOM 5350 O O . PRO C 1 219 ? 109.542 40.740 39.026 1.00 16.88 219 PRO C O 1
ATOM 5354 N N . SER C 1 220 ? 110.639 42.610 39.588 1.00 16.15 220 SER C N 1
ATOM 5355 C CA . SER C 1 220 ? 111.551 41.919 40.531 1.00 16.92 220 SER C CA 1
ATOM 5356 C C . SER C 1 220 ? 110.876 41.226 41.728 1.00 17.26 220 SER C C 1
ATOM 5357 O O . SER C 1 220 ? 111.405 40.270 42.317 1.00 17.31 220 SER C O 1
ATOM 5360 N N . LEU C 1 221 ? 109.672 41.666 42.065 1.00 17.99 221 LEU C N 1
ATOM 5361 C CA . LEU C 1 221 ? 108.960 41.147 43.252 1.00 17.56 221 LEU C CA 1
ATOM 5362 C C . LEU C 1 221 ? 107.934 40.141 42.813 1.00 17.70 221 LEU C C 1
ATOM 5363 O O . LEU C 1 221 ? 106.983 39.899 43.527 1.00 17.26 221 LEU C O 1
ATOM 5368 N N . LYS C 1 222 ? 108.130 39.555 41.633 1.00 18.01 222 LYS C N 1
ATOM 5369 C CA . LYS C 1 222 ? 107.121 38.704 41.030 1.00 18.28 222 LYS C CA 1
ATOM 5370 C C . LYS C 1 222 ? 107.040 37.239 41.531 1.00 19.04 222 LYS C C 1
ATOM 5371 O O . LYS C 1 222 ? 106.028 36.585 41.386 1.00 18.94 222 LYS C O 1
ATOM 5377 N N . ASP C 1 223 ? 108.106 36.712 42.087 1.00 19.57 223 ASP C N 1
ATOM 5378 C CA . ASP C 1 223 ? 108.076 35.352 42.626 1.00 19.62 223 ASP C CA 1
ATOM 5379 C C . ASP C 1 223 ? 108.100 35.538 44.122 1.00 19.53 223 ASP C C 1
ATOM 5380 O O . ASP C 1 223 ? 108.205 34.582 44.867 1.00 19.96 223 ASP C O 1
ATOM 5385 N N . ILE C 1 224 ? 107.905 36.783 44.574 1.00 19.12 224 ILE C N 1
ATOM 5386 C CA . ILE C 1 224 ? 107.994 37.068 45.987 1.00 18.08 224 ILE C CA 1
ATOM 5387 C C . ILE C 1 224 ? 106.662 37.511 46.580 1.00 18.29 224 ILE C C 1
ATOM 5388 O O . ILE C 1 224 ? 106.404 37.222 47.775 1.00 17.72 224 ILE C O 1
ATOM 5393 N N . VAL C 1 225 ? 105.847 38.255 45.816 1.00 17.54 225 VAL C N 1
ATOM 5394 C CA . VAL C 1 225 ? 104.548 38.756 46.313 1.00 17.54 225 VAL C CA 1
ATOM 5395 C C . VAL C 1 225 ? 103.416 38.052 45.555 1.00 17.80 225 VAL C C 1
ATOM 5396 O O . VAL C 1 225 ? 103.387 38.120 44.311 1.00 18.16 225 VAL C O 1
ATOM 5400 N N . PRO C 1 226 ? 102.501 37.329 46.276 1.00 17.70 226 PRO C N 1
ATOM 5401 C CA . PRO C 1 226 ? 102.452 37.148 47.747 1.00 17.71 226 PRO C CA 1
ATOM 5402 C C . PRO C 1 226 ? 103.566 36.245 48.221 1.00 17.53 226 PRO C C 1
ATOM 5403 O O . PRO C 1 226 ? 104.073 35.455 47.441 1.00 17.98 226 PRO C O 1
ATOM 5407 N N . LEU C 1 227 ? 103.965 36.365 49.484 1.00 18.21 227 LEU C N 1
ATOM 5408 C CA . LEU C 1 227 ? 105.005 35.507 50.058 1.00 18.14 227 LEU C CA 1
ATOM 5409 C C . LEU C 1 227 ? 104.333 34.375 50.784 1.00 18.76 227 LEU C C 1
ATOM 5410 O O . LEU C 1 227 ? 104.493 33.167 50.442 1.00 19.10 227 LEU C O 1
ATOM 5416 N N . THR D 1 1 ? 54.079 45.347 95.877 1.00 14.59 1 THR D N 1
ATOM 5417 C CA . THR D 1 1 ? 55.026 45.865 96.925 1.00 15.52 1 THR D CA 1
ATOM 5418 C C . THR D 1 1 ? 54.956 47.374 96.988 1.00 16.06 1 THR D C 1
ATOM 5419 O O . THR D 1 1 ? 55.012 48.061 95.967 1.00 16.24 1 THR D O 1
ATOM 5423 N N . LYS D 1 2 ? 54.805 47.893 98.200 1.00 16.57 2 LYS D N 1
ATOM 5424 C CA . LYS D 1 2 ? 54.809 49.324 98.427 1.00 17.45 2 LYS D CA 1
ATOM 5425 C C . LYS D 1 2 ? 56.290 49.815 98.383 1.00 17.96 2 LYS D C 1
ATOM 5426 O O . LYS D 1 2 ? 57.194 49.084 98.798 1.00 19.16 2 LYS D O 1
ATOM 5432 N N . PRO D 1 3 ? 56.571 51.025 97.866 1.00 18.73 3 PRO D N 1
ATOM 5433 C CA . PRO D 1 3 ? 57.969 51.498 97.806 1.00 18.68 3 PRO D CA 1
ATOM 5434 C C . PRO D 1 3 ? 58.664 51.522 99.184 1.00 19.33 3 PRO D C 1
ATOM 5435 O O . PRO D 1 3 ? 58.004 51.825 100.224 1.00 19.31 3 PRO D O 1
ATOM 5439 N N . GLY D 1 4 ? 59.975 51.211 99.207 1.00 19.00 4 GLY D N 1
ATOM 5440 C CA . GLY D 1 4 ? 60.755 51.225 100.447 1.00 17.26 4 GLY D CA 1
ATOM 5441 C C . GLY D 1 4 ? 60.783 49.845 101.017 1.00 17.74 4 GLY D C 1
ATOM 5442 O O . GLY D 1 4 ? 61.657 49.522 101.841 1.00 18.22 4 GLY D O 1
ATOM 5443 N N . TYR D 1 5 ? 59.813 49.018 100.623 1.00 17.55 5 TYR D N 1
ATOM 5444 C CA . TYR D 1 5 ? 59.694 47.662 101.176 1.00 17.02 5 TYR D CA 1
ATOM 5445 C C . TYR D 1 5 ? 60.387 46.629 100.312 1.00 16.76 5 TYR D C 1
ATOM 5446 O O . TYR D 1 5 ? 60.699 46.876 99.129 1.00 17.00 5 TYR D O 1
ATOM 5455 N N . ILE D 1 6 ? 60.660 45.475 100.919 1.00 16.75 6 ILE D N 1
ATOM 5456 C CA . ILE D 1 6 ? 61.331 44.379 100.258 1.00 16.28 6 ILE D CA 1
ATOM 5457 C C . ILE D 1 6 ? 60.500 43.765 99.151 1.00 16.23 6 ILE D C 1
ATOM 5458 O O . ILE D 1 6 ? 59.451 43.179 99.355 1.00 16.28 6 ILE D O 1
ATOM 5463 N N . ASN D 1 7 ? 61.034 43.888 97.941 1.00 16.73 7 ASN D N 1
ATOM 5464 C CA . ASN D 1 7 ? 60.404 43.393 96.729 1.00 15.91 7 ASN D CA 1
ATOM 5465 C C . ASN D 1 7 ? 61.012 42.085 96.277 1.00 16.03 7 ASN D C 1
ATOM 5466 O O . ASN D 1 7 ? 60.334 41.345 95.590 1.00 17.60 7 ASN D O 1
ATOM 5471 N N . ALA D 1 8 ? 62.234 41.738 96.684 1.00 16.02 8 ALA D N 1
ATOM 5472 C CA . ALA D 1 8 ? 62.819 40.460 96.271 1.00 14.97 8 ALA D CA 1
ATOM 5473 C C . ALA D 1 8 ? 63.930 40.026 97.219 1.00 15.89 8 ALA D C 1
ATOM 5474 O O . ALA D 1 8 ? 64.552 40.886 97.872 1.00 15.57 8 ALA D O 1
ATOM 5476 N N . ALA D 1 9 ? 64.187 38.710 97.303 1.00 15.08 9 ALA D N 1
ATOM 5477 C CA . ALA D 1 9 ? 65.267 38.241 98.123 1.00 15.43 9 ALA D CA 1
ATOM 5478 C C . ALA D 1 9 ? 65.782 36.909 97.662 1.00 15.00 9 ALA D C 1
ATOM 5479 O O . ALA D 1 9 ? 65.075 36.188 97.041 1.00 15.89 9 ALA D O 1
ATOM 5481 N N . PHE D 1 10 ? 67.008 36.575 98.012 1.00 15.13 10 PHE D N 1
ATOM 5482 C CA . PHE D 1 10 ? 67.559 35.249 97.697 1.00 15.78 10 PHE D CA 1
ATOM 5483 C C . PHE D 1 10 ? 68.709 34.857 98.654 1.00 15.82 10 PHE D C 1
ATOM 5484 O O . PHE D 1 10 ? 69.421 35.727 99.150 1.00 15.93 10 PHE D O 1
ATOM 5492 N N . ARG D 1 11 ? 68.873 33.550 98.895 1.00 15.87 11 ARG D N 1
ATOM 5493 C CA . ARG D 1 11 ? 69.924 33.075 99.759 1.00 15.65 11 ARG D CA 1
ATOM 5494 C C . ARG D 1 11 ? 71.317 33.009 99.094 1.00 16.03 11 ARG D C 1
ATOM 5495 O O . ARG D 1 11 ? 71.501 32.458 97.979 1.00 15.46 11 ARG D O 1
ATOM 5503 N N . SER D 1 12 ? 72.311 33.542 99.808 1.00 15.96 12 SER D N 1
ATOM 5504 C CA . SER D 1 12 ? 73.670 33.442 99.315 1.00 16.58 12 SER D CA 1
ATOM 5505 C C . SER D 1 12 ? 74.265 32.093 99.654 1.00 16.53 12 SER D C 1
ATOM 5506 O O . SER D 1 12 ? 73.879 31.459 100.633 1.00 15.77 12 SER D O 1
ATOM 5509 N N . SER D 1 13 ? 75.240 31.702 98.825 1.00 17.17 13 SER D N 1
ATOM 5510 C CA . SER D 1 13 ? 76.044 30.511 99.030 1.00 16.97 13 SER D CA 1
ATOM 5511 C C . SER D 1 13 ? 76.979 30.721 100.201 1.00 17.31 13 SER D C 1
ATOM 5512 O O . SER D 1 13 ? 77.442 29.720 100.787 1.00 17.21 13 SER D O 1
ATOM 5515 N N . LYS D 1 14 ? 77.211 31.994 100.571 1.00 17.19 14 LYS D N 1
ATOM 5516 C CA . LYS D 1 14 ? 77.957 32.317 101.779 1.00 17.58 14 LYS D CA 1
ATOM 5517 C C . LYS D 1 14 ? 77.086 32.209 103.012 1.00 18.10 14 LYS D C 1
ATOM 5518 O O . LYS D 1 14 ? 76.061 32.902 103.126 1.00 18.87 14 LYS D O 1
ATOM 5524 N N . ASN D 1 15 ? 77.474 31.348 103.955 1.00 17.84 15 ASN D N 1
ATOM 5525 C CA . ASN D 1 15 ? 76.675 31.074 105.142 1.00 17.46 15 ASN D CA 1
ATOM 5526 C C . ASN D 1 15 ? 75.973 32.271 105.818 1.00 17.55 15 ASN D C 1
ATOM 5527 O O . ASN D 1 15 ? 76.587 33.290 106.091 1.00 16.90 15 ASN D O 1
ATOM 5532 N N . ASN D 1 16 ? 74.677 32.123 106.092 1.00 17.08 16 ASN D N 1
ATOM 5533 C CA . ASN D 1 16 ? 73.892 33.129 106.800 1.00 16.48 16 ASN D CA 1
ATOM 5534 C C . ASN D 1 16 ? 73.834 34.515 106.171 1.00 15.88 16 ASN D C 1
ATOM 5535 O O . ASN D 1 16 ? 73.560 35.480 106.842 1.00 15.65 16 ASN D O 1
ATOM 5540 N N . GLU D 1 17 ? 74.049 34.589 104.859 1.00 16.38 17 GLU D N 1
ATOM 5541 C CA . GLU D 1 17 ? 73.877 35.851 104.089 1.00 16.44 17 GLU D CA 1
ATOM 5542 C C . GLU D 1 17 ? 72.748 35.796 103.061 1.00 16.07 17 GLU D C 1
ATOM 5543 O O . GLU D 1 17 ? 72.424 34.743 102.555 1.00 16.56 17 GLU D O 1
ATOM 5549 N N . ALA D 1 18 ? 72.147 36.942 102.762 1.00 16.08 18 ALA D N 1
ATOM 5550 C CA . ALA D 1 18 ? 71.004 36.993 101.857 1.00 16.18 18 ALA D CA 1
ATOM 5551 C C . ALA D 1 18 ? 70.949 38.382 101.275 1.00 16.27 18 ALA D C 1
ATOM 5552 O O . ALA D 1 18 ? 71.308 39.346 101.947 1.00 16.94 18 ALA D O 1
ATOM 5554 N N . TYR D 1 19 ? 70.514 38.480 100.008 1.00 16.86 19 TYR D N 1
ATOM 5555 C CA . TYR D 1 19 ? 70.322 39.774 99.316 1.00 16.27 19 TYR D CA 1
ATOM 5556 C C . TYR D 1 19 ? 68.811 40.136 99.318 1.00 16.10 19 TYR D C 1
ATOM 5557 O O . TYR D 1 19 ? 67.969 39.286 99.018 1.00 16.16 19 TYR D O 1
ATOM 5566 N N . PHE D 1 20 ? 68.506 41.372 99.676 1.00 15.84 20 PHE D N 1
ATOM 5567 C CA . PHE D 1 20 ? 67.131 41.841 99.776 1.00 16.05 20 PHE D CA 1
ATOM 5568 C C . PHE D 1 20 ? 67.108 42.941 98.737 1.00 16.26 20 PHE D C 1
ATOM 5569 O O . PHE D 1 20 ? 68.038 43.758 98.685 1.00 16.43 20 PHE D O 1
ATOM 5577 N N . PHE D 1 21 ? 66.051 42.956 97.925 1.00 15.86 21 PHE D N 1
ATOM 5578 C CA . PHE D 1 21 ? 65.858 43.948 96.901 1.00 15.64 21 PHE D CA 1
ATOM 5579 C C . PHE D 1 21 ? 64.693 44.905 97.212 1.00 16.13 21 PHE D C 1
ATOM 5580 O O . PHE D 1 21 ? 63.548 44.479 97.403 1.00 15.35 21 PHE D O 1
ATOM 5588 N N . ILE D 1 22 ? 65.050 46.181 97.289 1.00 15.18 22 ILE D N 1
ATOM 5589 C CA . ILE D 1 22 ? 64.133 47.259 97.691 1.00 16.72 22 ILE D CA 1
ATOM 5590 C C . ILE D 1 22 ? 64.239 48.344 96.605 1.00 16.67 22 ILE D C 1
ATOM 5591 O O . ILE D 1 22 ? 65.351 48.740 96.264 1.00 16.24 22 ILE D O 1
ATOM 5596 N N . ASN D 1 23 ? 63.113 48.779 96.031 1.00 16.60 23 ASN D N 1
ATOM 5597 C CA . ASN D 1 23 ? 63.168 49.797 95.040 1.00 16.64 23 ASN D CA 1
ATOM 5598 C C . ASN D 1 23 ? 64.077 49.337 93.910 1.00 17.09 23 ASN D C 1
ATOM 5599 O O . ASN D 1 23 ? 63.923 48.208 93.423 1.00 17.57 23 ASN D O 1
ATOM 5604 N N . ASP D 1 24 ? 65.049 50.177 93.522 1.00 17.30 24 ASP D N 1
ATOM 5605 C CA . ASP D 1 24 ? 66.080 49.805 92.558 1.00 16.63 24 ASP D CA 1
ATOM 5606 C C . ASP D 1 24 ? 67.453 49.595 93.188 1.00 17.03 24 ASP D C 1
ATOM 5607 O O . ASP D 1 24 ? 68.480 49.750 92.530 1.00 16.71 24 ASP D O 1
ATOM 5612 N N . LYS D 1 25 ? 67.447 49.229 94.467 1.00 16.99 25 LYS D N 1
ATOM 5613 C CA . LYS D 1 25 ? 68.628 49.040 95.266 1.00 17.18 25 LYS D CA 1
ATOM 5614 C C . LYS D 1 25 ? 68.579 47.692 95.983 1.00 17.39 25 LYS D C 1
ATOM 5615 O O . LYS D 1 25 ? 67.627 46.915 95.840 1.00 17.31 25 LYS D O 1
ATOM 5621 N N . TYR D 1 26 ? 69.636 47.392 96.708 1.00 16.73 26 TYR D N 1
ATOM 5622 C CA . TYR D 1 26 ? 69.671 46.167 97.465 1.00 17.19 26 TYR D CA 1
ATOM 5623 C C . TYR D 1 26 ? 70.538 46.322 98.753 1.00 17.07 26 TYR D C 1
ATOM 5624 O O . TYR D 1 26 ? 71.313 47.302 98.942 1.00 16.72 26 TYR D O 1
ATOM 5633 N N . VAL D 1 27 ? 70.416 45.340 99.624 1.00 16.61 27 VAL D N 1
ATOM 5634 C CA . VAL D 1 27 ? 71.151 45.287 100.907 1.00 15.71 27 VAL D CA 1
ATOM 5635 C C . VAL D 1 27 ? 71.663 43.857 100.973 1.00 15.82 27 VAL D C 1
ATOM 5636 O O . VAL D 1 27 ? 70.913 42.953 100.672 1.00 15.60 27 VAL D O 1
ATOM 5640 N N . LEU D 1 28 ? 72.972 43.651 101.230 1.00 16.06 28 LEU D N 1
ATOM 5641 C CA . LEU D 1 28 ? 73.490 42.321 101.603 1.00 15.67 28 LEU D CA 1
ATOM 5642 C C . LEU D 1 28 ? 73.430 42.188 103.156 1.00 16.11 28 LEU D C 1
ATOM 5643 O O . LEU D 1 28 ? 73.860 43.077 103.894 1.00 15.99 28 LEU D O 1
ATOM 5648 N N . LEU D 1 29 ? 72.877 41.083 103.642 1.00 16.21 29 LEU D N 1
ATOM 5649 C CA . LEU D 1 29 ? 72.633 40.951 105.069 1.00 16.84 29 LEU D CA 1
ATOM 5650 C C . LEU D 1 29 ? 73.172 39.640 105.663 1.00 16.41 29 LEU D C 1
ATOM 5651 O O . LEU D 1 29 ? 72.986 38.572 105.086 1.00 16.20 29 LEU D O 1
ATOM 5656 N N . ASP D 1 30 ? 73.839 39.750 106.814 1.00 16.35 30 ASP D N 1
ATOM 5657 C CA . ASP D 1 30 ? 74.119 38.591 107.648 1.00 16.68 30 ASP D CA 1
ATOM 5658 C C . ASP D 1 30 ? 72.813 38.538 108.452 1.00 16.77 30 ASP D C 1
ATOM 5659 O O . ASP D 1 30 ? 72.685 39.225 109.444 1.00 17.46 30 ASP D O 1
ATOM 5664 N N . TYR D 1 31 ? 71.822 37.762 108.006 1.00 16.77 31 TYR D N 1
ATOM 5665 C CA . TYR D 1 31 ? 70.512 37.789 108.629 1.00 16.14 31 TYR D CA 1
ATOM 5666 C C . TYR D 1 31 ? 70.450 36.962 109.910 1.00 17.05 31 TYR D C 1
ATOM 5667 O O . TYR D 1 31 ? 69.397 36.877 110.544 1.00 16.59 31 TYR D O 1
ATOM 5676 N N . ALA D 1 32 ? 71.575 36.323 110.264 1.00 17.28 32 ALA D N 1
ATOM 5677 C CA . ALA D 1 32 ? 71.750 35.527 111.474 1.00 17.34 32 ALA D CA 1
ATOM 5678 C C . ALA D 1 32 ? 70.576 34.645 111.823 1.00 18.13 32 ALA D C 1
ATOM 5679 O O . ALA D 1 32 ? 69.872 34.950 112.800 1.00 17.83 32 ALA D O 1
ATOM 5681 N N . PRO D 1 33 ? 70.354 33.529 111.073 1.00 18.56 33 PRO D N 1
ATOM 5682 C CA . PRO D 1 33 ? 69.221 32.617 111.454 1.00 18.62 33 PRO D CA 1
ATOM 5683 C C . PRO D 1 33 ? 69.557 31.888 112.740 1.00 19.24 33 PRO D C 1
ATOM 5684 O O . PRO D 1 33 ? 70.761 31.674 113.000 1.00 20.33 33 PRO D O 1
ATOM 5688 N N . GLY D 1 34 ? 68.569 31.535 113.566 1.00 18.97 34 GLY D N 1
ATOM 5689 C CA . GLY D 1 34 ? 68.918 30.878 114.866 1.00 20.65 34 GLY D CA 1
ATOM 5690 C C . GLY D 1 34 ? 70.118 31.539 115.610 1.00 20.77 34 GLY D C 1
ATOM 5691 O O . GLY D 1 34 ? 71.013 30.871 116.152 1.00 21.27 34 GLY D O 1
ATOM 5692 N N . SER D 1 35 ? 70.146 32.865 115.637 1.00 20.74 35 SER D N 1
ATOM 5693 C CA . SER D 1 35 ? 71.131 33.618 116.396 1.00 20.47 35 SER D CA 1
ATOM 5694 C C . SER D 1 35 ? 70.630 35.079 116.500 1.00 21.18 35 SER D C 1
ATOM 5695 O O . SER D 1 35 ? 69.534 35.465 115.970 1.00 21.09 35 SER D O 1
ATOM 5698 N N . SER D 1 36 ? 71.474 35.905 117.100 1.00 21.41 36 SER D N 1
ATOM 5699 C CA . SER D 1 36 ? 71.200 37.322 117.327 1.00 20.76 36 SER D CA 1
ATOM 5700 C C . SER D 1 36 ? 72.270 38.191 116.631 1.00 20.16 36 SER D C 1
ATOM 5701 O O . SER D 1 36 ? 72.295 39.449 116.747 1.00 20.40 36 SER D O 1
ATOM 5704 N N . ARG D 1 37 ? 73.181 37.527 115.941 1.00 18.95 37 ARG D N 1
ATOM 5705 C CA . ARG D 1 37 ? 74.307 38.238 115.346 1.00 19.01 37 ARG D CA 1
ATOM 5706 C C . ARG D 1 37 ? 73.985 38.880 113.988 1.00 18.46 37 ARG D C 1
ATOM 5707 O O . ARG D 1 37 ? 74.836 38.797 113.080 1.00 18.09 37 ARG D O 1
ATOM 5709 N N . ASP D 1 38 ? 72.787 39.502 113.831 1.00 17.87 38 ASP D N 1
ATOM 5710 C CA . ASP D 1 38 ? 72.412 40.105 112.502 1.00 17.24 38 ASP D CA 1
ATOM 5711 C C . ASP D 1 38 ? 73.158 41.418 112.190 1.00 16.74 38 ASP D C 1
ATOM 5712 O O . ASP D 1 38 ? 73.445 42.218 113.092 1.00 15.89 38 ASP D O 1
ATOM 5717 N N . LYS D 1 39 ? 73.499 41.623 110.920 1.00 16.31 39 LYS D N 1
ATOM 5718 C CA . LYS D 1 39 ? 74.328 42.787 110.543 1.00 16.25 39 LYS D CA 1
ATOM 5719 C C . LYS D 1 39 ? 74.314 43.070 109.030 1.00 16.10 39 LYS D C 1
ATOM 5720 O O . LYS D 1 39 ? 74.382 42.136 108.225 1.00 15.93 39 LYS D O 1
ATOM 5726 N N . VAL D 1 40 ? 74.152 44.347 108.665 1.00 15.63 40 VAL D N 1
ATOM 5727 C CA . VAL D 1 40 ? 74.127 44.747 107.296 1.00 15.61 40 VAL D CA 1
ATOM 5728 C C . VAL D 1 40 ? 75.553 44.778 106.781 1.00 16.36 40 VAL D C 1
ATOM 5729 O O . VAL D 1 40 ? 76.381 45.512 107.278 1.00 16.61 40 VAL D O 1
ATOM 5733 N N . LEU D 1 41 ? 75.815 44.010 105.733 1.00 16.81 41 LEU D N 1
ATOM 5734 C CA . LEU D 1 41 ? 77.145 43.894 105.174 1.00 17.13 41 LEU D CA 1
ATOM 5735 C C . LEU D 1 41 ? 77.391 44.929 104.056 1.00 17.46 41 LEU D C 1
ATOM 5736 O O . LEU D 1 41 ? 78.506 45.465 103.900 1.00 17.06 41 LEU D O 1
ATOM 5741 N N . TYR D 1 42 ? 76.343 45.221 103.285 1.00 17.32 42 TYR D N 1
ATOM 5742 C CA . TYR D 1 42 ? 76.460 46.138 102.173 1.00 17.00 42 TYR D CA 1
ATOM 5743 C C . TYR D 1 42 ? 75.149 46.889 101.814 1.00 16.81 42 TYR D C 1
ATOM 5744 O O . TYR D 1 42 ? 74.089 46.317 101.787 1.00 17.76 42 TYR D O 1
ATOM 5753 N N . GLY D 1 43 ? 75.224 48.175 101.531 1.00 16.53 43 GLY D N 1
ATOM 5754 C CA . GLY D 1 43 ? 74.073 48.903 101.058 1.00 16.28 43 GLY D CA 1
ATOM 5755 C C . GLY D 1 43 ? 73.346 49.612 102.186 1.00 16.85 43 GLY D C 1
ATOM 5756 O O . GLY D 1 43 ? 73.827 49.655 103.309 1.00 16.80 43 GLY D O 1
ATOM 5757 N N . PRO D 1 44 ? 72.141 50.151 101.915 1.00 17.23 44 PRO D N 1
ATOM 5758 C CA . PRO D 1 44 ? 71.460 50.120 100.599 1.00 16.91 44 PRO D CA 1
ATOM 5759 C C . PRO D 1 44 ? 72.320 50.754 99.495 1.00 17.59 44 PRO D C 1
ATOM 5760 O O . PRO D 1 44 ? 73.101 51.723 99.762 1.00 18.12 44 PRO D O 1
ATOM 5764 N N . THR D 1 45 ? 72.236 50.206 98.275 1.00 17.60 45 THR D N 1
ATOM 5765 C CA . THR D 1 45 ? 73.034 50.689 97.139 1.00 17.24 45 THR D CA 1
ATOM 5766 C C . THR D 1 45 ? 72.260 50.270 95.930 1.00 17.63 45 THR D C 1
ATOM 5767 O O . THR D 1 45 ? 71.613 49.217 95.934 1.00 17.45 45 THR D O 1
ATOM 5771 N N . PRO D 1 46 ? 72.298 51.107 94.891 1.00 18.10 46 PRO D N 1
ATOM 5772 C CA . PRO D 1 46 ? 71.642 50.769 93.618 1.00 17.91 46 PRO D CA 1
ATOM 5773 C C . PRO D 1 46 ? 72.208 49.476 93.015 1.00 18.14 46 PRO D C 1
ATOM 5774 O O . PRO D 1 46 ? 73.437 49.278 93.053 1.00 17.97 46 PRO D O 1
ATOM 5778 N N . VAL D 1 47 ? 71.305 48.585 92.548 1.00 17.63 47 VAL D N 1
ATOM 5779 C CA . VAL D 1 47 ? 71.664 47.374 91.802 1.00 17.29 47 VAL D CA 1
ATOM 5780 C C . VAL D 1 47 ? 72.728 47.711 90.713 1.00 17.58 47 VAL D C 1
ATOM 5781 O O . VAL D 1 47 ? 73.709 46.979 90.536 1.00 17.35 47 VAL D O 1
ATOM 5785 N N . ARG D 1 48 ? 72.497 48.831 90.037 1.00 17.19 48 ARG D N 1
ATOM 5786 C CA . ARG D 1 48 ? 73.289 49.391 88.931 1.00 16.90 48 ARG D CA 1
ATOM 5787 C C . ARG D 1 48 ? 74.730 49.697 89.334 1.00 16.57 48 ARG D C 1
ATOM 5788 O O . ARG D 1 48 ? 75.614 49.611 88.512 1.00 16.73 48 ARG D O 1
ATOM 5796 N N . ASP D 1 49 ? 74.957 49.970 90.618 1.00 16.62 49 ASP D N 1
ATOM 5797 C CA . ASP D 1 49 ? 76.300 50.256 91.186 1.00 16.48 49 ASP D CA 1
ATOM 5798 C C . ASP D 1 49 ? 76.946 49.071 91.882 1.00 16.53 49 ASP D C 1
ATOM 5799 O O . ASP D 1 49 ? 78.145 48.942 91.861 1.00 16.94 49 ASP D O 1
ATOM 5804 N N . GLY D 1 50 ? 76.166 48.231 92.547 1.00 16.98 50 GLY D N 1
ATOM 5805 C CA . GLY D 1 50 ? 76.726 47.055 93.212 1.00 16.95 50 GLY D CA 1
ATOM 5806 C C . GLY D 1 50 ? 76.913 45.821 92.340 1.00 17.27 50 GLY D C 1
ATOM 5807 O O . GLY D 1 50 ? 77.738 44.948 92.661 1.00 16.35 50 GLY D O 1
ATOM 5808 N N . PHE D 1 51 ? 76.091 45.716 91.280 1.00 17.46 51 PHE D N 1
ATOM 5809 C CA . PHE D 1 51 ? 76.204 44.630 90.316 1.00 17.67 51 PHE D CA 1
ATOM 5810 C C . PHE D 1 51 ? 76.332 45.294 89.013 1.00 17.59 51 PHE D C 1
ATOM 5811 O O . PHE D 1 51 ? 75.340 45.666 88.437 1.00 18.67 51 PHE D O 1
ATOM 5819 N N . LYS D 1 52 ? 77.539 45.427 88.492 1.00 18.05 52 LYS D N 1
ATOM 5820 C CA . LYS D 1 52 ? 77.672 46.208 87.291 1.00 18.31 52 LYS D CA 1
ATOM 5821 C C . LYS D 1 52 ? 77.497 45.512 85.997 1.00 17.61 52 LYS D C 1
ATOM 5822 O O . LYS D 1 52 ? 77.406 46.168 84.964 1.00 18.43 52 LYS D O 1
ATOM 5828 N N . SER D 1 53 ? 77.425 44.188 86.024 1.00 17.23 53 SER D N 1
ATOM 5829 C CA . SER D 1 53 ? 77.073 43.463 84.819 1.00 16.79 53 SER D CA 1
ATOM 583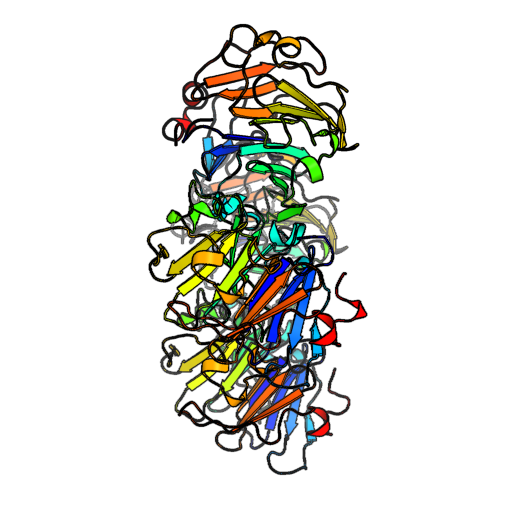0 C C . SER D 1 53 ? 75.614 43.796 84.482 1.00 16.99 53 SER D C 1
ATOM 5831 O O . SER D 1 53 ? 75.140 43.524 83.369 1.00 18.09 53 SER D O 1
ATOM 5834 N N . LEU D 1 54 ? 74.928 44.428 85.438 1.00 16.78 54 LEU D N 1
ATOM 5835 C CA . LEU D 1 54 ? 73.526 44.767 85.338 1.00 16.19 54 LEU D CA 1
ATOM 5836 C C . LEU D 1 54 ? 73.326 46.273 85.128 1.00 16.16 54 LEU D C 1
ATOM 5837 O O . LEU D 1 54 ? 72.225 46.715 84.901 1.00 15.91 54 LEU D O 1
ATOM 5842 N N . ASN D 1 55 ? 74.373 47.057 85.278 1.00 15.83 55 ASN D N 1
ATOM 5843 C CA . ASN D 1 55 ? 74.262 48.490 85.143 1.00 15.92 55 ASN D CA 1
ATOM 5844 C C . ASN D 1 55 ? 73.459 48.964 83.919 1.00 16.57 55 ASN D C 1
ATOM 5845 O O . ASN D 1 55 ? 72.462 49.676 84.061 1.00 17.55 55 ASN D O 1
ATOM 5850 N N . GLN D 1 56 ? 73.887 48.599 82.719 1.00 15.69 56 GLN D N 1
ATOM 5851 C CA . GLN D 1 56 ? 73.175 48.986 81.541 1.00 14.60 56 GLN D CA 1
ATOM 5852 C C . GLN D 1 56 ? 72.247 47.861 81.018 1.00 15.02 56 GLN D C 1
ATOM 5853 O O . GLN D 1 56 ? 72.478 47.243 79.972 1.00 15.25 56 GLN D O 1
ATOM 5859 N N . THR D 1 57 ? 71.199 47.610 81.800 1.00 15.11 57 THR D N 1
ATOM 5860 C CA . THR D 1 57 ? 70.174 46.625 81.550 1.00 14.80 57 THR D CA 1
ATOM 5861 C C . THR D 1 57 ? 68.938 47.135 82.250 1.00 14.74 57 THR D C 1
ATOM 5862 O O . THR D 1 57 ? 69.029 48.106 82.992 1.00 15.40 57 THR D O 1
ATOM 5866 N N . ILE D 1 58 ? 67.780 46.539 81.977 1.00 14.92 58 ILE D N 1
ATOM 5867 C CA . ILE D 1 58 ? 66.536 46.873 82.669 1.00 15.46 58 ILE D CA 1
ATOM 5868 C C . ILE D 1 58 ? 66.630 46.685 84.199 1.00 15.78 58 ILE D C 1
ATOM 5869 O O . ILE D 1 58 ? 66.027 47.452 84.971 1.00 17.05 58 ILE D O 1
ATOM 5874 N N . PHE D 1 59 ? 67.398 45.704 84.657 1.00 15.93 59 PHE D N 1
ATOM 5875 C CA . PHE D 1 59 ? 67.606 45.504 86.095 1.00 15.64 59 PHE D CA 1
ATOM 5876 C C . PHE D 1 59 ? 68.361 46.650 86.739 1.00 16.72 59 PHE D C 1
ATOM 5877 O O . PHE D 1 59 ? 68.102 47.013 87.905 1.00 16.87 59 PHE D O 1
ATOM 5885 N N . GLY D 1 60 ? 69.291 47.251 85.985 1.00 16.62 60 GLY D N 1
ATOM 5886 C CA . GLY D 1 60 ? 70.102 48.318 86.519 1.00 16.58 60 GLY D CA 1
ATOM 5887 C C . GLY D 1 60 ? 69.281 49.578 86.564 1.00 16.61 60 GLY D C 1
ATOM 5888 O O . GLY D 1 60 ? 69.407 50.354 87.493 1.00 16.79 60 GLY D O 1
ATOM 5889 N N . SER D 1 61 ? 68.440 49.783 85.538 1.00 16.47 61 SER D N 1
ATOM 5890 C CA . SER D 1 61 ? 67.485 50.929 85.492 1.00 16.01 61 SER D CA 1
ATOM 5891 C C . SER D 1 61 ? 66.382 50.898 86.555 1.00 16.10 61 SER D C 1
ATOM 5892 O O . SER D 1 61 ? 66.144 51.895 87.204 1.00 16.06 61 SER D O 1
ATOM 5895 N N . TYR D 1 62 ? 65.756 49.738 86.750 1.00 16.18 62 TYR D N 1
ATOM 5896 C CA . TYR D 1 62 ? 64.562 49.578 87.629 1.00 16.21 62 TYR D CA 1
ATOM 5897 C C . TYR D 1 62 ? 64.673 48.634 88.855 1.00 16.16 62 TYR D C 1
ATOM 5898 O O . TYR D 1 62 ? 63.714 48.507 89.627 1.00 15.97 62 TYR D O 1
ATOM 5907 N N . GLY D 1 63 ? 65.810 47.955 89.015 1.00 15.75 63 GLY D N 1
ATOM 5908 C CA . GLY D 1 63 ? 65.970 47.029 90.117 1.00 15.44 63 GLY D CA 1
ATOM 5909 C C . GLY D 1 63 ? 65.365 45.676 89.811 1.00 15.21 63 GLY D C 1
ATOM 5910 O O . GLY D 1 63 ? 65.089 45.346 88.670 1.00 14.32 63 GLY D O 1
ATOM 5911 N N . ILE D 1 64 ? 65.171 44.904 90.871 1.00 15.37 64 ILE D N 1
ATOM 5912 C CA . ILE D 1 64 ? 64.742 43.509 90.818 1.00 15.26 64 ILE D CA 1
ATOM 5913 C C . ILE D 1 64 ? 63.481 43.298 91.645 1.00 15.72 64 ILE D C 1
ATOM 5914 O O . ILE D 1 64 ? 63.453 43.646 92.838 1.00 15.78 64 ILE D O 1
ATOM 5919 N N . ASP D 1 65 ? 62.452 42.691 91.039 1.00 15.41 65 ASP D N 1
ATOM 5920 C CA . ASP D 1 65 ? 61.193 42.478 91.775 1.00 15.50 65 ASP D CA 1
ATOM 5921 C C . ASP D 1 65 ? 60.910 41.051 92.163 1.00 15.77 65 ASP D C 1
ATOM 5922 O O . ASP D 1 65 ? 59.878 40.778 92.687 1.00 16.53 65 ASP D O 1
ATOM 5927 N N . CYS D 1 66 ? 61.818 40.121 91.892 1.00 16.11 66 CYS D N 1
ATOM 5928 C CA . CYS D 1 66 ? 61.648 38.746 92.318 1.00 15.55 66 CYS D CA 1
ATOM 5929 C C . CYS D 1 66 ? 62.952 38.047 91.971 1.00 15.57 66 CYS D C 1
ATOM 5930 O O . CYS D 1 66 ? 63.669 38.438 91.073 1.00 15.20 66 CYS D O 1
ATOM 5933 N N . SER D 1 67 ? 63.255 37.005 92.714 1.00 15.82 67 SER D N 1
ATOM 5934 C CA . SER D 1 67 ? 64.481 36.297 92.551 1.00 16.46 67 SER D CA 1
ATOM 5935 C C . SER D 1 67 ? 64.448 35.052 93.387 1.00 16.69 67 SER D C 1
ATOM 5936 O O . SER D 1 67 ? 63.614 34.937 94.272 1.00 17.09 67 SER D O 1
ATOM 5939 N N . PHE D 1 68 ? 65.360 34.115 93.096 1.00 16.88 68 PHE D N 1
ATOM 5940 C CA . PHE D 1 68 ? 65.568 32.906 93.889 1.00 16.04 68 PHE D CA 1
ATOM 5941 C C . PHE D 1 68 ? 66.911 32.346 93.466 1.00 16.25 68 PHE D C 1
ATOM 5942 O O . PHE D 1 68 ? 67.276 32.370 92.283 1.00 17.21 68 PHE D O 1
ATOM 5950 N N . ASP D 1 69 ? 67.656 31.860 94.431 1.00 16.45 69 ASP D N 1
ATOM 5951 C CA . ASP D 1 69 ? 68.940 31.238 94.179 1.00 16.56 69 ASP D CA 1
ATOM 5952 C C . ASP D 1 69 ? 68.672 29.872 93.606 1.00 16.83 69 ASP D C 1
ATOM 5953 O O . ASP D 1 69 ? 67.626 29.285 93.887 1.00 16.88 69 ASP D O 1
ATOM 5958 N N . THR D 1 70 ? 69.597 29.391 92.762 1.00 16.83 70 THR D N 1
ATOM 5959 C CA . THR D 1 70 ? 69.524 28.079 92.146 1.00 16.93 70 THR D CA 1
ATOM 5960 C C . THR D 1 70 ? 70.585 27.146 92.787 1.00 17.19 70 THR D C 1
ATOM 5961 O O . THR D 1 70 ? 70.279 26.289 93.616 1.00 16.26 70 THR D O 1
ATOM 5965 N N . GLU D 1 71 ? 71.846 27.397 92.431 1.00 17.12 71 GLU D N 1
ATOM 5966 C CA . GLU D 1 71 ? 72.995 26.627 92.888 1.00 17.04 71 GLU D CA 1
ATOM 5967 C C . GLU D 1 71 ? 74.286 27.414 92.717 1.00 17.40 71 GLU D C 1
ATOM 5968 O O . GLU D 1 71 ? 74.368 28.340 91.915 1.00 16.94 71 GLU D O 1
ATOM 5974 N N . ASN D 1 72 ? 75.304 27.047 93.494 1.00 18.02 72 ASN D N 1
ATOM 5975 C CA . ASN D 1 72 ? 76.603 27.709 93.406 1.00 18.17 72 ASN D CA 1
ATOM 5976 C C . ASN D 1 72 ? 76.437 29.202 93.604 1.00 18.00 72 ASN D C 1
ATOM 5977 O O . ASN D 1 72 ? 75.837 29.618 94.610 1.00 18.51 72 ASN D O 1
ATOM 5982 N N . ASN D 1 73 ? 76.935 30.013 92.668 1.00 17.31 73 ASN D N 1
ATOM 5983 C CA . ASN D 1 73 ? 76.812 31.454 92.842 1.00 17.18 73 ASN D CA 1
ATOM 5984 C C . ASN D 1 73 ? 75.822 32.060 91.891 1.00 17.20 73 ASN D C 1
ATOM 5985 O O . ASN D 1 73 ? 75.962 33.219 91.507 1.00 17.19 73 ASN D O 1
ATOM 5990 N N . GLU D 1 74 ? 74.817 31.267 91.531 1.00 17.09 74 GLU D N 1
ATOM 5991 C CA . GLU D 1 74 ? 73.772 31.672 90.576 1.00 17.47 74 GLU D CA 1
ATOM 5992 C C . GLU D 1 74 ? 72.382 31.891 91.202 1.00 17.10 74 GLU D C 1
ATOM 5993 O O . GLU D 1 74 ? 72.032 31.323 92.243 1.00 17.36 74 GLU D O 1
ATOM 5999 N N . ALA D 1 75 ? 71.642 32.786 90.581 1.00 17.24 75 ALA D N 1
ATOM 6000 C CA . ALA D 1 75 ? 70.280 33.167 90.953 1.00 17.11 75 ALA D CA 1
ATOM 6001 C C . ALA D 1 75 ? 69.533 33.739 89.739 1.00 17.23 75 ALA D C 1
ATOM 6002 O O . ALA D 1 75 ? 70.096 34.519 88.934 1.00 16.71 75 ALA D O 1
ATOM 6004 N N . PHE D 1 76 ? 68.252 33.379 89.637 1.00 17.18 76 PHE D N 1
ATOM 6005 C CA . PHE D 1 76 ? 67.336 33.949 88.641 1.00 16.19 76 PHE D CA 1
ATOM 6006 C C . PHE D 1 76 ? 66.765 35.208 89.207 1.00 15.40 76 PHE D C 1
ATOM 6007 O O . PHE D 1 76 ? 66.309 35.224 90.341 1.00 15.82 76 PHE D O 1
ATOM 6015 N N . ILE D 1 77 ? 66.841 36.290 88.448 1.00 15.71 77 ILE D N 1
ATOM 6016 C CA . ILE D 1 77 ? 66.297 37.618 88.881 1.00 14.98 77 ILE D CA 1
ATOM 6017 C C . ILE D 1 77 ? 65.153 37.975 87.938 1.00 15.19 77 ILE D C 1
ATOM 6018 O O . ILE D 1 77 ? 65.163 37.564 86.781 1.00 15.58 77 ILE D O 1
ATOM 6023 N N . PHE D 1 78 ? 64.178 38.738 88.421 1.00 15.73 78 PHE D N 1
ATOM 6024 C CA . PHE D 1 78 ? 63.052 39.133 87.589 1.00 15.96 78 PHE D CA 1
ATOM 6025 C C . PHE D 1 78 ? 62.787 40.649 87.688 1.00 16.01 78 PHE D C 1
ATOM 6026 O O . PHE D 1 78 ? 63.096 41.280 88.675 1.00 15.90 78 PHE D O 1
ATOM 6034 N N . TYR D 1 79 ? 62.182 41.198 86.638 1.00 16.20 79 TYR D N 1
ATOM 6035 C CA . TYR D 1 79 ? 61.646 42.523 86.658 1.00 16.14 79 TYR D CA 1
ATOM 6036 C C . TYR D 1 79 ? 60.460 42.487 85.720 1.00 15.98 79 TYR D C 1
ATOM 6037 O O . TYR D 1 79 ? 60.628 42.189 84.540 1.00 17.00 79 TYR D O 1
ATOM 6046 N N . GLU D 1 80 ? 59.250 42.759 86.219 1.00 15.99 80 GLU D N 1
ATOM 6047 C CA . GLU D 1 80 ? 58.054 42.724 85.377 1.00 14.22 80 GLU D CA 1
ATOM 6048 C C . GLU D 1 80 ? 58.059 41.436 84.542 1.00 14.67 80 GLU D C 1
ATOM 6049 O O . GLU D 1 80 ? 58.206 40.326 85.128 1.00 14.72 80 GLU D O 1
ATOM 6055 N N . ASN D 1 81 ? 57.934 41.531 83.215 1.00 14.50 81 ASN D N 1
ATOM 6056 C CA . ASN D 1 81 ? 57.904 40.327 82.391 1.00 15.00 81 ASN D CA 1
ATOM 6057 C C . ASN D 1 81 ? 59.265 39.737 81.937 1.00 15.50 81 ASN D C 1
ATOM 6058 O O . ASN D 1 81 ? 59.290 38.805 81.147 1.00 15.71 81 ASN D O 1
ATOM 6063 N N . PHE D 1 82 ? 60.376 40.267 82.446 1.00 15.41 82 PHE D N 1
ATOM 6064 C CA . PHE D 1 82 ? 61.679 39.821 82.008 1.00 15.28 82 PHE D CA 1
ATOM 6065 C C . PHE D 1 82 ? 62.423 39.196 83.181 1.00 15.55 82 PHE D C 1
ATOM 6066 O O . PHE D 1 82 ? 62.192 39.583 84.356 1.00 14.90 82 PHE D O 1
ATOM 6074 N N . CYS D 1 83 ? 63.246 38.197 82.843 1.00 14.97 83 CYS D N 1
ATOM 6075 C CA . CYS 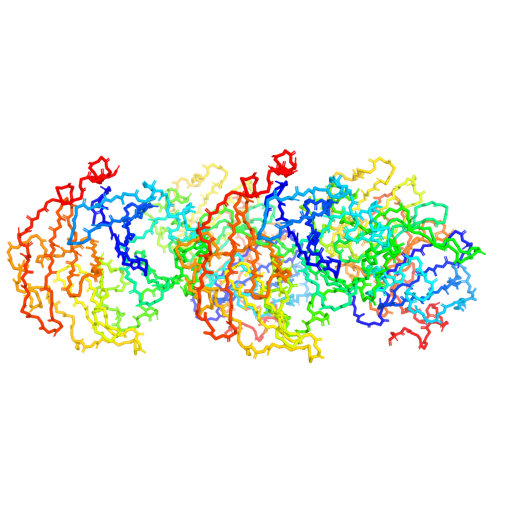D 1 83 ? 64.134 37.528 83.792 1.00 15.82 83 CYS D CA 1
ATOM 6076 C C . CYS D 1 83 ? 65.569 37.247 83.242 1.00 15.59 83 CYS D C 1
ATOM 6077 O O . CYS D 1 83 ? 65.785 37.227 82.036 1.00 16.54 83 CYS D O 1
ATOM 6080 N N . ALA D 1 84 ? 66.534 37.035 84.121 1.00 15.69 84 ALA D N 1
ATOM 6081 C CA . ALA D 1 84 ? 67.930 36.758 83.727 1.00 14.90 84 ALA D CA 1
ATOM 6082 C C . ALA D 1 84 ? 68.493 35.856 84.794 1.00 15.22 84 ALA D C 1
ATOM 6083 O O . ALA D 1 84 ? 68.146 36.012 85.971 1.00 15.23 84 ALA D O 1
ATOM 6085 N N . LEU D 1 85 ? 69.339 34.909 84.390 1.00 15.46 85 LEU D N 1
ATOM 6086 C CA . LEU D 1 85 ? 70.103 34.104 85.365 1.00 15.43 85 LEU D CA 1
ATOM 6087 C C . LEU D 1 85 ? 71.431 34.798 85.496 1.00 15.80 85 LEU D C 1
ATOM 6088 O O . LEU D 1 85 ? 72.035 35.136 84.497 1.00 16.17 85 LEU D O 1
ATOM 6093 N N . ILE D 1 86 ? 71.882 35.034 86.714 1.00 15.68 86 ILE D N 1
ATOM 6094 C CA . ILE D 1 86 ? 73.115 35.701 86.931 1.00 15.55 86 ILE D CA 1
ATOM 6095 C C . ILE D 1 86 ? 73.997 34.857 87.828 1.00 16.28 86 ILE D C 1
ATOM 6096 O O . ILE D 1 86 ? 73.543 33.885 88.476 1.00 16.24 86 ILE D O 1
ATOM 6101 N N . ASP D 1 87 ? 75.272 35.237 87.841 1.00 16.10 87 ASP D N 1
ATOM 6102 C CA . ASP D 1 87 ? 76.224 34.691 88.771 1.00 16.05 87 ASP D CA 1
ATOM 6103 C C . ASP D 1 87 ? 76.545 35.913 89.624 1.00 16.10 87 ASP D C 1
ATOM 6104 O O . ASP D 1 87 ? 77.096 36.871 89.083 1.00 16.27 87 ASP D O 1
ATOM 6109 N N . TYR D 1 88 ? 76.173 35.911 90.921 1.00 15.89 88 TYR D N 1
ATOM 6110 C CA . TYR D 1 88 ? 76.412 37.102 91.764 1.00 16.17 88 TYR D CA 1
ATOM 6111 C C . TYR D 1 88 ? 77.826 37.212 92.411 1.00 16.25 88 TYR D C 1
ATOM 6112 O O . TYR D 1 88 ? 78.120 38.194 93.131 1.00 15.90 88 TYR D O 1
ATOM 6121 N N . ALA D 1 89 ? 78.667 36.197 92.162 1.00 15.94 89 ALA D N 1
ATOM 6122 C CA . ALA D 1 89 ? 80.047 36.145 92.639 1.00 15.73 89 ALA D CA 1
ATOM 6123 C C . ALA D 1 89 ? 80.258 36.862 93.964 1.00 16.27 89 ALA D C 1
ATOM 6124 O O . ALA D 1 89 ? 80.861 37.945 93.958 1.00 16.18 89 ALA D O 1
ATOM 6126 N N . PRO D 1 90 ? 79.763 36.282 95.093 1.00 16.51 90 PRO D N 1
ATOM 6127 C CA . PRO D 1 90 ? 79.844 36.912 96.424 1.00 16.93 90 PRO D CA 1
ATOM 6128 C C . PRO D 1 90 ? 81.281 37.136 96.976 1.00 17.55 90 PRO D C 1
ATOM 6129 O O . PRO D 1 90 ? 81.508 37.997 97.860 1.00 17.53 90 PRO D O 1
ATOM 6133 N N . HIS D 1 91 ? 82.223 36.352 96.459 1.00 17.73 91 HIS D N 1
ATOM 6134 C CA . HIS D 1 91 ? 83.604 36.342 96.915 1.00 17.42 91 HIS D CA 1
ATOM 6135 C C . HIS D 1 91 ? 84.486 37.375 96.175 1.00 17.09 91 HIS D C 1
ATOM 6136 O O . HIS D 1 91 ? 85.396 37.989 96.753 1.00 17.19 91 HIS D O 1
ATOM 6143 N N . SER D 1 92 ? 84.192 37.587 94.901 1.00 17.22 92 SER D N 1
ATOM 6144 C CA . SER D 1 92 ? 85.039 38.428 94.045 1.00 17.30 92 SER D CA 1
ATOM 6145 C C . SER D 1 92 ? 84.433 39.756 93.697 1.00 17.65 92 SER D C 1
ATOM 6146 O O . SER D 1 92 ? 85.166 40.702 93.367 1.00 17.47 92 SER D O 1
ATOM 6149 N N . LYS D 1 93 ? 83.089 39.813 93.762 1.00 17.47 93 LYS D N 1
ATOM 6150 C CA . LYS D 1 93 ? 82.280 40.958 93.320 1.00 16.94 93 LYS D CA 1
ATOM 6151 C C . LYS D 1 93 ? 82.415 41.166 91.817 1.00 16.15 93 LYS D C 1
ATOM 6152 O O . LYS D 1 93 ? 82.270 42.281 91.350 1.00 16.15 93 LYS D O 1
ATOM 6158 N N . LYS D 1 94 ? 82.671 40.086 91.078 1.00 16.06 94 LYS D N 1
ATOM 6159 C CA . LYS D 1 94 ? 82.722 40.082 89.581 1.00 16.00 94 LYS D CA 1
ATOM 6160 C C . LYS D 1 94 ? 81.465 39.373 89.032 1.00 16.17 94 LYS D C 1
ATOM 6161 O O . LYS D 1 94 ? 81.552 38.313 88.406 1.00 16.14 94 LYS D O 1
ATOM 6167 N N . ASP D 1 95 ? 80.293 39.939 89.335 1.00 16.61 95 ASP D N 1
ATOM 6168 C CA . ASP D 1 95 ? 79.025 39.454 88.837 1.00 16.05 95 ASP D CA 1
ATOM 6169 C C . ASP D 1 95 ? 78.944 39.583 87.336 1.00 16.81 95 ASP D C 1
ATOM 6170 O O . ASP D 1 95 ? 79.535 40.489 86.723 1.00 16.25 95 ASP D O 1
ATOM 6175 N N . LYS D 1 96 ? 78.215 38.634 86.740 1.00 16.75 96 LYS D N 1
ATOM 6176 C CA . LYS D 1 96 ? 77.886 38.686 85.360 1.00 16.56 96 LYS D CA 1
ATOM 6177 C C . LYS D 1 96 ? 76.534 38.050 85.121 1.00 16.41 96 LYS D C 1
ATOM 6178 O O . LYS D 1 96 ? 76.018 37.301 85.947 1.00 15.98 96 LYS D O 1
ATOM 6184 N N . ILE D 1 97 ? 76.005 38.310 83.930 1.00 16.67 97 ILE D N 1
ATOM 6185 C CA . ILE D 1 97 ? 74.776 37.691 83.450 1.00 16.27 97 ILE D CA 1
ATOM 6186 C C . ILE D 1 97 ? 75.208 36.384 82.786 1.00 16.31 97 ILE D C 1
ATOM 6187 O O . ILE D 1 97 ? 76.244 36.316 82.156 1.00 16.52 97 ILE D O 1
ATOM 6192 N N . ILE D 1 98 ? 74.412 35.346 82.952 1.00 16.51 98 ILE D N 1
ATOM 6193 C CA . ILE D 1 98 ? 74.638 34.045 82.323 1.00 16.61 98 ILE D CA 1
ATOM 6194 C C . ILE D 1 98 ? 73.551 33.821 81.255 1.00 17.02 98 ILE D C 1
ATOM 6195 O O . ILE D 1 98 ? 73.838 33.298 80.159 1.00 17.28 98 ILE D O 1
ATOM 6200 N N . LEU D 1 99 ? 72.323 34.279 81.528 1.00 16.58 99 LEU D N 1
ATOM 6201 C CA . LEU D 1 99 ? 71.201 34.033 80.628 1.00 16.60 99 LEU D CA 1
ATOM 6202 C C . LEU D 1 99 ? 70.266 35.237 80.585 1.00 16.77 99 LEU D C 1
ATOM 6203 O O . LEU D 1 99 ? 69.916 35.760 81.653 1.00 17.13 99 LEU D O 1
ATOM 6208 N N . GLY D 1 100 ? 69.871 35.670 79.383 1.00 16.22 100 GLY D N 1
ATOM 6209 C CA . GLY D 1 100 ? 68.986 36.823 79.216 1.00 16.51 100 GLY D CA 1
ATOM 6210 C C . GLY D 1 100 ? 69.670 38.187 79.135 1.00 16.42 100 GLY D C 1
ATOM 6211 O O . GLY D 1 100 ? 70.873 38.257 78.838 1.00 16.25 100 GLY D O 1
ATOM 6212 N N . PRO D 1 101 ? 68.919 39.269 79.433 1.00 15.75 101 PRO D N 1
ATOM 6213 C CA . PRO D 1 101 ? 67.500 39.255 79.860 1.00 16.31 101 PRO D CA 1
ATOM 6214 C C . PRO D 1 101 ? 66.457 38.716 78.833 1.00 16.45 101 PRO D C 1
ATOM 6215 O O . PRO D 1 101 ? 66.457 39.047 77.625 1.00 16.85 101 PRO D O 1
ATOM 6219 N N . LYS D 1 102 ? 65.560 37.885 79.325 1.00 16.43 102 LYS D N 1
ATOM 6220 C CA . LYS D 1 102 ? 64.542 37.235 78.479 1.00 16.10 102 LYS D CA 1
ATOM 6221 C C . LYS D 1 102 ? 63.190 37.230 79.193 1.00 15.76 102 LYS D C 1
ATOM 6222 O O . LYS D 1 102 ? 63.116 37.327 80.419 1.00 15.08 102 LYS D O 1
ATOM 6228 N N . LYS D 1 103 ? 62.130 37.106 78.396 1.00 15.80 103 LYS D N 1
ATOM 6229 C CA . LYS D 1 103 ? 60.775 37.228 78.919 1.00 15.94 103 LYS D CA 1
ATOM 6230 C C . LYS D 1 103 ? 60.511 35.974 79.769 1.00 16.12 103 LYS D C 1
ATOM 6231 O O . LYS D 1 103 ? 60.999 34.879 79.455 1.00 16.67 103 LYS D O 1
ATOM 6237 N N . ILE D 1 104 ? 59.741 36.117 80.823 1.00 15.54 104 ILE D N 1
ATOM 6238 C CA . ILE D 1 104 ? 59.481 34.995 81.695 1.00 15.94 104 ILE D CA 1
ATOM 6239 C C . ILE D 1 104 ? 58.938 33.779 80.916 1.00 15.93 104 ILE D C 1
ATOM 6240 O O . ILE D 1 104 ? 59.411 32.679 81.091 1.00 15.72 104 ILE D O 1
ATOM 6245 N N . ALA D 1 105 ? 57.951 33.992 80.054 1.00 16.11 105 ALA D N 1
ATOM 6246 C CA . ALA D 1 105 ? 57.324 32.902 79.288 1.00 16.03 105 ALA D CA 1
ATOM 6247 C C . ALA D 1 105 ? 58.283 32.289 78.245 1.00 16.26 105 ALA D C 1
ATOM 6248 O O . ALA D 1 105 ? 57.972 31.302 77.574 1.00 16.44 105 ALA D O 1
ATOM 6250 N N . ASP D 1 106 ? 59.473 32.871 78.129 1.00 16.62 106 ASP D N 1
ATOM 6251 C CA . ASP D 1 106 ? 60.503 32.445 77.188 1.00 16.42 106 ASP D CA 1
ATOM 6252 C C . ASP D 1 106 ? 61.397 31.397 77.879 1.00 16.66 106 ASP D C 1
ATOM 6253 O O . ASP D 1 106 ? 61.543 30.274 77.412 1.00 16.49 106 ASP D O 1
ATOM 6258 N N . VAL D 1 107 ? 61.973 31.787 79.013 1.00 16.34 107 VAL D N 1
ATOM 6259 C CA . VAL D 1 107 ? 62.820 30.940 79.813 1.00 16.56 107 VAL D CA 1
ATOM 6260 C C . VAL D 1 107 ? 61.995 29.833 80.419 1.00 17.34 107 VAL D C 1
ATOM 6261 O O . VAL D 1 107 ? 62.463 28.645 80.497 1.00 16.34 107 VAL D O 1
ATOM 6265 N N . PHE D 1 108 ? 60.801 30.248 80.884 1.00 16.56 108 PHE D N 1
ATOM 6266 C CA . PHE D 1 108 ? 59.836 29.354 81.479 1.00 17.08 108 PHE D CA 1
ATOM 6267 C C . PHE D 1 108 ? 58.571 29.197 80.627 1.00 16.51 108 PHE D C 1
ATOM 6268 O O . PHE D 1 108 ? 57.555 29.760 80.968 1.00 16.35 108 PHE D O 1
ATOM 6276 N N . PRO D 1 109 ? 58.618 28.361 79.558 1.00 16.87 109 PRO D N 1
ATOM 6277 C CA . PRO D 1 109 ? 57.450 28.290 78.661 1.00 16.99 109 PRO D CA 1
ATOM 6278 C C . PRO D 1 109 ? 56.123 27.805 79.315 1.00 16.95 109 PRO D C 1
ATOM 6279 O O . PRO D 1 109 ? 55.047 28.201 78.872 1.00 16.68 109 PRO D O 1
ATOM 6283 N N . PHE D 1 110 ? 56.193 26.966 80.344 1.00 16.81 110 PHE D N 1
ATOM 6284 C CA . PHE D 1 110 ? 54.989 26.519 81.046 1.00 17.05 110 PHE D CA 1
ATOM 6285 C C . PHE D 1 110 ? 54.159 27.691 81.698 1.00 16.84 110 PHE D C 1
ATOM 6286 O O . PHE D 1 110 ? 52.956 27.564 82.013 1.00 16.25 110 PHE D O 1
ATOM 6294 N N . PHE D 1 111 ? 54.800 28.847 81.833 1.00 16.07 111 PHE D N 1
ATOM 6295 C CA . PHE D 1 111 ? 54.193 29.985 82.495 1.00 15.80 111 PHE D CA 1
ATOM 6296 C C . PHE D 1 111 ? 53.463 30.834 81.498 1.00 16.02 111 PHE D C 1
ATOM 6297 O O . PHE D 1 111 ? 52.912 31.877 81.820 1.00 15.92 111 PHE D O 1
ATOM 6305 N N . GLU D 1 112 ? 53.551 30.443 80.253 1.00 16.36 112 GLU D N 1
ATOM 6306 C CA . GLU D 1 112 ? 53.024 31.283 79.258 1.00 16.63 112 GLU D CA 1
ATOM 6307 C C . GLU D 1 112 ? 51.469 31.174 79.214 1.00 16.77 112 GLU D C 1
ATOM 6308 O O . GLU D 1 112 ? 50.890 30.051 79.196 1.00 16.65 112 GLU D O 1
ATOM 6314 N N . GLY D 1 113 ? 50.815 32.342 79.256 1.00 15.92 113 GLY D N 1
ATOM 6315 C CA . GLY D 1 113 ? 49.371 32.405 79.329 1.00 16.09 113 GLY D CA 1
ATOM 6316 C C . GLY D 1 113 ? 48.881 32.188 80.740 1.00 16.05 113 GLY D C 1
ATOM 6317 O O . GLY D 1 113 ? 47.719 31.978 80.944 1.00 15.68 113 GLY D O 1
ATOM 6318 N N . THR D 1 114 ? 49.783 32.270 81.730 1.00 16.43 114 THR D N 1
ATOM 6319 C CA . THR D 1 114 ? 49.412 32.129 83.139 1.00 15.75 114 THR D CA 1
ATOM 6320 C C . THR D 1 114 ? 49.683 33.444 83.805 1.00 15.63 114 THR D C 1
ATOM 6321 O O . THR D 1 114 ? 50.237 34.360 83.151 1.00 15.85 114 THR D O 1
ATOM 6325 N N . VAL D 1 115 ? 49.280 33.554 85.091 1.00 15.85 115 VAL D N 1
ATOM 6326 C CA . VAL D 1 115 ? 49.472 34.801 85.876 1.00 15.52 115 VAL D CA 1
ATOM 6327 C C . VAL D 1 115 ? 50.960 35.128 86.073 1.00 15.61 115 VAL D C 1
ATOM 6328 O O . VAL D 1 115 ? 51.290 36.242 86.439 1.00 16.11 115 VAL D O 1
ATOM 6332 N N . PHE D 1 116 ? 51.847 34.169 85.796 1.00 15.48 116 PHE D N 1
ATOM 6333 C CA . PHE D 1 116 ? 53.288 34.359 86.001 1.00 15.26 116 PHE D CA 1
ATOM 6334 C C . PHE D 1 116 ? 53.985 34.987 84.790 1.00 15.48 116 PHE D C 1
ATOM 6335 O O . PHE D 1 116 ? 55.047 35.568 84.911 1.00 15.53 116 PHE D O 1
ATOM 6343 N N . GLU D 1 117 ? 53.329 34.964 83.646 1.00 14.97 117 GLU D N 1
ATOM 6344 C CA . GLU D 1 117 ? 53.919 35.454 82.438 1.00 14.54 117 GLU D CA 1
ATOM 6345 C C . GLU D 1 117 ? 54.296 36.919 82.516 1.00 15.25 117 GLU D C 1
ATOM 6346 O O . GLU D 1 117 ? 55.371 37.342 82.051 1.00 15.20 117 GLU D O 1
ATOM 6352 N N . SER D 1 118 ? 53.414 37.721 83.092 1.00 15.43 118 SER D N 1
ATOM 6353 C CA . SER D 1 118 ? 53.637 39.178 83.136 1.00 16.11 118 SER D CA 1
ATOM 6354 C C . SER D 1 118 ? 54.455 39.662 84.354 1.00 16.60 118 SER D C 1
ATOM 6355 O O . SER D 1 118 ? 54.615 40.877 84.588 1.00 16.41 118 SER D O 1
ATOM 6358 N N . GLY D 1 119 ? 54.934 38.707 85.143 1.00 16.54 119 GLY D N 1
ATOM 6359 C CA . GLY D 1 119 ? 55.691 38.984 86.353 1.00 17.04 119 GLY D CA 1
ATOM 6360 C C . GLY D 1 119 ? 55.370 38.055 87.507 1.00 16.95 119 GLY D C 1
ATOM 6361 O O . GLY D 1 119 ? 54.293 37.453 87.545 1.00 16.45 119 GLY D O 1
ATOM 6362 N N . ILE D 1 120 ? 56.333 37.907 88.435 1.00 17.06 120 ILE D N 1
ATOM 6363 C CA . ILE D 1 120 ? 56.193 37.025 89.611 1.00 15.85 120 ILE D CA 1
ATOM 6364 C C . ILE D 1 120 ? 56.390 37.899 90.902 1.00 15.67 120 ILE D C 1
ATOM 6365 O O . ILE D 1 120 ? 57.145 38.843 90.904 1.00 15.97 120 ILE D O 1
ATOM 6370 N N . ASP D 1 121 ? 55.648 37.645 91.965 1.00 15.84 121 ASP D N 1
ATOM 6371 C CA . ASP D 1 121 ? 55.782 38.415 93.204 1.00 15.62 121 ASP D CA 1
ATOM 6372 C C . ASP D 1 121 ? 56.970 38.003 94.046 1.00 15.56 121 ASP D C 1
ATOM 6373 O O . ASP D 1 121 ? 57.776 38.854 94.443 1.00 14.46 121 ASP D O 1
ATOM 6378 N N . ALA D 1 122 ? 57.078 36.696 94.289 1.00 14.93 122 ALA D N 1
ATOM 6379 C CA . ALA D 1 122 ? 58.090 36.144 95.209 1.00 15.44 122 ALA D CA 1
ATOM 6380 C C . ALA D 1 122 ? 58.420 34.664 94.908 1.00 15.12 122 ALA D C 1
ATOM 6381 O O . ALA D 1 122 ? 57.670 33.983 94.223 1.00 15.36 122 ALA D O 1
ATOM 6383 N N . ALA D 1 123 ? 59.556 34.200 95.406 1.00 15.29 123 ALA D N 1
ATOM 6384 C CA . ALA D 1 123 ? 60.042 32.820 95.120 1.00 15.07 123 ALA D CA 1
ATOM 6385 C C . ALA D 1 123 ? 61.025 32.372 96.168 1.00 15.48 123 ALA D C 1
ATOM 6386 O O . ALA D 1 123 ? 61.684 33.205 96.790 1.00 15.28 123 ALA D O 1
ATOM 6388 N N . TYR D 1 124 ? 61.160 31.048 96.346 1.00 15.52 124 TYR D N 1
ATOM 6389 C CA . TYR D 1 124 ? 62.202 30.534 97.169 1.00 16.03 124 TYR D CA 1
ATOM 6390 C C . TYR D 1 124 ? 62.605 29.138 96.786 1.00 16.60 124 TYR D C 1
ATOM 6391 O O . TYR D 1 124 ? 61.762 28.317 96.364 1.00 16.22 124 TYR D O 1
ATOM 6400 N N . ARG D 1 125 ? 63.904 28.864 97.004 1.00 16.83 125 ARG D N 1
ATOM 6401 C CA . ARG D 1 125 ? 64.524 27.595 96.647 1.00 16.61 125 ARG D CA 1
ATOM 6402 C C . ARG D 1 125 ? 64.108 26.482 97.612 1.00 16.55 125 ARG D C 1
ATOM 6403 O O . ARG D 1 125 ? 64.298 26.575 98.842 1.00 17.12 125 ARG D O 1
ATOM 6411 N N . SER D 1 126 ? 63.557 25.406 97.067 1.00 17.29 126 SER D N 1
ATOM 6412 C CA . SER D 1 126 ? 63.175 24.267 97.898 1.00 17.11 126 SER D CA 1
ATOM 6413 C C . SER D 1 126 ? 64.475 23.620 98.375 1.00 17.83 126 SER D C 1
ATOM 6414 O O . SER D 1 126 ? 65.528 23.839 97.778 1.00 18.74 126 SER D O 1
ATOM 6417 N N . THR D 1 127 ? 64.408 22.834 99.457 1.00 18.20 127 THR D N 1
ATOM 6418 C CA . THR D 1 127 ? 65.543 22.033 99.896 1.00 18.13 127 THR D CA 1
ATOM 6419 C C . THR D 1 127 ? 65.608 20.765 99.053 1.00 18.16 127 THR D C 1
ATOM 6420 O O . THR D 1 127 ? 66.575 20.011 99.147 1.00 18.56 127 THR D O 1
ATOM 6424 N N . ARG D 1 128 ? 64.582 20.531 98.236 1.00 18.15 128 ARG D N 1
ATOM 6425 C CA . ARG D 1 128 ? 64.525 19.303 97.470 1.00 17.91 128 ARG D CA 1
ATOM 6426 C C . ARG D 1 128 ? 64.842 19.367 95.967 1.00 18.08 128 ARG D C 1
ATOM 6427 O O . ARG D 1 128 ? 64.215 20.122 95.210 1.00 17.84 128 ARG D O 1
ATOM 6435 N N . GLY D 1 129 ? 65.799 18.529 95.548 1.00 17.59 129 GLY D N 1
ATOM 6436 C CA . GLY D 1 129 ? 66.207 18.457 94.164 1.00 17.53 129 GLY D CA 1
ATOM 6437 C C . GLY D 1 129 ? 66.488 19.809 93.601 1.00 17.37 129 GLY D C 1
ATOM 6438 O O . GLY D 1 129 ? 67.337 20.542 94.109 1.00 17.52 129 GLY D O 1
ATOM 6439 N N . LYS D 1 130 ? 65.718 20.151 92.577 1.00 17.17 130 LYS D N 1
ATOM 6440 C CA . LYS D 1 130 ? 65.868 21.382 91.851 1.00 16.43 130 LYS D CA 1
ATOM 6441 C C . LYS D 1 130 ? 64.532 22.108 91.778 1.00 16.59 130 LYS D C 1
ATOM 6442 O O . LYS D 1 130 ? 64.187 22.721 90.760 1.00 16.01 130 LYS D O 1
ATOM 6448 N N . GLU D 1 131 ? 63.791 22.040 92.876 1.00 16.14 131 GLU D N 1
ATOM 6449 C CA . GLU D 1 131 ? 62.478 22.648 92.931 1.00 16.15 131 GLU D CA 1
ATOM 6450 C C . GLU D 1 131 ? 62.475 24.054 93.529 1.00 16.31 131 GLU D C 1
ATOM 6451 O O . GLU D 1 131 ? 63.362 24.419 94.312 1.00 16.53 131 GLU D O 1
ATOM 6457 N N . VAL D 1 132 ? 61.492 24.841 93.096 1.00 16.26 132 VAL D N 1
ATOM 6458 C CA . VAL D 1 132 ? 61.321 26.251 93.452 1.00 15.70 132 VAL D CA 1
ATOM 6459 C C . VAL D 1 132 ? 59.818 26.482 93.594 1.00 16.22 132 VAL D C 1
ATOM 6460 O O . VAL D 1 132 ? 59.017 25.853 92.887 1.00 16.74 132 VAL D O 1
ATOM 6464 N N . TYR D 1 133 ? 59.455 27.367 94.524 1.00 16.42 133 TYR D N 1
ATOM 6465 C CA . TYR D 1 133 ? 58.067 27.822 94.742 1.00 16.60 133 TYR D CA 1
ATOM 6466 C C . TYR D 1 133 ? 58.011 29.272 94.337 1.00 16.18 133 TYR D C 1
ATOM 6467 O O . TYR D 1 133 ? 58.857 30.059 94.748 1.00 16.13 133 TYR D O 1
ATOM 6476 N N . LEU D 1 134 ? 57.018 29.613 93.526 1.00 15.99 134 LEU D N 1
ATOM 6477 C CA . LEU D 1 134 ? 56.846 30.981 93.054 1.00 16.86 134 LEU D CA 1
ATOM 6478 C C . LEU D 1 134 ? 55.390 31.458 93.374 1.00 16.34 134 LEU D C 1
ATOM 6479 O O . LEU D 1 134 ? 54.442 30.715 93.221 1.00 15.78 134 LEU D O 1
ATOM 6484 N N . PHE D 1 135 ? 55.264 32.719 93.730 1.00 16.15 135 PHE D N 1
ATOM 6485 C CA . PHE D 1 135 ? 54.014 33.344 94.128 1.00 15.96 135 PHE D CA 1
ATOM 6486 C C . PHE D 1 135 ? 53.679 34.528 93.248 1.00 15.52 135 PHE D C 1
ATOM 6487 O O . PHE D 1 135 ? 54.522 35.363 92.936 1.00 15.35 135 PHE D O 1
ATOM 6495 N N . LYS D 1 136 ? 52.411 34.576 92.874 1.00 15.62 136 LYS D N 1
ATOM 6496 C CA . LYS D 1 136 ? 51.828 35.667 92.109 1.00 15.69 136 LYS D CA 1
ATOM 6497 C C . LYS D 1 136 ? 50.371 35.845 92.599 1.00 15.70 136 LYS D C 1
ATOM 6498 O O . LYS D 1 136 ? 49.544 34.956 92.395 1.00 15.43 136 LYS D O 1
ATOM 6504 N N . GLY D 1 137 ? 50.053 36.999 93.210 1.00 15.69 137 GLY D N 1
ATOM 6505 C CA . GLY D 1 137 ? 48.728 37.193 93.779 1.00 15.14 137 GLY D CA 1
ATOM 6506 C C . GLY D 1 137 ? 48.538 36.175 94.840 1.00 15.45 137 GLY D C 1
ATOM 6507 O O . GLY D 1 137 ? 49.472 35.893 95.597 1.00 16.69 137 GLY D O 1
ATOM 6508 N N . ASP D 1 138 ? 47.361 35.568 94.884 1.00 15.62 138 ASP D N 1
ATOM 6509 C CA . ASP D 1 138 ? 47.003 34.582 95.902 1.00 14.98 138 ASP D CA 1
ATOM 6510 C C . ASP D 1 138 ? 47.171 33.140 95.410 1.00 15.39 138 ASP D C 1
ATOM 6511 O O . ASP D 1 138 ? 46.584 32.232 95.955 1.00 15.13 138 ASP D O 1
ATOM 6516 N N . GLN D 1 139 ? 48.018 32.965 94.414 1.00 15.10 139 GLN D N 1
ATOM 6517 C CA . GLN D 1 139 ? 48.331 31.666 93.832 1.00 16.02 139 GLN D CA 1
ATOM 6518 C C . GLN D 1 139 ? 49.825 31.378 93.823 1.00 15.91 139 GLN D C 1
ATOM 6519 O O . GLN D 1 139 ? 50.641 32.283 93.904 1.00 15.80 139 GLN D O 1
ATOM 6525 N N . TYR D 1 140 ? 50.186 30.102 93.677 1.00 16.00 140 TYR D N 1
ATOM 6526 C CA . TYR D 1 140 ? 51.586 29.726 93.717 1.00 15.74 140 TYR D CA 1
ATOM 6527 C C . TYR D 1 140 ? 51.822 28.554 92.791 1.00 15.64 140 TYR D C 1
ATOM 6528 O O . TYR D 1 140 ? 50.952 27.721 92.596 1.00 15.01 140 TYR D O 1
ATOM 6537 N N . ALA D 1 141 ? 53.043 28.518 92.274 1.00 15.66 141 ALA D N 1
ATOM 6538 C CA . ALA D 1 141 ? 53.559 27.467 91.431 1.00 16.65 141 ALA D CA 1
ATOM 6539 C C . ALA D 1 141 ? 54.785 26.770 92.095 1.00 16.91 141 ALA D C 1
ATOM 6540 O O . ALA D 1 141 ? 55.516 27.383 92.878 1.00 15.83 141 ALA D O 1
ATOM 6542 N N . ARG D 1 142 ? 54.948 25.482 91.761 1.00 16.60 142 ARG D N 1
ATOM 6543 C CA . ARG D 1 142 ? 56.039 24.649 92.183 1.00 16.24 142 ARG D CA 1
ATOM 6544 C C . ARG D 1 142 ? 56.595 24.019 90.897 1.00 16.37 142 ARG D C 1
ATOM 6545 O O . ARG D 1 142 ? 55.938 23.247 90.211 1.00 15.90 142 ARG D O 1
ATOM 6553 N N . ILE D 1 143 ? 57.822 24.419 90.567 1.00 16.87 143 ILE D N 1
ATOM 6554 C CA . ILE D 1 143 ? 58.540 24.006 89.365 1.00 16.32 143 ILE D CA 1
ATOM 6555 C C . ILE D 1 143 ? 59.872 23.259 89.622 1.00 16.92 143 ILE D C 1
ATOM 6556 O O . ILE D 1 143 ? 60.403 23.197 90.768 1.00 16.49 143 ILE D O 1
ATOM 6561 N N . ASP D 1 144 ? 60.389 22.635 88.567 1.00 17.18 144 ASP D N 1
ATOM 6562 C CA . ASP D 1 144 ? 61.721 22.014 88.600 1.00 17.41 144 ASP D CA 1
ATOM 6563 C C . ASP D 1 144 ? 62.554 22.742 87.516 1.00 17.87 144 ASP D C 1
ATOM 6564 O O . ASP D 1 144 ? 62.228 22.641 86.317 1.00 17.33 144 ASP D O 1
ATOM 6569 N N . TYR D 1 145 ? 63.583 23.516 87.911 1.00 17.43 145 TYR D N 1
ATOM 6570 C CA . TYR D 1 145 ? 64.412 24.176 86.922 1.00 16.99 145 TYR D CA 1
ATOM 6571 C C . TYR D 1 145 ? 65.381 23.237 86.236 1.00 16.71 145 TYR D C 1
ATOM 6572 O O . TYR D 1 145 ? 66.001 23.601 85.236 1.00 16.83 145 TYR D O 1
ATOM 6581 N N . GLY D 1 146 ? 65.491 22.016 86.731 1.00 17.19 146 GLY D N 1
ATOM 6582 C CA . GLY D 1 146 ? 66.340 21.013 86.061 1.00 16.90 146 GLY D CA 1
ATOM 6583 C C . GLY D 1 146 ? 65.709 20.378 84.837 1.00 17.02 146 GLY D C 1
ATOM 6584 O O . GLY D 1 146 ? 66.404 19.939 83.909 1.00 17.46 146 GLY D O 1
ATOM 6585 N N . SER D 1 147 ? 64.381 20.308 84.844 1.00 16.72 147 SER D N 1
ATOM 6586 C CA . SER D 1 147 ? 63.630 19.768 83.736 1.00 16.77 147 SER D CA 1
ATOM 6587 C C . SER D 1 147 ? 62.731 20.872 83.195 1.00 16.76 147 SER D C 1
ATOM 6588 O O . SER D 1 147 ? 61.966 20.654 82.255 1.00 17.33 147 SER D O 1
ATOM 6591 N N . ASN D 1 148 ? 62.867 22.079 83.742 1.00 16.97 148 ASN D N 1
ATOM 6592 C CA . ASN D 1 148 ? 62.072 23.227 83.300 1.00 17.02 148 ASN D CA 1
ATOM 6593 C C . ASN D 1 148 ? 60.585 22.813 83.135 1.00 17.04 148 ASN D C 1
ATOM 6594 O O . ASN D 1 148 ? 59.978 23.028 82.052 1.00 16.75 148 ASN D O 1
ATOM 6599 N N . SER D 1 149 ? 60.014 22.247 84.221 1.00 16.68 149 SER D N 1
ATOM 6600 C CA . SER D 1 149 ? 58.648 21.756 84.231 1.00 16.85 149 SER D CA 1
ATOM 6601 C C . SER D 1 149 ? 58.000 22.177 85.535 1.00 17.78 149 SER D C 1
ATOM 6602 O O . SER D 1 149 ? 58.702 22.623 86.467 1.00 17.23 149 SER D O 1
ATOM 6605 N N . MET D 1 150 ? 56.667 22.061 85.594 1.00 17.28 150 MET D N 1
ATOM 6606 C CA . MET D 1 150 ? 55.921 22.350 86.784 1.00 17.19 150 MET D CA 1
ATOM 6607 C C . MET D 1 150 ? 55.671 21.016 87.477 1.00 17.87 150 MET D C 1
ATOM 6608 O O . MET D 1 150 ? 55.040 20.166 86.877 1.00 18.07 150 MET D O 1
ATOM 6613 N N . VAL D 1 151 ? 56.108 20.841 88.730 1.00 18.28 151 VAL D N 1
ATOM 6614 C CA . VAL D 1 151 ? 55.961 19.555 89.418 1.00 18.60 151 VAL D CA 1
ATOM 6615 C C . VAL D 1 151 ? 54.487 19.350 89.756 1.00 19.10 151 VAL D C 1
ATOM 6616 O O . VAL D 1 151 ? 53.858 18.322 89.420 1.00 18.96 151 VAL D O 1
ATOM 6620 N N . ASN D 1 152 ? 53.942 20.318 90.492 1.00 19.69 152 ASN D N 1
ATOM 6621 C CA . ASN D 1 152 ? 52.488 20.349 90.722 1.00 19.65 152 ASN D CA 1
ATOM 6622 C C . ASN D 1 152 ? 51.852 20.608 89.343 1.00 20.20 152 ASN D C 1
ATOM 6623 O O . ASN D 1 152 ? 52.181 21.650 88.667 1.00 19.65 152 ASN D O 1
ATOM 6628 N N . LYS D 1 153 ? 51.000 19.672 88.881 1.00 19.83 153 LYS D N 1
ATOM 6629 C CA . LYS D 1 153 ? 50.367 19.880 87.567 1.00 19.93 153 LYS D CA 1
ATOM 6630 C C . LYS D 1 153 ? 49.578 21.203 87.496 1.00 19.52 153 LYS D C 1
ATOM 6631 O O . LYS D 1 153 ? 49.327 21.749 86.388 1.00 18.74 153 LYS D O 1
ATOM 6633 N N . GLU D 1 154 ? 49.184 21.731 88.660 1.00 19.00 154 GLU D N 1
ATOM 6634 C CA . GLU D 1 154 ? 48.375 22.954 88.650 1.00 19.00 154 GLU D CA 1
ATOM 6635 C C . GLU D 1 154 ? 48.834 24.129 89.513 1.00 18.44 154 GLU D C 1
ATOM 6636 O O . GLU D 1 154 ? 49.433 23.930 90.584 1.00 18.17 154 GLU D O 1
ATOM 6642 N N . ILE D 1 155 ? 48.526 25.341 89.028 1.00 17.27 155 ILE D N 1
ATOM 6643 C CA . ILE D 1 155 ? 48.662 26.564 89.809 1.00 16.58 155 ILE D CA 1
ATOM 6644 C C . ILE D 1 155 ? 47.559 26.508 90.822 1.00 16.84 155 ILE D C 1
ATOM 6645 O O . ILE D 1 155 ? 46.398 26.434 90.444 1.00 17.12 155 ILE D O 1
ATOM 6650 N N . LYS D 1 156 ? 47.935 26.513 92.105 1.00 17.09 156 LYS D N 1
ATOM 6651 C CA . LYS D 1 156 ? 47.001 26.368 93.219 1.00 16.78 156 LYS D CA 1
ATOM 6652 C C . LYS D 1 156 ? 46.981 27.629 94.055 1.00 16.73 156 LYS D C 1
ATOM 6653 O O . LYS D 1 156 ? 47.922 28.401 94.025 1.00 17.46 156 LYS D O 1
ATOM 6659 N N . SER D 1 157 ? 45.892 27.857 94.781 1.00 16.69 157 SER D N 1
ATOM 6660 C CA . SER D 1 157 ? 45.811 28.983 95.694 1.00 16.74 157 SER D CA 1
ATOM 6661 C C . SER D 1 157 ? 46.851 28.851 96.823 1.00 17.03 157 SER D C 1
ATOM 6662 O O . SER D 1 157 ? 47.166 27.750 97.265 1.00 16.93 157 SER D O 1
ATOM 6665 N N . ILE D 1 158 ? 47.370 29.968 97.321 1.00 16.80 158 ILE D N 1
ATOM 6666 C CA . ILE D 1 158 ? 48.285 29.918 98.483 1.00 16.47 158 ILE D CA 1
ATOM 6667 C C . ILE D 1 158 ? 47.713 29.173 99.712 1.00 17.50 158 ILE D C 1
ATOM 6668 O O . ILE D 1 158 ? 48.462 28.456 100.357 1.00 19.26 158 ILE D O 1
ATOM 6673 N N . SER D 1 159 ? 46.419 29.246 100.034 1.00 17.15 159 SER D N 1
ATOM 6674 C CA . SER D 1 159 ? 45.935 28.572 101.235 1.00 16.72 159 SER D CA 1
ATOM 6675 C C . SER D 1 159 ? 45.676 27.081 101.011 1.00 16.28 159 SER D C 1
ATOM 6676 O O . SER D 1 159 ? 45.509 26.330 101.969 1.00 16.59 159 SER D O 1
ATOM 6679 N N . SER D 1 160 ? 45.666 26.630 99.776 1.00 15.78 160 SER D N 1
ATOM 6680 C CA . SER D 1 160 ? 45.569 25.205 99.550 1.00 16.57 160 SER D CA 1
ATOM 6681 C C . SER D 1 160 ? 46.920 24.523 99.918 1.00 17.70 160 SER D C 1
ATOM 6682 O O . SER D 1 160 ? 46.951 23.410 100.477 1.00 18.34 160 SER D O 1
ATOM 6685 N N . GLY D 1 161 ? 48.039 25.194 99.637 1.00 17.74 161 GLY D N 1
ATOM 6686 C CA . GLY D 1 161 ? 49.314 24.611 99.881 1.00 17.38 161 GLY D CA 1
ATOM 6687 C C . GLY D 1 161 ? 49.961 25.145 101.131 1.00 17.66 161 GLY D C 1
ATOM 6688 O O . GLY D 1 161 ? 50.969 24.584 101.618 1.00 17.38 161 GLY D O 1
ATOM 6689 N N . TYR D 1 162 ? 49.437 26.239 101.658 1.00 16.98 162 TYR D N 1
ATOM 6690 C CA . TYR D 1 162 ? 49.971 26.710 102.939 1.00 17.79 162 TYR D CA 1
ATOM 6691 C C . TYR D 1 162 ? 48.885 27.013 103.981 1.00 17.95 162 TYR D C 1
ATOM 6692 O O . TYR D 1 162 ? 48.508 28.190 104.132 1.00 18.67 162 TYR D O 1
ATOM 6701 N N . PRO D 1 163 ? 48.448 25.991 104.746 1.00 17.82 163 PRO D N 1
ATOM 6702 C CA . PRO D 1 163 ? 47.405 26.130 105.749 1.00 17.70 163 PRO D CA 1
ATOM 6703 C C . PRO D 1 163 ? 47.704 27.221 106.782 1.00 17.64 163 PRO D C 1
ATOM 6704 O O . PRO D 1 163 ? 46.807 27.971 107.164 1.00 17.31 163 PRO D O 1
ATOM 6708 N N . CYS D 1 164 ? 48.962 27.304 107.209 1.00 17.56 164 CYS D N 1
ATOM 6709 C CA . CYS D 1 164 ? 49.434 28.286 108.179 1.00 17.16 164 CYS D CA 1
ATOM 6710 C C . CYS D 1 164 ? 49.152 29.763 107.837 1.00 16.76 164 CYS D C 1
ATOM 6711 O O . CYS D 1 164 ? 49.040 30.598 108.746 1.00 16.57 164 CYS D O 1
ATOM 6714 N N . PHE D 1 165 ? 49.055 30.076 106.544 1.00 16.81 165 PHE D N 1
ATOM 6715 C CA . PHE D 1 165 ? 48.818 31.445 106.074 1.00 16.55 165 PHE D CA 1
ATOM 6716 C C . PHE D 1 165 ? 47.320 31.781 106.041 1.00 16.88 165 PHE D C 1
ATOM 6717 O O . PHE D 1 165 ? 46.967 32.939 105.888 1.00 17.14 165 PHE D O 1
ATOM 6725 N N . ARG D 1 166 ? 46.448 30.793 106.164 1.00 17.04 166 ARG D N 1
ATOM 6726 C CA . ARG D 1 166 ? 45.011 31.058 106.273 1.00 17.86 166 ARG D CA 1
ATOM 6727 C C . ARG D 1 166 ? 44.680 32.140 107.326 1.00 18.20 166 ARG D C 1
ATOM 6728 O O . ARG D 1 166 ? 45.068 32.033 108.512 1.00 18.67 166 ARG D O 1
ATOM 6736 N N . ASN D 1 167 ? 43.923 33.159 106.910 1.00 18.18 167 ASN D N 1
ATOM 6737 C CA . ASN D 1 167 ? 43.555 34.256 107.790 1.00 18.07 167 ASN D CA 1
ATOM 6738 C C . ASN D 1 167 ? 44.744 35.137 108.213 1.00 17.81 167 ASN D C 1
ATOM 6739 O O . ASN D 1 167 ? 44.703 35.747 109.291 1.00 17.25 167 ASN D O 1
ATOM 6744 N N . THR D 1 168 ? 45.777 35.242 107.358 1.00 17.33 168 THR D N 1
ATOM 6745 C CA . THR D 1 168 ? 46.897 36.126 107.651 1.00 16.67 168 THR D CA 1
ATOM 6746 C C . THR D 1 168 ? 47.027 36.918 106.345 1.00 16.99 168 THR D C 1
ATOM 6747 O O . THR D 1 168 ? 46.396 36.549 105.327 1.00 17.45 168 THR D O 1
ATOM 6751 N N . ILE D 1 169 ? 47.785 38.016 106.407 1.00 16.16 169 ILE D N 1
ATOM 6752 C CA . ILE D 1 169 ? 48.097 38.880 105.312 1.00 16.14 169 ILE D CA 1
ATOM 6753 C C . ILE D 1 169 ? 48.748 38.146 104.119 1.00 16.31 169 ILE D C 1
ATOM 6754 O O . ILE D 1 169 ? 48.745 38.661 102.997 1.00 17.07 169 ILE D O 1
ATOM 6759 N N . PHE D 1 170 ? 49.337 36.967 104.374 1.00 17.04 170 PHE D N 1
ATOM 6760 C CA . PHE D 1 170 ? 50.038 36.151 103.367 1.00 16.26 170 PHE D CA 1
ATOM 6761 C C . PHE D 1 170 ? 49.112 35.242 102.550 1.00 16.38 170 PHE D C 1
ATOM 6762 O O . PHE D 1 170 ? 49.461 34.818 101.435 1.00 16.23 170 PHE D O 1
ATOM 6770 N N . GLU D 1 171 ? 47.890 35.010 103.053 1.00 16.51 171 GLU D N 1
ATOM 6771 C CA . GLU D 1 171 ? 46.889 34.220 102.313 1.00 16.70 171 GLU D CA 1
ATOM 6772 C C . GLU D 1 171 ? 46.667 34.734 100.853 1.00 16.19 171 GLU D C 1
ATOM 6773 O O . GLU D 1 171 ? 46.514 33.962 99.882 1.00 14.91 171 GLU D O 1
ATOM 6779 N N . SER D 1 172 ? 46.686 36.074 100.753 1.00 15.75 172 SER D N 1
ATOM 6780 C CA . SER D 1 172 ? 46.489 36.774 99.529 1.00 16.17 172 SER D CA 1
ATOM 6781 C C . SER D 1 172 ? 47.787 37.110 98.756 1.00 16.48 172 SER D C 1
ATOM 6782 O O . SER D 1 172 ? 47.685 37.774 97.731 1.00 15.91 172 SER D O 1
ATOM 6785 N N . GLY D 1 173 ? 48.963 36.620 99.209 1.00 15.95 173 GLY D N 1
ATOM 6786 C CA . GLY D 1 173 ? 50.246 36.950 98.579 1.00 15.92 173 GLY D CA 1
ATOM 6787 C C . GLY D 1 173 ? 51.362 37.568 99.426 1.00 14.95 173 GLY D C 1
ATOM 6788 O O . GLY D 1 173 ? 51.140 37.976 100.555 1.00 15.32 1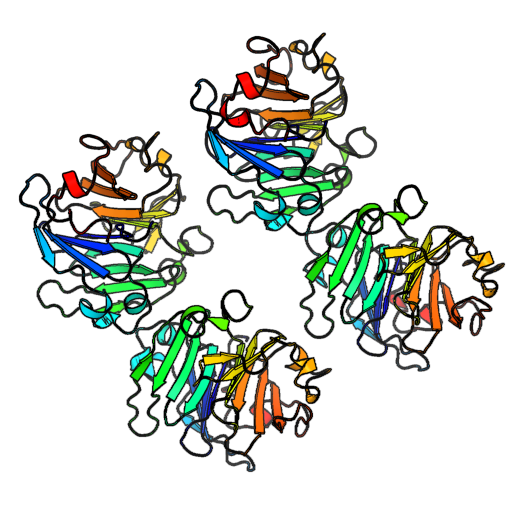73 GLY D O 1
ATOM 6789 N N . ALA D 1 174 ? 52.576 37.587 98.885 1.00 15.17 174 ALA D N 1
ATOM 6790 C CA . ALA D 1 174 ? 53.760 38.165 99.515 1.00 14.52 174 ALA D CA 1
ATOM 6791 C C . ALA D 1 174 ? 54.547 39.052 98.560 1.00 14.95 174 ALA D C 1
ATOM 6792 O O . ALA D 1 174 ? 54.468 38.911 97.339 1.00 15.69 174 ALA D O 1
ATOM 6794 N N . ASP D 1 175 ? 55.296 39.984 99.136 1.00 15.07 175 ASP D N 1
ATOM 6795 C CA . ASP D 1 175 ? 56.172 40.882 98.412 1.00 15.65 175 ASP D CA 1
ATOM 6796 C C . ASP D 1 175 ? 57.454 40.179 97.972 1.00 15.20 175 ASP D C 1
ATOM 6797 O O . ASP D 1 175 ? 57.950 40.376 96.880 1.00 15.23 175 ASP D O 1
ATOM 6802 N N . ALA D 1 176 ? 58.009 39.375 98.849 1.00 15.73 176 ALA D N 1
ATOM 6803 C CA . ALA D 1 176 ? 59.298 38.733 98.581 1.00 15.58 176 ALA D CA 1
ATOM 6804 C C . ALA D 1 176 ? 59.418 37.544 99.484 1.00 15.72 176 ALA D C 1
ATOM 6805 O O . ALA D 1 176 ? 58.610 37.385 100.412 1.00 16.07 176 ALA D O 1
ATOM 6807 N N . ALA D 1 177 ? 60.439 36.698 99.227 1.00 16.26 177 ALA D N 1
ATOM 6808 C CA . ALA D 1 177 ? 60.692 35.514 100.027 1.00 15.67 177 ALA D CA 1
ATOM 6809 C C . ALA D 1 177 ? 62.079 34.940 99.743 1.00 16.02 177 ALA D C 1
ATOM 6810 O O . ALA D 1 177 ? 62.681 35.264 98.731 1.00 17.08 177 ALA D O 1
ATOM 6812 N N . PHE D 1 178 ? 62.582 34.119 100.645 1.00 15.87 178 PHE D N 1
ATOM 6813 C CA . PHE D 1 178 ? 63.792 33.362 100.442 1.00 16.22 178 PHE D CA 1
ATOM 6814 C C . PHE D 1 178 ? 63.870 32.214 101.493 1.00 16.10 178 PHE D C 1
ATOM 6815 O O . PHE D 1 178 ? 63.411 32.346 102.619 1.00 16.25 178 PHE D O 1
ATOM 6823 N N . ALA D 1 179 ? 64.442 31.084 101.052 1.00 16.67 179 ALA D N 1
ATOM 6824 C CA . ALA D 1 179 ? 64.861 29.954 101.887 1.00 16.31 179 ALA D CA 1
ATOM 6825 C C . ALA D 1 179 ? 66.048 30.297 102.785 1.00 16.65 179 ALA D C 1
ATOM 6826 O O . ALA D 1 179 ? 67.002 30.968 102.350 1.00 16.91 179 ALA D O 1
ATOM 6828 N N . SER D 1 180 ? 65.996 29.832 104.032 1.00 15.58 180 SER D N 1
ATOM 6829 C CA . SER D 1 180 ? 67.032 30.078 104.996 1.00 15.44 180 SER D CA 1
ATOM 6830 C C . SER D 1 180 ? 68.092 28.961 104.955 1.00 15.71 180 SER D C 1
ATOM 6831 O O . SER D 1 180 ? 67.854 27.852 104.452 1.00 14.76 180 SER D O 1
ATOM 6834 N N . HIS D 1 181 ? 69.272 29.272 105.487 1.00 15.74 181 HIS D N 1
ATOM 6835 C CA . HIS D 1 181 ? 70.342 28.284 105.648 1.00 16.25 181 HIS D CA 1
ATOM 6836 C C . HIS D 1 181 ? 69.996 27.175 106.652 1.00 16.83 181 HIS D C 1
ATOM 6837 O O . HIS D 1 181 ? 70.659 26.117 106.676 1.00 16.63 181 HIS D O 1
ATOM 6844 N N 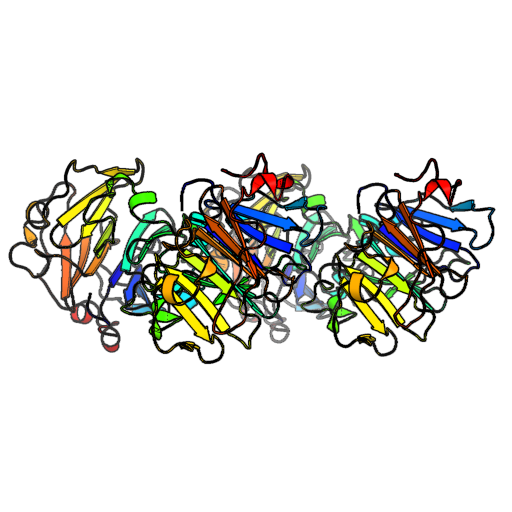. LYS D 1 182 ? 69.012 27.451 107.529 1.00 16.77 182 LYS D N 1
ATOM 6845 C CA . LYS D 1 182 ? 68.441 26.408 108.382 1.00 16.53 182 LYS D CA 1
ATOM 6846 C C . LYS D 1 182 ? 67.476 25.516 107.612 1.00 16.41 182 LYS D C 1
ATOM 6847 O O . LYS D 1 182 ? 66.471 25.968 107.100 1.00 15.57 182 LYS D O 1
ATOM 6853 N N . THR D 1 183 ? 67.799 24.223 107.564 1.00 16.93 183 THR D N 1
ATOM 6854 C CA . THR D 1 183 ? 67.015 23.243 106.791 1.00 17.35 183 THR D CA 1
ATOM 6855 C C . THR D 1 183 ? 65.490 23.467 106.922 1.00 17.30 183 THR D C 1
ATOM 6856 O O . THR D 1 183 ? 64.923 23.369 108.029 1.00 17.47 183 THR D O 1
ATOM 6860 N N . ASN D 1 184 ? 64.857 23.772 105.787 1.00 17.43 184 ASN D N 1
ATOM 6861 C CA . ASN D 1 184 ? 63.399 23.862 105.674 1.00 16.63 184 ASN D CA 1
ATOM 6862 C C . ASN D 1 184 ? 62.768 25.052 106.460 1.00 16.41 184 ASN D C 1
ATOM 6863 O O . ASN D 1 184 ? 61.662 24.995 106.943 1.00 15.35 184 ASN D O 1
ATOM 6868 N N . GLU D 1 185 ? 63.474 26.167 106.514 1.00 15.99 185 GLU D N 1
ATOM 6869 C CA . GLU D 1 185 ? 62.908 27.342 107.098 1.00 16.33 185 GLU D CA 1
ATOM 6870 C C . GLU D 1 185 ? 62.831 28.438 105.987 1.00 16.66 185 GLU D C 1
ATOM 6871 O O . GLU D 1 185 ? 63.758 28.599 105.207 1.00 15.95 185 GLU D O 1
ATOM 6877 N N . VAL D 1 186 ? 61.700 29.137 105.888 1.00 16.50 186 VAL D N 1
ATOM 6878 C CA . VAL D 1 186 ? 61.491 30.079 104.801 1.00 16.14 186 VAL D CA 1
ATOM 6879 C C . VAL D 1 186 ? 60.975 31.399 105.338 1.00 15.73 186 VAL D C 1
ATOM 6880 O O . VAL D 1 186 ? 60.108 31.421 106.170 1.00 15.35 186 VAL D O 1
ATOM 6884 N N . TYR D 1 187 ? 61.557 32.498 104.863 1.00 16.09 187 TYR D N 1
ATOM 6885 C CA . TYR D 1 187 ? 61.076 33.842 105.231 1.00 15.62 187 TYR D CA 1
ATOM 6886 C C . TYR D 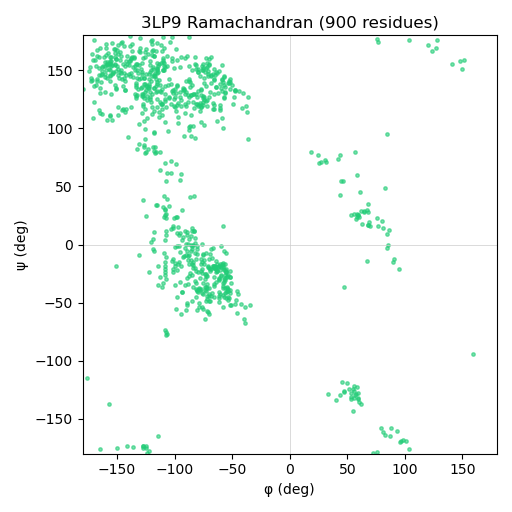1 187 ? 60.171 34.385 104.128 1.00 15.27 187 TYR D C 1
ATOM 6887 O O . TYR D 1 187 ? 60.456 34.234 102.954 1.00 13.84 187 TYR D O 1
ATOM 6896 N N . PHE D 1 188 ? 59.050 34.985 104.563 1.00 16.30 188 PHE D N 1
ATOM 6897 C CA . PHE D 1 188 ? 58.028 35.633 103.665 1.00 15.84 188 PHE D CA 1
ATOM 6898 C C . PHE D 1 188 ? 57.856 37.028 104.111 1.00 15.49 188 PHE D C 1
ATOM 6899 O O . PHE D 1 188 ? 57.771 37.272 105.308 1.00 16.43 188 PHE D O 1
ATOM 6907 N N . PHE D 1 189 ? 57.878 37.950 103.167 1.00 15.61 189 PHE D N 1
ATOM 6908 C CA . PHE D 1 189 ? 57.757 39.387 103.475 1.00 15.29 189 PHE D CA 1
ATOM 6909 C C . PHE D 1 189 ? 56.471 39.930 102.904 1.00 15.51 189 PHE D C 1
ATOM 6910 O O . PHE D 1 189 ? 56.007 39.473 101.864 1.00 15.44 189 PHE D O 1
ATOM 6918 N N . LYS D 1 190 ? 55.931 40.909 103.603 1.00 15.97 190 LYS D N 1
ATOM 6919 C CA . LYS D 1 190 ? 54.758 41.672 103.178 1.00 16.49 190 LYS D CA 1
ATOM 6920 C C . LYS D 1 190 ? 54.678 42.945 103.976 1.00 16.86 190 LYS D C 1
ATOM 6921 O O . LYS D 1 190 ? 54.406 42.943 105.191 1.00 16.40 190 LYS D O 1
ATOM 6927 N N . ASP D 1 191 ? 54.885 44.053 103.268 1.00 17.37 191 ASP D N 1
ATOM 6928 C CA . ASP D 1 191 ? 54.909 45.357 103.886 1.00 17.18 191 ASP D CA 1
ATOM 6929 C C . ASP D 1 191 ? 56.007 45.384 104.960 1.00 16.43 191 ASP D C 1
ATOM 6930 O O . ASP D 1 191 ? 57.177 45.173 104.660 1.00 16.57 191 ASP D O 1
ATOM 6935 N N . ASP D 1 192 ? 55.622 45.691 106.195 1.00 16.87 192 ASP D N 1
ATOM 6936 C CA . ASP D 1 192 ? 56.562 45.775 107.313 1.00 16.82 192 ASP D CA 1
ATOM 6937 C C . ASP D 1 192 ? 56.602 44.502 108.153 1.00 16.50 192 ASP D C 1
ATOM 6938 O O . ASP D 1 192 ? 57.226 44.467 109.219 1.00 16.83 192 ASP D O 1
ATOM 6943 N N . HIS D 1 193 ? 55.947 43.464 107.636 1.00 16.62 193 HIS D N 1
ATOM 6944 C CA . HIS D 1 193 ? 55.787 42.156 108.270 1.00 15.72 193 HIS D CA 1
ATOM 6945 C C . HIS D 1 193 ? 56.566 41.063 107.591 1.00 15.21 193 HIS D C 1
ATOM 6946 O O . HIS D 1 193 ? 56.827 41.076 106.378 1.00 15.11 193 HIS D O 1
ATOM 6953 N N . TYR D 1 194 ? 56.946 40.101 108.402 1.00 15.46 194 TYR D N 1
ATOM 6954 C CA . TYR D 1 194 ? 57.580 38.884 107.894 1.00 16.13 194 TYR D CA 1
ATOM 6955 C C . TYR D 1 194 ? 56.877 37.759 108.621 1.00 15.66 194 TYR D C 1
ATOM 6956 O O . TYR D 1 194 ? 56.332 37.939 109.690 1.00 15.86 194 TYR D O 1
ATOM 6965 N N . ALA D 1 195 ? 56.849 36.610 107.998 1.00 16.24 195 ALA D N 1
ATOM 6966 C CA . ALA D 1 195 ? 56.376 35.403 108.627 1.00 16.45 195 ALA D CA 1
ATOM 6967 C C . ALA D 1 195 ? 57.562 34.524 108.404 1.00 16.60 195 ALA D C 1
ATOM 6968 O O . ALA D 1 195 ? 58.141 34.498 107.333 1.00 16.08 195 ALA D O 1
ATOM 6970 N N . ARG D 1 196 ? 58.013 33.867 109.451 1.00 17.03 196 ARG D N 1
ATOM 6971 C CA . ARG D 1 196 ? 59.056 32.909 109.209 1.00 16.82 196 ARG D CA 1
ATOM 6972 C C . ARG D 1 196 ? 58.536 31.492 109.455 1.00 16.41 196 ARG D C 1
ATOM 6973 O O . ARG D 1 196 ? 58.014 31.167 110.480 1.00 15.77 196 ARG D O 1
ATOM 6981 N N . VAL D 1 197 ? 58.652 30.697 108.410 1.00 16.70 197 VAL D N 1
ATOM 6982 C CA . VAL D 1 197 ? 57.957 29.424 108.289 1.00 17.00 197 VAL D CA 1
ATOM 6983 C C . VAL D 1 197 ? 58.880 28.215 108.331 1.00 17.35 197 VAL D C 1
ATOM 6984 O O . VAL D 1 197 ? 60.087 28.274 108.062 1.00 17.70 197 VAL D O 1
ATOM 6988 N N . LYS D 1 198 ? 58.247 27.122 108.717 1.00 17.91 198 LYS D N 1
ATOM 6989 C CA . LYS D 1 198 ? 58.817 25.809 108.869 1.00 17.73 198 LYS D CA 1
ATOM 6990 C C . LYS D 1 198 ? 58.078 24.930 107.875 1.00 18.46 198 LYS D C 1
ATOM 6991 O O . LYS D 1 198 ? 56.949 24.454 108.164 1.00 17.33 198 LYS D O 1
ATOM 6997 N N . VAL D 1 199 ? 58.689 24.734 106.699 1.00 17.84 199 VAL D N 1
ATOM 6998 C CA . VAL D 1 199 ? 58.061 23.919 105.688 1.00 18.26 199 VAL D CA 1
ATOM 6999 C C . VAL D 1 199 ? 58.584 22.474 105.632 1.00 18.93 199 VAL D C 1
ATOM 7000 O O . VAL D 1 199 ? 59.581 22.071 106.284 1.00 19.00 199 VAL D O 1
ATOM 7004 N N . THR D 1 200 ? 57.852 21.668 104.887 1.00 19.89 200 THR D N 1
ATOM 7005 C CA . THR D 1 200 ? 58.276 20.282 104.600 1.00 20.53 200 THR D CA 1
ATOM 7006 C C . THR D 1 200 ? 57.535 19.924 103.287 1.00 21.16 200 THR D C 1
ATOM 7007 O O . THR D 1 200 ? 56.280 19.776 103.305 1.00 21.73 200 THR D O 1
ATOM 7011 N N . PRO D 1 201 ? 58.298 19.767 102.155 1.00 20.72 201 PRO D N 1
ATOM 7012 C CA . PRO D 1 201 ? 57.844 19.476 100.743 1.00 21.07 201 PRO D CA 1
ATOM 7013 C C . PRO D 1 201 ? 56.607 18.494 100.694 1.00 21.54 201 PRO D C 1
ATOM 7014 O O . PRO D 1 201 ? 56.712 17.275 101.078 1.00 20.88 201 PRO D O 1
ATOM 7018 N N . UNK D 1 202 ? 55.462 19.020 100.219 1.00 21.64 202 UNK D N 1
ATOM 7019 C CA . UNK D 1 202 ? 54.111 18.410 100.442 1.00 21.69 202 UNK D CA 1
ATOM 7020 C C . UNK D 1 202 ? 53.673 18.949 101.811 1.00 21.73 202 UNK D C 1
ATOM 7021 O O . UNK D 1 202 ? 54.034 18.361 102.865 1.00 21.80 202 UNK D O 1
ATOM 7022 N N . UNK D 1 203 ? 52.887 20.049 101.838 1.00 21.63 203 UNK D N 1
ATOM 7023 C CA . UNK D 1 203 ? 52.685 20.790 103.092 1.00 21.17 203 UNK D CA 1
ATOM 7024 C C . UNK D 1 203 ? 51.619 20.680 104.204 1.00 21.48 203 UNK D C 1
ATOM 7025 O O . UNK D 1 203 ? 50.383 20.717 103.969 1.00 21.31 203 UNK D O 1
ATOM 7026 N N . LYS D 1 204 ? 52.167 20.669 105.437 1.00 21.27 204 LYS D N 1
ATOM 7027 C CA . LYS D 1 204 ? 51.525 20.710 106.760 1.00 21.17 204 LYS D CA 1
ATOM 7028 C C . LYS D 1 204 ? 52.606 21.683 107.435 1.00 21.79 204 LYS D C 1
ATOM 7029 O O . LYS D 1 204 ? 53.684 21.222 107.852 1.00 20.80 204 LYS D O 1
ATOM 7035 N N . LEU D 1 205 ? 52.370 23.030 107.417 1.00 22.13 205 LEU D N 1
ATOM 7036 C CA . LEU D 1 205 ? 53.422 24.067 107.735 1.00 21.38 205 LEU D CA 1
ATOM 7037 C C . LEU D 1 205 ? 53.073 25.020 108.899 1.00 21.30 205 LEU D C 1
ATOM 7038 O O . LEU D 1 205 ? 51.914 25.449 108.981 1.00 21.65 205 LEU D O 1
ATOM 7043 N N . UNK D 1 206 ? 54.021 25.337 109.804 1.00 20.01 206 UNK D N 1
ATOM 7044 C CA . UNK D 1 206 ? 53.751 26.231 110.939 1.00 18.77 206 UNK D CA 1
ATOM 7045 C C . UNK D 1 206 ? 54.579 27.560 110.865 1.00 18.41 206 UNK D C 1
ATOM 7046 O O . UNK D 1 206 ? 55.757 27.568 110.489 1.00 18.01 206 UNK D O 1
ATOM 7048 N N . ILE D 1 207 ? 53.938 28.683 111.184 1.00 18.45 207 ILE D N 1
ATOM 7049 C CA . ILE D 1 207 ? 54.568 30.008 111.217 1.00 18.10 207 ILE D CA 1
ATOM 7050 C C . ILE D 1 207 ? 55.143 30.144 112.628 1.00 18.56 207 ILE D C 1
ATOM 7051 O O . ILE D 1 207 ? 54.424 30.439 113.597 1.00 18.19 207 ILE D O 1
ATOM 7056 N N . MET D 1 208 ? 56.451 29.929 112.728 1.00 18.76 208 MET D N 1
ATOM 7057 C CA . MET D 1 208 ? 57.174 29.997 113.998 1.00 19.02 208 MET D CA 1
ATOM 7058 C C . MET D 1 208 ? 57.078 31.353 114.697 1.00 18.31 208 MET D C 1
ATOM 7059 O O . MET D 1 208 ? 57.641 32.343 114.226 1.00 18.36 208 MET D O 1
ATOM 7064 N N . ASP D 1 209 ? 56.323 31.376 115.802 1.00 17.92 209 ASP D N 1
ATOM 7065 C CA . ASP D 1 209 ? 56.049 32.568 116.619 1.00 16.63 209 ASP D CA 1
ATOM 7066 C C . ASP D 1 209 ? 55.156 33.642 116.011 1.00 16.57 209 ASP D C 1
ATOM 7067 O O . ASP D 1 209 ? 55.127 34.791 116.490 1.00 17.72 209 ASP D O 1
ATOM 7072 N N . GLY D 1 210 ? 54.431 33.323 114.959 1.00 16.25 210 GLY D N 1
ATOM 7073 C CA . GLY D 1 210 ? 53.531 34.292 114.359 1.00 16.20 210 GLY D CA 1
ATOM 7074 C C . GLY D 1 210 ? 54.139 35.383 113.491 1.00 16.57 210 GLY D C 1
ATOM 7075 O O . GLY D 1 210 ? 55.371 35.512 113.384 1.00 15.19 210 GLY D O 1
ATOM 7076 N N . VAL D 1 211 ? 53.242 36.171 112.859 1.00 16.15 211 VAL D N 1
ATOM 7077 C CA . VAL D 1 211 ? 53.621 37.271 112.013 1.00 15.95 211 VAL D CA 1
ATOM 7078 C C . VAL D 1 211 ? 54.156 38.378 112.888 1.00 16.02 211 VAL D C 1
ATOM 7079 O O . VAL D 1 211 ? 53.491 38.800 113.820 1.00 16.48 211 VAL D O 1
ATOM 7083 N N . ARG D 1 212 ? 55.384 38.813 112.605 1.00 16.08 212 ARG D N 1
ATOM 7084 C CA . ARG D 1 212 ? 56.045 39.873 113.361 1.00 16.00 212 ARG D CA 1
ATOM 7085 C C . ARG D 1 212 ? 56.553 40.960 112.416 1.00 15.95 212 ARG D C 1
ATOM 7086 O O . ARG D 1 212 ? 56.308 40.939 111.210 1.00 15.78 212 ARG D O 1
ATOM 7094 N N . GLU D 1 213 ? 57.296 41.907 112.964 1.00 16.56 213 GLU D N 1
ATOM 7095 C CA . GLU D 1 213 ? 57.880 42.999 112.151 1.00 17.03 213 GLU D CA 1
ATOM 7096 C C . GLU D 1 213 ? 59.319 42.725 111.780 1.00 16.53 213 GLU D C 1
ATOM 7097 O O . GLU D 1 213 ? 60.110 42.288 112.613 1.00 16.46 213 GLU D O 1
ATOM 7103 N N . ILE D 1 214 ? 59.629 43.015 110.519 1.00 16.62 214 ILE D N 1
ATOM 7104 C CA . ILE D 1 214 ? 60.946 42.821 109.950 1.00 16.42 214 ILE D CA 1
ATOM 7105 C C . ILE D 1 214 ? 62.052 43.352 110.873 1.00 17.09 214 ILE D C 1
ATOM 7106 O O . ILE D 1 214 ? 63.038 42.623 111.159 1.00 17.29 214 ILE D O 1
ATOM 7111 N N . VAL D 1 215 ? 61.872 44.590 111.373 1.00 17.08 215 VAL D N 1
ATOM 7112 C CA . VAL D 1 215 ? 62.899 45.289 112.157 1.00 16.57 215 VAL D CA 1
ATOM 7113 C C . VAL D 1 215 ? 63.019 44.799 113.608 1.00 16.67 215 VAL D C 1
ATOM 7114 O O . VAL D 1 215 ? 64.060 45.019 114.214 1.00 16.84 215 VAL D O 1
ATOM 7118 N N . ASP D 1 216 ? 61.971 44.184 114.171 1.00 16.25 216 ASP D N 1
ATOM 7119 C CA . ASP D 1 216 ? 62.016 43.626 115.520 1.00 15.12 216 ASP D CA 1
ATOM 7120 C C . ASP D 1 216 ? 62.890 42.366 115.466 1.00 15.42 216 ASP D C 1
ATOM 7121 O O . ASP D 1 216 ? 63.662 42.098 116.381 1.00 15.48 216 ASP D O 1
ATOM 7126 N N . TYR D 1 217 ? 62.771 41.606 114.362 1.00 15.82 217 TYR D N 1
ATOM 7127 C CA . TYR D 1 217 ? 63.536 40.416 114.138 1.00 16.06 217 TYR D CA 1
ATOM 7128 C C . TYR D 1 217 ? 64.983 40.759 113.688 1.00 16.22 217 TYR D C 1
ATOM 7129 O O . TYR D 1 217 ? 65.939 40.103 114.089 1.00 15.82 217 TYR D O 1
ATOM 7138 N N . TRP D 1 218 ? 65.111 41.787 112.856 1.00 16.70 218 TRP D N 1
ATOM 7139 C CA . TRP D 1 218 ? 66.424 42.298 112.395 1.00 16.72 218 TRP D CA 1
ATOM 7140 C C . TRP D 1 218 ? 66.583 43.782 112.719 1.00 16.36 218 TRP D C 1
ATOM 7141 O O . TRP D 1 218 ? 66.327 44.651 111.845 1.00 16.34 218 TRP D O 1
ATOM 7152 N N . PRO D 1 219 ? 66.984 44.089 113.974 1.00 16.04 219 PRO D N 1
ATOM 7153 C CA . PRO D 1 219 ? 67.179 45.485 114.377 1.00 15.67 219 PRO D CA 1
ATOM 7154 C C . PRO D 1 219 ? 68.154 46.284 113.501 1.00 15.77 219 PRO D C 1
ATOM 7155 O O . PRO D 1 219 ? 68.100 47.503 113.442 1.00 15.64 219 PRO D O 1
ATOM 7159 N N . SER D 1 220 ? 69.027 45.570 112.820 1.00 16.22 220 SER D N 1
ATOM 7160 C CA . SER D 1 220 ? 70.077 46.171 111.959 1.00 16.79 220 SER D CA 1
ATOM 7161 C C . SER D 1 220 ? 69.475 46.897 110.782 1.00 16.91 220 SER D C 1
ATOM 7162 O O . SER D 1 220 ? 70.122 47.738 110.190 1.00 17.97 220 SER D O 1
ATOM 7165 N N . LEU D 1 221 ? 68.211 46.581 110.464 1.00 17.18 221 LEU D N 1
ATOM 7166 C CA . LEU D 1 221 ? 67.484 47.189 109.322 1.00 16.61 221 LEU D CA 1
ATOM 7167 C C . LEU D 1 221 ? 66.514 48.271 109.752 1.00 16.39 221 LEU D C 1
ATOM 7168 O O . LEU D 1 221 ? 65.683 48.663 108.973 1.00 16.76 221 LEU D O 1
ATOM 7173 N N . LYS D 1 222 ? 66.649 48.777 110.975 1.00 17.06 222 LYS D N 1
ATOM 7174 C CA . LYS D 1 222 ? 65.665 49.652 111.584 1.00 17.73 222 LYS D CA 1
ATOM 7175 C C . LYS D 1 222 ? 65.387 50.976 110.887 1.00 18.93 222 LYS D C 1
ATOM 7176 O O . LYS D 1 222 ? 64.217 51.396 110.785 1.00 19.37 222 LYS D O 1
ATOM 7182 N N . ASP D 1 223 ? 66.439 51.669 110.446 1.00 19.23 223 ASP D N 1
ATOM 7183 C CA . ASP D 1 223 ? 66.287 52.971 109.788 1.00 18.78 223 ASP D CA 1
ATOM 7184 C C . ASP D 1 223 ? 66.337 52.733 108.296 1.00 18.78 223 ASP D C 1
ATOM 7185 O O . ASP D 1 223 ? 66.226 53.686 107.543 1.00 19.04 223 ASP D O 1
ATOM 7190 N N . ILE D 1 224 ? 66.531 51.474 107.857 1.00 18.17 224 ILE D N 1
ATOM 7191 C CA . ILE D 1 224 ? 66.544 51.138 106.437 1.00 17.61 224 ILE D CA 1
ATOM 7192 C C . ILE D 1 224 ? 65.139 50.792 105.878 1.00 17.85 224 ILE D C 1
ATOM 7193 O O . ILE D 1 224 ? 64.726 51.360 104.828 1.00 17.54 224 ILE D O 1
ATOM 7198 N N . VAL D 1 225 ? 64.429 49.858 106.534 1.00 17.12 225 VAL D N 1
ATOM 7199 C CA . VAL D 1 225 ? 63.130 49.394 106.085 1.00 17.10 225 VAL D CA 1
ATOM 7200 C C . VAL D 1 225 ? 61.963 50.070 106.851 1.00 17.33 225 VAL D C 1
ATOM 7201 O O . VAL D 1 225 ? 61.890 49.973 108.072 1.00 18.10 225 VAL D O 1
ATOM 7205 N N . PRO D 1 226 ? 61.069 50.822 106.162 1.00 17.63 226 PRO D N 1
ATOM 7206 C CA . PRO D 1 226 ? 61.026 51.141 104.730 1.00 17.51 226 PRO D CA 1
ATOM 7207 C C . PRO D 1 226 ? 62.112 52.167 104.377 1.00 18.02 226 PRO D C 1
ATOM 7208 O O . PRO D 1 226 ? 62.492 52.979 105.233 1.00 18.08 226 PRO D O 1
ATOM 7212 N N . LEU D 1 227 ? 62.629 52.075 103.136 1.00 18.89 227 LEU D N 1
ATOM 7213 C CA . LEU D 1 227 ? 63.697 52.921 102.589 1.00 18.46 227 LEU D CA 1
ATOM 7214 C C . LEU D 1 227 ? 63.168 54.174 101.863 1.00 18.77 227 LEU D C 1
ATOM 7215 O O . LEU D 1 227 ? 63.728 55.312 101.931 1.00 18.79 227 LEU D O 1
#

Nearest PDB structures (foldseek):
  3lp9-assembly2_D  TM=1.002E+00  e=1.138E-47  Lathyrus sativus
  3s18-assembly1_B  TM=9.926E-01  e=1.388E-39  Cicer arietinum
  4ll2-assembly1_A  TM=9.884E-01  e=2.939E-38  Cicer arietinum
  6ix1-assembly2_B  TM=9.802E-01  e=7.731E-34  Dolichos
  3oyo-assembly2_B  TM=9.735E-01  e=9.041E-31  Vigna unguiculata

Radius of gyration: 32.99 Å; Cα contacts (8 Å, |Δi|>4): 2430; chains: 4; bounding box: 84×54×82 Å

Sequence (908 aa):
TKPGYINAAFRSSKNNEAYFFINDKYVLLDYAPGSSRDKVLYGPTPVRDGFKSLNQTIFGSYGIDCSFDTENNEAFIFYENFCALIDYAPHSKKDKIILGPKKIADVFPFFEGTVFESGIDAAYRSTRGKEVYLFKGDQYARIDYGSNSMVNKEIKSISSGYPCFRNTIFESGADAAFASHKTNEVYFFKDDHYARVKVTPKLIMDGVREIVDYWPSLKDIVPLTKPGYINAAFRSSKNNEAYFFINDKYVLLDYAPGSSRDKVLYGPTPVRDGFKSLNQTIFGSYGIDCSFDTENNEAFIFYENFCALIDYAPHSKKDKIILGPKKIADVFPFFEGTVFESGIDAAYRSTRGKEVYLFKGDQYARIDYGSNSMVNKEIKSISSGYPCFRNTIFESGADAAFASHKTNEVYFFKDDHYARVKVTPKLIMDGVREIVDYWPSLKDIVPLTKPGYINAAFRSSKNNEAYFFINDKYVLLDYAPGSSRDKVLYGPTPVRDGFKSLNQTIFGSYGIDCSFDTENNEAFIFYENFCALIDYAPHSKKDKIILGPKKIADVFPFFEGTVFESGIDAAYRSTRGKEVYLFKGDQYARIDYGSNSMVNKEIKSISSGYPCFRNTIFESGADAAFASHKTNEVYFFKDDHYARVKVTPKLIMDGVREIVDYWPSLKDIVPLTKPGYINAAFRSSKNNEAYFFINDKYVLLDYAPGSSRDKVLYGPTPVRDGFKSLNQTIFGSYGIDCSFDTENNEAFIFYENFCALIDYAPHSKKDKIILGPKKIADVFPFFEGTVFESGIDAAYRSTRGKEVYLFKGDQYARIDYGSNSMVNKEIKSISSGYPCFRNTIFESGADAAFASHKTNEVYFFKDDHYARVKVTPKLIMDGVREIVDYWPSLKDIVPL

Foldseek 3Di:
DDAQDFQEKEDAPPAQWMWTWGWQFIWIWSLPPPDQPIATPDDRDGPCVQQVQCVPDPCRVTNFREKYAFDDQWMWTDDFQFIWIKRCPPPVSHIHTDGDSDGCCVLQVLCPPHQPRRHWREKEAAPPARWIWTHDFQWIFIARNVVSATPPNDIDGNCQQEVQCPPHPPNGHFSYKYDHPPHQWIWTHDQQKIWTWHDDVPRDDHTDPDIDGPCVSHVNCVPSGRD/DDAQAFQEKEDAPPAQWMWTKGWQFIWIWSLPPPDQPIATPDDSDGPCVQQVLCNPDPSNVTNFREKYAFDDQWIWTDDFQFIFIKRCPPPVSNIHTPGDRDGPCVLQVLCVPHLPRRHWQEKEAAPDARWIWTDHFQKIFIARSVVSAGPPVDIDGVCVFEVQCPPHPPNGHASYKYDHPPHQWIWTHDQQKIWTKRHDPPDYIHTDPDIDGPCVSHVNCVVRGSD/DDALFFQEKEDAPDAQWMWTKGWQFIWIWSLAPPHDDIATDDDSDGCCVLQVLCVPDVCSVTNFREKYAFDDQWIWTDDFQFIFIKRCPPPPSHIHTPGDRDGPCVLQVVCPVHLPRRHWQEKEAAPPARWMWTHDFQWIFIAGNVVSGTPPPDTGGNCQQEVQCVVHPPNRHFSYKYDHPPHQWMWTHDQQKIFTKRDDVDRYIHGVPDIDGPCVSRVNCVVRGSD/DDALAFQEKEDAPPAQWMWTWGWQFIWIWSLDDPDDPIATDDDSDGCLPQQVLCVPDVCNVTNFREKYAFDDQWIWTDDFQWIWIKRCCPPPSHIHTDGDRDGCCVLQVVCPPHLPRRHWQEKEAAPDQRWMWTHDFQWIFIAHSVVSGTPPPDTGGNCVQPVQCVPHPPNGHFSYKYDHPPHQWIWTHDQQKIFIKRADPRDPIHRVPDIDGPCVSPVNCVVSRSD

B-factor: mean 16.87, std 2.03, range [6.05, 38.07]

Organism: Lathyrus sativus (NCBI:txid3860)

CATH classification: 2.110.10.10

GO terms:
  GO:0005509 calcium ion binding (F, IDA)
  GO:0020037 heme binding (F, IDA)

InterPro domains:
  IPR000585 Hemopexin-like domain [cd00094] (2-219)
  IPR018487 Hemopexin-like repeats [PF00045] (6-55)
  IPR018487 Hemopexin-like repeats [PF00045] (120-159)
  IPR018487 Hemopexin-like repeats [PF00045] (175-221)
  IPR018487 Hemopexin-like repeats [PS51642] (3-46)
  IPR018487 Hemopexin-like repeats [PS51642] (117-165)
  IPR018487 Hemopexin-like repeats [PS51642] (171-221)
  IPR018487 Hemopexin-like repeats [SM00120] (6-56)
  IPR018487 Hemopexin-like repeats [SM00120] (120-164)
  IPR018487 Hemopexin-like repeats [SM00120] (174-223)
  IPR036375 Hemopexin-like domain superfamily [G3DSA:2.110.10.10] (1-227)
  IPR036375 Hemopexin-like domain superfamily [SSF50923] (5-201)

Solvent-accessible surface area: 35587 Å² total; per-residue (Å²): 82,116,116,0,36,1,34,1,1,0,47,2,60,67,108,47,22,0,12,2,0,2,57,39,62,11,0,22,0,27,0,10,10,59,78,107,58,22,103,45,79,107,29,55,23,28,0,75,71,20,7,150,40,1,60,66,6,0,0,0,24,48,0,2,24,0,2,1,10,12,73,117,39,46,0,16,0,0,22,60,39,0,0,0,20,1,25,7,8,4,121,65,147,149,22,122,10,66,60,11,1,68,51,0,16,65,20,2,73,48,0,116,71,41,76,0,65,76,6,7,45,1,1,5,28,9,77,109,58,87,18,0,24,0,1,47,28,35,48,12,1,36,0,35,35,47,74,59,44,43,57,28,91,123,40,78,41,2,25,71,17,15,37,26,2,108,114,38,72,1,17,19,3,8,13,0,1,1,5,4,50,88,98,38,20,3,0,0,1,37,42,50,51,9,0,35,1,81,27,66,62,57,46,157,94,40,35,62,106,35,50,126,66,0,31,93,58,4,68,40,1,110,139,24,10,77,86,88,124,118,0,34,1,30,1,1,0,48,1,59,50,109,44,23,0,11,0,0,0,61,35,61,10,0,27,0,29,2,10,6,57,77,106,56,22,101,46,77,105,26,53,19,36,0,74,76,25,8,152,37,0,54,70,5,1,0,0,25,44,0,3,27,0,1,1,11,11,77,121,40,44,0,15,0,0,24,54,41,0,0,0,21,1,28,7,8,8,50,35,150,142,22,117,9,70,56,13,0,68,47,0,20,74,23,2,78,50,0,118,70,45,73,0,66,80,7,7,37,2,1,8,27,6,75,122,54,85,10,0,18,0,2,50,33,74,50,16,0,28,0,32,34,47,76,53,51,37,56,27,94,118,51,75,40,2,23,70,13,6,40,23,2,117,148,44,68,2,59,71,4,9,11,0,1,1,5,3,49,88,98,33,17,2,0,1,1,38,36,49,53,8,0,38,0,88,11,68,46,62,48,172,27,63,35,59,102,35,52,131,62,0,28,93,57,5,69,39,0,112,145,21,9,81,82,84,119,117,0,35,1,32,1,1,0,51,2,61,87,114,39,24,0,8,1,0,1,58,42,56,8,0,22,0,43,1,9,12,59,81,93,80,29,128,38,70,84,33,46,22,31,0,70,70,13,8,145,40,0,61,71,5,1,0,0,21,54,0,2,28,0,1,0,10,11,74,119,40,43,0,14,0,0,20,56,41,0,0,0,22,2,31,5,5,20,136,45,121,152,15,125,11,75,64,13,0,61,48,0,14,74,22,2,78,49,0,118,74,32,31,0,66,60,7,7,44,2,1,5,28,5,77,106,57,89,15,0,18,0,1,51,33,24,22,16,2,41,0,29,35,46,78,57,44,48,68,34,96,111,45,54,37,2,31,62,16,6,38,30,2,118,143,34,73,2,55,70,3,7,14,0,1,1,5,4,52,82,96,25,4,2,0,1,2,36,43,49,57,6,0,30,0,83,9,66,44,75,47,174,22,58,32,70,108,32,53,125,70,1,32,104,59,1,79,40,1,119,140,25,9,79,91,85,128,106,0,37,1,32,1,1,0,56,1,67,56,113,37,20,0,9,1,0,1,60,36,66,9,0,24,0,39,1,5,9,62,75,107,68,30,125,41,67,113,30,48,28,27,0,75,69,16,8,140,39,1,59,72,5,1,0,0,20,43,0,3,25,0,2,1,10,11,77,118,34,44,0,15,0,0,22,62,40,0,0,0,21,2,30,5,5,8,31,10,136,138,18,118,9,66,64,13,0,68,50,0,20,65,21,3,76,49,0,107,64,42,70,0,61,79,7,6,48,1,0,5,26,10,76,109,60,89,11,0,19,1,2,50,34,76,61,15,0,26,0,30,40,48,75,62,44,39,62,25,102,122,44,86,45,2,25,65,14,5,47,27,2,117,144,39,72,3,59,69,4,8,13,0,1,1,4,3,53,72,101,26,6,3,0,1,1,37,44,52,53,6,0,34,0,74,14,66,52,63,43,187,19,62,30,66,114,32,51,125,65,1,25,97,53,1,76,38,1,124,141,33,8,75,92